Protein 3AFG (pdb70)

Nearest PDB structures (foldseek):
  3afg-assembly1_A  TM=1.002E+00  e=0.000E+00  Thermococcus kodakarensis
  3afg-assembly2_B  TM=9.882E-01  e=0.000E+00  Thermococcus kodakarensis
  1ea7-assembly1_A  TM=8.150E-01  e=3.296E-21  Lysinibacillus sphaericus
  5ffn-assembly1_A  TM=8.236E-01  e=3.094E-20  Bacillus sp. (in: firmicutes)
  8uw8-assembly1_A  TM=6.799E-01  e=1.219E-22  Homo sapiens

CATH classification: 3.30.70.80 (+2 more: 3.40.50.200, 2.60.120.380)

Foldseek 3Di:
DDDDDDDDDDQAPQQERPVRVVVLVPPDQFDKFKKKWAFQDQVLLVVCVVVCVVQVWDFPDCFDLGSITTIIHGNNVVCVCSLNHDVPVDHRPRTPHMYGFDKWADAPAAAQDPDDDPAQLAPEEEEQAFQWAQCVQPQRDPQAPAEAAPPPGDDDTAGLAQLSHQLVQQQAGCCVVVPRRRGHLRPNYGYHIHHQAHNRRMHTPVSSLVSLRVCLVCCVVVVHAEYFALIDFFQFAQQPDPQSSSVVSSLVSFHAYFYEQFQQDPDESRGHPPQNNQQHQYEWADAPLQHGDRRTYFYDGPNQAAPRQAYGHFHFHKGAGGPPYAPAADPDRGIGTHGGSSSRRSSLRNLLSLQCVLPVPDTSVNLSVLQLQQADCSDQVPPCHGRGNSHHGDSHCSNVVVLWDKDKDKDKAAFFGKDKFKKWWPPWQKKKKKKAWDDQVWFKKKFKAAQVRHTPGIFGYPGHDMGMHMDGPRHTDMMMMMIGTPGGMTIMMMMMITRTDMGGD/DDDDDDFDDADADQQAGPQVVVVLVPPDQFDKFKKKWAFQDQVLLVVCVVVCVVQPWDFPDCFDLGSMTTIIGGNNQCCQCSVNPVNHRPRTNHMYGFDKKFFFFDLPVFEAAADDDDDPFQLAPEEEEQEWQWAQCVAPQRDPQAPAEAAPPPGDPDTAGLAFLSHQLVQQQAGCCPVVPRRRGHLRVNYGYHYHHQAHNRRMHTLVSSLVSLRVCLVCCVVVVHAEYFESMFDQQFAQQPDPQLSSVVSSQVSFHQYWYEQHQQDDDESRGGPPQNNDLHAYEFEDTPLQHGDRRTYFYDGSNQAAPRQAYGHFAFHKGFGGPPYARAAAPDNGIGTTGGSSSGRSSLRNLLSRLCVLPVPDTSVLSSVLQLFQADCSPQVPFPHGGGRSHHGDSVSSSCQVVWDKDKDKDKAFFQGKDKFKKFWDPWQKKKKKKAWDDQPWFKKKFKAAPVRDTDGIFGYRGDDMGMDMDGNGHGTMMMMMIGTPGGMTIMMMMMTTNTDMGGD

InterPro domains:
  IPR000209 Peptidase S8/S53 domain [PF00082] (161-431)
  IPR007280 Peptidase, C-terminal, archaeal/bacterial [PF04151] (458-524)
  IPR007280 Peptidase, C-terminal, archaeal/bacterial [PF04151] (578-645)
  IPR008979 Galactose-binding-like domain superfamily [SSF49785] (452-527)
  IPR015500 Peptidase S8, subtilisin-related [PR00723] (161-180)
  IPR015500 Peptidase S8, subtilisin-related [PR00723] (199-212)
  IPR015500 Peptidase S8, subtilisin-related [PR00723] (379-395)
  IPR017319 Subtilisin-like serine protease TK1689-type [PIRSF037907] (1-663)
  IPR022398 Peptidase S8, subtilisin, His-active site [PS00137] (203-213)
  IPR023827 Peptidase S8, subtilisin, Asp-active site [PS00136] (166-177)
  IPR023828 Peptidase S8, subtilisin, Ser-active site [PS00138] (380-390)
  IPR036852 Peptidase S8/S53 domain superfamily [G3DSA:3.40.50.200] (132-443)
  IPR036852 Peptidase S8/S53 domain superfamily [SSF52743] (151-441)
  IPR037045 Peptidase S8 propeptide/proteinase inhibitor I9 superfamily [G3DSA:3.30.70.80] (39-131)
  IPR041326 Tk-SP N-propeptide domain [PF18237] (37-103)
  IPR050131 Subtilisin-like serine protease [PTHR43806] (84-555)

Radius of gyration: 34.88 Å; Cα contacts (8 Å, |Δi|>4): 2998; chains: 2; bounding box: 79×66×108 Å

Secondary structure (DSSP, 8-state):
------------BTTB-HHHHHHHHTS-TT-EEEEEEEESSHHHHHHHHHHHHHHT-EEEEE-SSSSEEEEEEEHHHHHHHTT-S-----PPTTEEEEEE-PEEE----B-S--B--S---TT-EEEEEESB--TTSGGGTTTEEEEEETTT--SS--BSSSHHHHHHHHHH---GGGTTTT--S-TT-EEEEEE-S-TTSEEEHHHHHHHHHHHHHTHHHHTEEEEEE-----S---S-SHHHHHHHHHHHTT-EEEEE--S--SSSS---TTTT-SSSEEEEEE-TTSPBPSSSPP---TT-B---SEEEE-SSEEEE--TT---SEE-SSSEEEE-SHHHHHHHHHHHHHHHHHH-TT--HHHHHHHHHHHSB-SSGGG-SBTTTBT-B--HHHHHTGGGSEEEEEEEEE-TT-EEEEEEEEES-SEEEEEEEES-TT-EEEEEEE-TTS-EEEEE--SSBS-EEEEEESPPSEEEEEEEEEEES-EEEEEEEEESSEEE--/-PPPPP--PPPPBTTB-HHHHHHHHTS-TT-EEEEEEEESSHHHHHHHHHHHHHTT-EEEEE-SSSSEEEEEEEHHHHHHHTT----PPTTEEEEEE--EEEE-S----S-B-S-----S---TT-EEEEEESB--TTSTTTTTTEEEEEETTT-BSS--BSSSHHHHHHHHHH---GGGTTTT--S-TT-EEEEEE-S-TTSEEEHHHHHHHHHHHHHTHHHHTEEEEEE-EE--S---S-SHHHHHHHHHHHTT-EEEEE--S--SSSS---TTTT-SSSEEEEEE-TTSPBPTTS-----TT-B---SEEEE-SSEEEEPPTT---SEEEETTEEEE-SHHHHHHHHHHHHHHHHHH-TT--HHHHHHHHHHH-B-SSGGG-SBTTTBT-B--HHHHHTGGGSEEEEEEEEE-TT-EEEEEEEEES-SEEEEEEEES-TT-EEEEEEE-TT--EEEEE--SSBS-EEEEEESPPSEEEEEEEEEEES-EEEEEEEEESSEEE--

Structure (mmCIF, N/CA/C/O backbone):
data_3AFG
#
_entry.id   3AFG
#
_cell.length_a   63.009
_cell.length_b   123.996
_cell.length_c   141.037
_cell.angle_alpha   90.00
_cell.angle_beta   90.00
_cell.angle_gamma   90.00
#
_symmetry.space_group_name_H-M   'P 21 21 21'
#
loop_
_entity.id
_entity.type
_entity.pdbx_description
1 polymer 'Subtilisin-like serine protease'
2 non-polymer 'CALCIUM ION'
3 water water
#
loop_
_atom_site.group_PDB
_atom_site.id
_atom_site.type_symbol
_atom_site.label_atom_id
_atom_site.label_alt_id
_atom_site.label_comp_id
_atom_site.label_asym_id
_atom_site.label_entity_id
_atom_site.label_seq_id
_atom_site.pdbx_PDB_ins_code
_atom_site.Cartn_x
_atom_site.Cartn_y
_atom_site.Cartn_z
_atom_site.occupancy
_atom_site.B_iso_or_equiv
_atom_site.auth_seq_id
_atom_site.auth_comp_id
_atom_site.auth_asym_id
_atom_site.auth_atom_id
_atom_site.pdbx_PDB_model_num
ATOM 1 N N . LYS A 1 4 ? 0.950 -13.626 4.833 1.00 49.10 4 LYS A N 1
ATOM 2 C CA . LYS A 1 4 ? 2.400 -13.337 4.588 1.00 48.62 4 LYS A CA 1
ATOM 3 C C . LYS A 1 4 ? 3.223 -13.484 5.856 1.00 50.34 4 LYS A C 1
ATOM 4 O O . LYS A 1 4 ? 2.783 -13.058 6.929 1.00 50.18 4 LYS A O 1
ATOM 10 N N . PRO A 1 5 ? 4.476 -13.967 5.718 1.00 52.09 5 PRO A N 1
ATOM 11 C CA . PRO A 1 5 ? 5.411 -13.937 6.851 1.00 53.59 5 PRO A CA 1
ATOM 12 C C . PRO A 1 5 ? 5.645 -12.502 7.350 1.00 55.23 5 PRO A C 1
ATOM 13 O O . PRO A 1 5 ? 5.934 -11.614 6.546 1.00 54.53 5 PRO A O 1
ATOM 17 N N . ALA A 1 6 ? 5.440 -12.268 8.647 1.00 57.41 6 ALA A N 1
ATOM 18 C CA . ALA A 1 6 ? 6.002 -11.088 9.298 1.00 59.86 6 ALA A CA 1
ATOM 19 C C . ALA A 1 6 ? 7.513 -11.069 9.070 1.00 61.59 6 ALA A C 1
ATOM 20 O O . ALA A 1 6 ? 8.151 -12.117 8.956 1.00 60.21 6 ALA A O 1
ATOM 22 N N . VAL A 1 7 ? 8.096 -9.890 8.972 1.00 65.18 7 VAL A N 1
ATOM 23 C CA . VAL A 1 7 ? 9.497 -9.802 8.590 1.00 68.70 7 VAL A CA 1
ATOM 24 C C . VAL A 1 7 ? 10.408 -9.518 9.775 1.00 70.92 7 VAL A C 1
ATOM 25 O O . VAL A 1 7 ? 10.014 -9.701 10.923 1.00 71.29 7 VAL A O 1
ATOM 29 N N . ARG A 1 8 ? 11.625 -9.067 9.482 1.00 73.26 8 ARG A N 1
ATOM 30 C CA . ARG A 1 8 ? 12.705 -9.093 10.452 1.00 75.40 8 ARG A CA 1
ATOM 31 C C . ARG A 1 8 ? 12.890 -7.717 11.102 1.00 76.23 8 ARG A C 1
ATOM 32 O O . ARG A 1 8 ? 11.949 -6.926 11.171 1.00 76.42 8 ARG A O 1
ATOM 40 N N . ASN A 1 9 ? 14.097 -7.451 11.597 1.00 77.18 9 ASN A N 1
ATOM 41 C CA . ASN A 1 9 ? 14.739 -6.147 11.421 1.00 77.64 9 ASN A CA 1
ATOM 42 C C . ASN A 1 9 ? 15.934 -6.376 10.503 1.00 76.88 9 ASN A C 1
ATOM 43 O O . ASN A 1 9 ? 16.721 -7.287 10.725 1.00 76.30 9 ASN A O 1
ATOM 48 N N . VAL A 1 10 ? 16.047 -5.559 9.463 1.00 76.17 10 VAL A N 1
ATOM 49 C CA . VAL A 1 10 ? 16.393 -4.154 9.613 1.00 75.25 10 VAL A CA 1
ATOM 50 C C . VAL A 1 10 ? 17.649 -3.568 10.249 1.00 73.91 10 VAL A C 1
ATOM 51 O O . VAL A 1 10 ? 18.678 -4.213 10.257 1.00 74.51 10 VAL A O 1
ATOM 55 N N . SER A 1 11 ? 17.585 -2.357 10.775 1.00 72.19 11 SER A N 1
ATOM 56 C CA . SER A 1 11 ? 18.358 -2.049 11.970 1.00 69.78 11 SER A CA 1
ATOM 57 C C . SER A 1 11 ? 19.867 -2.056 12.180 1.00 68.12 11 SER A C 1
ATOM 58 O O . SER A 1 11 ? 20.320 -2.148 13.322 1.00 67.89 11 SER A O 1
ATOM 61 N N . GLN A 1 12 ? 20.643 -1.969 11.101 1.00 65.51 12 GLN A N 1
ATOM 62 C CA . GLN A 1 12 ? 21.049 -0.699 10.496 1.00 62.60 12 GLN A CA 1
ATOM 63 C C . GLN A 1 12 ? 22.141 -0.018 11.322 1.00 59.87 12 GLN A C 1
ATOM 64 O O . GLN A 1 12 ? 22.641 1.040 10.956 1.00 59.92 12 GLN A O 1
ATOM 70 N N . GLN A 1 13 ? 22.500 -0.616 12.442 1.00 55.94 13 GLN A N 1
ATOM 71 C CA . GLN A 1 13 ? 23.666 -0.181 13.221 1.00 52.14 13 GLN A CA 1
ATOM 72 C C . GLN A 1 13 ? 23.979 -1.220 14.297 1.00 49.13 13 GLN A C 1
ATOM 73 O O . GLN A 1 13 ? 23.353 -1.250 15.357 1.00 49.69 13 GLN A O 1
ATOM 79 N N . LYS A 1 14 ? 24.990 -2.035 14.020 1.00 44.97 14 LYS A N 1
ATOM 80 C CA . LYS A 1 14 ? 25.191 -3.323 14.664 1.00 41.76 14 LYS A CA 1
ATOM 81 C C . LYS A 1 14 ? 26.682 -3.527 14.939 1.00 37.61 14 LYS A C 1
ATOM 82 O O . LYS A 1 14 ? 27.082 -4.314 15.802 1.00 38.03 14 LYS A O 1
ATOM 88 N N . ASN A 1 15 ? 27.518 -2.800 14.216 1.00 31.94 15 ASN A N 1
ATOM 89 C CA . ASN A 1 15 ? 28.948 -2.973 14.376 1.00 25.90 15 ASN A CA 1
ATOM 90 C C . ASN A 1 15 ? 29.471 -2.399 15.684 1.00 23.17 15 ASN A C 1
ATOM 91 O O . ASN A 1 15 ? 28.861 -1.498 16.271 1.00 20.39 15 ASN A O 1
ATOM 96 N N . TYR A 1 16 ? 30.577 -2.973 16.146 1.00 20.16 16 TYR A N 1
ATOM 97 C CA . TYR A 1 16 ? 31.318 -2.470 17.288 1.00 19.93 16 TYR A CA 1
ATOM 98 C C . TYR A 1 16 ? 32.385 -1.519 16.831 1.00 18.65 16 TYR A C 1
ATOM 99 O O . TYR A 1 16 ? 33.571 -1.859 16.813 1.00 18.80 16 TYR A O 1
ATOM 108 N N . GLY A 1 17 ? 31.981 -0.279 16.587 1.00 18.47 17 GLY A N 1
ATOM 109 C CA . GLY A 1 17 ? 32.881 0.711 16.023 1.00 17.51 17 GLY A CA 1
ATOM 110 C C . GLY A 1 17 ? 33.211 0.281 14.597 1.00 19.31 17 GLY A C 1
ATOM 111 O O . GLY A 1 17 ? 32.317 0.194 13.742 1.00 17.02 17 GLY A O 1
ATOM 112 N N . LEU A 1 18 ? 34.489 -0.006 14.364 1.00 16.74 18 LEU A N 1
ATOM 113 C CA . LEU A 1 18 ? 34.959 -0.552 13.087 1.00 16.17 18 LEU A CA 1
ATOM 114 C C . LEU A 1 18 ? 34.790 -2.069 12.970 1.00 16.33 18 LEU A C 1
ATOM 115 O O . LEU A 1 18 ? 34.777 -2.611 11.862 1.00 16.81 18 LEU A O 1
ATOM 120 N N . LEU A 1 19 ? 34.675 -2.767 14.100 1.00 14.93 19 LEU A N 1
ATOM 121 C CA . LEU A 1 19 ? 34.669 -4.220 14.071 1.00 14.88 19 LEU A CA 1
ATOM 122 C C . LEU A 1 19 ? 33.267 -4.734 13.775 1.00 15.58 19 LEU A C 1
ATOM 123 O O . LEU A 1 19 ? 32.300 -4.237 14.344 1.00 18.41 19 LEU A O 1
ATOM 128 N N . THR A 1 20 ? 33.164 -5.758 12.931 1.00 15.31 20 THR A N 1
ATOM 129 C CA . THR A 1 20 ? 31.935 -6.529 12.844 1.00 17.15 20 THR A CA 1
ATOM 130 C C . THR A 1 20 ? 31.737 -7.221 14.170 1.00 19.39 20 THR A C 1
ATOM 131 O O . THR A 1 20 ? 32.700 -7.435 14.917 1.00 16.93 20 THR A O 1
ATOM 135 N N . PRO A 1 21 ? 30.481 -7.550 14.486 1.00 19.44 21 PRO A N 1
ATOM 136 C CA . PRO A 1 21 ? 30.212 -8.197 15.766 1.00 20.73 21 PRO A CA 1
ATOM 137 C C . PRO A 1 21 ? 31.014 -9.485 15.869 1.00 21.40 21 PRO A C 1
ATOM 138 O O . PRO A 1 21 ? 31.599 -9.799 16.929 1.00 20.08 21 PRO A O 1
ATOM 142 N N . GLY A 1 22 ? 31.013 -10.228 14.763 1.00 20.28 22 GLY A N 1
ATOM 143 C CA . GLY A 1 22 ? 31.655 -11.520 14.697 1.00 19.59 22 GLY A CA 1
ATOM 144 C C . GLY A 1 22 ? 33.127 -11.386 15.005 1.00 18.75 22 GLY A C 1
ATOM 145 O O . GLY A 1 22 ? 33.661 -12.133 15.818 1.00 19.62 22 GLY A O 1
ATOM 146 N N . LEU A 1 23 ? 33.775 -10.381 14.426 1.00 18.70 23 LEU A N 1
ATOM 147 C CA . LEU A 1 23 ? 35.215 -10.158 14.698 1.00 18.86 23 LEU A CA 1
ATOM 148 C C . LEU A 1 23 ? 35.474 -9.680 16.141 1.00 18.34 23 LEU A C 1
ATOM 149 O O . LEU A 1 23 ? 36.475 -10.049 16.760 1.00 17.56 23 LEU A O 1
ATOM 154 N N . PHE A 1 24 ? 34.574 -8.851 16.661 1.00 19.74 24 PHE A N 1
ATOM 155 C CA . PHE A 1 24 ? 34.706 -8.307 18.014 1.00 20.15 24 PHE A CA 1
ATOM 156 C C . PHE A 1 24 ? 34.699 -9.454 19.045 1.00 20.34 24 PHE A C 1
ATOM 157 O O . PHE A 1 24 ? 35.623 -9.580 19.847 1.00 19.94 24 PHE A O 1
ATOM 165 N N . LYS A 1 25 ? 33.724 -10.347 18.910 1.00 22.30 25 LYS A N 1
ATOM 166 C CA . LYS A 1 25 ? 33.637 -11.564 19.709 1.00 25.55 25 LYS A CA 1
ATOM 167 C C . LYS A 1 25 ? 34.868 -12.420 19.558 1.00 26.19 25 LYS A C 1
ATOM 168 O O . LYS A 1 25 ? 35.378 -12.962 20.540 1.00 27.46 25 LYS A O 1
ATOM 174 N N . LYS A 1 26 ? 35.289 -12.631 18.319 1.00 24.27 26 LYS A N 1
ATOM 175 C CA . LYS A 1 26 ? 36.442 -13.462 18.100 1.00 25.29 26 LYS A CA 1
ATOM 176 C C . LYS A 1 26 ? 37.568 -12.969 18.989 1.00 24.97 26 LYS A C 1
ATOM 177 O O . LYS A 1 26 ? 38.150 -13.743 19.749 1.00 27.03 26 LYS A O 1
ATOM 183 N N . VAL A 1 27 ? 37.878 -11.681 18.920 1.00 25.00 27 VAL A N 1
ATOM 184 C CA . VAL A 1 27 ? 39.113 -11.209 19.553 1.00 25.61 27 VAL A CA 1
ATOM 185 C C . VAL A 1 27 ? 38.973 -11.069 21.068 1.00 27.11 27 VAL A C 1
ATOM 186 O O . VAL A 1 27 ? 39.968 -11.080 21.801 1.00 27.66 27 VAL A O 1
ATOM 190 N N . GLN A 1 28 ? 37.733 -11.020 21.540 1.00 28.83 28 GLN A N 1
ATOM 191 C CA . GLN A 1 28 ? 37.460 -11.027 22.968 1.00 32.16 28 GLN A CA 1
ATOM 192 C C . GLN A 1 28 ? 37.966 -12.294 23.658 1.00 32.85 28 GLN A C 1
ATOM 193 O O . GLN A 1 28 ? 38.326 -12.256 24.841 1.00 32.14 28 GLN A O 1
ATOM 199 N N . ARG A 1 29 ? 37.993 -13.408 22.917 1.00 32.91 29 ARG A N 1
ATOM 200 C CA . ARG A 1 29 ? 38.468 -14.683 23.447 1.00 31.56 29 ARG A CA 1
ATOM 201 C C . ARG A 1 29 ? 39.926 -14.920 23.144 1.00 33.41 29 ARG A C 1
ATOM 202 O O . ARG A 1 29 ? 40.438 -16.004 23.417 1.00 35.63 29 ARG A O 1
ATOM 210 N N . MET A 1 30 ? 40.586 -13.945 22.532 1.00 32.83 30 MET A N 1
ATOM 211 C CA . MET A 1 30 ? 41.994 -14.105 22.173 1.00 32.74 30 MET A CA 1
ATOM 212 C C . MET A 1 30 ? 42.865 -13.210 23.033 1.00 33.88 30 MET A C 1
ATOM 213 O O . MET A 1 30 ? 42.389 -12.253 23.614 1.00 34.84 30 MET A O 1
ATOM 218 N N . SER A 1 31 ? 44.147 -13.522 23.065 1.00 36.44 31 SER A N 1
ATOM 219 C CA . SER A 1 31 ? 45.110 -12.724 23.780 1.00 38.36 31 SER A CA 1
ATOM 220 C C . SER A 1 31 ? 45.964 -11.896 22.844 1.00 39.59 31 SER A C 1
ATOM 221 O O . SER A 1 31 ? 45.958 -12.096 21.645 1.00 39.43 31 SER A O 1
ATOM 224 N N . TRP A 1 32 ? 46.700 -10.959 23.419 1.00 41.27 32 TRP A N 1
ATOM 225 C CA . TRP A 1 32 ? 47.077 -9.735 22.742 1.00 43.44 32 TRP A CA 1
ATOM 226 C C . TRP A 1 32 ? 48.027 -9.996 21.605 1.00 42.64 32 TRP A C 1
ATOM 227 O O . TRP A 1 32 ? 48.164 -9.191 20.702 1.00 41.99 32 TRP A O 1
ATOM 238 N N . ASP A 1 33 ? 48.704 -11.127 21.664 1.00 44.02 33 ASP A N 1
ATOM 239 C CA . ASP A 1 33 ? 49.947 -11.305 20.936 1.00 44.79 33 ASP A CA 1
ATOM 240 C C . ASP A 1 33 ? 49.698 -12.313 19.833 1.00 43.96 33 ASP A C 1
ATOM 241 O O . ASP A 1 33 ? 50.512 -12.506 18.942 1.00 45.07 33 ASP A O 1
ATOM 246 N N . GLN A 1 34 ? 48.547 -12.955 19.932 1.00 42.58 34 GLN A N 1
ATOM 247 C CA . GLN A 1 34 ? 48.008 -13.782 18.882 1.00 40.87 34 GLN A CA 1
ATOM 248 C C . GLN A 1 34 ? 47.715 -13.003 17.611 1.00 39.47 34 GLN A C 1
ATOM 249 O O . GLN A 1 34 ? 47.572 -11.792 17.624 1.00 39.15 34 GLN A O 1
ATOM 255 N N . GLU A 1 35 ? 47.612 -13.727 16.510 1.00 37.34 35 GLU A N 1
ATOM 256 C CA . GLU A 1 35 ? 47.366 -13.116 15.226 1.00 34.28 35 GLU A CA 1
ATOM 257 C C . GLU A 1 35 ? 45.963 -13.412 14.745 1.00 31.87 35 GLU A C 1
ATOM 258 O O . GLU A 1 35 ? 45.390 -14.440 15.074 1.00 29.48 35 GLU A O 1
ATOM 264 N N . VAL A 1 36 ? 45.411 -12.484 13.978 1.00 28.69 36 VAL A N 1
ATOM 265 C CA . VAL A 1 36 ? 44.121 -12.694 13.328 1.00 27.59 36 VAL A CA 1
ATOM 266 C C . VAL A 1 36 ? 44.129 -12.169 11.888 1.00 25.45 36 VAL A C 1
ATOM 267 O O . VAL A 1 36 ? 44.823 -11.208 11.562 1.00 22.64 36 VAL A O 1
ATOM 271 N N . SER A 1 37 ? 43.431 -12.882 11.012 1.00 24.54 37 SER A N 1
ATOM 272 C CA . SER A 1 37 ? 43.390 -12.520 9.600 1.00 22.14 37 SER A CA 1
ATOM 273 C C . SER A 1 37 ? 42.124 -11.722 9.376 1.00 19.42 37 SER A C 1
ATOM 274 O O . SER A 1 37 ? 41.033 -12.121 9.825 1.00 16.63 37 SER A O 1
ATOM 277 N N . THR A 1 38 ? 42.276 -10.559 8.757 1.00 16.57 38 THR A N 1
ATOM 278 C CA . THR A 1 38 ? 41.123 -9.664 8.606 1.00 16.69 38 THR A CA 1
ATOM 279 C C . THR A 1 38 ? 41.042 -9.141 7.178 1.00 15.38 38 THR A C 1
ATOM 280 O O . THR A 1 38 ? 42.022 -9.191 6.402 1.00 14.27 38 THR A O 1
ATOM 284 N N . ILE A 1 39 ? 39.878 -8.614 6.836 1.00 14.49 39 ILE A N 1
ATOM 285 C CA . ILE A 1 39 ? 39.770 -7.710 5.697 1.00 13.12 39 ILE A CA 1
ATOM 286 C C . ILE A 1 39 ? 39.360 -6.342 6.227 1.00 12.65 39 ILE A C 1
ATOM 287 O O . ILE A 1 39 ? 38.333 -6.220 6.906 1.00 13.35 39 ILE A O 1
ATOM 292 N N . ILE A 1 40 ? 40.165 -5.320 5.933 1.00 13.47 40 ILE A N 1
ATOM 293 C CA . ILE A 1 40 ? 39.785 -3.924 6.240 1.00 13.40 40 ILE A CA 1
ATOM 294 C C . ILE A 1 40 ? 39.187 -3.251 5.006 1.00 11.09 40 ILE A C 1
ATOM 295 O O . ILE A 1 40 ? 39.866 -3.050 4.000 1.00 11.94 40 ILE A O 1
ATOM 300 N N . MET A 1 41 ? 37.899 -2.941 5.077 1.00 11.33 41 MET A N 1
ATOM 301 C CA . MET A 1 41 ? 37.233 -2.222 4.012 1.00 10.38 41 MET A CA 1
ATOM 302 C C . MET A 1 41 ? 37.231 -0.739 4.339 1.00 12.16 41 MET A C 1
ATOM 303 O O . MET A 1 41 ? 36.667 -0.312 5.379 1.00 11.04 41 MET A O 1
ATOM 308 N N . PHE A 1 42 ? 37.728 0.051 3.398 1.00 11.88 42 PHE A N 1
ATOM 309 C CA . PHE A 1 42 ? 37.732 1.510 3.560 1.00 14.90 42 PHE A CA 1
ATOM 310 C C . PHE A 1 42 ? 36.624 2.168 2.766 1.00 14.88 42 PHE A C 1
ATOM 311 O O . PHE A 1 42 ? 36.027 1.531 1.909 1.00 15.02 42 PHE A O 1
ATOM 319 N N . ASP A 1 43 ? 36.405 3.466 2.975 1.00 18.72 43 ASP A N 1
ATOM 320 C CA . ASP A 1 43 ? 35.348 4.143 2.233 1.00 21.88 43 ASP A CA 1
ATOM 321 C C . ASP A 1 43 ? 35.752 4.559 0.821 1.00 21.65 43 ASP A C 1
ATOM 322 O O . ASP A 1 43 ? 34.903 4.743 -0.022 1.00 23.28 43 ASP A O 1
ATOM 327 N N . ASN A 1 44 ? 37.049 4.591 0.537 1.00 20.12 44 ASN A N 1
ATOM 328 C CA . ASN A 1 44 ? 37.527 4.769 -0.829 1.00 17.47 44 ASN A CA 1
ATOM 329 C C . ASN A 1 44 ? 38.999 4.402 -0.916 1.00 16.69 44 ASN A C 1
ATOM 330 O O . ASN A 1 44 ? 39.629 4.081 0.107 1.00 15.39 44 ASN A O 1
ATOM 335 N N . GLN A 1 45 ? 39.526 4.428 -2.137 1.00 17.24 45 GLN A N 1
ATOM 336 C CA . GLN A 1 45 ? 40.850 3.894 -2.445 1.00 17.60 45 GLN A CA 1
ATOM 337 C C . GLN A 1 45 ? 41.974 4.712 -1.823 1.00 20.35 45 GLN A C 1
ATOM 338 O O . GLN A 1 45 ? 43.033 4.168 -1.495 1.00 22.78 45 GLN A O 1
ATOM 344 N N . ALA A 1 46 ? 41.808 6.029 -1.791 1.00 21.71 46 ALA A N 1
ATOM 345 C CA . ALA A 1 46 ? 42.847 6.910 -1.257 1.00 24.46 46 ALA A CA 1
ATOM 346 C C . ALA A 1 46 ? 43.000 6.690 0.246 1.00 25.14 46 ALA A C 1
ATOM 347 O O . ALA A 1 46 ? 44.126 6.543 0.749 1.00 25.03 46 ALA A O 1
ATOM 349 N N . ASP A 1 47 ? 41.870 6.595 0.950 1.00 23.60 47 ASP A N 1
ATOM 350 C CA . ASP A 1 47 ? 41.902 6.231 2.372 1.00 24.79 47 ASP A CA 1
ATOM 351 C C . ASP A 1 47 ? 42.558 4.890 2.643 1.00 24.23 47 ASP A C 1
ATOM 352 O O . ASP A 1 47 ? 43.234 4.722 3.655 1.00 22.43 47 ASP A O 1
ATOM 357 N N . LYS A 1 48 ? 42.304 3.923 1.764 1.00 23.00 48 LYS A N 1
ATOM 358 C CA . LYS A 1 48 ? 42.911 2.606 1.892 1.00 24.15 48 LYS A CA 1
ATOM 359 C C . LYS A 1 48 ? 44.439 2.769 1.782 1.00 23.38 48 LYS A C 1
ATOM 360 O O . LYS A 1 48 ? 45.196 2.178 2.553 1.00 22.80 48 LYS A O 1
ATOM 366 N N . GLU A 1 49 ? 44.867 3.586 0.829 1.00 24.48 49 GLU A N 1
ATOM 367 C CA . GLU A 1 49 ? 46.287 3.798 0.570 1.00 26.83 49 GLU A CA 1
ATOM 368 C C . GLU A 1 49 ? 46.974 4.492 1.738 1.00 27.94 49 GLU A C 1
ATOM 369 O O . GLU A 1 49 ? 47.985 4.006 2.231 1.00 27.00 49 GLU A O 1
ATOM 375 N N . LYS A 1 50 ? 46.326 5.502 2.309 1.00 27.09 50 LYS A N 1
ATOM 376 C CA . LYS A 1 50 ? 46.912 6.172 3.466 1.00 28.55 50 LYS A CA 1
ATOM 377 C C . LYS A 1 50 ? 47.260 5.231 4.613 1.00 29.81 50 LYS A C 1
ATOM 378 O O . LYS A 1 50 ? 48.123 5.533 5.426 1.00 29.64 50 LYS A O 1
ATOM 384 N N . ALA A 1 51 ? 46.581 4.092 4.688 1.00 29.23 51 ALA A N 1
ATOM 385 C CA . ALA A 1 51 ? 46.642 3.282 5.888 1.00 28.16 51 ALA A CA 1
ATOM 386 C C . ALA A 1 51 ? 47.811 2.317 5.810 1.00 28.67 51 ALA A C 1
ATOM 387 O O . ALA A 1 51 ? 48.243 1.765 6.821 1.00 28.94 51 ALA A O 1
ATOM 389 N N . VAL A 1 52 ? 48.310 2.100 4.603 1.00 29.72 52 VAL A N 1
ATOM 390 C CA . VAL A 1 52 ? 49.418 1.187 4.415 1.00 31.98 52 VAL A CA 1
ATOM 391 C C . VAL A 1 52 ? 50.578 1.574 5.348 1.00 33.49 52 VAL A C 1
ATOM 392 O O . VAL A 1 52 ? 51.009 0.764 6.163 1.00 33.89 52 VAL A O 1
ATOM 396 N N . GLU A 1 53 ? 50.996 2.836 5.309 1.00 36.33 53 GLU A N 1
ATOM 397 C CA . GLU A 1 53 ? 52.161 3.276 6.088 1.00 39.54 53 GLU A CA 1
ATOM 398 C C . GLU A 1 53 ? 51.974 3.028 7.589 1.00 39.11 53 GLU A C 1
ATOM 399 O O . GLU A 1 53 ? 52.887 2.549 8.272 1.00 40.86 53 GLU A O 1
ATOM 405 N N . ILE A 1 54 ? 50.770 3.295 8.078 1.00 37.05 54 ILE A N 1
ATOM 406 C CA . ILE A 1 54 ? 50.413 3.074 9.479 1.00 36.69 54 ILE A CA 1
ATOM 407 C C . ILE A 1 54 ? 50.439 1.596 9.839 1.00 35.04 54 ILE A C 1
ATOM 408 O O . ILE A 1 54 ? 50.944 1.208 10.890 1.00 35.20 54 ILE A O 1
ATOM 413 N N . LEU A 1 55 ? 49.877 0.766 8.971 1.00 33.95 55 LEU A N 1
ATOM 414 C CA . LEU A 1 55 ? 49.910 -0.671 9.191 1.00 31.71 55 LEU A CA 1
ATOM 415 C C . LEU A 1 55 ? 51.336 -1.217 9.137 1.00 31.56 55 LEU A C 1
ATOM 416 O O . LEU A 1 55 ? 51.667 -2.129 9.886 1.00 29.23 55 LEU A O 1
ATOM 421 N N . ASP A 1 56 ? 52.166 -0.693 8.233 1.00 33.33 56 ASP A N 1
ATOM 422 C CA . ASP A 1 56 ? 53.597 -1.049 8.234 1.00 37.23 56 ASP A CA 1
ATOM 423 C C . ASP A 1 56 ? 54.201 -0.724 9.600 1.00 38.12 56 ASP A C 1
ATOM 424 O O . ASP A 1 56 ? 54.834 -1.572 10.234 1.00 39.51 56 ASP A O 1
ATOM 429 N N . PHE A 1 57 ? 53.969 0.503 10.063 1.00 38.73 57 PHE A N 1
ATOM 430 C CA . PHE A 1 57 ? 54.480 0.942 11.363 1.00 38.81 57 PHE A CA 1
ATOM 431 C C . PHE A 1 57 ? 54.165 -0.031 12.490 1.00 37.33 57 PHE A C 1
ATOM 432 O O . PHE A 1 57 ? 55.059 -0.430 13.235 1.00 37.34 57 PHE A O 1
ATOM 440 N N . LEU A 1 58 ? 52.902 -0.443 12.593 1.00 33.63 58 LEU A N 1
ATOM 441 C CA . LEU A 1 58 ? 52.503 -1.386 13.624 1.00 31.57 58 LEU A CA 1
ATOM 442 C C . LEU A 1 58 ? 53.094 -2.768 13.412 1.00 30.79 58 LEU A C 1
ATOM 443 O O . LEU A 1 58 ? 52.970 -3.621 14.277 1.00 30.58 58 LEU A O 1
ATOM 448 N N . GLY A 1 59 ? 53.618 -3.027 12.214 1.00 30.91 59 GLY A N 1
ATOM 449 C CA . GLY A 1 59 ? 54.048 -4.385 11.848 1.00 29.65 59 GLY A CA 1
ATOM 450 C C . GLY A 1 59 ? 52.913 -5.355 11.501 1.00 30.36 59 GLY A C 1
ATOM 451 O O . GLY A 1 59 ? 53.061 -6.569 11.617 1.00 29.60 59 GLY A O 1
ATOM 452 N N . ALA A 1 60 ? 51.761 -4.827 11.098 1.00 28.11 60 ALA A N 1
ATOM 453 C CA . ALA A 1 60 ? 50.740 -5.681 10.504 1.00 27.99 60 ALA A CA 1
ATOM 454 C C . ALA A 1 60 ? 51.227 -6.086 9.114 1.00 27.21 60 ALA A C 1
ATOM 455 O O . ALA A 1 60 ? 52.058 -5.399 8.512 1.00 27.41 60 ALA A O 1
ATOM 457 N N . LYS A 1 61 ? 50.792 -7.255 8.663 1.00 27.17 61 LYS A N 1
ATOM 458 C CA . LYS A 1 61 ? 51.235 -7.795 7.385 1.00 27.68 61 LYS A CA 1
ATOM 459 C C . LYS A 1 61 ? 50.094 -7.768 6.363 1.00 26.60 61 LYS A C 1
ATOM 460 O O . LYS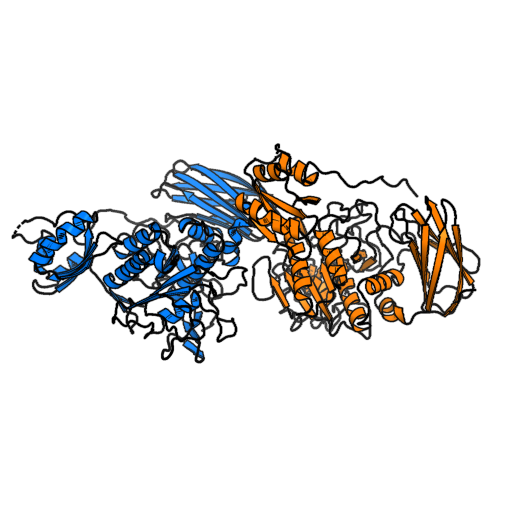 A 1 61 ? 49.115 -8.496 6.487 1.00 21.66 61 LYS A O 1
ATOM 466 N N . ILE A 1 62 ? 50.258 -6.948 5.338 1.00 25.85 62 ILE A N 1
ATOM 467 C CA . ILE A 1 62 ? 49.279 -6.846 4.277 1.00 25.85 62 ILE A CA 1
ATOM 468 C C . ILE A 1 62 ? 49.511 -7.976 3.270 1.00 27.26 62 ILE A C 1
ATOM 469 O O . ILE A 1 62 ? 50.569 -8.030 2.626 1.00 28.42 62 ILE A O 1
ATOM 474 N N . LYS A 1 63 ? 48.565 -8.910 3.213 1.00 23.67 63 LYS A N 1
ATOM 475 C CA . LYS A 1 63 ? 48.562 -10.011 2.245 1.00 24.74 63 LYS A CA 1
ATOM 476 C C . LYS A 1 63 ? 48.102 -9.540 0.858 1.00 24.30 63 LYS A C 1
ATOM 477 O O . LYS A 1 63 ? 48.713 -9.861 -0.169 1.00 22.99 63 LYS A O 1
ATOM 483 N N . TYR A 1 64 ? 47.016 -8.772 0.819 1.00 22.63 64 TYR A N 1
ATOM 484 C CA . TYR A 1 64 ? 46.589 -8.192 -0.453 1.00 19.27 64 TYR A CA 1
ATOM 485 C C . TYR A 1 64 ? 46.222 -6.729 -0.325 1.00 18.19 64 TYR A C 1
ATOM 486 O O . TYR A 1 64 ? 45.563 -6.336 0.629 1.00 17.57 64 TYR A O 1
ATOM 495 N N . ASN A 1 65 ? 46.582 -5.953 -1.339 1.00 18.01 65 ASN A N 1
ATOM 496 C CA . ASN A 1 65 ? 46.024 -4.635 -1.569 1.00 19.68 65 ASN A CA 1
ATOM 497 C C . ASN A 1 65 ? 45.148 -4.625 -2.832 1.00 18.53 65 ASN A C 1
ATOM 498 O O . ASN A 1 65 ? 45.649 -4.724 -3.954 1.00 17.10 65 ASN A O 1
ATOM 503 N N . TYR A 1 66 ? 43.840 -4.526 -2.646 1.00 17.18 66 TYR A N 1
ATOM 504 C CA . TYR A 1 66 ? 42.895 -4.817 -3.727 1.00 15.59 66 TYR A CA 1
ATOM 505 C C . TYR A 1 66 ? 42.643 -3.597 -4.599 1.00 16.49 66 TYR A C 1
ATOM 506 O O . TYR A 1 66 ? 42.614 -2.448 -4.106 1.00 15.34 66 TYR A O 1
ATOM 515 N N . HIS A 1 67 ? 42.364 -3.862 -5.875 1.00 15.70 67 HIS A N 1
ATOM 516 C CA . HIS A 1 67 ? 41.752 -2.875 -6.790 1.00 17.29 67 HIS A CA 1
ATOM 517 C C . HIS A 1 67 ? 40.221 -2.917 -6.784 1.00 13.19 67 HIS A C 1
ATOM 518 O O . HIS A 1 67 ? 39.581 -1.876 -6.897 1.00 13.44 67 HIS A O 1
ATOM 525 N N . ILE A 1 68 ? 39.649 -4.120 -6.803 1.00 13.02 68 ILE A N 1
ATOM 526 C CA . ILE A 1 68 ? 38.196 -4.280 -7.050 1.00 13.57 68 ILE A CA 1
ATOM 527 C C . ILE A 1 68 ? 37.339 -3.746 -5.892 1.00 13.67 68 ILE A C 1
ATOM 528 O O . ILE A 1 68 ? 36.149 -3.396 -6.082 1.00 15.54 68 ILE A O 1
ATOM 533 N N . ILE A 1 69 ? 37.919 -3.757 -4.690 1.00 11.57 69 ILE A N 1
ATOM 534 C CA . ILE A 1 69 ? 37.354 -3.083 -3.541 1.00 10.22 69 ILE A CA 1
ATOM 535 C C . ILE A 1 69 ? 38.405 -2.219 -2.860 1.00 12.41 69 ILE A C 1
ATOM 536 O O . ILE A 1 69 ? 39.608 -2.504 -2.939 1.00 14.18 69 ILE A O 1
ATOM 541 N N . PRO A 1 70 ? 37.967 -1.145 -2.190 1.00 13.08 70 PRO A N 1
ATOM 542 C CA . PRO A 1 70 ? 38.968 -0.350 -1.477 1.00 12.89 70 PRO A CA 1
ATOM 543 C C . PRO A 1 70 ? 39.348 -0.975 -0.132 1.00 14.05 70 PRO A C 1
ATOM 544 O O . PRO A 1 70 ? 38.965 -0.458 0.931 1.00 13.48 70 PRO A O 1
ATOM 548 N N . ALA A 1 71 ? 40.108 -2.068 -0.178 1.00 14.07 71 ALA A N 1
ATOM 549 C CA . ALA A 1 71 ? 40.279 -2.908 0.998 1.00 13.95 71 ALA A CA 1
ATOM 550 C C . ALA A 1 71 ? 41.663 -3.508 1.037 1.00 14.52 71 ALA A C 1
ATOM 551 O O . ALA A 1 71 ? 42.290 -3.704 0.000 1.00 16.65 71 ALA A O 1
ATOM 553 N N . LEU A 1 72 ? 42.069 -3.887 2.246 1.00 15.29 72 LEU A N 1
ATOM 554 C CA . LEU A 1 72 ? 43.313 -4.579 2.480 1.00 16.00 72 LEU A CA 1
ATOM 555 C C . LEU A 1 72 ? 42.986 -5.886 3.188 1.00 15.52 72 LEU A C 1
ATOM 556 O O . LEU A 1 72 ? 42.192 -5.894 4.124 1.00 15.87 72 LEU A O 1
ATOM 561 N N . ALA A 1 73 ? 43.623 -6.978 2.760 1.00 15.10 73 ALA A N 1
ATOM 562 C CA . ALA A 1 73 ? 43.609 -8.214 3.526 1.00 14.84 73 ALA A CA 1
ATOM 563 C C . ALA A 1 73 ? 44.806 -8.222 4.461 1.00 16.14 73 ALA A C 1
ATOM 564 O O . ALA A 1 73 ? 45.947 -8.154 3.994 1.00 14.32 73 ALA A O 1
ATOM 566 N N . VAL A 1 74 ? 44.556 -8.271 5.771 1.00 15.56 74 VAL A N 1
ATOM 567 C CA . VAL A 1 74 ? 45.610 -7.943 6.740 1.00 19.11 74 VAL A CA 1
ATOM 568 C C . VAL A 1 74 ? 45.731 -9.015 7.821 1.00 20.49 74 VAL A C 1
ATOM 569 O O . VAL A 1 74 ? 44.735 -9.450 8.409 1.00 20.48 74 VAL A O 1
ATOM 573 N N . LYS A 1 75 ? 46.954 -9.488 8.048 1.00 21.78 75 LYS A N 1
ATOM 574 C CA . LYS A 1 75 ? 47.195 -10.346 9.200 1.00 23.96 75 LYS A CA 1
ATOM 575 C C . LYS A 1 75 ? 47.836 -9.494 10.295 1.00 23.09 75 LYS A C 1
ATOM 576 O O . LYS A 1 75 ? 48.817 -8.795 10.052 1.00 22.60 75 LYS A O 1
ATOM 582 N N . ILE A 1 76 ? 47.214 -9.470 11.470 1.00 24.85 76 ILE A N 1
ATOM 583 C CA . ILE A 1 76 ? 47.481 -8.407 12.454 1.00 24.37 76 ILE A CA 1
ATOM 584 C C . ILE A 1 76 ? 47.367 -9.006 13.843 1.00 24.53 76 ILE A C 1
ATOM 585 O O . ILE A 1 76 ? 46.481 -9.817 14.097 1.00 22.30 76 ILE A O 1
ATOM 590 N N . LYS A 1 77 ? 48.287 -8.646 14.736 1.00 25.16 77 LYS A N 1
ATOM 591 C CA . LYS A 1 77 ? 48.110 -9.001 16.146 1.00 26.53 77 LYS A CA 1
ATOM 592 C C . LYS A 1 77 ? 46.852 -8.379 16.773 1.00 24.80 77 LYS A C 1
ATOM 593 O O . LYS A 1 77 ? 46.436 -7.276 16.413 1.00 23.28 77 LYS A O 1
ATOM 599 N N . VAL A 1 78 ? 46.260 -9.085 17.723 1.00 24.24 78 VAL A N 1
ATOM 600 C CA . VAL A 1 78 ? 45.110 -8.545 18.441 1.00 27.79 78 VAL A CA 1
ATOM 601 C C . VAL A 1 78 ? 45.416 -7.168 19.038 1.00 28.09 78 VAL A C 1
ATOM 602 O O . VAL A 1 78 ? 44.737 -6.194 18.731 1.00 27.77 78 VAL A O 1
ATOM 606 N N . LYS A 1 79 ? 46.507 -7.055 19.792 1.00 29.31 79 LYS A N 1
ATOM 607 C CA . LYS A 1 79 ? 46.834 -5.763 20.389 1.00 28.32 79 LYS A CA 1
ATOM 608 C C . LYS A 1 79 ? 46.869 -4.667 19.330 1.00 27.49 79 LYS A C 1
ATOM 609 O O . LYS A 1 79 ? 46.291 -3.602 19.534 1.00 27.99 79 LYS A O 1
ATOM 615 N N . ASP A 1 80 ? 47.426 -4.967 18.151 1.00 26.90 80 ASP A N 1
ATOM 616 C CA . ASP A 1 80 ? 47.508 -3.974 17.075 1.00 24.87 80 ASP A CA 1
ATOM 617 C C . ASP A 1 80 ? 46.164 -3.676 16.462 1.00 24.53 80 ASP A C 1
ATOM 618 O O . ASP A 1 80 ? 45.911 -2.554 15.995 1.00 26.26 80 ASP A O 1
ATOM 623 N N . LEU A 1 81 ? 45.291 -4.674 16.469 1.00 22.52 81 LEU A N 1
ATOM 624 C CA . LEU A 1 81 ? 43.968 -4.502 15.886 1.00 20.42 81 LEU A CA 1
ATOM 625 C C . LEU A 1 81 ? 43.107 -3.683 16.833 1.00 20.73 81 LEU A C 1
ATOM 626 O O . LEU A 1 81 ? 42.335 -2.841 16.392 1.00 20.44 81 LEU A O 1
ATOM 631 N N . LEU A 1 82 ? 43.249 -3.923 18.136 1.00 19.79 82 LEU A N 1
ATOM 632 C CA . LEU A 1 82 ? 42.638 -3.062 19.118 1.00 21.19 82 LEU A CA 1
ATOM 633 C C . LEU A 1 82 ? 43.072 -1.603 18.968 1.00 20.99 82 LEU A C 1
ATOM 634 O O . LEU A 1 82 ? 42.256 -0.706 19.101 1.00 20.42 82 LEU A O 1
ATOM 639 N N . ILE A 1 83 ? 44.328 -1.365 18.606 1.00 20.86 83 ILE A N 1
ATOM 640 C CA . ILE A 1 83 ? 44.793 -0.004 18.386 1.00 21.32 83 ILE A CA 1
ATOM 641 C C . ILE A 1 83 ? 44.091 0.684 17.200 1.00 21.33 83 ILE A C 1
ATOM 642 O O . ILE A 1 83 ? 43.599 1.799 17.336 1.00 21.20 83 ILE A O 1
ATOM 647 N N . ILE A 1 84 ? 44.103 0.073 16.020 1.00 18.69 84 ILE A N 1
ATOM 648 C CA . ILE A 1 84 ? 43.442 0.702 14.876 1.00 17.95 84 ILE A CA 1
ATOM 649 C C . ILE A 1 84 ? 41.914 0.762 15.052 1.00 18.84 84 ILE A C 1
ATOM 650 O O . ILE A 1 84 ? 41.261 1.609 14.455 1.00 20.69 84 ILE A O 1
ATOM 655 N N . ALA A 1 85 ? 41.362 -0.138 15.864 1.00 17.61 85 ALA A N 1
ATOM 656 C CA . ALA A 1 85 ? 39.921 -0.139 16.165 1.00 20.50 85 ALA A CA 1
ATOM 657 C C . ALA A 1 85 ? 39.567 0.977 17.167 1.00 22.36 85 ALA A C 1
ATOM 658 O O . ALA A 1 85 ? 38.399 1.271 17.401 1.00 23.22 85 ALA A O 1
ATOM 660 N N . GLY A 1 86 ? 40.587 1.622 17.717 1.00 24.30 86 GLY A N 1
ATOM 661 C CA . GLY A 1 86 ? 40.375 2.661 18.719 1.00 27.84 86 GLY A CA 1
ATOM 662 C C . GLY A 1 86 ? 40.039 2.095 20.089 1.00 29.63 86 GLY A C 1
ATOM 663 O O . GLY A 1 86 ? 39.471 2.778 20.916 1.00 30.63 86 GLY A O 1
ATOM 664 N N . LEU A 1 87 ? 40.376 0.839 20.331 1.00 31.84 87 LEU A N 1
ATOM 665 C CA . LEU A 1 87 ? 40.027 0.205 21.587 1.00 33.27 87 LEU A CA 1
ATOM 666 C C . LEU A 1 87 ? 41.181 0.128 22.579 1.00 36.02 87 LEU A C 1
ATOM 667 O O . LEU A 1 87 ? 41.093 -0.545 23.587 1.00 36.74 87 LEU A O 1
ATOM 672 N N . MET A 1 88 ? 42.270 0.813 22.275 1.00 39.15 88 MET A N 1
ATOM 673 C CA . MET A 1 88 ? 43.470 0.665 23.061 1.00 43.75 88 MET A CA 1
ATOM 674 C C . MET A 1 88 ? 44.461 1.783 22.879 1.00 47.24 88 MET A C 1
ATOM 675 O O . MET A 1 88 ? 45.264 1.794 21.959 1.00 48.23 88 MET A O 1
ATOM 680 N N . ASP A 1 89 ? 44.381 2.743 23.777 1.00 51.70 89 ASP A N 1
ATOM 681 C CA . ASP A 1 89 ? 45.033 4.014 23.594 1.00 56.11 89 ASP A CA 1
ATOM 682 C C . ASP A 1 89 ? 46.525 3.885 23.815 1.00 57.40 89 ASP A C 1
ATOM 683 O O . ASP A 1 89 ? 46.973 3.550 24.896 1.00 58.94 89 ASP A O 1
ATOM 688 N N . THR A 1 90 ? 47.284 4.105 22.754 1.00 59.30 90 THR A N 1
ATOM 689 C CA . THR A 1 90 ? 48.518 4.854 22.824 1.00 60.80 90 THR A CA 1
ATOM 690 C C . THR A 1 90 ? 48.270 6.261 23.332 1.00 61.68 90 THR A C 1
ATOM 691 O O . THR A 1 90 ? 48.737 6.620 24.404 1.00 62.40 90 THR A O 1
ATOM 695 N N . GLY A 1 94 ? 46.598 7.788 18.971 1.00 46.64 94 GLY A N 1
ATOM 696 C CA . GLY A 1 94 ? 45.218 7.955 19.387 1.00 48.63 94 GLY A CA 1
ATOM 697 C C . GLY A 1 94 ? 44.841 7.671 20.831 1.00 49.44 94 GLY A C 1
ATOM 698 O O . GLY A 1 94 ? 45.275 8.366 21.733 1.00 51.72 94 GLY A O 1
ATOM 699 N N . ASN A 1 95 ? 44.028 6.646 21.047 1.00 20.00 95 ASN A N 1
ATOM 700 C CA . ASN A 1 95 ? 42.593 6.825 21.103 1.00 20.00 95 ASN A CA 1
ATOM 701 C C . ASN A 1 95 ? 41.615 6.826 19.923 1.00 20.00 95 ASN A C 1
ATOM 702 O O . ASN A 1 95 ? 40.420 6.718 20.113 1.00 43.36 95 ASN A O 1
ATOM 707 N N . ALA A 1 96 ? 42.073 6.846 18.720 1.00 39.27 96 ALA A N 1
ATOM 708 C CA . ALA A 1 96 ? 41.214 7.126 17.594 1.00 35.79 96 ALA A CA 1
ATOM 709 C C . ALA A 1 96 ? 41.076 5.875 16.742 1.00 32.36 96 ALA A C 1
ATOM 710 O O . ALA A 1 96 ? 42.014 5.107 16.593 1.00 30.28 96 ALA A O 1
ATOM 712 N N . GLN A 1 97 ? 39.888 5.690 16.191 1.00 26.43 97 GLN A N 1
ATOM 713 C CA . GLN A 1 97 ? 39.679 4.756 15.105 1.00 23.28 97 GLN A CA 1
ATOM 714 C C . GLN A 1 97 ? 40.519 5.130 13.882 1.00 22.73 97 GLN A C 1
ATOM 715 O O . GLN A 1 97 ? 40.648 6.300 13.535 1.00 20.21 97 GLN A O 1
ATOM 721 N N . LEU A 1 98 ? 41.097 4.119 13.252 1.00 20.69 98 LEU A N 1
ATOM 722 C CA . LEU A 1 98 ? 41.796 4.309 11.988 1.00 20.68 98 LEU A CA 1
ATOM 723 C C . LEU A 1 98 ? 40.880 5.006 10.990 1.00 21.39 98 LEU A C 1
ATOM 724 O O . LEU A 1 98 ? 39.739 4.577 10.767 1.00 22.18 98 LEU A O 1
ATOM 729 N N . SER A 1 99 ? 41.398 6.057 10.361 1.00 21.68 99 SER A N 1
ATOM 730 C CA . SER A 1 99 ? 40.604 6.979 9.563 1.00 21.05 99 SER A CA 1
ATOM 731 C C . SER A 1 99 ? 40.093 6.345 8.265 1.00 21.68 99 SER A C 1
ATOM 732 O O . SER A 1 99 ? 40.833 5.684 7.540 1.00 22.10 99 SER A O 1
ATOM 735 N N . GLY A 1 100 ? 38.846 6.629 7.924 1.00 20.25 100 GLY A N 1
ATOM 736 C CA . GLY A 1 100 ? 38.320 6.242 6.626 1.00 18.70 100 GLY A CA 1
ATOM 737 C C . GLY A 1 100 ? 38.054 4.758 6.478 1.00 17.73 100 GLY A C 1
ATOM 738 O O . GLY A 1 100 ? 37.908 4.260 5.358 1.00 20.78 100 GLY A O 1
ATOM 739 N N . VAL A 1 101 ? 37.954 4.051 7.599 1.00 17.70 101 VAL A N 1
ATOM 740 C CA . VAL A 1 101 ? 37.561 2.639 7.585 1.00 18.23 101 VAL A CA 1
ATOM 741 C C . VAL A 1 101 ? 36.046 2.506 7.698 1.00 17.73 101 VAL A C 1
ATOM 742 O O . VAL A 1 101 ? 35.410 3.185 8.521 1.00 18.42 101 VAL A O 1
ATOM 746 N N . GLN A 1 102 ? 35.458 1.753 6.777 1.00 17.44 102 GLN A N 1
ATOM 747 C CA . GLN A 1 102 ? 34.039 1.396 6.856 1.00 18.05 102 GLN A CA 1
ATOM 748 C C . GLN A 1 102 ? 33.828 0.288 7.897 1.00 17.45 102 GLN A C 1
ATOM 749 O O . GLN A 1 102 ? 32.971 0.405 8.801 1.00 17.82 102 GLN A O 1
ATOM 755 N N . PHE A 1 103 ? 34.531 -0.832 7.717 1.00 15.01 103 PHE A N 1
ATOM 756 C CA . PHE A 1 103 ? 34.483 -1.922 8.690 1.00 14.90 103 PHE A CA 1
ATOM 757 C C . PHE A 1 103 ? 35.707 -2.812 8.605 1.00 14.42 103 PHE A C 1
ATOM 758 O O . PHE A 1 103 ? 36.395 -2.814 7.594 1.00 13.58 103 PHE A O 1
ATOM 766 N N . ILE A 1 104 ? 35.961 -3.567 9.668 1.00 13.28 104 ILE A N 1
ATOM 767 C CA . ILE A 1 104 ? 36.925 -4.663 9.636 1.00 14.77 104 ILE A CA 1
ATOM 768 C C . ILE A 1 104 ? 36.234 -5.989 9.931 1.00 14.31 104 ILE A C 1
ATOM 769 O O . ILE A 1 104 ? 35.644 -6.165 10.988 1.00 16.07 104 ILE A O 1
ATOM 774 N N . GLN A 1 105 ? 36.313 -6.924 8.986 1.00 15.35 105 GLN A N 1
ATOM 775 C CA . GLN A 1 105 ? 35.749 -8.255 9.161 1.00 12.38 105 GLN A CA 1
ATOM 776 C C . GLN A 1 105 ? 36.850 -9.286 9.350 1.00 13.29 105 GLN A C 1
ATOM 777 O O . GLN A 1 105 ? 38.015 -9.026 9.039 1.00 14.66 105 GLN A O 1
ATOM 783 N N . GLU A 1 106 ? 36.484 -10.441 9.893 1.00 14.37 106 GLU A N 1
ATOM 784 C CA . GLU A 1 106 ? 37.332 -11.625 9.809 1.00 17.74 106 GLU A CA 1
ATOM 785 C C . GLU A 1 106 ? 37.528 -12.133 8.353 1.00 17.42 106 GLU A C 1
ATOM 786 O O . GLU A 1 106 ? 36.582 -12.178 7.566 1.00 15.81 106 GLU A O 1
ATOM 792 N N . ASP A 1 107 ? 38.768 -12.452 7.998 1.00 16.39 107 ASP A N 1
ATOM 793 C CA . ASP A 1 107 ? 39.091 -13.208 6.787 1.00 17.22 107 ASP A CA 1
ATOM 794 C C . ASP A 1 107 ? 38.935 -14.698 7.112 1.00 20.35 107 ASP A C 1
ATOM 795 O O . ASP A 1 107 ? 39.887 -15.346 7.559 1.00 20.86 107 ASP A O 1
ATOM 800 N N . TYR A 1 108 ? 37.716 -15.221 6.966 1.00 19.40 108 TYR A N 1
ATOM 801 C CA . TYR A 1 108 ? 37.405 -16.584 7.394 1.00 21.44 108 TYR A CA 1
ATOM 802 C C . TYR A 1 108 ? 37.521 -17.594 6.232 1.00 22.26 108 TYR A C 1
ATOM 803 O O . TYR A 1 108 ? 37.736 -17.205 5.088 1.00 20.97 108 TYR A O 1
ATOM 812 N N . VAL A 1 109 ? 37.421 -18.888 6.539 1.00 22.22 109 VAL A N 1
ATOM 813 C CA . VAL A 1 109 ? 37.651 -19.918 5.528 1.00 23.72 109 VAL A CA 1
ATOM 814 C C . VAL A 1 109 ? 36.331 -20.408 4.938 1.00 22.83 109 VAL A C 1
ATOM 815 O O . VAL A 1 109 ? 35.371 -20.629 5.664 1.00 20.40 109 VAL A O 1
ATOM 819 N N . VAL A 1 110 ? 36.292 -20.486 3.610 1.00 21.44 110 VAL A N 1
ATOM 820 C CA . VAL A 1 110 ? 35.176 -21.058 2.842 1.00 24.83 110 VAL A CA 1
ATOM 821 C C . VAL A 1 110 ? 35.498 -22.528 2.434 1.00 25.11 110 VAL A C 1
ATOM 822 O O . VAL A 1 110 ? 36.639 -22.841 2.072 1.00 20.42 110 VAL A O 1
ATOM 826 N N . LYS A 1 111 ? 34.496 -23.403 2.452 1.00 28.50 111 LYS A N 1
ATOM 827 C CA . LYS A 1 111 ? 34.650 -24.834 2.111 1.00 31.37 111 LYS A CA 1
ATOM 828 C C . LYS A 1 111 ? 33.658 -25.291 1.056 1.00 33.37 111 LYS A C 1
ATOM 829 O O . LYS A 1 111 ? 32.489 -24.985 1.156 1.00 32.58 111 LYS A O 1
ATOM 835 N N . VAL A 1 112 ? 34.119 -26.085 0.096 1.00 36.67 112 VAL A N 1
ATOM 836 C CA . VAL A 1 112 ? 33.214 -26.799 -0.800 1.00 40.84 112 VAL A CA 1
ATOM 837 C C . VAL A 1 112 ? 33.174 -28.335 -0.656 1.00 43.86 112 VAL A C 1
ATOM 838 O O . VAL A 1 112 ? 34.099 -28.957 -0.142 1.00 45.33 112 VAL A O 1
ATOM 842 N N . ALA A 1 124 ? 20.803 -42.915 -6.777 1.00 44.46 124 ALA A N 1
ATOM 843 C CA . ALA A 1 124 ? 21.154 -41.709 -7.523 1.00 44.24 124 ALA A CA 1
ATOM 844 C C . ALA A 1 124 ? 20.673 -41.800 -8.976 1.00 44.38 124 ALA A C 1
ATOM 845 O O . ALA A 1 124 ? 21.148 -42.639 -9.755 1.00 43.49 124 ALA A O 1
ATOM 847 N N . GLN A 1 125 ? 19.748 -40.913 -9.346 1.00 44.90 125 GLN A N 1
ATOM 848 C CA . GLN A 1 125 ? 19.411 -40.694 -10.756 1.00 43.70 125 GLN A CA 1
ATOM 849 C C . GLN A 1 125 ? 20.197 -39.551 -11.386 1.00 41.87 125 GLN A C 1
ATOM 850 O O . GLN A 1 125 ? 19.875 -38.377 -11.199 1.00 42.71 125 GLN A O 1
ATOM 856 N N . VAL A 1 126 ? 21.178 -39.919 -12.198 1.00 38.84 126 VAL A N 1
ATOM 857 C CA . VAL A 1 126 ? 22.142 -38.985 -12.749 1.00 34.58 126 VAL A CA 1
ATOM 858 C C . VAL A 1 126 ? 21.550 -38.303 -13.975 1.00 33.54 126 VAL A C 1
ATOM 859 O O . VAL A 1 126 ? 20.549 -38.786 -14.527 1.00 32.65 126 VAL A O 1
ATOM 863 N N . MET A 1 127 ? 22.162 -37.194 -14.403 1.00 29.03 127 MET A N 1
ATOM 864 C CA . MET A 1 127 ? 21.727 -36.505 -15.623 1.00 25.86 127 MET A CA 1
ATOM 865 C C . MET A 1 127 ? 22.798 -35.601 -16.226 1.00 24.13 127 MET A C 1
ATOM 866 O O . MET A 1 127 ? 23.684 -35.090 -15.523 1.00 21.73 127 MET A O 1
ATOM 871 N N . ALA A 1 128 ? 22.681 -35.392 -17.536 1.00 21.61 128 ALA A N 1
ATOM 872 C CA . ALA A 1 128 ? 23.455 -34.387 -18.259 1.00 20.19 128 ALA A CA 1
ATOM 873 C C . ALA A 1 128 ? 22.980 -32.982 -17.889 1.00 19.44 128 ALA A C 1
ATOM 874 O O . ALA A 1 128 ? 21.798 -32.794 -17.589 1.00 20.17 128 ALA A O 1
ATOM 876 N N . THR A 1 129 ? 23.873 -31.991 -17.957 1.00 17.05 129 THR A N 1
ATOM 877 C CA . THR A 1 129 ? 23.462 -30.603 -17.732 1.00 18.63 129 THR A CA 1
ATOM 878 C C . THR A 1 129 ? 22.557 -29.999 -18.830 1.00 20.06 129 THR A C 1
ATOM 879 O O . THR A 1 129 ? 21.685 -29.179 -18.538 1.00 19.68 129 THR A O 1
ATOM 883 N N . ASN A 1 130 ? 22.744 -30.440 -20.071 1.00 19.44 130 ASN A N 1
ATOM 884 C CA . ASN A 1 130 ? 22.308 -29.707 -21.246 1.00 22.45 130 ASN A CA 1
ATOM 885 C C . ASN A 1 130 ? 21.291 -30.539 -22.043 1.00 24.28 130 ASN A C 1
ATOM 886 O O . ASN A 1 130 ? 21.664 -31.531 -22.669 1.00 24.79 130 ASN A O 1
ATOM 891 N N . MET A 1 131 ? 20.010 -30.174 -21.965 1.00 25.95 131 MET A N 1
ATOM 892 C CA . MET A 1 131 ? 18.952 -30.894 -22.683 1.00 27.33 131 MET A CA 1
ATOM 893 C C . MET A 1 131 ? 18.550 -30.199 -23.987 1.00 28.44 131 MET A C 1
ATOM 894 O O . MET A 1 131 ? 17.452 -30.454 -24.517 1.00 27.73 131 MET A O 1
ATOM 899 N N . TRP A 1 132 ? 19.406 -29.300 -24.482 1.00 27.10 132 TRP A N 1
ATOM 900 C CA . TRP A 1 132 ? 19.055 -28.473 -25.645 1.00 27.58 132 TRP A CA 1
ATOM 901 C C . TRP A 1 132 ? 20.009 -28.613 -26.827 1.00 28.25 132 TRP A C 1
ATOM 902 O O . TRP A 1 132 ? 21.169 -29.033 -26.693 1.00 27.68 132 TRP A O 1
ATOM 913 N N . ASN A 1 133 ? 19.512 -28.198 -27.988 1.00 30.83 133 ASN A N 1
ATOM 914 C CA . ASN A 1 133 ? 20.362 -27.909 -29.138 1.00 32.68 133 ASN A CA 1
ATOM 915 C C . ASN A 1 133 ? 20.088 -26.503 -29.643 1.00 32.56 133 ASN A C 1
ATOM 916 O O . ASN A 1 133 ? 18.951 -26.153 -30.007 1.00 32.98 133 ASN A O 1
ATOM 921 N N . LEU A 1 134 ? 21.117 -25.671 -29.580 1.00 31.26 134 LEU A N 1
ATOM 922 C CA . LEU A 1 134 ? 20.960 -24.233 -29.768 1.00 29.73 134 LEU A CA 1
ATOM 923 C C . LEU A 1 134 ? 21.862 -23.809 -30.921 1.00 28.68 134 LEU A C 1
ATOM 924 O O . LEU A 1 134 ? 22.866 -24.460 -31.194 1.00 24.30 134 LEU A O 1
ATOM 929 N N . GLY A 1 135 ? 21.536 -22.696 -31.566 1.00 28.47 135 GLY A N 1
ATOM 930 C CA . GLY A 1 135 ? 22.392 -22.182 -32.638 1.00 28.77 135 GLY A CA 1
ATOM 931 C C . GLY A 1 135 ? 23.657 -21.513 -32.118 1.00 28.06 135 GLY A C 1
ATOM 932 O O . GLY A 1 135 ? 24.488 -21.041 -32.908 1.00 28.87 135 GLY A O 1
ATOM 933 N N . TYR A 1 136 ? 23.705 -21.297 -30.804 1.00 25.65 136 TYR A N 1
ATOM 934 C CA . TYR A 1 136 ? 24.819 -20.594 -30.177 1.00 23.75 136 TYR A CA 1
ATOM 935 C C . TYR A 1 136 ? 25.569 -21.556 -29.268 1.00 22.89 136 TYR A C 1
ATOM 936 O O . TYR A 1 136 ? 25.000 -22.521 -28.754 1.00 20.91 136 TYR A O 1
ATOM 945 N N . ASP A 1 137 ? 26.843 -21.282 -29.047 1.00 19.82 137 ASP A N 1
ATOM 946 C CA . ASP A 1 137 ? 27.614 -22.153 -28.201 1.00 19.71 137 ASP A CA 1
ATOM 947 C C . ASP A 1 137 ? 28.632 -21.394 -27.362 1.00 18.65 137 ASP A C 1
ATOM 948 O O . ASP A 1 137 ? 29.389 -21.999 -26.612 1.00 20.28 137 ASP A O 1
ATOM 953 N N . GLY A 1 138 ? 28.511 -20.073 -27.354 1.00 18.11 138 GLY A N 1
ATOM 954 C CA . GLY A 1 138 ? 29.382 -19.218 -26.561 1.00 20.92 138 GLY A CA 1
ATOM 955 C C . GLY A 1 138 ? 30.741 -18.939 -27.191 1.00 20.91 138 GLY A C 1
ATOM 956 O O . GLY A 1 138 ? 31.605 -18.336 -26.554 1.00 21.60 138 GLY A O 1
ATOM 957 N N . SER A 1 139 ? 30.898 -19.263 -28.476 1.00 21.32 139 SER A N 1
ATOM 958 C CA . SER A 1 139 ? 32.124 -18.901 -29.199 1.00 21.30 139 SER A CA 1
ATOM 959 C C . SER A 1 139 ? 32.484 -17.435 -29.066 1.00 21.43 139 SER A C 1
ATOM 960 O O . SER A 1 139 ? 31.604 -16.552 -29.098 1.00 18.83 139 SER A O 1
ATOM 963 N N . GLY A 1 140 ? 33.774 -17.177 -28.836 1.00 17.68 140 GLY A N 1
ATOM 964 C CA . GLY A 1 140 ? 34.237 -15.817 -28.628 1.00 18.75 140 GLY A CA 1
ATOM 965 C C . GLY A 1 140 ? 34.029 -15.254 -27.223 1.00 19.42 140 GLY A C 1
ATOM 966 O O . GLY A 1 140 ? 34.420 -14.120 -26.960 1.00 20.43 140 GLY A O 1
ATOM 967 N N . ILE A 1 141 ? 33.436 -16.033 -26.314 1.00 18.42 141 ILE A N 1
ATOM 968 C CA . ILE A 1 141 ? 33.273 -15.604 -24.907 1.00 16.43 141 ILE A CA 1
ATOM 969 C C . ILE A 1 141 ? 34.192 -16.416 -24.002 1.00 14.08 141 ILE A C 1
ATOM 970 O O . ILE A 1 141 ? 34.347 -17.600 -24.213 1.00 15.89 141 ILE A O 1
ATOM 975 N N . THR A 1 142 ? 34.770 -15.786 -22.981 1.00 15.62 142 THR A N 1
ATOM 976 C CA . THR A 1 142 ? 35.643 -16.478 -22.011 1.00 15.98 142 THR A CA 1
ATOM 977 C C . THR A 1 142 ? 35.007 -16.453 -20.637 1.00 14.64 142 THR A C 1
ATOM 978 O O . THR A 1 142 ? 34.483 -15.421 -20.233 1.00 16.48 142 THR A O 1
ATOM 982 N N . ILE A 1 143 ? 34.952 -17.609 -19.984 1.00 13.63 143 ILE A N 1
ATOM 983 C CA . ILE A 1 143 ? 34.380 -17.724 -18.637 1.00 13.85 143 ILE A CA 1
ATOM 984 C C . ILE A 1 143 ? 35.528 -17.999 -17.645 1.00 13.70 143 ILE A C 1
ATOM 985 O O . ILE A 1 143 ? 36.319 -18.933 -17.850 1.00 11.65 143 ILE A O 1
ATOM 990 N N . GLY A 1 144 ? 35.604 -17.191 -16.588 1.00 11.90 144 GLY A N 1
ATOM 991 C CA . GLY A 1 144 ? 36.520 -17.425 -15.454 1.00 10.60 144 GLY A CA 1
ATOM 992 C C . GLY A 1 144 ? 35.957 -18.429 -14.465 1.00 13.93 144 GLY A C 1
ATOM 993 O O . GLY A 1 144 ? 34.775 -18.343 -14.068 1.00 14.03 144 GLY A O 1
ATOM 994 N N . ILE A 1 145 ? 36.730 -19.467 -14.157 1.00 12.47 145 ILE A N 1
ATOM 995 C CA . ILE A 1 145 ? 36.275 -20.434 -13.160 1.00 12.46 145 ILE A CA 1
ATOM 996 C C . ILE A 1 145 ? 37.061 -20.215 -11.875 1.00 13.14 145 ILE A C 1
ATOM 997 O O . ILE A 1 145 ? 38.279 -20.422 -11.844 1.00 11.51 145 ILE A O 1
ATOM 1002 N N . ILE A 1 146 ? 36.392 -19.658 -10.874 1.00 12.85 146 ILE A N 1
ATOM 1003 C CA . ILE A 1 146 ? 37.042 -19.334 -9.608 1.00 13.81 146 ILE A CA 1
ATOM 1004 C C . ILE A 1 146 ? 36.890 -20.431 -8.549 1.00 13.82 146 ILE A C 1
ATOM 1005 O O . ILE A 1 146 ? 35.896 -20.492 -7.836 1.00 10.05 146 ILE A O 1
ATOM 1010 N N . ASP A 1 147 ? 37.873 -21.316 -8.492 1.00 11.26 147 ASP A N 1
ATOM 1011 C CA . ASP A 1 147 ? 37.641 -22.631 -7.933 1.00 12.36 147 ASP A CA 1
ATOM 1012 C C . ASP A 1 147 ? 38.961 -23.363 -7.649 1.00 13.20 147 ASP A C 1
ATOM 1013 O O . ASP A 1 147 ? 39.994 -22.731 -7.449 1.00 12.57 147 ASP A O 1
ATOM 1018 N N . THR A 1 148 ? 38.882 -24.690 -7.565 1.00 13.00 148 THR A N 1
ATOM 1019 C CA . THR A 1 148 ? 40.034 -25.530 -7.248 1.00 12.12 148 THR A CA 1
ATOM 1020 C C . THR A 1 148 ? 41.038 -25.685 -8.372 1.00 12.48 148 THR A C 1
ATOM 1021 O O . THR A 1 148 ? 42.009 -26.400 -8.220 1.00 13.54 148 THR A O 1
ATOM 1025 N N . GLY A 1 149 ? 40.773 -25.030 -9.498 1.00 10.94 149 GLY A N 1
ATOM 1026 C CA . GLY A 1 149 ? 41.598 -25.201 -10.685 1.00 11.77 149 GLY A CA 1
ATOM 1027 C C . GLY A 1 149 ? 40.815 -25.782 -11.856 1.00 13.56 149 GLY A C 1
ATOM 1028 O O . GLY A 1 149 ? 39.578 -25.891 -11.811 1.00 17.67 149 GLY A O 1
ATOM 1029 N N . ILE A 1 150 ? 41.530 -26.133 -12.918 1.00 14.68 150 ILE A N 1
ATOM 1030 C CA . ILE A 1 150 ? 40.945 -26.835 -14.059 1.00 14.47 150 ILE A CA 1
ATOM 1031 C C . ILE A 1 150 ? 41.957 -27.867 -14.584 1.00 15.99 150 ILE A C 1
ATOM 1032 O O . ILE A 1 150 ? 43.121 -27.542 -14.777 1.00 17.22 150 ILE A O 1
ATOM 1037 N N . ASP A 1 151 ? 41.513 -29.104 -14.804 1.00 15.56 151 ASP A N 1
ATOM 1038 C CA . ASP A 1 151 ? 42.331 -30.096 -15.487 1.00 15.78 151 ASP A CA 1
ATOM 1039 C C . ASP A 1 151 ? 42.247 -29.909 -17.007 1.00 15.75 151 ASP A C 1
ATOM 1040 O O . ASP A 1 151 ? 41.321 -30.426 -17.665 1.00 14.36 151 ASP A O 1
ATOM 1045 N N . ALA A 1 152 ? 43.160 -29.094 -17.537 1.00 14.19 152 ALA A N 1
ATOM 1046 C CA . ALA A 1 152 ? 43.145 -28.712 -18.941 1.00 16.91 152 ALA A CA 1
ATOM 1047 C C . ALA A 1 152 ? 43.614 -29.840 -19.856 1.00 18.79 152 ALA A C 1
ATOM 1048 O O . ALA A 1 152 ? 43.671 -29.670 -21.067 1.00 18.01 152 ALA A O 1
ATOM 1050 N N . SER A 1 153 ? 43.871 -31.008 -19.280 1.00 19.60 153 SER A N 1
ATOM 1051 C CA . SER A 1 153 ? 44.261 -32.156 -20.066 1.00 21.44 153 SER A CA 1
ATOM 1052 C C . SER A 1 153 ? 43.055 -33.055 -20.310 1.00 20.27 153 SER A C 1
ATOM 1053 O O . SER A 1 153 ? 43.104 -33.922 -21.169 1.00 21.19 153 SER A O 1
ATOM 1056 N N . HIS A 1 154 ? 41.967 -32.845 -19.577 1.00 17.25 154 HIS A N 1
ATOM 1057 C CA . HIS A 1 154 ? 40.717 -33.554 -19.887 1.00 18.39 154 HIS A CA 1
ATOM 1058 C C . HIS A 1 154 ? 40.316 -33.346 -21.346 1.00 16.56 154 HIS A C 1
ATOM 1059 O O . HIS A 1 154 ? 40.281 -32.217 -21.828 1.00 19.20 154 HIS A O 1
ATOM 1066 N N . PRO A 1 155 ? 39.964 -34.430 -22.055 1.00 19.21 155 PRO A N 1
ATOM 1067 C CA . PRO A 1 155 ? 39.574 -34.333 -23.477 1.00 18.45 155 PRO A CA 1
ATOM 1068 C C . PRO A 1 155 ? 38.473 -33.294 -23.793 1.00 18.53 155 PRO A C 1
ATOM 1069 O O . PRO A 1 155 ? 38.502 -32.660 -24.857 1.00 15.91 155 PRO A O 1
ATOM 1073 N N . ASP A 1 156 ? 37.602 -33.009 -22.826 1.00 20.24 156 ASP A N 1
ATOM 1074 C CA . ASP A 1 156 ? 36.479 -32.072 -23.047 1.00 19.72 156 ASP A CA 1
ATOM 1075 C C . ASP A 1 156 ? 36.868 -30.612 -22.892 1.00 19.72 156 ASP A C 1
ATOM 1076 O O . ASP A 1 156 ? 36.025 -29.716 -23.079 1.00 20.13 156 ASP A O 1
ATOM 1081 N N . LEU A 1 157 ? 38.100 -30.379 -22.438 1.00 18.80 157 LEU A N 1
ATOM 1082 C CA . LEU A 1 157 ? 38.576 -29.039 -22.106 1.00 18.93 157 LEU A CA 1
ATOM 1083 C C . LEU A 1 157 ? 39.835 -28.640 -22.859 1.00 20.66 157 LEU A C 1
ATOM 1084 O O . LEU A 1 157 ? 40.378 -27.577 -22.627 1.00 21.94 157 LEU A O 1
ATOM 1089 N N . GLN A 1 158 ? 40.300 -29.473 -23.778 1.00 22.48 158 GLN A N 1
ATOM 1090 C CA . GLN A 1 158 ? 41.644 -29.260 -24.297 1.00 22.57 158 GLN A CA 1
ATOM 1091 C C . GLN A 1 158 ? 41.696 -28.042 -25.192 1.00 22.80 158 GLN A C 1
ATOM 1092 O O . GLN A 1 158 ? 40.731 -27.734 -25.910 1.00 24.57 158 GLN A O 1
ATOM 1098 N N . GLY A 1 159 ? 42.770 -27.278 -25.040 1.00 20.65 159 GLY A N 1
ATOM 1099 C CA . GLY A 1 159 ? 42.905 -25.983 -25.701 1.00 21.56 159 GLY A CA 1
ATOM 1100 C C . GLY A 1 159 ? 41.945 -24.891 -25.240 1.00 20.71 159 GLY A C 1
ATOM 1101 O O . GLY A 1 159 ? 41.994 -23.780 -25.752 1.00 22.14 159 GLY A O 1
ATOM 1102 N N . LYS A 1 160 ? 41.091 -25.176 -24.261 1.00 19.15 160 LYS A N 1
ATOM 1103 C CA . LYS A 1 160 ? 40.099 -24.170 -23.806 1.00 20.02 160 LYS A CA 1
ATOM 1104 C C . LYS A 1 160 ? 40.694 -23.170 -22.833 1.00 19.33 160 LYS A C 1
ATOM 1105 O O . LYS A 1 160 ? 40.331 -21.987 -22.844 1.00 19.13 160 LYS A O 1
ATOM 1111 N N . VAL A 1 161 ? 41.583 -23.652 -21.968 1.00 17.67 161 VAL A N 1
ATOM 1112 C CA . VAL A 1 161 ? 42.131 -22.815 -20.897 1.00 15.17 161 VAL A CA 1
ATOM 1113 C C . VAL A 1 161 ? 43.187 -21.860 -21.421 1.00 16.80 161 VAL A C 1
ATOM 1114 O O . VAL A 1 161 ? 44.386 -22.200 -21.501 1.00 13.77 161 VAL A O 1
ATOM 1118 N N . ILE A 1 162 ? 42.768 -20.624 -21.673 1.00 13.91 162 ILE A N 1
ATOM 1119 C CA . ILE A 1 162 ? 43.660 -19.658 -22.299 1.00 14.15 162 ILE A CA 1
ATOM 1120 C C . ILE A 1 162 ? 44.356 -18.744 -21.297 1.00 12.61 162 ILE A C 1
ATOM 1121 O O . ILE A 1 162 ? 45.040 -17.819 -21.669 1.00 12.63 162 ILE A O 1
ATOM 1126 N N . GLY A 1 163 ? 44.060 -18.943 -20.017 1.00 13.02 163 GLY A N 1
ATOM 1127 C CA . GLY A 1 163 ? 44.508 -18.044 -18.988 1.00 13.21 163 GLY A CA 1
ATOM 1128 C C . GLY A 1 163 ? 44.495 -18.806 -17.690 1.00 14.37 163 GLY A C 1
ATOM 1129 O O . GLY A 1 163 ? 43.620 -19.663 -17.473 1.00 15.03 163 GLY A O 1
ATOM 1130 N N . TRP A 1 164 ? 45.398 -18.443 -16.785 1.00 13.11 164 TRP A N 1
ATOM 1131 C CA . TRP A 1 164 ? 45.602 -19.268 -15.595 1.00 12.46 164 TRP A CA 1
ATOM 1132 C C . TRP A 1 164 ? 46.287 -18.491 -14.486 1.00 12.95 164 TRP A C 1
ATOM 1133 O O . TRP A 1 164 ? 47.113 -17.624 -14.761 1.00 11.83 164 TRP A O 1
ATOM 1144 N N . VAL A 1 165 ? 45.801 -18.676 -13.263 1.00 15.07 165 VAL A N 1
ATOM 1145 C CA . VAL A 1 165 ? 46.500 -18.178 -12.076 1.00 14.57 165 VAL A CA 1
ATOM 1146 C C . VAL A 1 165 ? 46.247 -19.078 -10.875 1.00 15.37 165 VAL A C 1
ATOM 1147 O O . VAL A 1 165 ? 45.135 -19.580 -10.686 1.00 15.34 165 VAL A O 1
ATOM 1151 N N . ASP A 1 166 ? 47.303 -19.320 -10.090 1.00 16.13 166 ASP A N 1
ATOM 1152 C CA . ASP A 1 166 ? 47.170 -20.160 -8.907 1.00 16.92 166 ASP A CA 1
ATOM 1153 C C . ASP A 1 166 ? 47.584 -19.406 -7.660 1.00 18.03 166 ASP A C 1
ATOM 1154 O O . ASP A 1 166 ? 48.780 -19.230 -7.395 1.00 17.61 166 ASP A O 1
ATOM 1159 N N . PHE A 1 167 ? 46.586 -18.928 -6.922 1.00 17.16 167 PHE A N 1
ATOM 1160 C CA . PHE A 1 167 ? 46.819 -18.175 -5.693 1.00 17.41 167 PHE A CA 1
ATOM 1161 C C . PHE A 1 167 ? 47.019 -19.040 -4.459 1.00 17.18 167 PHE A C 1
ATOM 1162 O O . PHE A 1 167 ? 47.285 -18.522 -3.387 1.00 16.78 167 PHE A O 1
ATOM 1170 N N . VAL A 1 168 ? 46.825 -20.350 -4.603 1.00 17.38 168 VAL A N 1
ATOM 1171 C CA . VAL A 1 168 ? 47.022 -21.283 -3.504 1.00 16.15 168 VAL A CA 1
ATOM 1172 C C . VAL A 1 168 ? 48.490 -21.719 -3.442 1.00 17.49 168 VAL A C 1
ATOM 1173 O O . VAL A 1 168 ? 49.147 -21.455 -2.440 1.00 15.17 168 VAL A O 1
ATOM 1177 N N . ASN A 1 169 ? 49.009 -22.284 -4.541 1.00 17.09 169 ASN A N 1
ATOM 1178 C CA . ASN A 1 169 ? 50.358 -22.848 -4.591 1.00 17.60 169 ASN A CA 1
ATOM 1179 C C . ASN A 1 169 ? 51.324 -22.126 -5.564 1.00 19.98 169 ASN A C 1
ATOM 1180 O O . ASN A 1 169 ? 52.507 -22.476 -5.652 1.00 20.47 169 ASN A O 1
ATOM 1185 N N . GLY A 1 170 ? 50.806 -21.199 -6.366 1.00 18.98 170 GLY A N 1
ATOM 1186 C CA . GLY A 1 170 ? 51.628 -20.446 -7.311 1.00 17.72 170 GLY A CA 1
ATOM 1187 C C . GLY A 1 170 ? 52.157 -21.247 -8.482 1.00 18.31 170 GLY A C 1
ATOM 1188 O O . GLY A 1 170 ? 53.077 -20.808 -9.175 1.00 20.55 170 GLY A O 1
ATOM 1189 N N . LYS A 1 171 ? 51.542 -22.386 -8.773 1.00 19.57 171 LYS A N 1
ATOM 1190 C CA . LYS A 1 171 ? 51.924 -23.139 -9.963 1.00 18.87 171 LYS A CA 1
ATOM 1191 C C . LYS A 1 171 ? 51.489 -22.425 -11.233 1.00 19.87 171 LYS A C 1
ATOM 1192 O O . LYS A 1 171 ? 50.425 -21.797 -11.268 1.00 19.25 171 LYS A O 1
ATOM 1198 N N . THR A 1 172 ? 52.284 -22.554 -12.298 1.00 16.33 172 THR A N 1
ATOM 1199 C CA . THR A 1 172 ? 52.135 -21.647 -13.431 1.00 16.79 172 THR A CA 1
ATOM 1200 C C . THR A 1 172 ? 51.482 -22.322 -14.635 1.00 15.87 172 THR A C 1
ATOM 1201 O O . THR A 1 172 ? 51.217 -21.680 -15.640 1.00 15.10 172 THR A O 1
ATOM 1205 N N . THR A 1 173 ? 51.193 -23.609 -14.481 1.00 16.32 173 THR A N 1
ATOM 1206 C CA . THR A 1 173 ? 50.487 -24.420 -15.448 1.00 17.56 173 THR A CA 1
ATOM 1207 C C . THR A 1 173 ? 49.128 -24.898 -14.861 1.00 16.47 173 THR A C 1
ATOM 1208 O O . THR A 1 173 ? 49.036 -25.284 -13.672 1.00 15.50 173 THR A O 1
ATOM 1212 N N . PRO A 1 174 ? 48.061 -24.887 -15.680 1.00 17.14 174 PRO A N 1
ATOM 1213 C CA . PRO A 1 174 ? 46.760 -25.306 -15.105 1.00 15.51 174 PRO A CA 1
ATOM 1214 C C . PRO A 1 174 ? 46.825 -26.710 -14.499 1.00 16.26 174 PRO A C 1
ATOM 1215 O O . PRO A 1 174 ? 47.390 -27.620 -15.112 1.00 16.23 174 PRO A O 1
ATOM 1219 N N . TYR A 1 175 ? 46.117 -26.922 -13.390 1.00 16.57 175 TYR A N 1
ATOM 1220 C CA . TYR A 1 175 ? 45.859 -28.261 -12.878 1.00 14.91 175 TYR A CA 1
ATOM 1221 C C . TYR A 1 175 ? 44.635 -28.181 -11.979 1.00 14.38 175 TYR A C 1
ATOM 1222 O O . TYR A 1 175 ? 44.179 -27.089 -11.643 1.00 14.72 175 TYR A O 1
ATOM 1231 N N . ASP A 1 176 ? 44.184 -29.331 -11.518 1.00 11.98 176 ASP A N 1
ATOM 1232 C CA . ASP A 1 176 ? 43.113 -29.398 -10.529 1.00 13.40 176 ASP A CA 1
ATOM 1233 C C . ASP A 1 176 ? 43.356 -30.569 -9.583 1.00 15.26 176 ASP A C 1
ATOM 1234 O O . ASP A 1 176 ? 43.374 -31.747 -9.993 1.00 15.54 176 ASP A O 1
ATOM 1239 N N . ASP A 1 177 ? 43.616 -30.257 -8.321 1.00 15.46 177 ASP A N 1
ATOM 1240 C CA . ASP A 1 177 ? 43.986 -31.321 -7.406 1.00 17.81 177 ASP A CA 1
ATOM 1241 C C . ASP A 1 177 ? 42.809 -31.752 -6.539 1.00 16.23 177 ASP A C 1
ATOM 1242 O O . ASP A 1 177 ? 42.979 -32.396 -5.517 1.00 17.13 177 ASP A O 1
ATOM 1247 N N . ASN A 1 178 ? 41.604 -31.382 -6.954 1.00 14.78 178 ASN A N 1
ATOM 1248 C CA . ASN A 1 178 ? 40.436 -31.726 -6.169 1.00 13.84 178 ASN A CA 1
ATOM 1249 C C . ASN A 1 178 ? 39.387 -32.394 -7.037 1.00 13.71 178 ASN A C 1
ATOM 1250 O O . ASN A 1 178 ? 38.837 -33.408 -6.668 1.00 12.43 178 ASN A O 1
ATOM 1255 N N . GLY A 1 179 ? 39.125 -31.821 -8.205 1.00 14.48 179 GLY A N 1
ATOM 1256 C CA . GLY A 1 179 ? 38.075 -32.353 -9.068 1.00 15.94 179 GLY A CA 1
ATOM 1257 C C . GLY A 1 179 ? 36.941 -31.362 -9.238 1.00 14.99 179 GLY A C 1
ATOM 1258 O O . GLY A 1 179 ? 36.333 -31.295 -10.310 1.00 14.60 179 GLY A O 1
ATOM 1259 N N . HIS A 1 180 ? 36.691 -30.553 -8.208 1.00 14.92 180 HIS A N 1
ATOM 1260 C CA . HIS A 1 180 ? 35.528 -29.633 -8.197 1.00 14.21 180 HIS A CA 1
ATOM 1261 C C . HIS A 1 180 ? 35.546 -28.613 -9.337 1.00 12.91 180 HIS A C 1
ATOM 1262 O O . HIS A 1 180 ? 34.553 -28.397 -10.008 1.00 12.40 180 HIS A O 1
ATOM 1269 N N . GLY A 1 181 ? 36.686 -27.965 -9.535 1.00 12.47 181 GLY A N 1
ATOM 1270 C CA . GLY A 1 181 ? 36.779 -26.867 -10.481 1.00 13.06 181 GLY A CA 1
ATOM 1271 C C . GLY A 1 181 ? 36.695 -27.383 -11.894 1.00 11.65 181 GLY A C 1
ATOM 1272 O O . GLY A 1 181 ? 36.310 -26.653 -12.795 1.00 12.16 181 GLY A O 1
ATOM 1273 N N . THR A 1 182 ? 37.090 -28.633 -12.102 1.00 12.88 182 THR A N 1
ATOM 1274 C CA . THR A 1 182 ? 37.067 -29.209 -13.457 1.00 13.70 182 THR A CA 1
ATOM 1275 C C . THR A 1 182 ? 35.611 -29.557 -13.805 1.00 13.97 182 THR A C 1
ATOM 1276 O O . THR A 1 182 ? 35.126 -29.306 -14.915 1.00 15.79 182 THR A O 1
ATOM 1280 N N . HIS A 1 183 ? 34.936 -30.152 -12.836 1.00 13.16 183 HIS A N 1
ATOM 1281 C CA . HIS A 1 183 ? 33.551 -30.537 -13.004 1.00 14.94 183 HIS A CA 1
ATOM 1282 C C . HIS A 1 183 ? 32.744 -29.292 -13.374 1.00 13.92 183 HIS A C 1
ATOM 1283 O O . HIS A 1 183 ? 32.085 -29.258 -14.416 1.00 15.12 183 HIS A O 1
ATOM 1290 N N . VAL A 1 184 ? 32.818 -28.272 -12.517 1.00 13.44 184 VAL A N 1
ATOM 1291 C CA . VAL A 1 184 ? 32.271 -26.938 -12.808 1.00 10.95 184 VAL A CA 1
ATOM 1292 C C . VAL A 1 184 ? 32.665 -26.374 -14.190 1.00 12.79 184 VAL A C 1
ATOM 1293 O O . VAL A 1 184 ? 31.819 -25.902 -14.950 1.00 9.74 184 VAL A O 1
ATOM 1297 N N . ALA A 1 185 ? 33.952 -26.395 -14.527 1.00 11.53 185 ALA A N 1
ATOM 1298 C CA . ALA A 1 185 ? 34.351 -25.824 -15.799 1.00 11.85 185 ALA A CA 1
ATOM 1299 C C . ALA A 1 185 ? 33.683 -26.559 -16.960 1.00 11.93 185 ALA A C 1
ATOM 1300 O O . ALA A 1 185 ? 33.343 -25.943 -17.968 1.00 14.05 185 ALA A O 1
ATOM 1302 N N . SER A 1 186 ? 33.503 -27.873 -16.826 1.00 11.98 186 SER A N 1
ATOM 1303 C CA . SER A 1 186 ? 32.935 -28.657 -17.907 1.00 12.52 186 SER A CA 1
ATOM 1304 C C . SER A 1 186 ? 31.404 -28.487 -18.011 1.00 12.51 186 SER A C 1
ATOM 1305 O O . SER A 1 186 ? 30.846 -28.486 -19.117 1.00 14.73 186 SER A O 1
ATOM 1308 N N . ILE A 1 187 ? 30.741 -28.236 -16.892 1.00 12.33 187 ILE A N 1
ATOM 1309 C CA . ILE A 1 187 ? 29.297 -27.909 -16.966 1.00 12.63 187 ILE A CA 1
ATOM 1310 C C . ILE A 1 187 ? 29.080 -26.591 -17.695 1.00 11.15 187 ILE A C 1
ATOM 1311 O O . ILE A 1 187 ? 28.138 -26.451 -18.477 1.00 14.60 187 ILE A O 1
ATOM 1316 N N . ALA A 1 188 ? 30.022 -25.678 -17.530 1.00 11.53 188 ALA A N 1
ATOM 1317 C CA . ALA A 1 188 ? 29.950 -24.388 -18.174 1.00 12.39 188 ALA A CA 1
ATOM 1318 C C . ALA A 1 188 ? 30.332 -24.473 -19.654 1.00 13.11 188 ALA A C 1
ATOM 1319 O O . ALA A 1 188 ? 29.697 -23.856 -20.482 1.00 15.16 188 ALA A O 1
ATOM 1321 N N . ALA A 1 189 ? 31.401 -25.192 -19.986 1.00 14.68 189 ALA A N 1
ATOM 1322 C CA . ALA A 1 189 ? 31.973 -25.040 -21.312 1.00 13.82 189 ALA A CA 1
ATOM 1323 C C . ALA A 1 189 ? 32.575 -26.300 -21.943 1.00 14.06 189 ALA A C 1
ATOM 1324 O O . ALA A 1 189 ? 33.163 -26.228 -23.022 1.00 15.93 189 ALA A O 1
ATOM 1326 N N . GLY A 1 190 ? 32.376 -27.453 -21.318 1.00 14.60 190 GLY A N 1
ATOM 1327 C CA . GLY A 1 190 ? 32.901 -28.700 -21.873 1.00 16.63 190 GLY A CA 1
ATOM 1328 C C . GLY A 1 190 ? 32.375 -28.959 -23.273 1.00 19.25 190 GLY A C 1
ATOM 1329 O O . GLY A 1 190 ? 31.213 -28.673 -23.568 1.00 18.39 190 GLY A O 1
ATOM 1330 N N . THR A 1 191 ? 33.198 -29.581 -24.114 1.00 19.12 191 THR A N 1
ATOM 1331 C CA . THR A 1 191 ? 32.761 -29.922 -25.475 1.00 16.79 191 THR A CA 1
ATOM 1332 C C . THR A 1 191 ? 31.988 -31.215 -25.491 1.00 16.47 191 THR A C 1
ATOM 1333 O O . THR A 1 191 ? 31.310 -31.511 -26.466 1.00 18.83 191 THR A O 1
ATOM 1337 N N . GLY A 1 192 ? 32.123 -32.014 -24.438 1.00 17.34 192 GLY A N 1
ATOM 1338 C CA . GLY A 1 192 ? 31.639 -33.396 -24.427 1.00 18.02 192 GLY A CA 1
ATOM 1339 C C . GLY A 1 192 ? 32.334 -34.382 -25.380 1.00 18.36 192 GLY A C 1
ATOM 1340 O O . GLY A 1 192 ? 31.791 -35.451 -25.681 1.00 18.67 192 GLY A O 1
ATOM 1341 N N . ALA A 1 193 ? 33.549 -34.056 -25.817 1.00 18.83 193 ALA A N 1
ATOM 1342 C CA . ALA A 1 193 ? 34.295 -34.937 -26.747 1.00 19.87 193 ALA A CA 1
ATOM 1343 C C . ALA A 1 193 ? 34.349 -36.403 -26.301 1.00 20.29 193 ALA A C 1
ATOM 1344 O O . ALA A 1 193 ? 34.127 -37.304 -27.116 1.00 19.13 193 ALA A O 1
ATOM 1346 N N . ALA A 1 194 ? 34.544 -36.647 -25.002 1.00 20.20 194 ALA A N 1
ATOM 1347 C CA . ALA A 1 194 ? 34.668 -38.020 -24.501 1.00 20.44 194 ALA A CA 1
ATOM 1348 C C . ALA A 1 194 ? 33.339 -38.799 -24.335 1.00 22.00 194 ALA A C 1
ATOM 1349 O O . ALA A 1 194 ? 33.340 -39.983 -23.981 1.00 22.14 194 ALA A O 1
ATOM 1351 N N . SER A 1 195 ? 32.214 -38.167 -24.649 1.00 22.06 195 SER A N 1
ATOM 1352 C CA . SER A 1 195 ? 30.930 -38.861 -24.603 1.00 23.14 195 SER A CA 1
ATOM 1353 C C . SER A 1 195 ? 30.202 -38.570 -25.899 1.00 26.56 195 SER A C 1
ATOM 1354 O O . SER A 1 195 ? 28.965 -38.599 -25.958 1.00 25.85 195 SER A O 1
ATOM 1357 N N . ASN A 1 196 ? 30.993 -38.194 -26.903 1.00 29.31 196 ASN A N 1
ATOM 1358 C CA . ASN A 1 196 ? 30.491 -37.676 -28.159 1.00 33.73 196 ASN A CA 1
ATOM 1359 C C . ASN A 1 196 ? 29.313 -36.722 -27.974 1.00 33.05 196 ASN A C 1
ATOM 1360 O O . ASN A 1 196 ? 28.268 -36.878 -28.600 1.00 31.58 196 ASN A O 1
ATOM 1365 N N . GLY A 1 197 ? 29.502 -35.739 -27.094 1.00 31.56 197 GLY A N 1
ATOM 1366 C CA . GLY A 1 197 ? 28.584 -34.617 -26.968 1.00 29.86 197 GLY A CA 1
ATOM 1367 C C . GLY A 1 197 ? 27.569 -34.796 -25.855 1.00 29.28 197 GLY A C 1
ATOM 1368 O O . GLY A 1 197 ? 26.855 -33.863 -25.495 1.00 29.22 197 GLY A O 1
ATOM 1369 N N . LYS A 1 198 ? 27.439 -36.011 -25.348 1.00 28.94 198 LYS A N 1
ATOM 1370 C CA . LYS A 1 198 ? 26.323 -36.287 -24.473 1.00 28.13 198 LYS A CA 1
ATOM 1371 C C . LYS A 1 198 ? 26.409 -35.483 -23.180 1.00 28.44 198 LYS A C 1
ATOM 1372 O O . LYS A 1 198 ? 25.392 -34.985 -22.675 1.00 29.32 198 LYS A O 1
ATOM 1378 N N . TYR A 1 199 ? 27.618 -35.359 -22.640 1.00 26.99 199 TYR A N 1
ATOM 1379 C CA . TYR A 1 199 ? 27.825 -34.541 -21.458 1.00 24.94 199 TYR A CA 1
ATOM 1380 C C . TYR A 1 199 ? 28.572 -33.268 -21.758 1.00 23.88 199 TYR A C 1
ATOM 1381 O O . TYR A 1 199 ? 29.427 -32.850 -20.981 1.00 24.97 199 TYR A O 1
ATOM 1390 N N . LYS A 1 200 ? 28.205 -32.608 -22.850 1.00 20.49 200 LYS A N 1
ATOM 1391 C CA . LYS A 1 200 ? 28.760 -31.283 -23.136 1.00 20.36 200 LYS A CA 1
ATOM 1392 C C . LYS A 1 200 ? 28.229 -30.276 -22.121 1.00 19.15 200 LYS A C 1
ATOM 1393 O O . LYS A 1 200 ? 27.173 -30.475 -21.534 1.00 13.54 200 LYS A O 1
ATOM 1399 N N . GLY A 1 201 ? 28.934 -29.167 -21.963 1.00 17.47 201 GLY A N 1
ATOM 1400 C CA . GLY A 1 201 ? 28.419 -28.102 -21.112 1.00 18.31 201 GLY A CA 1
ATOM 1401 C C . GLY A 1 201 ? 27.460 -27.170 -21.832 1.00 16.90 201 GLY A C 1
ATOM 1402 O O . GLY A 1 201 ? 27.083 -27.402 -22.977 1.00 17.53 201 GLY A O 1
ATOM 1403 N N . MET A 1 202 ? 27.065 -26.099 -21.164 1.00 17.58 202 MET A N 1
ATOM 1404 C CA . MET A 1 202 ? 26.028 -25.232 -21.700 1.00 17.34 202 MET A CA 1
ATOM 1405 C C . MET A 1 202 ? 26.577 -24.316 -22.774 1.00 19.17 202 MET A C 1
ATOM 1406 O O . MET A 1 202 ? 25.831 -23.821 -23.611 1.00 19.33 202 MET A O 1
ATOM 1411 N N . ALA A 1 203 ? 27.886 -24.072 -22.735 1.00 18.13 203 ALA A N 1
ATOM 1412 C CA . ALA A 1 203 ? 28.517 -23.216 -23.708 1.00 18.32 203 ALA A CA 1
ATOM 1413 C C . ALA A 1 203 ? 29.753 -23.885 -24.321 1.00 18.79 203 ALA A C 1
ATOM 1414 O O . ALA A 1 203 ? 30.880 -23.475 -24.042 1.00 18.35 203 ALA A O 1
ATOM 1416 N N . PRO A 1 204 ? 29.541 -24.903 -25.165 1.00 19.10 204 PRO A N 1
ATOM 1417 C CA . PRO A 1 204 ? 30.655 -25.750 -25.640 1.00 18.45 204 PRO A CA 1
ATOM 1418 C C . PRO A 1 204 ? 31.745 -25.011 -26.421 1.00 19.02 204 PRO A C 1
ATOM 1419 O O . PRO A 1 204 ? 32.875 -25.505 -26.502 1.00 19.97 204 PRO A O 1
ATOM 1423 N N . GLY A 1 205 ? 31.415 -23.881 -27.037 1.00 18.72 205 GLY A N 1
ATOM 1424 C CA . GLY A 1 205 ? 32.430 -23.107 -27.756 1.00 18.07 205 GLY A CA 1
ATOM 1425 C C . GLY A 1 205 ? 33.184 -22.064 -26.950 1.00 16.28 205 GLY A C 1
ATOM 1426 O O . GLY A 1 205 ? 34.030 -21.344 -27.494 1.00 16.83 205 GLY A O 1
ATOM 1427 N N . ALA A 1 206 ? 32.854 -21.924 -25.670 1.00 15.60 206 ALA A N 1
ATOM 1428 C CA . ALA A 1 206 ? 33.464 -20.876 -24.861 1.00 14.53 206 ALA A CA 1
ATOM 1429 C C . ALA A 1 206 ? 34.882 -21.245 -24.412 1.00 15.84 206 ALA A C 1
ATOM 1430 O O . ALA A 1 206 ? 35.223 -22.431 -24.308 1.00 17.00 206 ALA A O 1
ATOM 1432 N N . LYS A 1 207 ? 35.708 -20.219 -24.219 1.00 15.54 207 LYS A N 1
ATOM 1433 C CA . LYS A 1 207 ? 37.012 -20.380 -23.575 1.00 16.62 207 LYS A CA 1
ATOM 1434 C C . LYS A 1 207 ? 36.887 -20.256 -22.057 1.00 16.83 207 LYS A C 1
ATOM 1435 O O . LYS A 1 207 ? 35.853 -19.793 -21.529 1.00 12.52 207 LYS A O 1
ATOM 1441 N N . LEU A 1 208 ? 37.971 -20.615 -21.373 1.00 11.59 208 LEU A N 1
ATOM 1442 C CA . LEU A 1 208 ? 37.994 -20.637 -19.925 1.00 11.36 208 LEU A CA 1
ATOM 1443 C C . LEU A 1 208 ? 39.252 -19.931 -19.449 1.00 13.53 208 LEU A C 1
ATOM 1444 O O . LEU A 1 208 ? 40.310 -19.995 -20.103 1.00 12.73 208 LEU A O 1
ATOM 1449 N N . VAL A 1 209 ? 39.153 -19.324 -18.274 1.00 13.18 209 VAL A N 1
ATOM 1450 C CA . VAL A 1 209 ? 40.338 -18.957 -17.509 1.00 12.73 209 VAL A CA 1
ATOM 1451 C C . VAL A 1 209 ? 40.232 -19.675 -16.155 1.00 12.51 209 VAL A C 1
ATOM 1452 O O . VAL A 1 209 ? 39.118 -19.787 -15.565 1.00 9.60 209 VAL A O 1
ATOM 1456 N N . GLY A 1 210 ? 41.313 -20.364 -15.776 1.00 9.45 210 GLY A N 1
ATOM 1457 C CA . GLY A 1 210 ? 41.366 -21.056 -14.483 1.00 7.10 210 GLY A CA 1
ATOM 1458 C C . GLY A 1 210 ? 41.936 -20.162 -13.397 1.00 11.03 210 GLY A C 1
ATOM 1459 O O . GLY A 1 210 ? 43.059 -19.654 -13.519 1.00 11.31 210 GLY A O 1
ATOM 1460 N N . ILE A 1 211 ? 41.141 -19.945 -12.353 1.00 11.95 211 ILE A N 1
ATOM 1461 C CA . ILE A 1 211 ? 41.535 -19.140 -11.213 1.00 13.07 211 ILE A CA 1
ATOM 1462 C C . ILE A 1 211 ? 41.469 -19.936 -9.912 1.00 13.04 211 ILE A C 1
ATOM 1463 O O . ILE A 1 211 ? 40.402 -20.066 -9.275 1.00 12.65 211 ILE A O 1
ATOM 1468 N N . LYS A 1 212 ? 42.619 -20.472 -9.512 1.00 11.34 212 LYS A N 1
ATOM 1469 C CA . LYS A 1 212 ? 42.664 -21.377 -8.357 1.00 11.87 212 LYS A CA 1
ATOM 1470 C C . LYS A 1 212 ? 42.806 -20.611 -7.052 1.00 12.89 212 LYS A C 1
ATOM 1471 O O . LYS A 1 212 ? 43.848 -19.980 -6.780 1.00 14.77 212 LYS A O 1
ATOM 1477 N N . VAL A 1 213 ? 41.723 -20.599 -6.282 1.00 10.23 213 VAL A N 1
ATOM 1478 C CA . VAL A 1 213 ? 41.690 -19.920 -4.988 1.00 12.32 213 VAL A CA 1
ATOM 1479 C C . VAL A 1 213 ? 41.337 -20.898 -3.863 1.00 12.54 213 VAL A C 1
ATOM 1480 O O . VAL A 1 213 ? 41.274 -20.520 -2.700 1.00 13.93 213 VAL A O 1
ATOM 1484 N N . LEU A 1 214 ? 41.047 -22.137 -4.237 1.00 11.52 214 LEU A N 1
ATOM 1485 C CA . LEU A 1 214 ? 40.653 -23.164 -3.297 1.00 12.82 214 LEU A CA 1
ATOM 1486 C C . LEU A 1 214 ? 41.678 -24.291 -3.399 1.00 13.24 214 LEU A C 1
ATOM 1487 O O . LEU A 1 214 ? 42.140 -24.622 -4.511 1.00 13.23 214 LEU A O 1
ATOM 1492 N N . ASN A 1 215 ? 42.038 -24.864 -2.250 1.00 11.53 215 ASN A N 1
ATOM 1493 C CA . ASN A 1 215 ? 43.065 -25.904 -2.202 1.00 13.98 215 ASN A CA 1
ATOM 1494 C C . ASN A 1 215 ? 42.523 -27.286 -2.577 1.00 14.58 215 ASN A C 1
ATOM 1495 O O . ASN A 1 215 ? 41.354 -27.429 -2.981 1.00 14.45 215 ASN A O 1
ATOM 1500 N N . GLY A 1 216 ? 43.338 -28.312 -2.358 1.00 13.76 216 GLY A N 1
ATOM 1501 C CA . GLY A 1 216 ? 43.012 -29.659 -2.786 1.00 12.09 216 GLY A CA 1
ATOM 1502 C C . GLY A 1 216 ? 41.870 -30.216 -1.972 1.00 12.57 216 GLY A C 1
ATOM 1503 O O . GLY A 1 216 ? 41.167 -31.121 -2.409 1.00 11.63 216 GLY A O 1
ATOM 1504 N N . GLN A 1 217 ? 41.672 -29.665 -0.783 1.00 12.08 217 GLN A N 1
ATOM 1505 C CA . GLN A 1 217 ? 40.544 -30.063 0.049 1.00 12.48 217 GLN A CA 1
ATOM 1506 C C . GLN A 1 217 ? 39.254 -29.324 -0.267 1.00 15.15 217 GLN A C 1
ATOM 1507 O O . GLN A 1 217 ? 38.293 -29.478 0.472 1.00 14.50 217 GLN A O 1
ATOM 1513 N N . GLY A 1 218 ? 39.318 -28.381 -1.208 1.00 15.33 218 GLY A N 1
ATOM 1514 C CA . GLY A 1 218 ? 38.164 -27.593 -1.574 1.00 15.28 218 GLY A CA 1
ATOM 1515 C C . GLY A 1 218 ? 37.960 -26.409 -0.634 1.00 17.34 218 GLY A C 1
ATOM 1516 O O . GLY A 1 218 ? 36.896 -25.817 -0.633 1.00 13.72 218 GLY A O 1
ATOM 1517 N N . SER A 1 219 ? 39.002 -26.019 0.106 1.00 16.28 219 SER A N 1
ATOM 1518 C CA . SER A 1 219 ? 38.913 -24.899 1.063 1.00 18.09 219 SER A CA 1
ATOM 1519 C C . SER A 1 219 ? 39.734 -23.675 0.649 1.00 17.57 219 SER A C 1
ATOM 1520 O O . SER A 1 219 ? 40.868 -23.803 0.142 1.00 15.84 219 SER A O 1
ATOM 1523 N N . GLY A 1 220 ? 39.253 -22.506 1.057 1.00 15.73 220 GLY A N 1
ATOM 1524 C CA . GLY A 1 220 ? 39.953 -21.236 0.777 1.00 16.94 220 GLY A CA 1
ATOM 1525 C C . GLY A 1 220 ? 39.535 -20.078 1.676 1.00 17.89 220 GLY A C 1
ATOM 1526 O O . GLY A 1 220 ? 38.505 -20.143 2.342 1.00 19.94 220 GLY A O 1
ATOM 1527 N N . SER A 1 221 ? 40.377 -19.051 1.753 1.00 16.96 221 SER A N 1
ATOM 1528 C CA . SER A 1 221 ? 40.111 -17.893 2.567 1.00 17.88 221 SER A CA 1
ATOM 1529 C C . SER A 1 221 ? 39.350 -16.885 1.719 1.00 17.24 221 SER A C 1
ATOM 1530 O O . SER A 1 221 ? 39.497 -16.842 0.497 1.00 16.07 221 SER A O 1
ATOM 1533 N N . ILE A 1 222 ? 38.425 -16.183 2.352 1.00 16.56 222 ILE A N 1
ATOM 1534 C CA . ILE A 1 222 ? 37.853 -14.967 1.785 1.00 15.98 222 ILE A CA 1
ATOM 1535 C C . ILE A 1 222 ? 38.825 -14.087 1.053 1.00 14.38 222 ILE A C 1
ATOM 1536 O O . ILE A 1 222 ? 38.571 -13.709 -0.076 1.00 15.32 222 ILE A O 1
ATOM 1541 N N . SER A 1 223 ? 39.964 -13.791 1.670 1.00 16.28 223 SER A N 1
ATOM 1542 C CA . SER A 1 223 ? 40.944 -12.943 1.018 1.00 14.78 223 SER A CA 1
ATOM 1543 C C . SER A 1 223 ? 41.393 -13.473 -0.356 1.00 16.15 223 SER A C 1
ATOM 1544 O O . SER A 1 223 ? 41.515 -12.702 -1.319 1.00 15.70 223 SER A O 1
ATOM 1547 N N . ASP A 1 224 ? 41.624 -14.779 -0.447 1.00 15.72 224 ASP A N 1
ATOM 1548 C CA . ASP A 1 224 ? 42.074 -15.408 -1.693 1.00 16.97 224 ASP A CA 1
ATOM 1549 C C . ASP A 1 224 ? 40.974 -15.345 -2.769 1.00 14.23 224 ASP A C 1
ATOM 1550 O O . ASP A 1 224 ? 41.224 -15.070 -3.941 1.00 12.15 224 ASP A O 1
ATOM 1555 N N . ILE A 1 225 ? 39.752 -15.614 -2.355 1.00 14.52 225 ILE A N 1
ATOM 1556 C CA . ILE A 1 225 ? 38.605 -15.552 -3.270 1.00 13.09 225 ILE A CA 1
ATOM 1557 C C . ILE A 1 225 ? 38.359 -14.152 -3.826 1.00 11.66 225 ILE A C 1
ATOM 1558 O O . ILE A 1 225 ? 38.015 -13.978 -4.997 1.00 12.56 225 ILE A O 1
ATOM 1563 N N . ILE A 1 226 ? 38.493 -13.147 -2.980 1.00 12.49 226 ILE A N 1
ATOM 1564 C CA . ILE A 1 226 ? 38.392 -11.762 -3.444 1.00 10.54 226 ILE A CA 1
ATOM 1565 C C . ILE A 1 226 ? 39.532 -11.469 -4.426 1.00 11.69 226 ILE A C 1
ATOM 1566 O O . ILE A 1 226 ? 39.332 -10.804 -5.452 1.00 11.63 226 ILE A O 1
ATOM 1571 N N . ASN A 1 227 ? 40.716 -12.016 -4.152 1.00 10.93 227 ASN A N 1
ATOM 1572 C CA . ASN A 1 227 ? 41.843 -11.707 -5.007 1.00 10.04 227 ASN A CA 1
ATOM 1573 C C . ASN A 1 227 ? 41.606 -12.323 -6.383 1.00 11.05 227 ASN A C 1
ATOM 1574 O O . ASN A 1 227 ? 42.035 -11.786 -7.405 1.00 11.51 227 ASN A O 1
ATOM 1579 N N . GLY A 1 228 ? 40.997 -13.504 -6.391 1.00 9.68 228 GLY A N 1
ATOM 1580 C CA . GLY A 1 228 ? 40.632 -14.139 -7.651 1.00 12.36 228 GLY A CA 1
ATOM 1581 C C . GLY A 1 228 ? 39.612 -13.316 -8.445 1.00 12.01 228 GLY A C 1
ATOM 1582 O O . GLY A 1 228 ? 39.783 -13.115 -9.643 1.00 10.85 228 GLY A O 1
ATOM 1583 N N . VAL A 1 229 ? 38.614 -12.750 -7.767 1.00 10.54 229 VAL A N 1
ATOM 1584 C CA . VAL A 1 229 ? 37.695 -11.833 -8.439 1.00 11.20 229 VAL A CA 1
ATOM 1585 C C . VAL A 1 229 ? 38.442 -10.605 -8.993 1.00 13.22 229 VAL A C 1
ATOM 1586 O O . VAL A 1 229 ? 38.226 -10.207 -10.135 1.00 12.63 229 VAL A O 1
ATOM 1590 N N . ASP A 1 230 ? 39.327 -10.024 -8.181 1.00 14.17 230 ASP A N 1
ATOM 1591 C CA . ASP A 1 230 ? 40.167 -8.888 -8.587 1.00 15.10 230 ASP A CA 1
ATOM 1592 C C . ASP A 1 230 ? 40.977 -9.154 -9.859 1.00 14.76 230 ASP A C 1
ATOM 1593 O O . ASP A 1 230 ? 41.076 -8.308 -10.750 1.00 14.27 230 ASP A O 1
ATOM 1598 N N . TRP A 1 231 ? 41.687 -10.278 -9.855 1.00 14.88 231 TRP A N 1
ATOM 1599 C CA . TRP A 1 231 ? 42.433 -10.749 -11.018 1.00 11.45 231 TRP A CA 1
ATOM 1600 C C . TRP A 1 231 ? 41.559 -10.855 -12.282 1.00 10.67 231 TRP A C 1
ATOM 1601 O O . TRP A 1 231 ? 41.960 -10.437 -13.378 1.00 10.35 231 TRP A O 1
ATOM 1612 N N . ALA A 1 232 ? 40.378 -11.449 -12.147 1.00 11.84 232 ALA A N 1
ATOM 1613 C CA . ALA A 1 232 ? 39.482 -11.563 -13.296 1.00 12.10 232 ALA A CA 1
ATOM 1614 C C . ALA A 1 232 ? 39.167 -10.182 -13.880 1.00 13.66 232 ALA A C 1
ATOM 1615 O O . ALA A 1 232 ? 39.307 -9.959 -15.091 1.00 14.87 232 ALA A O 1
ATOM 1617 N N . VAL A 1 233 ? 38.763 -9.246 -13.023 1.00 12.35 233 VAL A N 1
ATOM 1618 C CA . VAL A 1 233 ? 38.543 -7.868 -13.448 1.00 13.49 233 VAL A CA 1
ATOM 1619 C C . VAL A 1 233 ? 39.793 -7.203 -14.027 1.00 14.85 233 VAL A C 1
ATOM 1620 O O . VAL A 1 233 ? 39.715 -6.562 -15.085 1.00 15.68 233 VAL A O 1
ATOM 1624 N N . GLN A 1 234 ? 40.945 -7.350 -13.360 1.00 14.68 234 GLN A N 1
ATOM 1625 C CA . GLN A 1 234 ? 42.185 -6.754 -13.910 1.00 15.41 234 GLN A CA 1
ATOM 1626 C C . GLN A 1 234 ? 42.461 -7.318 -15.314 1.00 15.97 234 GLN A C 1
ATOM 1627 O O . GLN A 1 234 ? 42.980 -6.627 -16.199 1.00 16.62 234 GLN A O 1
ATOM 1633 N N . ASN A 1 235 ? 42.140 -8.584 -15.514 1.00 15.26 235 ASN A N 1
ATOM 1634 C CA . ASN A 1 235 ? 42.568 -9.260 -16.725 1.00 16.01 235 ASN A CA 1
ATOM 1635 C C . ASN A 1 235 ? 41.448 -9.479 -17.741 1.00 16.45 235 ASN A C 1
ATOM 1636 O O . ASN A 1 235 ? 41.573 -10.287 -18.664 1.00 15.16 235 ASN A O 1
ATOM 1641 N N . LYS A 1 236 ? 40.346 -8.776 -17.556 1.00 16.02 236 LYS A N 1
ATOM 1642 C CA . LYS A 1 236 ? 39.155 -9.064 -18.336 1.00 18.22 236 LYS A CA 1
ATOM 1643 C C . LYS A 1 236 ? 39.374 -8.775 -19.824 1.00 19.44 236 LYS A C 1
ATOM 1644 O O . LYS A 1 236 ? 39.055 -9.609 -20.661 1.00 21.82 236 LYS A O 1
ATOM 1650 N N . ASP A 1 237 ? 40.073 -7.685 -20.130 1.00 19.60 237 ASP A N 1
ATOM 1651 C CA . ASP A 1 237 ? 40.372 -7.317 -21.524 1.00 20.53 237 ASP A CA 1
ATOM 1652 C C . ASP A 1 237 ? 41.343 -8.307 -22.174 1.00 21.01 237 ASP A C 1
ATOM 1653 O O . ASP A 1 237 ? 41.069 -8.839 -23.238 1.00 20.85 237 ASP A O 1
ATOM 1658 N N . LYS A 1 238 ? 42.450 -8.586 -21.485 1.00 18.78 238 LYS A N 1
ATOM 1659 C CA . LYS A 1 238 ? 43.451 -9.536 -21.941 1.00 17.42 238 LYS A CA 1
ATOM 1660 C C . LYS A 1 238 ? 42.910 -10.898 -22.365 1.00 17.13 238 LYS A C 1
ATOM 1661 O O . LYS A 1 238 ? 43.282 -11.406 -23.415 1.00 13.41 238 LYS A O 1
ATOM 1667 N N . TYR A 1 239 ? 41.944 -11.449 -21.626 1.00 14.41 239 TYR A N 1
ATOM 1668 C CA . TYR A 1 239 ? 41.468 -12.782 -21.942 1.00 12.41 239 TYR A CA 1
ATOM 1669 C C . TYR A 1 239 ? 40.017 -12.793 -22.487 1.00 14.40 239 TYR A C 1
ATOM 1670 O O . TYR A 1 239 ? 39.450 -13.858 -22.688 1.00 13.21 239 TYR A O 1
ATOM 1679 N N . GLY A 1 240 ? 39.411 -11.612 -22.610 1.00 15.26 240 GLY A N 1
ATOM 1680 C CA . GLY A 1 240 ? 38.030 -11.486 -23.093 1.00 16.46 240 GLY A CA 1
ATOM 1681 C C . GLY A 1 240 ? 37.032 -12.119 -22.134 1.00 14.79 240 GLY A C 1
ATOM 1682 O O . GLY A 1 240 ? 36.086 -12.764 -22.543 1.00 17.97 240 GLY A O 1
ATOM 1683 N N . ILE A 1 241 ? 37.266 -11.948 -20.844 1.00 15.97 241 ILE A N 1
ATOM 1684 C CA . ILE A 1 241 ? 36.421 -12.536 -19.820 1.00 13.72 241 ILE A CA 1
ATOM 1685 C C . ILE A 1 241 ? 35.133 -11.732 -19.802 1.00 14.62 241 ILE A C 1
ATOM 1686 O O . ILE A 1 241 ? 35.171 -10.495 -19.747 1.00 13.63 241 ILE A O 1
ATOM 1691 N N . LYS A 1 242 ? 33.997 -12.411 -19.955 1.00 15.48 242 LYS A N 1
ATOM 1692 C CA . LYS A 1 242 ? 32.704 -11.732 -19.878 1.00 15.57 242 LYS A CA 1
ATOM 1693 C C . LYS A 1 242 ? 31.837 -12.309 -18.771 1.00 15.14 242 LYS A C 1
ATOM 1694 O O . LYS A 1 242 ? 30.797 -11.745 -18.447 1.00 14.20 242 LYS A O 1
ATOM 1700 N N . VAL A 1 243 ? 32.216 -13.485 -18.264 1.00 13.33 243 VAL A N 1
ATOM 1701 C CA . VAL A 1 243 ? 31.400 -14.182 -17.262 1.00 12.96 243 VAL A CA 1
ATOM 1702 C C . VAL A 1 243 ? 32.349 -14.722 -16.231 1.00 13.47 243 VAL A C 1
ATOM 1703 O O . VAL A 1 243 ? 33.328 -15.370 -16.580 1.00 11.52 243 VAL A O 1
ATOM 1707 N N . ILE A 1 244 ? 32.023 -14.550 -14.955 1.00 14.53 244 ILE A N 1
ATOM 1708 C CA . ILE A 1 244 ? 32.723 -15.321 -13.934 1.00 11.06 244 ILE A CA 1
ATOM 1709 C C . ILE A 1 244 ? 31.834 -16.169 -13.072 1.00 12.27 244 ILE A C 1
ATOM 1710 O O . ILE A 1 244 ? 30.708 -15.793 -12.761 1.00 12.71 244 ILE A O 1
ATOM 1715 N N . ASN A 1 245 ? 32.369 -17.323 -12.709 1.00 12.58 245 ASN A N 1
ATOM 1716 C CA . ASN A 1 245 ? 31.653 -18.373 -12.009 1.00 11.51 245 ASN A CA 1
ATOM 1717 C C . ASN A 1 245 ? 32.229 -18.592 -10.616 1.00 10.86 245 ASN A C 1
ATOM 1718 O O . ASN A 1 245 ? 33.461 -18.847 -10.459 1.00 7.74 245 ASN A O 1
ATOM 1723 N N . LEU A 1 246 ? 31.397 -18.378 -9.599 1.00 9.02 246 LEU A N 1
ATOM 1724 C CA . LEU A 1 246 ? 31.770 -18.703 -8.208 1.00 10.75 246 LEU A CA 1
ATOM 1725 C C . LEU A 1 246 ? 30.879 -19.782 -7.597 1.00 10.31 246 LEU A C 1
ATOM 1726 O O . LEU A 1 246 ? 29.862 -19.474 -6.977 1.00 12.79 246 LEU A O 1
ATOM 1731 N N . SER A 1 247 ? 31.292 -21.035 -7.734 1.00 10.65 247 SER A N 1
ATOM 1732 C CA . SER A 1 247 ? 30.572 -22.158 -7.159 1.00 13.28 247 SER A CA 1
ATOM 1733 C C . SER A 1 247 ? 31.076 -22.463 -5.756 1.00 14.86 247 SER A C 1
ATOM 1734 O O . SER A 1 247 ? 31.558 -23.567 -5.501 1.00 13.40 247 SER A O 1
ATOM 1737 N N . LEU A 1 248 ? 30.889 -21.511 -4.840 1.00 14.70 248 LEU A N 1
ATOM 1738 C CA . LEU A 1 248 ? 31.576 -21.496 -3.559 1.00 13.98 248 LEU A CA 1
ATOM 1739 C C . LEU A 1 248 ? 30.909 -20.414 -2.725 1.00 16.00 248 LEU A C 1
ATOM 1740 O O . LEU A 1 248 ? 30.369 -19.448 -3.283 1.00 17.17 248 LEU A O 1
ATOM 1745 N N . GLY A 1 249 ? 31.008 -20.521 -1.404 1.00 14.84 249 GLY A N 1
ATOM 1746 C CA . GLY A 1 249 ? 30.477 -19.503 -0.507 1.00 15.45 249 GLY A CA 1
ATOM 1747 C C . GLY A 1 249 ? 30.405 -20.059 0.896 1.00 17.73 249 GLY A C 1
ATOM 1748 O O . GLY A 1 249 ? 30.730 -21.224 1.098 1.00 18.48 249 GLY A O 1
ATOM 1749 N N . SER A 1 250 ? 29.955 -19.258 1.859 1.00 17.22 250 SER A N 1
ATOM 1750 C CA . SER A 1 250 ? 29.459 -19.812 3.121 1.00 19.52 250 SER A CA 1
ATOM 1751 C C . SER A 1 250 ? 27.991 -19.482 3.243 1.00 19.99 250 SER A C 1
ATOM 1752 O O . SER A 1 250 ? 27.480 -18.601 2.540 1.00 17.24 250 SER A O 1
ATOM 1755 N N . SER A 1 251 ? 27.321 -20.131 4.180 1.00 19.41 251 SER A N 1
ATOM 1756 C CA . SER A 1 251 ? 25.874 -19.981 4.235 1.00 22.11 251 SER A CA 1
ATOM 1757 C C . SER A 1 251 ? 25.321 -19.310 5.480 1.00 22.02 251 SER A C 1
ATOM 1758 O O . SER A 1 251 ? 24.099 -19.142 5.583 1.00 23.91 251 SER A O 1
ATOM 1761 N N . GLN A 1 252 ? 26.214 -18.801 6.330 1.00 17.15 252 GLN A N 1
ATOM 1762 C CA . GLN A 1 252 ? 25.823 -17.819 7.351 1.00 19.17 252 GLN A CA 1
ATOM 1763 C C . GLN A 1 252 ? 25.052 -16.616 6.781 1.00 14.50 252 GLN A C 1
ATOM 1764 O O . GLN A 1 252 ? 25.567 -15.858 5.957 1.00 11.75 252 GLN A O 1
ATOM 1770 N N . SER A 1 253 ? 23.815 -16.423 7.231 1.00 14.75 253 SER A N 1
ATOM 1771 C CA . SER A 1 253 ? 22.933 -15.490 6.543 1.00 13.29 253 SER A CA 1
ATOM 1772 C C . SER A 1 253 ? 23.591 -14.124 6.375 1.00 15.06 253 SER A C 1
ATOM 1773 O O . SER A 1 253 ? 24.073 -13.538 7.336 1.00 17.37 253 SER A O 1
ATOM 1776 N N . SER A 1 254 ? 23.675 -13.646 5.143 1.00 13.38 254 SER A N 1
ATOM 1777 C CA . SER A 1 254 ? 24.425 -12.457 4.846 1.00 14.81 254 SER A CA 1
ATOM 1778 C C . SER A 1 254 ? 23.555 -11.334 4.304 1.00 15.36 254 SER A C 1
ATOM 1779 O O . SER A 1 254 ? 22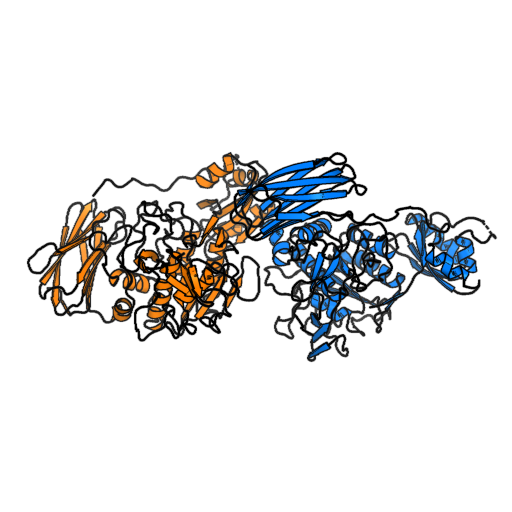.484 -11.580 3.763 1.00 15.59 254 SER A O 1
ATOM 1782 N N . ASP A 1 255 ? 23.971 -10.088 4.521 1.00 16.18 255 ASP A N 1
ATOM 1783 C CA . ASP A 1 255 ? 23.216 -8.974 3.961 1.00 15.10 255 ASP A CA 1
ATOM 1784 C C . ASP A 1 255 ? 23.861 -8.411 2.697 1.00 15.12 255 ASP A C 1
ATOM 1785 O O . ASP A 1 255 ? 23.431 -7.387 2.164 1.00 13.85 255 ASP A O 1
ATOM 1790 N N . GLY A 1 256 ? 24.909 -9.079 2.236 1.00 13.28 256 GLY A N 1
ATOM 1791 C CA . GLY A 1 256 ? 25.537 -8.743 0.965 1.00 13.77 256 GLY A CA 1
ATOM 1792 C C . GLY A 1 256 ? 26.362 -7.468 1.022 1.00 14.70 256 GLY A C 1
ATOM 1793 O O . GLY A 1 256 ? 26.616 -6.868 -0.029 1.00 13.37 256 GLY A O 1
ATOM 1794 N N . THR A 1 257 ? 26.819 -7.085 2.222 1.00 12.51 257 THR A N 1
ATOM 1795 C CA . THR A 1 257 ? 27.671 -5.899 2.383 1.00 14.31 257 THR A CA 1
ATOM 1796 C C . THR A 1 257 ? 29.079 -6.264 2.846 1.00 13.68 257 THR A C 1
ATOM 1797 O O . THR A 1 257 ? 29.912 -5.386 3.032 1.00 13.31 257 THR A O 1
ATOM 1801 N N . ASP A 1 258 ? 29.343 -7.556 3.022 1.00 13.56 258 ASP A N 1
ATOM 1802 C CA . ASP A 1 258 ? 30.681 -8.015 3.343 1.00 11.70 258 ASP A CA 1
ATOM 1803 C C . ASP A 1 258 ? 31.628 -7.771 2.155 1.00 12.75 258 ASP A C 1
ATOM 1804 O O . ASP A 1 258 ? 31.205 -7.498 1.024 1.00 10.42 258 ASP A O 1
ATOM 1809 N N . SER A 1 259 ? 32.914 -7.918 2.414 1.00 10.55 259 SER A N 1
ATOM 1810 C CA . SER A 1 259 ? 33.916 -7.650 1.396 1.00 11.29 259 SER A CA 1
ATOM 1811 C C . SER A 1 259 ? 33.795 -8.470 0.101 1.00 9.77 259 SER A C 1
ATOM 1812 O O . SER A 1 259 ? 34.138 -7.991 -0.972 1.00 11.45 259 SER A O 1
ATOM 1815 N N . LEU A 1 260 ? 33.443 -9.741 0.210 1.00 10.93 260 LEU A N 1
ATOM 1816 C CA . LEU A 1 260 ? 33.336 -10.568 -0.984 1.00 11.88 260 LEU A CA 1
ATOM 1817 C C . LEU A 1 260 ? 32.102 -10.194 -1.804 1.00 11.02 260 LEU A C 1
ATOM 1818 O O . LEU A 1 260 ? 32.173 -10.078 -3.042 1.00 8.77 260 LEU A O 1
ATOM 1823 N N . SER A 1 261 ? 30.970 -10.001 -1.120 1.00 10.87 261 SER A N 1
ATOM 1824 C CA . SER A 1 261 ? 29.785 -9.490 -1.816 1.00 11.84 261 SER A CA 1
ATOM 1825 C C . SER A 1 261 ? 30.040 -8.180 -2.525 1.00 11.33 261 SER A C 1
ATOM 1826 O O . SER A 1 261 ? 29.657 -8.008 -3.677 1.00 14.28 261 SER A O 1
ATOM 1829 N N . GLN A 1 262 ? 30.642 -7.226 -1.826 1.00 13.83 262 GLN A N 1
ATOM 1830 C CA . GLN A 1 262 ? 30.995 -5.970 -2.462 1.00 12.96 262 GLN A CA 1
ATOM 1831 C C . GLN A 1 262 ? 31.864 -6.192 -3.687 1.00 13.00 262 GLN A C 1
ATOM 1832 O O . GLN A 1 262 ? 31.643 -5.580 -4.733 1.00 10.06 262 GLN A O 1
ATOM 1838 N N . ALA A 1 263 ? 32.859 -7.068 -3.554 1.00 13.81 263 ALA A N 1
ATOM 1839 C CA . ALA A 1 263 ? 33.741 -7.360 -4.667 1.00 12.36 263 ALA A CA 1
ATOM 1840 C C . ALA A 1 263 ? 32.981 -7.917 -5.872 1.00 13.48 263 ALA A C 1
ATOM 1841 O O . ALA A 1 263 ? 33.252 -7.517 -6.997 1.00 13.34 263 ALA A O 1
ATOM 1843 N N . VAL A 1 264 ? 32.041 -8.835 -5.660 1.00 13.37 264 VAL A N 1
ATOM 1844 C CA . VAL A 1 264 ? 31.343 -9.404 -6.820 1.00 13.99 264 VAL A CA 1
ATOM 1845 C C . VAL A 1 264 ? 30.356 -8.401 -7.420 1.00 14.23 264 VAL A C 1
ATOM 1846 O O . VAL A 1 264 ? 30.193 -8.345 -8.636 1.00 11.95 264 VAL A O 1
ATOM 1850 N N . ASN A 1 265 ? 29.769 -7.562 -6.570 1.00 13.16 265 ASN A N 1
ATOM 1851 C CA . ASN A 1 265 ? 28.971 -6.447 -7.050 1.00 13.43 265 ASN A CA 1
ATOM 1852 C C . ASN A 1 265 ? 29.797 -5.456 -7.856 1.00 12.43 265 ASN A C 1
ATOM 1853 O O . ASN A 1 265 ? 29.344 -4.906 -8.883 1.00 10.26 265 ASN A O 1
ATOM 1858 N N . ASN A 1 266 ? 31.018 -5.202 -7.392 1.00 12.93 266 ASN A N 1
ATOM 1859 C CA . ASN A 1 266 ? 31.828 -4.268 -8.115 1.00 11.81 266 ASN A CA 1
ATOM 1860 C C . ASN A 1 266 ? 32.218 -4.874 -9.453 1.00 13.73 266 ASN A C 1
ATOM 1861 O O . ASN A 1 266 ? 32.197 -4.185 -10.487 1.00 14.73 266 ASN A O 1
ATOM 1866 N N . ALA A 1 267 ? 32.559 -6.171 -9.451 1.00 13.42 267 ALA A N 1
ATOM 1867 C CA . ALA A 1 267 ? 32.929 -6.860 -10.703 1.00 11.80 267 ALA A CA 1
ATOM 1868 C C . ALA A 1 267 ? 31.763 -6.848 -11.715 1.00 11.30 267 ALA A C 1
ATOM 1869 O O . ALA A 1 267 ? 31.973 -6.694 -12.924 1.00 8.02 267 ALA A O 1
ATOM 1871 N N . TRP A 1 268 ? 30.539 -7.014 -11.210 1.00 8.86 268 TRP A N 1
ATOM 1872 C CA . TRP A 1 268 ? 29.351 -6.805 -12.036 1.00 10.76 268 TRP A CA 1
ATOM 1873 C C . TRP A 1 268 ? 29.357 -5.421 -12.734 1.00 11.38 268 TRP A C 1
ATOM 1874 O O . TRP A 1 268 ? 29.162 -5.334 -13.959 1.00 12.70 268 TRP A O 1
ATOM 1885 N N . ASP A 1 269 ? 29.644 -4.364 -11.960 1.00 14.42 269 ASP A N 1
ATOM 1886 C CA . ASP A 1 269 ? 29.662 -2.989 -12.445 1.00 13.66 269 ASP A CA 1
ATOM 1887 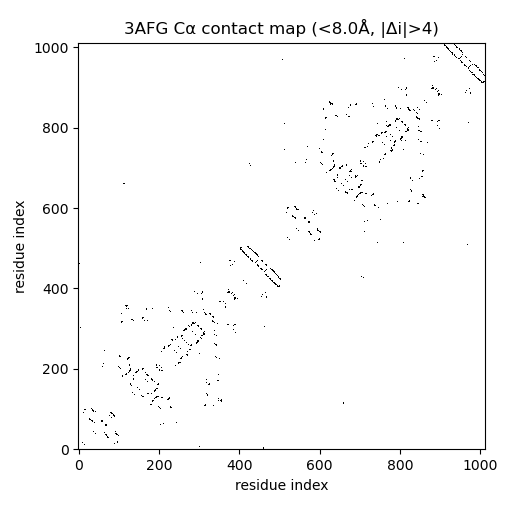C C . ASP A 1 269 ? 30.830 -2.752 -13.395 1.00 17.31 269 ASP A C 1
ATOM 1888 O O . ASP A 1 269 ? 30.727 -1.951 -14.319 1.00 15.49 269 ASP A O 1
ATOM 1893 N N . ALA A 1 270 ? 31.901 -3.519 -13.234 1.00 16.42 270 ALA A N 1
ATOM 1894 C CA . ALA A 1 270 ? 32.976 -3.454 -14.204 1.00 15.74 270 ALA A CA 1
ATOM 1895 C C . ALA A 1 270 ? 32.616 -4.155 -15.509 1.00 15.83 270 ALA A C 1
ATOM 1896 O O . ALA A 1 270 ? 33.447 -4.241 -16.409 1.00 12.35 270 ALA A O 1
ATOM 1898 N N . GLY A 1 271 ? 31.428 -4.766 -15.587 1.00 12.76 271 GLY A N 1
ATOM 1899 C CA . GLY A 1 271 ? 31.023 -5.368 -16.858 1.00 11.38 271 GLY A CA 1
ATOM 1900 C C . GLY A 1 271 ? 31.099 -6.885 -16.990 1.00 12.29 271 GLY A C 1
ATOM 1901 O O . GLY A 1 271 ? 30.910 -7.421 -18.081 1.00 15.41 271 GLY A O 1
ATOM 1902 N N . LEU A 1 272 ? 31.296 -7.597 -15.886 1.00 10.81 272 LEU A N 1
ATOM 1903 C CA . LEU A 1 272 ? 31.287 -9.068 -15.930 1.00 11.86 272 LEU A CA 1
ATOM 1904 C C . LEU A 1 272 ? 29.920 -9.587 -15.459 1.00 11.94 272 LEU A C 1
ATOM 1905 O O . LEU A 1 272 ? 29.419 -9.152 -14.433 1.00 14.43 272 LEU A O 1
ATOM 1910 N N . VAL A 1 273 ? 29.346 -10.543 -16.178 1.00 10.22 273 VAL A N 1
ATOM 1911 C CA . VAL A 1 273 ? 28.282 -11.361 -15.616 1.00 11.67 273 VAL A CA 1
ATOM 1912 C C . VAL A 1 273 ? 28.831 -12.247 -14.507 1.00 11.21 273 VAL A C 1
ATOM 1913 O O . VAL A 1 273 ? 29.641 -13.124 -14.762 1.00 13.73 273 VAL A O 1
ATOM 1917 N N . VAL A 1 274 ? 28.382 -12.033 -13.276 1.00 12.84 274 VAL A N 1
ATOM 1918 C CA . VAL A 1 274 ? 28.808 -12.866 -12.140 1.00 10.08 274 VAL A CA 1
ATOM 1919 C C . VAL A 1 274 ? 27.699 -13.827 -11.744 1.00 11.25 274 VAL A C 1
ATOM 1920 O O . VAL A 1 274 ? 26.567 -13.404 -11.450 1.00 12.30 274 VAL A O 1
ATOM 1924 N N . VAL A 1 275 ? 28.032 -15.111 -11.702 1.00 8.66 275 VAL A N 1
ATOM 1925 C CA . VAL A 1 275 ? 27.096 -16.181 -11.381 1.00 9.56 275 VAL A CA 1
ATOM 1926 C C . VAL A 1 275 ? 27.606 -16.935 -10.172 1.00 11.58 275 VAL A C 1
ATOM 1927 O O . VAL A 1 275 ? 28.806 -17.267 -10.090 1.00 11.53 275 VAL A O 1
ATOM 1931 N N . VAL A 1 276 ? 26.740 -17.031 -9.168 1.00 11.47 276 VAL A N 1
ATOM 1932 C CA . VAL A 1 276 ? 27.121 -17.494 -7.835 1.00 13.69 276 VAL A CA 1
ATOM 1933 C C . VAL A 1 276 ? 26.149 -18.576 -7.364 1.00 14.00 276 VAL A C 1
ATOM 1934 O O . VAL A 1 276 ? 24.924 -18.448 -7.536 1.00 13.39 276 VAL A O 1
ATOM 1938 N N . ALA A 1 277 ? 26.693 -19.596 -6.691 1.00 13.87 277 ALA A N 1
ATOM 1939 C CA . ALA A 1 277 ? 25.898 -20.660 -6.057 1.00 11.29 277 ALA A CA 1
ATOM 1940 C C . ALA A 1 277 ? 25.061 -20.125 -4.899 1.00 12.47 277 ALA A C 1
ATOM 1941 O O . ALA A 1 277 ? 25.563 -19.381 -4.083 1.00 11.41 277 ALA A O 1
ATOM 1943 N N . ALA A 1 278 ? 23.782 -20.511 -4.820 1.00 8.18 278 ALA A N 1
ATOM 1944 C CA . ALA A 1 278 ? 22.963 -20.098 -3.706 1.00 10.58 278 ALA A CA 1
ATOM 1945 C C . ALA A 1 278 ? 23.461 -20.601 -2.355 1.00 9.30 278 ALA A C 1
ATOM 1946 O O . ALA A 1 278 ? 23.226 -19.947 -1.331 1.00 9.19 278 ALA A O 1
ATOM 1948 N N . GLY A 1 279 ? 24.157 -21.744 -2.369 1.00 12.02 279 GLY A N 1
ATOM 1949 C CA . GLY A 1 279 ? 24.519 -22.480 -1.145 1.00 12.28 279 GLY A CA 1
ATOM 1950 C C . GLY A 1 279 ? 23.756 -23.786 -1.023 1.00 14.91 279 GLY A C 1
ATOM 1951 O O . GLY A 1 279 ? 22.635 -23.914 -1.569 1.00 14.64 279 GLY A O 1
ATOM 1952 N N . ASN A 1 280 ? 24.263 -24.677 -0.162 1.00 12.96 280 ASN A N 1
ATOM 1953 C CA . ASN A 1 280 ? 23.671 -25.991 0.069 1.00 13.22 280 ASN A CA 1
ATOM 1954 C C . ASN A 1 280 ? 23.181 -26.182 1.519 1.00 14.69 280 ASN A C 1
ATOM 1955 O O . ASN A 1 280 ? 23.238 -27.307 2.065 1.00 14.99 280 ASN A O 1
ATOM 1960 N N . SER A 1 281 ? 22.659 -25.122 2.137 1.00 12.60 281 SER A N 1
ATOM 1961 C CA . SER A 1 281 ? 22.280 -25.210 3.549 1.00 14.29 281 SER A CA 1
ATOM 1962 C C . SER A 1 281 ? 20.771 -25.152 3.794 1.00 13.92 281 SER A C 1
ATOM 1963 O O . SER A 1 281 ? 20.352 -24.816 4.895 1.00 14.96 281 SER A O 1
ATOM 1966 N N . GLY A 1 282 ? 19.967 -25.475 2.772 1.00 13.73 282 GLY A N 1
ATOM 1967 C CA . GLY A 1 282 ? 18.498 -25.513 2.919 1.00 11.01 282 GLY A CA 1
ATOM 1968 C C . GLY A 1 282 ? 17.985 -26.760 3.634 1.00 13.30 282 GLY A C 1
ATOM 1969 O O . GLY A 1 282 ? 18.762 -27.638 3.975 1.00 12.07 282 GLY A O 1
ATOM 1970 N N . PRO A 1 283 ? 16.648 -26.905 3.780 1.00 14.35 283 PRO A N 1
ATOM 1971 C CA . PRO A 1 283 ? 15.603 -26.087 3.156 1.00 15.06 283 PRO A CA 1
ATOM 1972 C C . PRO A 1 283 ? 15.216 -24.846 3.948 1.00 16.45 283 PRO A C 1
ATOM 1973 O O . PRO A 1 283 ? 14.304 -24.121 3.509 1.00 13.59 283 PRO A O 1
ATOM 1977 N N . ASN A 1 284 ? 15.801 -24.675 5.138 1.00 16.15 284 ASN A N 1
ATOM 1978 C CA . ASN A 1 284 ? 15.526 -23.508 5.992 1.00 16.87 284 ASN A CA 1
ATOM 1979 C C . ASN A 1 284 ? 15.699 -22.174 5.260 1.00 15.38 284 ASN A C 1
ATOM 1980 O O . ASN A 1 284 ? 16.644 -22.006 4.485 1.00 13.85 284 ASN A O 1
ATOM 1985 N N . LYS A 1 285 ? 14.842 -21.204 5.592 1.00 13.16 285 LYS A N 1
ATOM 1986 C CA . LYS A 1 285 ? 14.969 -19.835 5.088 1.00 14.69 285 LYS A CA 1
ATOM 1987 C C . LYS A 1 285 ? 16.153 -19.133 5.729 1.00 13.19 285 LYS A C 1
ATOM 1988 O O . LYS A 1 285 ? 16.704 -19.634 6.716 1.00 15.64 285 LYS A O 1
ATOM 1994 N N . TYR A 1 286 ? 16.611 -18.042 5.112 1.00 14.01 286 TYR A N 1
ATOM 1995 C CA . TYR A 1 286 ? 17.813 -17.311 5.582 1.00 11.32 286 TYR A CA 1
ATOM 1996 C C . TYR A 1 286 ? 19.056 -18.173 5.631 1.00 13.42 286 TYR A C 1
ATOM 1997 O O . TYR A 1 286 ? 19.888 -18.031 6.562 1.00 13.03 286 TYR A O 1
ATOM 2006 N N . THR A 1 287 ? 19.217 -19.039 4.635 1.00 11.76 287 THR A N 1
ATOM 2007 C CA . THR A 1 287 ? 20.468 -19.777 4.456 1.00 13.10 287 THR A CA 1
ATOM 2008 C C . THR A 1 287 ? 21.314 -19.296 3.275 1.00 14.18 287 THR A C 1
ATOM 2009 O O . THR A 1 287 ? 22.168 -20.031 2.740 1.00 15.37 287 THR A O 1
ATOM 2013 N N . VAL A 1 288 ? 21.117 -18.032 2.903 1.00 13.08 288 VAL A N 1
ATOM 2014 C CA . VAL A 1 288 ? 21.815 -17.467 1.760 1.00 10.83 288 VAL A CA 1
ATOM 2015 C C . VAL A 1 288 ? 22.889 -16.562 2.334 1.00 11.50 288 VAL A C 1
ATOM 2016 O O . VAL A 1 288 ? 22.578 -15.613 3.060 1.00 12.05 288 VAL A O 1
ATOM 2020 N N . GLY A 1 289 ? 24.152 -16.912 2.101 1.00 12.27 289 GLY A N 1
ATOM 2021 C CA . GLY A 1 289 ? 25.272 -16.202 2.744 1.00 10.05 289 GLY A CA 1
ATOM 2022 C C . GLY A 1 289 ? 26.056 -15.453 1.696 1.00 11.99 289 GLY A C 1
ATOM 2023 O O . GLY A 1 289 ? 25.497 -14.969 0.735 1.00 13.86 289 GLY A O 1
ATOM 2024 N N . SER A 1 290 ? 27.373 -15.391 1.843 1.00 10.94 290 SER A N 1
ATOM 2025 C CA . SER A 1 290 ? 28.171 -14.557 0.956 1.00 12.07 290 SER A CA 1
ATOM 2026 C C . SER A 1 290 ? 29.003 -15.483 0.083 1.00 11.81 290 SER A C 1
ATOM 2027 O O . SER A 1 290 ? 29.531 -16.484 0.582 1.00 15.15 290 SER A O 1
ATOM 2030 N N . PRO A 1 291 ? 29.095 -15.198 -1.232 1.00 12.53 291 PRO A N 1
ATOM 2031 C CA . PRO A 1 291 ? 28.592 -14.007 -1.892 1.00 12.54 291 PRO A CA 1
ATOM 2032 C C . PRO A 1 291 ? 27.201 -14.193 -2.522 1.00 11.62 291 PRO A C 1
ATOM 2033 O O . PRO A 1 291 ? 26.837 -13.418 -3.407 1.00 13.65 291 PRO A O 1
ATOM 2037 N N . ALA A 1 292 ? 26.477 -15.247 -2.137 1.00 11.56 292 ALA A N 1
ATOM 2038 C CA . ALA A 1 292 ? 25.125 -15.527 -2.683 1.00 10.14 292 ALA A CA 1
ATOM 2039 C C . ALA A 1 292 ? 24.196 -14.308 -2.537 1.00 10.87 292 ALA A C 1
ATOM 2040 O O . ALA A 1 292 ? 23.291 -14.089 -3.356 1.00 10.78 292 ALA A O 1
ATOM 2042 N N . ALA A 1 293 ? 24.382 -13.575 -1.444 1.00 11.38 293 ALA A N 1
ATOM 2043 C CA . ALA A 1 293 ? 23.559 -12.426 -1.082 1.00 10.28 293 ALA A CA 1
ATOM 2044 C C . ALA A 1 293 ? 23.850 -11.181 -1.892 1.00 12.31 293 ALA A C 1
ATOM 2045 O O . ALA A 1 293 ? 23.158 -10.187 -1.728 1.00 10.54 293 ALA A O 1
ATOM 2047 N N . ALA A 1 294 ? 24.975 -11.144 -2.612 1.00 11.45 294 ALA A N 1
ATOM 2048 C CA . ALA A 1 294 ? 25.301 -9.910 -3.334 1.00 13.46 294 ALA A CA 1
ATOM 2049 C C . ALA A 1 294 ? 24.113 -9.547 -4.261 1.00 12.26 294 ALA A C 1
ATOM 2050 O O . ALA A 1 294 ? 23.725 -10.359 -5.085 1.00 12.75 294 ALA A O 1
ATOM 2052 N N . SER A 1 295 ? 23.568 -8.330 -4.138 1.00 10.94 295 SER A N 1
ATOM 2053 C CA . SER A 1 295 ? 22.342 -7.958 -4.846 1.00 12.75 295 SER A CA 1
ATOM 2054 C C . SER A 1 295 ? 22.459 -8.012 -6.362 1.00 11.95 295 SER A C 1
ATOM 2055 O O . SER A 1 295 ? 21.539 -8.444 -7.017 1.00 10.07 295 SER A O 1
ATOM 2058 N N . LYS A 1 296 ? 23.602 -7.604 -6.922 1.00 11.52 296 LYS A N 1
ATOM 2059 C CA . LYS A 1 296 ? 23.709 -7.430 -8.360 1.00 10.84 296 LYS A CA 1
ATOM 2060 C C . LYS A 1 296 ? 23.856 -8.745 -9.128 1.00 12.86 296 LYS A C 1
ATOM 2061 O O . LYS A 1 296 ? 23.304 -8.889 -10.226 1.00 11.34 296 LYS A O 1
ATOM 2067 N N . VAL A 1 297 ? 24.515 -9.728 -8.513 1.00 11.44 297 VAL A N 1
ATOM 2068 C CA . VAL A 1 297 ? 24.914 -10.933 -9.234 1.00 12.41 297 VAL A CA 1
ATOM 2069 C C . VAL A 1 297 ? 23.726 -11.865 -9.456 1.00 10.80 297 VAL A C 1
ATOM 2070 O O . VAL A 1 297 ? 22.693 -11.745 -8.793 1.00 11.22 297 VAL A O 1
ATOM 2074 N N . ILE A 1 298 ? 23.930 -12.863 -10.307 1.00 11.04 298 ILE A N 1
ATOM 2075 C CA . ILE A 1 298 ? 22.968 -13.940 -10.462 1.00 12.17 298 ILE A CA 1
ATOM 2076 C C . ILE A 1 298 ? 23.253 -15.075 -9.473 1.00 13.15 298 ILE A C 1
ATOM 2077 O O . ILE A 1 298 ? 24.230 -15.809 -9.618 1.00 14.12 298 ILE A O 1
ATOM 2082 N N . THR A 1 299 ? 22.366 -15.235 -8.501 1.00 12.11 299 THR A N 1
ATOM 2083 C CA . THR A 1 299 ? 22.472 -16.327 -7.519 1.00 10.46 299 THR A CA 1
ATOM 2084 C C . THR A 1 299 ? 21.552 -17.488 -7.896 1.00 12.35 299 THR A C 1
ATOM 2085 O O . THR A 1 299 ? 20.343 -17.288 -8.175 1.00 9.93 299 THR A O 1
ATOM 2089 N N . VAL A 1 300 ? 22.100 -18.704 -7.859 1.00 11.37 300 VAL A N 1
ATOM 2090 C CA . VAL A 1 300 ? 21.454 -19.859 -8.518 1.00 10.63 300 VAL A CA 1
ATOM 2091 C C . VAL A 1 300 ? 21.152 -21.004 -7.555 1.00 11.06 300 VAL A C 1
ATOM 2092 O O . VAL A 1 300 ? 22.051 -21.565 -6.969 1.00 8.60 300 VAL A O 1
ATOM 2096 N N . GLY A 1 301 ? 19.872 -21.370 -7.423 1.00 12.29 301 GLY A N 1
ATOM 2097 C CA . GLY A 1 301 ? 19.486 -22.543 -6.654 1.00 11.39 301 GLY A CA 1
ATOM 2098 C C . GLY A 1 301 ? 19.521 -23.812 -7.485 1.00 11.71 301 GLY A C 1
ATOM 2099 O O . GLY A 1 301 ? 19.710 -23.749 -8.719 1.00 10.46 301 GLY A O 1
ATOM 2100 N N . ALA A 1 302 ? 19.321 -24.958 -6.827 1.00 9.09 302 ALA A N 1
ATOM 2101 C CA . ALA A 1 302 ? 19.353 -26.271 -7.515 1.00 10.64 302 ALA A CA 1
ATOM 2102 C C . ALA A 1 302 ? 17.990 -26.974 -7.514 1.00 10.29 302 ALA A C 1
ATOM 2103 O O . ALA A 1 302 ? 17.389 -27.140 -6.454 1.00 9.46 302 ALA A O 1
ATOM 2105 N N . VAL A 1 303 ? 17.596 -27.497 -8.677 1.00 9.44 303 VAL A N 1
ATOM 2106 C CA . VAL A 1 303 ? 16.540 -28.466 -8.761 1.00 11.15 303 VAL A CA 1
ATOM 2107 C C . VAL A 1 303 ? 17.076 -29.835 -9.171 1.00 13.11 303 VAL A C 1
ATOM 2108 O O . VAL A 1 303 ? 18.186 -29.941 -9.708 1.00 12.29 303 VAL A O 1
ATOM 2112 N N . ASP A 1 304 ? 16.281 -30.860 -8.874 1.00 13.65 304 ASP A N 1
ATOM 2113 C CA . ASP A 1 304 ? 16.500 -32.227 -9.337 1.00 15.19 304 ASP A CA 1
ATOM 2114 C C . ASP A 1 304 ? 15.966 -32.438 -10.768 1.00 14.88 304 ASP A C 1
ATOM 2115 O O . ASP A 1 304 ? 15.514 -31.505 -11.420 1.00 14.52 304 ASP A O 1
ATOM 2120 N N . LYS A 1 305 ? 16.047 -33.663 -11.268 1.00 17.68 305 LYS A N 1
ATOM 2121 C CA . LYS A 1 305 ? 15.814 -33.907 -12.678 1.00 16.80 305 LYS A CA 1
ATOM 2122 C C . LYS A 1 305 ? 14.327 -33.793 -13.028 1.00 17.14 305 LYS A C 1
ATOM 2123 O O . LYS A 1 305 ? 13.986 -33.763 -14.200 1.00 16.86 305 LYS A O 1
ATOM 2129 N N . TYR A 1 306 ? 13.470 -33.671 -12.019 1.00 14.36 306 TYR A N 1
ATOM 2130 C CA . TYR A 1 306 ? 12.026 -33.451 -12.244 1.00 16.34 306 TYR A CA 1
ATOM 2131 C C . TYR A 1 306 ? 11.607 -31.992 -12.001 1.00 15.99 306 TYR A C 1
ATOM 2132 O O . TYR A 1 306 ? 10.413 -31.693 -11.935 1.00 18.08 306 TYR A O 1
ATOM 2141 N N . ASP A 1 307 ? 12.593 -31.119 -11.841 1.00 15.32 307 ASP A N 1
ATOM 2142 C CA . ASP A 1 307 ? 12.387 -29.679 -11.670 1.00 15.28 307 ASP A CA 1
ATOM 2143 C C . ASP A 1 307 ? 11.853 -29.375 -10.292 1.00 11.99 307 ASP A C 1
ATOM 2144 O O . ASP A 1 307 ? 11.364 -28.290 -10.057 1.00 12.17 307 ASP A O 1
ATOM 2149 N N . VAL A 1 308 ? 12.102 -30.270 -9.344 1.00 12.57 308 VAL A N 1
ATOM 2150 C CA . VAL A 1 308 ? 11.748 -30.012 -7.969 1.00 12.53 308 VAL A CA 1
ATOM 2151 C C . VAL A 1 308 ? 12.975 -29.507 -7.187 1.00 13.66 308 VAL A C 1
ATOM 2152 O O . VAL A 1 308 ? 14.061 -30.063 -7.282 1.00 12.49 308 VAL A O 1
ATOM 2156 N N . ILE A 1 309 ? 12.806 -28.385 -6.497 1.00 13.60 309 ILE A N 1
ATOM 2157 C CA . ILE A 1 309 ? 13.859 -27.837 -5.656 1.00 13.31 309 ILE A CA 1
ATOM 2158 C C . ILE A 1 309 ? 14.476 -28.906 -4.742 1.00 13.75 309 ILE A C 1
ATOM 2159 O O . ILE A 1 309 ? 13.762 -29.728 -4.178 1.00 12.43 309 ILE A O 1
ATOM 2164 N N . THR A 1 310 ? 15.809 -28.969 -4.670 1.00 14.18 310 THR A N 1
ATOM 2165 C CA . THR A 1 310 ? 16.429 -29.996 -3.820 1.00 14.03 310 THR A CA 1
ATOM 2166 C C . THR A 1 310 ? 16.327 -29.587 -2.354 1.00 16.61 310 THR A C 1
ATOM 2167 O O . THR A 1 310 ? 16.161 -28.407 -2.049 1.00 15.96 310 THR A O 1
ATOM 2171 N N . ASP A 1 311 ? 16.367 -30.564 -1.446 1.00 15.29 311 ASP A N 1
ATOM 2172 C CA . ASP A 1 311 ? 16.190 -30.263 -0.027 1.00 16.01 311 ASP A CA 1
ATOM 2173 C C . ASP A 1 311 ? 17.377 -29.375 0.393 1.00 13.92 311 ASP A C 1
ATOM 2174 O O . ASP A 1 311 ? 17.250 -28.568 1.294 1.00 14.47 311 ASP A O 1
ATOM 2179 N N . PHE A 1 312 ? 18.551 -29.567 -0.216 1.00 14.58 312 PHE A N 1
ATOM 2180 C CA . PHE A 1 312 ? 19.754 -28.895 0.280 1.00 13.06 312 PHE A CA 1
ATOM 2181 C C . PHE A 1 312 ? 19.861 -27.488 -0.262 1.00 13.64 312 PHE A C 1
ATOM 2182 O O . PHE A 1 312 ? 20.633 -26.682 0.255 1.00 11.53 312 PHE A O 1
ATOM 2190 N N . SER A 1 313 ? 19.187 -27.220 -1.379 1.00 13.30 313 SER A N 1
ATOM 2191 C CA . SER A 1 313 ? 19.301 -25.895 -1.975 1.00 13.21 313 SER A CA 1
ATOM 2192 C C . SER A 1 313 ? 18.983 -24.803 -0.931 1.00 11.37 313 SER A C 1
ATOM 2193 O O . SER A 1 313 ? 17.929 -24.818 -0.301 1.00 13.55 313 SER A O 1
ATOM 2196 N N . SER A 1 314 ? 19.869 -23.831 -0.790 1.00 10.54 314 SER A N 1
ATOM 2197 C CA . SER A 1 314 ? 19.652 -22.770 0.187 1.00 10.81 314 SER A CA 1
ATOM 2198 C C . SER A 1 314 ? 18.434 -21.928 -0.206 1.00 11.19 314 SER A C 1
ATOM 2199 O O . SER A 1 314 ? 18.241 -21.641 -1.383 1.00 9.21 314 SER A O 1
ATOM 2202 N N . ARG A 1 315 ? 17.678 -21.509 0.802 1.00 9.74 315 ARG A N 1
ATOM 2203 C CA . ARG A 1 315 ? 16.589 -20.566 0.671 1.00 12.29 315 ARG A CA 1
ATOM 2204 C C . ARG A 1 315 ? 17.001 -19.180 1.147 1.00 11.57 315 ARG A C 1
ATOM 2205 O O . ARG A 1 315 ? 17.698 -19.036 2.162 1.00 14.13 315 ARG A O 1
ATOM 2213 N N . GLY A 1 316 ? 16.543 -18.164 0.428 1.00 11.90 316 GLY A N 1
ATOM 2214 C CA . GLY A 1 316 ? 16.565 -16.777 0.924 1.00 9.65 316 GLY A CA 1
ATOM 2215 C C . GLY A 1 316 ? 15.574 -16.539 2.036 1.00 10.04 316 GLY A C 1
ATOM 2216 O O . GLY A 1 316 ? 15.098 -17.496 2.639 1.00 12.28 316 GLY A O 1
ATOM 2217 N N . PRO A 1 317 ? 15.287 -15.255 2.350 1.00 8.11 317 PRO A N 1
ATOM 2218 C CA . PRO A 1 317 ? 15.838 -14.102 1.663 1.00 8.19 317 PRO A CA 1
ATOM 2219 C C . PRO A 1 317 ? 17.221 -13.901 2.232 1.00 7.54 317 PRO A C 1
ATOM 2220 O O . PRO A 1 317 ? 17.658 -14.722 3.041 1.00 9.05 317 PRO A O 1
ATOM 2224 N N . THR A 1 318 ? 17.905 -12.869 1.764 1.00 9.17 318 THR A N 1
ATOM 2225 C CA . THR A 1 318 ? 19.114 -12.343 2.400 1.00 9.93 318 THR A CA 1
ATOM 2226 C C . THR A 1 318 ? 18.840 -11.857 3.844 1.00 10.69 318 THR A C 1
ATOM 2227 O O . THR A 1 318 ? 17.680 -11.766 4.266 1.00 8.92 318 THR A O 1
ATOM 2231 N N . ALA A 1 319 ? 19.892 -11.562 4.604 1.00 9.35 319 ALA A N 1
ATOM 2232 C CA . ALA A 1 319 ? 19.727 -11.063 5.967 1.00 10.26 319 ALA A CA 1
ATOM 2233 C C . ALA A 1 319 ? 18.941 -9.743 6.016 1.00 12.28 319 ALA A C 1
ATOM 2234 O O . ALA A 1 319 ? 18.168 -9.518 6.951 1.00 10.15 319 ALA A O 1
ATOM 2236 N N . ASP A 1 320 ? 19.051 -8.941 4.957 1.00 11.26 320 ASP A N 1
ATOM 2237 C CA . ASP A 1 320 ? 18.265 -7.720 4.828 1.00 14.15 320 ASP A CA 1
ATOM 2238 C C . ASP A 1 320 ? 16.970 -7.879 3.997 1.00 13.98 320 ASP A C 1
ATOM 2239 O O . ASP A 1 320 ? 16.483 -6.906 3.418 1.00 12.98 320 ASP A O 1
ATOM 2244 N N . ASN A 1 321 ? 16.472 -9.109 3.924 1.00 12.44 321 ASN A N 1
ATOM 2245 C CA . ASN A 1 321 ? 15.169 -9.439 3.367 1.00 14.31 321 ASN A CA 1
ATOM 2246 C C . ASN A 1 321 ? 14.980 -9.257 1.866 1.00 13.69 321 ASN A C 1
ATOM 2247 O O . ASN A 1 321 ? 13.856 -9.025 1.391 1.00 9.55 321 ASN A O 1
ATOM 2252 N N . ARG A 1 322 ? 16.063 -9.382 1.112 1.00 8.25 322 ARG A N 1
ATOM 2253 C CA . ARG A 1 322 ? 15.987 -9.331 -0.354 1.00 9.46 322 ARG A CA 1
ATOM 2254 C C . ARG A 1 322 ? 15.786 -10.733 -0.942 1.00 10.93 322 ARG A C 1
ATOM 2255 O O . ARG A 1 322 ? 16.302 -11.715 -0.407 1.00 13.19 322 ARG A O 1
ATOM 2263 N N . LEU A 1 323 ? 15.192 -10.779 -2.133 1.00 10.82 323 LEU A N 1
ATOM 2264 C CA . LEU A 1 323 ? 14.875 -12.015 -2.832 1.00 12.40 323 LEU A CA 1
ATOM 2265 C C . LEU A 1 323 ? 16.123 -12.681 -3.400 1.00 11.95 323 LEU A C 1
ATOM 2266 O O . LEU A 1 323 ? 16.857 -12.063 -4.158 1.00 10.06 323 LEU A O 1
ATOM 2271 N N . LYS A 1 324 ? 16.405 -13.903 -2.948 1.00 11.27 324 LYS A N 1
ATOM 2272 C CA . LYS A 1 324 ? 17.517 -14.716 -3.469 1.00 11.36 324 LYS A CA 1
ATOM 2273 C C . LYS A 1 324 ? 17.096 -16.169 -3.225 1.00 11.18 324 LYS A C 1
ATOM 2274 O O . LYS A 1 324 ? 16.324 -16.451 -2.296 1.00 14.11 324 LYS A O 1
ATOM 2280 N N . PRO A 1 325 ? 17.457 -17.077 -4.129 1.00 9.18 325 PRO A N 1
ATOM 2281 C CA . PRO A 1 325 ? 18.095 -16.911 -5.419 1.00 7.55 325 PRO A CA 1
ATOM 2282 C C . PRO A 1 325 ? 17.118 -16.294 -6.423 1.00 10.37 325 PRO A C 1
ATOM 2283 O O . PRO A 1 325 ? 15.888 -16.403 -6.247 1.00 10.95 325 PRO A O 1
ATOM 2287 N N . GLU A 1 326 ? 17.636 -15.739 -7.506 1.00 9.02 326 GLU A N 1
ATOM 2288 C CA . GLU A 1 326 ? 16.775 -15.239 -8.568 1.00 10.99 326 GLU A CA 1
ATOM 2289 C C . GLU A 1 326 ? 16.305 -16.334 -9.526 1.00 11.18 326 GLU A C 1
ATOM 2290 O O . GLU A 1 326 ? 15.235 -16.236 -10.126 1.00 12.59 326 GLU A O 1
ATOM 2296 N N . VAL A 1 327 ? 17.095 -17.400 -9.642 1.00 11.35 327 VAL A N 1
ATOM 2297 C CA . VAL A 1 327 ? 16.763 -18.507 -10.547 1.00 9.48 327 VAL A CA 1
ATOM 2298 C C . VAL A 1 327 ? 17.296 -19.829 -9.986 1.00 11.63 327 VAL A C 1
ATOM 2299 O O . VAL A 1 327 ? 18.119 -19.847 -9.065 1.00 11.03 327 VAL A O 1
ATOM 2303 N N . VAL A 1 328 ? 16.872 -20.939 -10.566 1.00 10.93 328 VAL A N 1
ATOM 2304 C CA . VAL A 1 328 ? 17.446 -22.238 -10.194 1.00 11.08 328 VAL A CA 1
ATOM 2305 C C . VAL A 1 328 ? 17.769 -23.017 -11.454 1.00 12.03 328 VAL A C 1
ATOM 2306 O O . VAL A 1 328 ? 17.384 -22.596 -12.554 1.00 11.00 328 VAL A O 1
ATOM 2310 N N . ALA A 1 329 ? 18.607 -24.047 -11.327 1.00 11.22 329 ALA A N 1
ATOM 2311 C CA . ALA A 1 329 ? 19.138 -24.767 -12.488 1.00 10.10 329 ALA A CA 1
ATOM 2312 C C . ALA A 1 329 ? 19.422 -26.195 -12.017 1.00 9.21 329 ALA A C 1
ATOM 2313 O O . ALA A 1 329 ? 19.416 -26.455 -10.814 1.00 11.07 329 ALA A O 1
ATOM 2315 N N . PRO A 1 330 ? 19.583 -27.144 -12.947 1.00 9.32 330 PRO A N 1
ATOM 2316 C CA . PRO A 1 330 ? 19.802 -28.521 -12.471 1.00 10.29 330 PRO A CA 1
ATOM 2317 C C . PRO A 1 330 ? 21.065 -28.630 -11.604 1.00 12.06 330 PRO A C 1
ATOM 2318 O O . PRO A 1 330 ? 22.126 -28.151 -11.989 1.00 11.64 330 PRO A O 1
ATOM 2322 N N . GLY A 1 331 ? 20.940 -29.237 -10.431 1.00 12.42 331 GLY A N 1
ATOM 2323 C CA . GLY A 1 331 ? 22.065 -29.311 -9.516 1.00 14.26 331 GLY A CA 1
ATOM 2324 C C . GLY A 1 331 ? 22.043 -30.574 -8.672 1.00 15.59 331 GLY A C 1
ATOM 2325 O O . GLY A 1 331 ? 22.521 -30.583 -7.536 1.00 16.05 331 GLY A O 1
ATOM 2326 N N . ASN A 1 332 ? 21.466 -31.638 -9.221 1.00 14.60 332 ASN A N 1
ATOM 2327 C CA . ASN A 1 332 ? 21.418 -32.919 -8.538 1.00 15.12 332 ASN A CA 1
ATOM 2328 C C . ASN A 1 332 ? 22.066 -34.031 -9.365 1.00 15.80 332 ASN A C 1
ATOM 2329 O O . ASN A 1 332 ? 21.640 -34.314 -10.493 1.00 15.23 332 ASN A O 1
ATOM 2334 N N . TRP A 1 333 ? 23.135 -34.624 -8.831 1.00 15.67 333 TRP A N 1
ATOM 2335 C CA . TRP A 1 333 ? 23.869 -35.661 -9.550 1.00 15.12 333 TRP A CA 1
ATOM 2336 C C . TRP A 1 333 ? 24.121 -35.350 -11.035 1.00 13.34 333 TRP A C 1
ATOM 2337 O O . TRP A 1 333 ? 23.870 -36.185 -11.912 1.00 15.31 333 TRP A O 1
ATOM 2348 N N . ILE A 1 334 ? 24.702 -34.181 -11.289 1.00 9.04 334 ILE A N 1
ATOM 2349 C CA . ILE A 1 334 ? 25.122 -33.777 -12.616 1.00 10.05 334 ILE A CA 1
ATOM 2350 C C . ILE A 1 334 ? 26.391 -34.469 -13.082 1.00 12.38 334 ILE A C 1
ATOM 2351 O O . ILE A 1 334 ? 27.421 -34.437 -12.380 1.00 10.14 334 ILE A O 1
ATOM 2356 N N . ILE A 1 335 ? 26.311 -35.122 -14.246 1.00 13.21 335 ILE A N 1
ATOM 2357 C CA . ILE A 1 335 ? 27.480 -35.763 -14.835 1.00 15.06 335 ILE A CA 1
ATOM 2358 C C . ILE A 1 335 ? 28.318 -34.747 -15.604 1.00 14.32 335 ILE A C 1
ATOM 2359 O O . ILE A 1 335 ? 27.827 -34.125 -16.541 1.00 16.00 335 ILE A O 1
ATOM 2364 N N . ALA A 1 336 ? 29.596 -34.625 -15.241 1.00 13.47 336 ALA A N 1
ATOM 2365 C CA . ALA A 1 336 ? 30.525 -33.775 -15.984 1.00 12.14 336 ALA A CA 1
ATOM 2366 C C . ALA A 1 336 ? 31.981 -34.231 -15.796 1.00 13.32 336 ALA A C 1
ATOM 2367 O O . ALA A 1 336 ? 32.223 -35.329 -15.305 1.00 14.34 336 ALA A O 1
ATOM 2369 N N . ALA A 1 337 ? 32.929 -33.456 -16.312 1.00 11.54 337 ALA A N 1
ATOM 2370 C CA . ALA A 1 337 ? 34.290 -33.940 -16.459 1.00 15.72 337 ALA A CA 1
ATOM 2371 C C . ALA A 1 337 ? 34.868 -34.366 -15.113 1.00 14.07 337 ALA A C 1
ATOM 2372 O O . ALA A 1 337 ? 34.629 -33.731 -14.086 1.00 15.11 337 ALA A O 1
ATOM 2374 N N . ARG A 1 338 ? 35.505 -35.526 -15.114 1.00 14.74 338 ARG A N 1
ATOM 2375 C CA . ARG A 1 338 ? 36.261 -36.016 -13.961 1.00 16.31 338 ARG A CA 1
ATOM 2376 C C . ARG A 1 338 ? 37.735 -35.646 -14.134 1.00 16.14 338 ARG A C 1
ATOM 2377 O O . ARG A 1 338 ? 38.389 -36.189 -15.016 1.00 18.04 338 ARG A O 1
ATOM 2385 N N . ALA A 1 339 ? 38.260 -34.750 -13.303 1.00 15.88 339 ALA A N 1
ATOM 2386 C CA . ALA A 1 339 ? 39.675 -34.376 -13.396 1.00 17.21 339 ALA A CA 1
ATOM 2387 C C . ALA A 1 339 ? 40.587 -35.607 -13.254 1.00 15.77 339 ALA A C 1
ATOM 2388 O O . ALA A 1 339 ? 40.346 -36.474 -12.421 1.00 15.79 339 ALA A O 1
ATOM 2390 N N . SER A 1 340 ? 41.547 -35.723 -14.161 1.00 17.35 340 SER A N 1
ATOM 2391 C CA . SER A 1 340 ? 42.591 -36.728 -14.041 1.00 20.54 340 SER A CA 1
ATOM 2392 C C . SER A 1 340 ? 43.008 -36.924 -12.585 1.00 19.39 340 SER A C 1
ATOM 2393 O O . SER A 1 340 ? 43.381 -35.969 -11.921 1.00 20.85 340 SER A O 1
ATOM 2396 N N . GLY A 1 341 ? 42.847 -38.143 -12.072 1.00 20.92 341 GLY A N 1
ATOM 2397 C CA . GLY A 1 341 ? 43.389 -38.533 -10.766 1.00 21.15 341 GLY A CA 1
ATOM 2398 C C . GLY A 1 341 ? 42.457 -38.259 -9.583 1.00 21.98 341 GLY A C 1
ATOM 2399 O O . GLY A 1 341 ? 42.886 -38.290 -8.410 1.00 19.36 341 GLY A O 1
ATOM 2400 N N . THR A 1 342 ? 41.209 -37.893 -9.885 1.00 20.50 342 THR A N 1
ATOM 2401 C CA . THR A 1 342 ? 40.260 -37.491 -8.852 1.00 19.42 342 THR A CA 1
ATOM 2402 C C . THR A 1 342 ? 38.939 -38.245 -8.980 1.00 21.68 342 THR A C 1
ATOM 2403 O O . THR A 1 342 ? 38.626 -38.789 -10.029 1.00 22.36 342 THR A O 1
ATOM 2407 N N . SER A 1 343 ? 38.138 -38.220 -7.925 1.00 22.94 343 SER A N 1
ATOM 2408 C CA . SER A 1 343 ? 36.944 -39.043 -7.859 1.00 24.25 343 SER A CA 1
ATOM 2409 C C . SER A 1 343 ? 35.864 -38.337 -7.088 1.00 25.01 343 SER A C 1
ATOM 2410 O O . SER A 1 343 ? 35.292 -38.924 -6.181 1.00 26.08 343 SER A O 1
ATOM 2413 N N . MET A 1 344 ? 35.573 -37.088 -7.442 1.00 25.10 344 MET A N 1
ATOM 2414 C CA . MET A 1 344 ? 34.552 -36.340 -6.719 1.00 24.81 344 MET A CA 1
ATOM 2415 C C . MET A 1 344 ? 33.185 -36.905 -7.049 1.00 24.64 344 MET A C 1
ATOM 2416 O O . MET A 1 344 ? 32.901 -37.208 -8.202 1.00 26.48 344 MET A O 1
ATOM 2421 N N . GLY A 1 345 ? 32.338 -37.052 -6.043 1.00 24.38 345 GLY A N 1
ATOM 2422 C CA . GLY A 1 345 ? 30.993 -37.565 -6.278 1.00 24.68 345 GLY A CA 1
ATOM 2423 C C . GLY A 1 345 ? 30.983 -39.052 -6.604 1.00 27.49 345 GLY A C 1
ATOM 2424 O O . GLY A 1 345 ? 31.454 -39.869 -5.811 1.00 27.44 345 GLY A O 1
ATOM 2425 N N . GLN A 1 346 ? 30.416 -39.403 -7.757 1.00 26.40 346 GLN A N 1
ATOM 2426 C CA . GLN A 1 346 ? 30.015 -40.777 -8.058 1.00 26.06 346 GLN A CA 1
ATOM 2427 C C . GLN A 1 346 ? 30.422 -41.054 -9.503 1.00 25.50 346 GLN A C 1
ATOM 2428 O O . GLN A 1 346 ? 29.666 -40.722 -10.425 1.00 23.03 346 GLN A O 1
ATOM 2434 N N . PRO A 1 347 ? 31.664 -41.553 -9.709 1.00 24.48 347 PRO A N 1
ATOM 2435 C CA . PRO A 1 347 ? 32.196 -41.877 -11.026 1.00 24.67 347 PRO A CA 1
ATOM 2436 C C . PRO A 1 347 ? 31.235 -42.624 -11.943 1.00 24.92 347 PRO A C 1
ATOM 2437 O O . PRO A 1 347 ? 30.538 -43.550 -11.512 1.00 23.66 347 PRO A O 1
ATOM 2441 N N . ILE A 1 348 ? 31.223 -42.215 -13.204 1.00 24.70 348 ILE A N 1
ATOM 2442 C CA . ILE A 1 348 ? 30.474 -42.894 -14.262 1.00 26.02 348 ILE A CA 1
ATOM 2443 C C . ILE A 1 348 ? 31.438 -43.786 -15.051 1.00 27.30 348 ILE A C 1
ATOM 2444 O O . ILE A 1 348 ? 31.133 -44.938 -15.362 1.00 27.32 348 ILE A O 1
ATOM 2449 N N . ASN A 1 349 ? 32.549 -43.188 -15.471 1.00 26.66 349 ASN A N 1
ATOM 2450 C CA . ASN A 1 349 ? 33.653 -43.911 -16.091 1.00 26.38 349 ASN A CA 1
ATOM 2451 C C . ASN A 1 349 ? 34.947 -43.152 -15.824 1.00 26.71 349 ASN A C 1
ATOM 2452 O O . ASN A 1 349 ? 35.011 -42.284 -14.928 1.00 25.37 349 ASN A O 1
ATOM 2457 N N . ASP A 1 350 ? 35.977 -43.462 -16.601 1.00 24.66 350 ASP A N 1
ATOM 2458 C CA . ASP A 1 350 ? 37.245 -42.756 -16.464 1.00 24.30 350 ASP A CA 1
ATOM 2459 C C . ASP A 1 350 ? 37.160 -41.239 -16.704 1.00 22.37 350 ASP A C 1
ATOM 2460 O O . ASP A 1 350 ? 38.054 -40.493 -16.304 1.00 20.85 350 ASP A O 1
ATOM 2465 N N . TYR A 1 351 ? 36.200 -40.793 -17.505 1.00 20.27 351 TYR A N 1
ATOM 2466 C CA . TYR A 1 351 ? 36.253 -39.4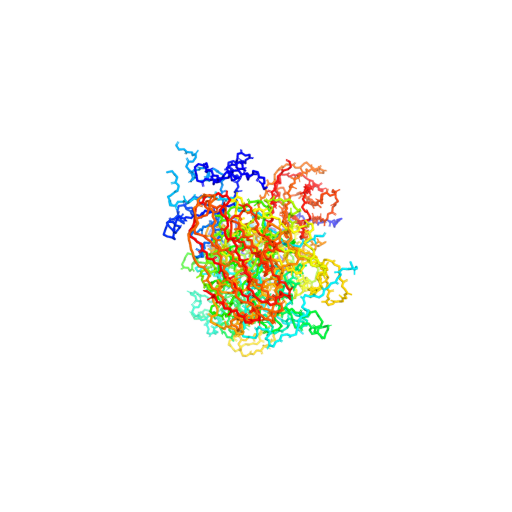09 -17.955 1.00 19.93 351 TYR A CA 1
ATOM 2467 C C . TYR A 1 351 ? 35.222 -38.523 -17.284 1.00 18.20 351 TYR A C 1
ATOM 2468 O O . TYR A 1 351 ? 35.299 -37.301 -17.377 1.00 19.52 351 TYR A O 1
ATOM 2477 N N . TYR A 1 352 ? 34.245 -39.141 -16.628 1.00 17.94 352 TYR A N 1
ATOM 2478 C CA . TYR A 1 352 ? 33.092 -38.411 -16.134 1.00 17.45 352 TYR A CA 1
ATOM 2479 C C . TYR A 1 352 ? 32.720 -38.882 -14.756 1.00 17.40 352 TYR A C 1
ATOM 2480 O O . TYR A 1 352 ? 32.922 -40.052 -14.399 1.00 17.06 352 TYR A O 1
ATOM 2489 N N . THR A 1 353 ? 32.217 -37.947 -13.958 1.00 17.07 353 THR A N 1
ATOM 2490 C CA . THR A 1 353 ? 31.681 -38.273 -12.649 1.00 14.17 353 THR A CA 1
ATOM 2491 C C . THR A 1 353 ? 30.410 -37.449 -12.373 1.00 16.23 353 THR A C 1
ATOM 2492 O O . THR A 1 353 ? 30.195 -36.391 -12.984 1.00 16.16 353 THR A O 1
ATOM 2496 N N . ALA A 1 354 ? 29.560 -37.933 -11.470 1.00 15.67 354 ALA A N 1
ATOM 2497 C CA . ALA A 1 354 ? 28.303 -37.249 -11.154 1.00 15.95 354 ALA A CA 1
ATOM 2498 C C . ALA A 1 354 ? 28.333 -36.638 -9.747 1.00 16.58 354 ALA A C 1
ATOM 2499 O O . ALA A 1 354 ? 28.784 -37.276 -8.808 1.00 17.67 354 ALA A O 1
ATOM 2501 N N . ALA A 1 355 ? 27.837 -35.409 -9.600 1.00 18.01 355 ALA A N 1
ATOM 2502 C CA . ALA A 1 355 ? 27.815 -34.729 -8.288 1.00 17.28 355 ALA A CA 1
ATOM 2503 C C . ALA A 1 355 ? 26.606 -33.815 -8.125 1.00 18.76 355 ALA A C 1
ATOM 2504 O O . ALA A 1 355 ? 26.162 -33.191 -9.088 1.00 17.33 355 ALA A O 1
ATOM 2506 N N . PRO A 1 356 ? 26.110 -33.682 -6.888 1.00 18.91 356 PRO A N 1
ATOM 2507 C CA . PRO A 1 356 ? 25.027 -32.751 -6.611 1.00 17.90 356 PRO A CA 1
ATOM 2508 C C . PRO A 1 356 ? 25.540 -31.475 -5.975 1.00 15.12 356 PRO A C 1
ATOM 2509 O O . PRO A 1 356 ? 26.452 -31.514 -5.173 1.00 15.38 356 PRO A O 1
ATOM 2513 N N . GLY A 1 357 ? 24.877 -30.363 -6.259 1.00 13.92 357 GLY A N 1
ATOM 2514 C CA . GLY A 1 357 ? 25.125 -29.148 -5.525 1.00 12.33 357 GLY A CA 1
ATOM 2515 C C . GLY A 1 357 ? 24.693 -27.911 -6.272 1.00 10.27 357 GLY A C 1
ATOM 2516 O O . GLY A 1 357 ? 24.622 -27.914 -7.518 1.00 9.25 357 GLY A O 1
ATOM 2517 N N . THR A 1 358 ? 24.460 -26.828 -5.528 1.00 7.98 358 THR A N 1
ATOM 2518 C CA . THR A 1 358 ? 24.263 -25.538 -6.189 1.00 10.93 358 THR A CA 1
ATOM 2519 C C . THR A 1 358 ? 25.533 -25.143 -6.915 1.00 10.86 358 THR A C 1
ATOM 2520 O O . THR A 1 358 ? 25.480 -24.358 -7.856 1.00 10.59 358 THR A O 1
ATOM 2524 N N . ALA A 1 359 ? 26.656 -25.778 -6.563 1.00 11.10 359 ALA A N 1
ATOM 2525 C CA . ALA A 1 359 ? 27.896 -25.609 -7.352 1.00 11.99 359 ALA A CA 1
ATOM 2526 C C . ALA A 1 359 ? 27.806 -26.128 -8.791 1.00 13.07 359 ALA A C 1
ATOM 2527 O O . ALA A 1 359 ? 28.599 -25.715 -9.654 1.00 14.05 359 ALA A O 1
ATOM 2529 N N . MET A 1 360 ? 26.931 -27.109 -9.018 1.00 13.48 360 MET A N 1
ATOM 2530 C CA . MET A 1 360 ? 26.685 -27.642 -10.367 1.00 12.92 360 MET A CA 1
ATOM 2531 C C . MET A 1 360 ? 25.643 -26.822 -11.144 1.00 11.79 360 MET A C 1
ATOM 2532 O O . MET A 1 360 ? 25.728 -26.665 -12.378 1.00 10.38 360 MET A O 1
ATOM 2537 N N . ALA A 1 361 ? 24.633 -26.344 -10.426 1.00 11.76 361 ALA A N 1
ATOM 2538 C CA . ALA A 1 361 ? 23.639 -25.437 -10.988 1.00 9.75 361 ALA A CA 1
ATOM 2539 C C . ALA A 1 361 ? 24.256 -24.132 -11.504 1.00 12.36 361 ALA A C 1
ATOM 2540 O O . ALA A 1 361 ? 23.887 -23.636 -12.571 1.00 10.86 361 ALA A O 1
ATOM 2542 N N . THR A 1 362 ? 25.223 -23.598 -10.757 1.00 11.50 362 THR A N 1
ATOM 2543 C CA . THR A 1 362 ? 25.841 -22.310 -11.069 1.00 11.43 362 THR A CA 1
ATOM 2544 C C . THR A 1 362 ? 26.484 -22.205 -12.466 1.00 11.46 362 THR A C 1
ATOM 2545 O O . THR A 1 362 ? 26.162 -21.290 -13.228 1.00 10.09 362 THR A O 1
ATOM 2549 N N . PRO A 1 363 ? 27.392 -23.138 -12.811 1.00 11.09 363 PRO A N 1
ATOM 2550 C CA . PRO A 1 363 ? 28.037 -23.104 -14.135 1.00 12.19 363 PRO A CA 1
ATOM 2551 C C . PRO A 1 363 ? 27.034 -23.385 -15.286 1.00 11.54 363 PRO A C 1
ATOM 2552 O O . PRO A 1 363 ? 27.241 -22.949 -16.407 1.00 11.06 363 PRO A O 1
ATOM 2556 N N . HIS A 1 364 ? 25.950 -24.093 -15.007 1.00 11.60 364 HIS A N 1
ATOM 2557 C CA . HIS A 1 364 ? 24.926 -24.278 -16.031 1.00 9.98 364 HIS A CA 1
ATOM 2558 C C . HIS A 1 364 ? 24.445 -22.892 -16.479 1.00 10.78 364 HIS A C 1
ATOM 2559 O O . HIS A 1 364 ? 24.409 -22.562 -17.672 1.00 8.04 364 HIS A O 1
ATOM 2566 N N . VAL A 1 365 ? 24.231 -22.022 -15.497 1.00 11.21 365 VAL A N 1
ATOM 2567 C CA . VAL A 1 365 ? 23.739 -20.671 -15.770 1.00 9.96 365 VAL A CA 1
ATOM 2568 C C . VAL A 1 365 ? 24.824 -19.770 -16.369 1.00 9.89 365 VAL A C 1
ATOM 2569 O O . VAL A 1 365 ? 24.557 -18.937 -17.229 1.00 9.35 365 VAL A O 1
ATOM 2573 N N . ALA A 1 366 ? 26.046 -19.893 -15.868 1.00 11.27 366 ALA A N 1
ATOM 2574 C CA . ALA A 1 366 ? 27.184 -19.163 -16.438 1.00 12.15 366 ALA A CA 1
ATOM 2575 C C . ALA A 1 366 ? 27.348 -19.461 -17.931 1.00 12.45 366 ALA A C 1
ATOM 2576 O O . ALA A 1 366 ? 27.656 -18.576 -18.713 1.00 13.96 366 ALA A O 1
ATOM 2578 N N . GLY A 1 367 ? 27.230 -20.720 -18.319 1.00 14.28 367 GLY A N 1
ATOM 2579 C CA . GLY A 1 367 ? 27.346 -21.058 -19.730 1.00 14.17 367 GLY A CA 1
ATOM 2580 C C . GLY A 1 367 ? 26.207 -20.498 -20.570 1.00 15.44 367 GLY A C 1
ATOM 2581 O O . GLY A 1 367 ? 26.435 -19.945 -21.654 1.00 18.10 367 GLY A O 1
ATOM 2582 N N . ILE A 1 368 ? 24.986 -20.538 -20.041 1.00 13.85 368 ILE A N 1
ATOM 2583 C CA . ILE A 1 368 ? 23.890 -19.872 -20.743 1.00 12.55 368 ILE A CA 1
ATOM 2584 C C . ILE A 1 368 ? 24.175 -18.397 -20.922 1.00 10.88 368 ILE A C 1
ATOM 2585 O O . ILE A 1 368 ? 23.915 -17.831 -21.987 1.00 12.66 368 ILE A O 1
ATOM 2590 N N . ALA A 1 369 ? 24.769 -17.773 -19.901 1.00 12.52 369 ALA A N 1
ATOM 2591 C CA . ALA A 1 369 ? 25.128 -16.357 -20.003 1.00 13.01 369 ALA A CA 1
ATOM 2592 C C . ALA A 1 369 ? 26.096 -16.121 -21.150 1.00 14.01 369 ALA A C 1
ATOM 2593 O O . ALA A 1 369 ? 26.058 -15.086 -21.817 1.00 12.03 369 ALA A O 1
ATOM 2595 N N . ALA A 1 370 ? 26.962 -17.091 -21.384 1.00 15.36 370 ALA A N 1
ATOM 2596 C CA . ALA A 1 370 ? 27.950 -16.961 -22.454 1.00 15.55 370 ALA A CA 1
ATOM 2597 C C . ALA A 1 370 ? 27.271 -17.118 -23.848 1.00 17.14 370 ALA A C 1
ATOM 2598 O O . ALA A 1 370 ? 27.668 -16.460 -24.810 1.00 17.71 370 ALA A O 1
ATOM 2600 N N . LEU A 1 371 ? 26.256 -17.982 -23.952 1.00 18.40 371 LEU A N 1
ATOM 2601 C CA . LEU A 1 371 ? 25.413 -18.046 -25.174 1.00 18.72 371 LEU A CA 1
ATOM 2602 C C . LEU A 1 371 ? 24.823 -16.690 -25.491 1.00 17.77 371 LEU A C 1
ATOM 2603 O O . LEU A 1 371 ? 24.863 -16.248 -26.628 1.00 17.58 371 LEU A O 1
ATOM 2608 N N . LEU A 1 372 ? 24.206 -16.073 -24.490 1.00 17.80 372 LEU A N 1
ATOM 2609 C CA . LEU A 1 372 ? 23.436 -14.857 -24.686 1.00 18.00 372 LEU A CA 1
ATOM 2610 C C . LEU A 1 372 ? 24.367 -13.754 -25.149 1.00 19.50 372 LEU A C 1
ATOM 2611 O O . LEU A 1 372 ? 23.981 -12.887 -25.949 1.00 18.78 372 LEU A O 1
ATOM 2616 N N . LEU A 1 373 ? 25.586 -13.771 -24.619 1.00 19.03 373 LEU A N 1
ATOM 2617 C CA . LEU A 1 373 ? 26.574 -12.726 -24.912 1.00 19.43 373 LEU A CA 1
ATOM 2618 C C . LEU A 1 373 ? 27.182 -12.936 -26.304 1.00 19.30 373 LEU A C 1
ATOM 2619 O O . LEU A 1 373 ? 27.556 -11.975 -26.981 1.00 21.73 373 LEU A O 1
ATOM 2624 N N . GLN A 1 374 ? 27.333 -14.192 -26.711 1.00 17.74 374 GLN A N 1
ATOM 2625 C CA . GLN A 1 374 ? 27.594 -14.484 -28.107 1.00 19.41 374 GLN A CA 1
ATOM 2626 C C . GLN A 1 374 ? 26.465 -13.953 -28.988 1.00 19.41 374 GLN A C 1
ATOM 2627 O O . GLN A 1 374 ? 26.703 -13.268 -29.968 1.00 19.90 374 GLN A O 1
ATOM 2633 N N . ALA A 1 375 ? 25.231 -14.257 -28.612 1.00 21.15 375 ALA A N 1
ATOM 2634 C CA . ALA A 1 375 ? 24.058 -13.851 -29.396 1.00 22.03 375 ALA A CA 1
ATOM 2635 C C . ALA A 1 375 ? 23.887 -12.345 -29.428 1.00 23.59 375 ALA A C 1
ATOM 2636 O O . ALA A 1 375 ? 23.318 -11.812 -30.382 1.00 24.68 375 ALA A O 1
ATOM 2638 N N . HIS A 1 376 ? 24.269 -11.673 -28.346 1.00 22.40 376 HIS A N 1
ATOM 2639 C CA . HIS A 1 376 ? 24.020 -10.246 -28.216 1.00 23.53 376 HIS A CA 1
ATOM 2640 C C . HIS A 1 376 ? 25.223 -9.540 -27.652 1.00 23.83 376 HIS A C 1
ATOM 2641 O O . HIS A 1 376 ? 25.248 -9.225 -26.459 1.00 22.81 376 HIS A O 1
ATOM 2648 N N . PRO A 1 377 ? 26.178 -9.190 -28.525 1.00 24.18 377 PRO A N 1
ATOM 2649 C CA . PRO A 1 377 ? 27.439 -8.660 -28.033 1.00 25.49 377 PRO A CA 1
ATOM 2650 C C . PRO A 1 377 ? 27.232 -7.375 -27.239 1.00 25.71 377 PRO A C 1
ATOM 2651 O O . PRO A 1 377 ? 28.110 -6.980 -26.489 1.00 24.90 377 PRO A O 1
ATOM 2655 N N . SER A 1 378 ? 26.101 -6.700 -27.444 1.00 26.18 378 SER A N 1
ATOM 2656 C CA . SER A 1 378 ? 25.871 -5.410 -26.780 1.00 25.35 378 SER A CA 1
ATOM 2657 C C . SER A 1 378 ? 25.170 -5.527 -25.423 1.00 22.65 378 SER A C 1
ATOM 2658 O O . SER A 1 378 ? 25.086 -4.538 -24.699 1.00 24.11 378 SER A O 1
ATOM 2661 N N . TRP A 1 379 ? 24.671 -6.709 -25.068 1.00 20.59 379 TRP A N 1
ATOM 2662 C CA . TRP A 1 379 ? 23.984 -6.859 -23.777 1.00 20.20 379 TRP A CA 1
ATOM 2663 C C . TRP A 1 379 ? 24.904 -6.625 -22.579 1.00 19.12 379 TRP A C 1
ATOM 2664 O O . TRP A 1 379 ? 25.980 -7.207 -22.488 1.00 18.26 379 TRP A O 1
ATOM 2675 N N . THR A 1 380 ? 24.441 -5.797 -21.645 1.00 16.43 380 THR A N 1
ATOM 2676 C CA . THR A 1 380 ? 25.063 -5.678 -20.330 1.00 16.63 380 THR A CA 1
ATOM 2677 C C . THR A 1 380 ? 24.755 -6.899 -19.475 1.00 14.65 380 THR A C 1
ATOM 2678 O O . THR A 1 380 ? 23.864 -7.700 -19.818 1.00 19.17 380 THR A O 1
ATOM 2682 N N . PRO A 1 381 ? 25.443 -7.028 -18.323 1.00 14.76 381 PRO A N 1
ATOM 2683 C CA . PRO A 1 381 ? 25.088 -8.070 -17.353 1.00 12.52 381 PRO A CA 1
ATOM 2684 C C . PRO A 1 381 ? 23.631 -7.971 -16.877 1.00 13.58 381 PRO A C 1
ATOM 2685 O O . PRO A 1 381 ? 22.960 -9.005 -16.732 1.00 12.52 381 PRO A O 1
ATOM 2689 N N . ASP A 1 382 ? 23.148 -6.755 -16.629 1.00 12.66 382 ASP A N 1
ATOM 2690 C CA . ASP A 1 382 ? 21.741 -6.580 -16.213 1.00 14.99 382 ASP A CA 1
ATOM 2691 C C . ASP A 1 382 ? 20.773 -7.096 -17.239 1.00 12.62 382 ASP A C 1
ATOM 2692 O O . ASP A 1 382 ? 19.754 -7.702 -16.902 1.00 16.85 382 ASP A O 1
ATOM 2697 N N . LYS A 1 383 ? 21.069 -6.849 -18.504 1.00 14.24 383 LYS A N 1
ATOM 2698 C CA . LYS A 1 383 ? 20.261 -7.415 -19.587 1.00 14.00 383 LYS A CA 1
ATOM 2699 C C . LYS A 1 383 ? 20.264 -8.945 -19.637 1.00 12.92 383 LYS A C 1
ATOM 2700 O O . LYS A 1 383 ? 19.218 -9.570 -19.786 1.00 13.70 383 LYS A O 1
ATOM 2706 N N . VAL A 1 384 ? 21.432 -9.560 -19.481 1.00 10.01 384 VAL A N 1
ATOM 2707 C CA . VAL A 1 384 ? 21.517 -11.020 -19.346 1.00 11.20 384 VAL A CA 1
ATOM 2708 C C . VAL A 1 384 ? 20.650 -11.526 -18.178 1.00 11.44 384 VAL A C 1
ATOM 2709 O O . VAL A 1 384 ? 19.851 -12.463 -18.322 1.00 16.31 384 VAL A O 1
ATOM 2713 N N . LYS A 1 385 ? 20.732 -10.834 -17.048 1.00 9.62 385 LYS A N 1
ATOM 2714 C CA . LYS A 1 385 ? 20.048 -11.259 -15.836 1.00 9.38 385 LYS A CA 1
ATOM 2715 C C . LYS A 1 385 ? 18.531 -11.166 -16.049 1.00 10.46 385 LYS A C 1
ATOM 2716 O O . LYS A 1 385 ? 17.790 -12.111 -15.738 1.00 9.21 385 LYS A O 1
ATOM 2722 N N . THR A 1 386 ? 18.110 -10.084 -16.694 1.00 9.67 386 THR A N 1
ATOM 2723 C CA . THR A 1 386 ? 16.697 -9.876 -16.989 1.00 12.63 386 THR A CA 1
ATOM 2724 C C . THR A 1 386 ? 16.122 -10.949 -17.911 1.00 10.11 386 THR A C 1
ATOM 2725 O O . THR A 1 386 ? 15.031 -11.467 -17.670 1.00 13.41 386 THR A O 1
ATOM 2729 N N . ALA A 1 387 ? 16.796 -11.201 -19.021 1.00 10.40 387 ALA A N 1
ATOM 2730 C CA . ALA A 1 387 ? 16.370 -12.264 -19.935 1.00 11.88 387 ALA A CA 1
ATOM 2731 C C . ALA A 1 387 ? 16.228 -13.635 -19.241 1.00 11.24 387 ALA A C 1
ATOM 2732 O O . ALA A 1 387 ? 15.255 -14.348 -19.447 1.00 11.03 387 ALA A O 1
ATOM 2734 N N . LEU A 1 388 ? 17.218 -14.004 -18.426 1.00 13.81 388 LEU A N 1
ATOM 2735 C CA . LEU A 1 388 ? 17.183 -15.233 -17.608 1.00 10.82 388 LEU A CA 1
ATOM 2736 C C . LEU A 1 388 ? 15.960 -15.283 -16.675 1.00 11.92 388 LEU A C 1
ATOM 2737 O O . LEU A 1 388 ? 15.230 -16.281 -16.623 1.00 12.14 388 LEU A O 1
ATOM 2742 N N . ILE A 1 389 ? 15.704 -14.181 -15.986 1.00 11.38 389 ILE A N 1
ATOM 2743 C CA . ILE A 1 389 ? 14.634 -14.145 -15.012 1.00 11.69 389 ILE A CA 1
ATOM 2744 C C . ILE A 1 389 ? 13.272 -14.210 -15.699 1.00 11.88 389 ILE A C 1
ATOM 2745 O O . ILE A 1 389 ? 12.432 -15.033 -15.341 1.00 10.66 389 ILE A O 1
ATOM 2750 N N . GLU A 1 390 ? 13.139 -13.460 -16.791 1.00 12.32 390 GLU A N 1
ATOM 2751 C CA . GLU A 1 390 ? 11.840 -13.314 -17.454 1.00 11.16 390 GLU A CA 1
ATOM 2752 C C . GLU A 1 390 ? 11.472 -14.552 -18.261 1.00 13.77 390 GLU A C 1
ATOM 2753 O O . GLU A 1 390 ? 10.293 -14.893 -18.388 1.00 15.34 390 GLU A O 1
ATOM 2759 N N . THR A 1 391 ? 12.472 -15.261 -18.768 1.00 12.29 391 THR A N 1
ATOM 2760 C CA . THR A 1 391 ? 12.210 -16.475 -19.523 1.00 14.14 391 THR A CA 1
ATOM 2761 C C . THR A 1 391 ? 12.222 -17.776 -18.701 1.00 13.78 391 THR A C 1
ATOM 2762 O O . THR A 1 391 ? 11.790 -18.811 -19.178 1.00 14.18 391 THR A O 1
ATOM 2766 N N . ALA A 1 392 ? 12.705 -17.719 -17.471 1.00 13.69 392 ALA A N 1
ATOM 2767 C CA . ALA A 1 392 ? 12.793 -18.924 -16.643 1.00 12.52 392 ALA A CA 1
ATOM 2768 C C . ALA A 1 392 ? 11.423 -19.608 -16.600 1.00 13.98 392 ALA A C 1
ATOM 2769 O O . ALA A 1 392 ? 10.391 -18.945 -16.430 1.00 14.26 392 ALA A O 1
ATOM 2771 N N . ASP A 1 393 ? 11.424 -20.929 -16.722 1.00 12.52 393 ASP A N 1
ATOM 2772 C CA . ASP A 1 393 ? 10.200 -21.710 -16.660 1.00 15.49 393 ASP A CA 1
ATOM 2773 C C . ASP A 1 393 ? 9.581 -21.695 -15.259 1.00 15.32 393 ASP A C 1
ATOM 2774 O O . ASP A 1 393 ? 10.268 -21.954 -14.255 1.00 14.34 393 ASP A O 1
ATOM 2779 N N . ILE A 1 394 ? 8.275 -21.483 -15.196 1.00 14.68 394 ILE A N 1
ATOM 2780 C CA . ILE A 1 394 ? 7.591 -21.452 -13.920 1.00 13.45 394 ILE A CA 1
ATOM 2781 C C . ILE A 1 394 ? 7.236 -22.878 -13.495 1.00 13.50 394 ILE A C 1
ATOM 2782 O O . ILE A 1 394 ? 6.104 -23.344 -13.674 1.00 15.17 394 ILE A O 1
ATOM 2787 N N . VAL A 1 395 ? 8.244 -23.621 -13.049 1.00 12.77 395 VAL A N 1
ATOM 2788 C CA . VAL A 1 395 ? 8.072 -25.063 -12.847 1.00 11.02 395 VAL A CA 1
ATOM 2789 C C . VAL A 1 395 ? 7.223 -25.370 -11.621 1.00 12.46 395 VAL A C 1
ATOM 2790 O O . VAL A 1 395 ? 6.693 -26.472 -11.483 1.00 15.91 395 VAL A O 1
ATOM 2794 N N . LYS A 1 396 ? 7.015 -24.376 -10.764 1.00 12.65 396 LYS A N 1
ATOM 2795 C CA . LYS A 1 396 ? 6.238 -24.571 -9.564 1.00 13.56 396 LYS A CA 1
ATOM 2796 C C . LYS A 1 396 ? 5.465 -23.289 -9.255 1.00 15.42 396 LYS A C 1
ATOM 2797 O O . LYS A 1 396 ? 5.885 -22.505 -8.402 1.00 14.15 396 LYS A O 1
ATOM 2803 N N . PRO A 1 397 ? 4.321 -23.092 -9.930 1.00 12.99 397 PRO A N 1
ATOM 2804 C CA . PRO A 1 397 ? 3.662 -21.784 -9.931 1.00 13.77 397 PRO A CA 1
ATOM 2805 C C . PRO A 1 397 ? 3.383 -21.244 -8.516 1.00 12.87 397 PRO A C 1
ATOM 2806 O O . PRO A 1 397 ? 3.520 -20.042 -8.277 1.00 12.46 397 PRO A O 1
ATOM 2810 N N . ASP A 1 398 ? 2.963 -22.100 -7.596 1.00 11.35 398 ASP A N 1
ATOM 2811 C CA . ASP A 1 398 ? 2.613 -21.615 -6.262 1.00 12.83 398 ASP A CA 1
ATOM 2812 C C . ASP A 1 398 ? 3.791 -21.256 -5.398 1.00 12.89 398 ASP A C 1
ATOM 2813 O O . ASP A 1 398 ? 3.602 -20.797 -4.306 1.00 13.92 398 ASP A O 1
ATOM 2818 N N . GLU A 1 399 ? 5.009 -21.444 -5.891 1.00 14.29 399 GLU A N 1
ATOM 2819 C CA . GLU A 1 399 ? 6.183 -21.029 -5.131 1.00 12.59 399 GLU A CA 1
ATOM 2820 C C . GLU A 1 399 ? 7.050 -20.001 -5.858 1.00 14.09 399 GLU A C 1
ATOM 2821 O O . GLU A 1 399 ? 8.217 -19.796 -5.510 1.00 13.63 399 GLU A O 1
ATOM 2827 N N . ILE A 1 400 ? 6.515 -19.425 -6.926 1.00 12.45 400 ILE A N 1
ATOM 2828 C CA . ILE A 1 400 ? 7.261 -18.465 -7.747 1.00 10.58 400 ILE A CA 1
ATOM 2829 C C . ILE A 1 400 ? 6.463 -17.148 -7.827 1.00 11.40 400 ILE A C 1
ATOM 2830 O O . ILE A 1 400 ? 5.247 -17.193 -8.012 1.00 8.61 400 ILE A O 1
ATOM 2835 N N . ALA A 1 401 ? 7.092 -15.981 -7.712 1.00 9.68 401 ALA A N 1
ATOM 2836 C CA . ALA A 1 401 ? 8.423 -15.775 -7.191 1.00 10.82 401 ALA A CA 1
ATOM 2837 C C . ALA A 1 401 ? 8.476 -15.872 -5.663 1.00 12.65 401 ALA A C 1
ATOM 2838 O O . ALA A 1 401 ? 7.577 -15.384 -4.947 1.00 12.65 401 ALA A O 1
ATOM 2840 N N . ASP A 1 402 ? 9.504 -16.553 -5.177 1.00 9.15 402 ASP A N 1
ATOM 2841 C CA . ASP A 1 402 ? 9.794 -16.618 -3.761 1.00 12.59 402 ASP A CA 1
ATOM 2842 C C . ASP A 1 402 ? 11.207 -17.163 -3.562 1.00 10.75 402 ASP A C 1
ATOM 2843 O O . ASP A 1 402 ? 11.954 -17.357 -4.533 1.00 10.74 402 ASP A O 1
ATOM 2848 N N . ILE A 1 403 ? 11.576 -17.342 -2.296 1.00 10.30 403 ILE A N 1
ATOM 2849 C CA . ILE A 1 403 ? 12.978 -17.537 -1.925 1.00 10.27 403 ILE A CA 1
ATOM 2850 C C . ILE A 1 403 ? 13.465 -18.990 -1.999 1.00 11.76 403 ILE A C 1
ATOM 2851 O O . ILE A 1 403 ? 14.502 -19.307 -1.423 1.00 14.93 403 ILE A O 1
ATOM 2856 N N . ALA A 1 404 ? 12.773 -19.859 -2.730 1.00 11.37 404 ALA A N 1
ATOM 2857 C CA . ALA A 1 404 ? 13.359 -21.160 -3.039 1.00 12.93 404 ALA A CA 1
ATOM 2858 C C . ALA A 1 404 ? 13.660 -21.315 -4.530 1.00 14.54 404 ALA A C 1
ATOM 2859 O O . ALA A 1 404 ? 14.833 -21.527 -4.943 1.00 7.18 404 ALA A O 1
ATOM 2861 N N . TYR A 1 405 ? 12.636 -21.058 -5.345 1.00 9.76 405 TYR A N 1
ATOM 2862 C CA . TYR A 1 405 ? 12.757 -21.109 -6.800 1.00 10.96 405 TYR A CA 1
ATOM 2863 C C . TYR A 1 405 ? 13.181 -19.799 -7.476 1.00 12.20 405 TYR A C 1
ATOM 2864 O O . TYR A 1 405 ? 13.466 -19.786 -8.684 1.00 12.16 405 TYR A O 1
ATOM 2873 N N . GLY A 1 406 ? 13.121 -18.693 -6.745 1.00 10.76 406 GLY A N 1
ATOM 2874 C CA . GLY A 1 406 ? 13.260 -17.401 -7.385 1.00 12.43 406 GLY A CA 1
ATOM 2875 C C . GLY A 1 406 ? 12.219 -17.269 -8.485 1.00 12.67 406 GLY A C 1
ATOM 2876 O O . GLY A 1 406 ? 11.037 -17.382 -8.215 1.00 13.78 406 GLY A O 1
ATOM 2877 N N . ALA A 1 407 ? 12.670 -16.922 -9.695 1.00 12.07 407 ALA A N 1
ATOM 2878 C CA . ALA A 1 407 ? 11.807 -16.734 -10.848 1.00 13.52 407 ALA A CA 1
ATOM 2879 C C . ALA A 1 407 ? 11.464 -18.040 -11.581 1.00 15.85 407 ALA A C 1
ATOM 2880 O O . ALA A 1 407 ? 10.634 -18.038 -12.532 1.00 13.03 407 ALA A O 1
ATOM 2882 N N . GLY A 1 408 ? 12.091 -19.138 -11.142 1.00 12.20 408 GLY A N 1
ATOM 2883 C CA . GLY A 1 408 ? 11.935 -20.432 -11.793 1.00 11.15 408 GLY A CA 1
ATOM 2884 C C . GLY A 1 408 ? 13.230 -20.972 -12.370 1.00 13.61 408 GLY A C 1
ATOM 2885 O O . GLY A 1 408 ? 14.330 -20.453 -12.079 1.00 10.51 408 GLY A O 1
ATOM 2886 N N . ARG A 1 409 ? 13.095 -21.978 -13.227 1.00 12.86 409 ARG A N 1
ATOM 2887 C CA . ARG A 1 409 ? 14.241 -22.747 -13.703 1.00 13.98 409 ARG A CA 1
ATOM 2888 C C . ARG A 1 409 ? 14.664 -22.262 -15.090 1.00 14.34 409 ARG A C 1
ATOM 2889 O O . ARG A 1 409 ? 13.833 -22.085 -16.005 1.00 11.99 409 ARG A O 1
ATOM 2897 N N . VAL A 1 410 ? 15.930 -21.878 -15.213 1.00 10.88 410 VAL A N 1
ATOM 2898 C CA . VAL A 1 410 ? 16.359 -21.159 -16.388 1.00 9.91 410 VAL A CA 1
ATOM 2899 C C . VAL A 1 410 ? 16.082 -22.018 -17.629 1.00 9.63 410 VAL A C 1
ATOM 2900 O O . VAL A 1 410 ? 16.066 -23.246 -17.572 1.00 11.38 410 VAL A O 1
ATOM 2904 N N . ASN A 1 411 ? 15.781 -21.371 -18.741 1.00 11.02 411 ASN A N 1
ATOM 2905 C CA . ASN A 1 411 ? 15.543 -22.112 -19.967 1.00 11.80 411 ASN A CA 1
ATOM 2906 C C . ASN A 1 411 ? 16.468 -21.545 -21.013 1.00 11.77 411 ASN A C 1
ATOM 2907 O O . ASN A 1 411 ? 16.378 -20.368 -21.326 1.00 12.75 411 ASN A O 1
ATOM 2912 N N . ALA A 1 412 ? 17.478 -22.324 -21.396 1.00 12.72 412 ALA A N 1
ATOM 2913 C CA . ALA A 1 412 ? 18.562 -21.796 -22.239 1.00 14.19 412 ALA A CA 1
ATOM 2914 C C . ALA A 1 412 ? 18.046 -21.404 -23.631 1.00 13.87 412 ALA A C 1
ATOM 2915 O O . ALA A 1 412 ? 18.395 -20.346 -24.149 1.00 12.74 412 ALA A O 1
ATOM 2917 N N . TYR A 1 413 ? 17.085 -22.176 -24.145 1.00 15.25 413 TYR A N 1
ATOM 2918 C CA . TYR A 1 41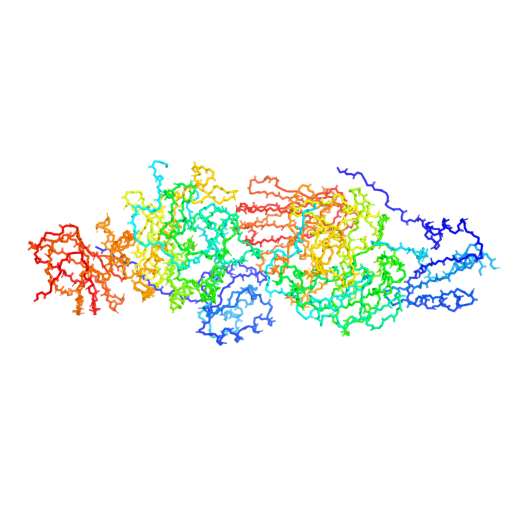3 ? 16.507 -21.889 -25.455 1.00 14.29 413 TYR A CA 1
ATOM 2919 C C . TYR A 1 413 ? 15.740 -20.564 -25.468 1.00 14.88 413 TYR A C 1
ATOM 2920 O O . TYR A 1 413 ? 15.993 -19.697 -26.312 1.00 14.90 413 TYR A O 1
ATOM 2929 N N . LYS A 1 414 ? 14.883 -20.358 -24.475 1.00 13.56 414 LYS A N 1
ATOM 2930 C CA . LYS A 1 414 ? 14.086 -19.127 -24.430 1.00 16.24 414 LYS A CA 1
ATOM 2931 C C . LYS A 1 414 ? 14.972 -17.913 -24.177 1.00 15.79 414 LYS A C 1
ATOM 2932 O O . LYS A 1 414 ? 14.711 -16.820 -24.694 1.00 15.31 414 LYS A O 1
ATOM 2938 N N . ALA A 1 415 ? 15.924 -18.068 -23.265 1.00 15.31 415 ALA A N 1
ATOM 2939 C CA . ALA A 1 415 ? 16.832 -16.969 -22.918 1.00 13.97 415 ALA A CA 1
ATOM 2940 C C . ALA A 1 415 ? 17.602 -16.541 -24.145 1.00 14.96 415 ALA A C 1
ATOM 2941 O O . ALA A 1 415 ? 17.786 -15.341 -24.381 1.00 16.71 415 ALA A O 1
ATOM 2943 N N . ALA A 1 416 ? 18.051 -17.515 -24.931 1.00 15.36 416 ALA A N 1
ATOM 2944 C CA . ALA A 1 416 ? 18.965 -17.230 -26.029 1.00 16.21 416 ALA A CA 1
ATOM 2945 C C . ALA A 1 416 ? 18.182 -16.626 -27.169 1.00 19.29 416 ALA A C 1
ATOM 2946 O O . ALA A 1 416 ? 18.676 -15.733 -27.870 1.00 18.65 416 ALA A O 1
ATOM 2948 N N . TYR A 1 417 ? 16.918 -17.042 -27.292 1.00 19.77 417 TYR A N 1
ATOM 2949 C CA . TYR A 1 417 ? 16.060 -16.538 -28.367 1.00 22.23 417 TYR A CA 1
ATOM 2950 C C . TYR A 1 417 ? 15.064 -15.480 -27.900 1.00 24.77 417 TYR A C 1
ATOM 2951 O O . TYR A 1 417 ? 14.133 -15.148 -28.621 1.00 26.76 417 TYR A O 1
ATOM 2960 N N . TYR A 1 418 ? 15.382 -14.846 -26.765 1.00 25.61 418 TYR A N 1
ATOM 2961 C CA . TYR A 1 418 ? 14.597 -13.747 -26.161 1.00 26.50 418 TYR A CA 1
ATOM 2962 C C . TYR A 1 418 ? 13.984 -12.765 -27.174 1.00 27.55 418 TYR A C 1
ATOM 2963 O O . TYR A 1 418 ? 12.866 -12.283 -26.980 1.00 24.39 418 TYR A O 1
ATOM 2972 N N . ASP A 1 419 ? 14.749 -12.406 -28.202 1.00 28.45 419 ASP A N 1
ATOM 2973 C CA . ASP A 1 419 ? 14.349 -11.298 -29.079 1.00 29.10 419 ASP A CA 1
ATOM 2974 C C . ASP A 1 419 ? 13.325 -11.735 -30.108 1.00 28.22 419 ASP A C 1
ATOM 2975 O O . ASP A 1 419 ? 12.640 -10.905 -30.672 1.00 30.21 419 ASP A O 1
ATOM 2980 N N . ASN A 1 420 ? 13.241 -13.026 -30.382 1.00 28.17 420 ASN A N 1
ATOM 2981 C CA . ASN A 1 420 ? 12.218 -13.515 -31.292 1.00 29.44 420 ASN A CA 1
ATOM 2982 C C . ASN A 1 420 ? 10.801 -13.463 -30.664 1.00 29.97 420 ASN A C 1
ATOM 2983 O O . ASN A 1 420 ? 9.802 -13.731 -31.341 1.00 28.48 420 ASN A O 1
ATOM 2988 N N . TYR A 1 421 ? 10.731 -13.171 -29.363 1.00 26.48 421 TYR A N 1
ATOM 2989 C CA . TYR A 1 421 ? 9.470 -13.246 -28.638 1.00 24.20 421 TYR A CA 1
ATOM 2990 C C . TYR A 1 421 ? 8.754 -11.902 -28.649 1.00 22.56 421 TYR A C 1
ATOM 2991 O O . TYR A 1 421 ? 9.373 -10.840 -28.516 1.00 18.99 421 TYR A O 1
ATOM 3000 N N . ALA A 1 422 ? 7.428 -11.950 -28.659 1.00 22.16 422 ALA A N 1
ATOM 3001 C CA . ALA A 1 422 ? 6.645 -10.711 -28.505 1.00 20.77 422 ALA A CA 1
ATOM 3002 C C . ALA A 1 422 ? 6.900 -10.125 -27.116 1.00 20.46 422 ALA A C 1
ATOM 3003 O O . ALA A 1 422 ? 7.080 -10.867 -26.145 1.00 18.70 422 ALA A O 1
ATOM 3005 N N . LYS A 1 423 ? 6.894 -8.804 -27.022 1.00 20.87 423 LYS A N 1
ATOM 3006 C CA . LYS A 1 423 ? 7.063 -8.131 -25.744 1.00 24.33 423 LYS A CA 1
ATOM 3007 C C . LYS A 1 423 ? 6.067 -6.989 -25.534 1.00 22.84 423 LYS A C 1
ATOM 3008 O O . LYS A 1 423 ? 5.621 -6.364 -26.483 1.00 24.25 423 LYS A O 1
ATOM 3014 N N . LEU A 1 424 ? 5.763 -6.705 -24.274 1.00 22.57 424 LEU A N 1
ATOM 3015 C CA . LEU A 1 424 ? 4.915 -5.590 -23.910 1.00 22.46 424 LEU A CA 1
ATOM 3016 C C . LEU A 1 424 ? 5.442 -5.018 -22.604 1.00 22.31 424 LEU A C 1
ATOM 3017 O O . LEU A 1 424 ? 5.752 -5.771 -21.678 1.00 21.70 424 LEU A O 1
ATOM 3022 N N . THR A 1 425 ? 5.591 -3.700 -22.531 1.00 22.16 425 THR A N 1
ATOM 3023 C CA . THR A 1 425 ? 6.037 -3.080 -21.281 1.00 23.61 425 THR A CA 1
ATOM 3024 C C . THR A 1 425 ? 5.008 -2.132 -20.685 1.00 21.77 425 THR A C 1
ATOM 3025 O O . THR A 1 425 ? 4.659 -1.131 -21.313 1.00 22.45 425 THR A O 1
ATOM 3029 N N . PHE A 1 426 ? 4.583 -2.404 -19.450 1.00 21.23 426 PHE A N 1
ATOM 3030 C CA . PHE A 1 426 ? 3.710 -1.482 -18.707 1.00 20.90 426 PHE A CA 1
ATOM 3031 C C . PHE A 1 426 ? 4.470 -0.768 -17.591 1.00 21.14 426 PHE A C 1
ATOM 3032 O O . PHE A 1 426 ? 5.375 -1.333 -16.989 1.00 20.70 426 PHE A O 1
ATOM 3040 N N . THR A 1 427 ? 4.144 0.501 -17.364 1.00 21.57 427 THR A N 1
ATOM 3041 C CA . THR A 1 427 ? 4.702 1.252 -16.241 1.00 18.93 427 THR A CA 1
ATOM 3042 C C . THR A 1 427 ? 3.612 2.099 -15.579 1.00 19.09 427 THR A C 1
ATOM 3043 O O . THR A 1 427 ? 2.523 2.294 -16.140 1.00 16.79 427 THR A O 1
ATOM 3047 N N . GLY A 1 428 ? 3.924 2.623 -14.397 1.00 17.37 428 GLY A N 1
ATOM 3048 C CA . GLY A 1 428 ? 2.941 3.353 -13.625 1.00 17.38 428 GLY A CA 1
ATOM 3049 C C . GLY A 1 428 ? 3.435 3.574 -12.222 1.00 18.10 428 GLY A C 1
ATOM 3050 O O . GLY A 1 428 ? 4.592 3.284 -11.897 1.00 19.23 428 GLY A O 1
ATOM 3051 N N . TYR A 1 429 ? 2.560 4.136 -11.400 1.00 18.45 429 TYR A N 1
ATOM 3052 C CA . TYR A 1 429 ? 2.845 4.390 -9.996 1.00 17.70 429 TYR A CA 1
ATOM 3053 C C . TYR A 1 429 ? 1.722 3.706 -9.258 1.00 20.02 429 TYR A C 1
ATOM 3054 O O . TYR A 1 429 ? 0.564 3.787 -9.670 1.00 19.76 429 TYR A O 1
ATOM 3063 N N . VAL A 1 430 ? 2.037 3.135 -8.110 1.00 17.96 430 VAL A N 1
ATOM 3064 C CA . VAL A 1 430 ? 1.009 2.687 -7.211 1.00 18.07 430 VAL A CA 1
ATOM 3065 C C . VAL A 1 430 ? 1.206 3.416 -5.877 1.00 19.18 430 VAL A C 1
ATOM 3066 O O . VAL A 1 430 ? 2.323 3.561 -5.394 1.00 16.00 430 VAL A O 1
ATOM 3070 N N . SER A 1 431 ? 0.129 3.939 -5.305 1.00 18.38 431 SER A N 1
ATOM 3071 C CA . SER A 1 431 ? 0.198 4.435 -3.932 1.00 17.67 431 SER A CA 1
ATOM 3072 C C . SER A 1 431 ? 0.090 3.286 -2.935 1.00 17.94 431 SER A C 1
ATOM 3073 O O . SER A 1 431 ? -0.317 2.177 -3.283 1.00 18.97 431 SER A O 1
ATOM 3076 N N . ASN A 1 432 ? 0.489 3.560 -1.700 1.00 18.90 432 ASN A N 1
ATOM 3077 C CA . ASN A 1 432 ? 0.375 2.614 -0.596 1.00 19.44 432 ASN A CA 1
ATOM 3078 C C . ASN A 1 432 ? -0.974 1.917 -0.545 1.00 20.14 432 ASN A C 1
ATOM 3079 O O . ASN A 1 432 ? -1.989 2.551 -0.283 1.00 21.06 432 ASN A O 1
ATOM 3084 N N . LYS A 1 433 ? -0.987 0.623 -0.873 1.00 19.21 433 LYS A N 1
ATOM 3085 C CA . LYS A 1 433 ? -2.194 -0.188 -0.835 1.00 20.48 433 LYS A CA 1
ATOM 3086 C C . LYS A 1 433 ? -3.124 0.023 -2.019 1.00 18.55 433 LYS A C 1
ATOM 3087 O O . LYS A 1 433 ? -4.152 -0.587 -2.068 1.00 20.28 433 LYS A O 1
ATOM 3093 N N . GLY A 1 434 ? -2.732 0.812 -3.008 1.00 18.71 434 GLY A N 1
ATOM 3094 C CA . GLY A 1 434 ? -3.457 0.821 -4.273 1.00 20.43 434 GLY A CA 1
ATOM 3095 C C . GLY A 1 434 ? -3.070 -0.241 -5.298 1.00 22.20 434 GLY A C 1
ATOM 3096 O O . GLY A 1 434 ? -2.166 -1.070 -5.079 1.00 23.43 434 GLY A O 1
ATOM 3097 N N . SER A 1 435 ? -3.746 -0.210 -6.438 1.00 21.68 435 SER A N 1
ATOM 3098 C CA . SER A 1 435 ? -3.444 -1.134 -7.514 1.00 20.21 435 SER A CA 1
ATOM 3099 C C . SER A 1 435 ? -3.503 -0.436 -8.855 1.00 20.68 435 SER A C 1
ATOM 3100 O O . SER A 1 435 ? -4.019 0.684 -8.967 1.00 19.50 435 SER A O 1
ATOM 3103 N N . GLN A 1 436 ? -2.933 -1.084 -9.867 1.00 18.89 436 GLN A N 1
ATOM 3104 C CA . GLN A 1 436 ? -3.152 -0.701 -11.246 1.00 19.68 436 GLN A CA 1
ATOM 3105 C C . GLN A 1 436 ? -3.346 -1.990 -12.004 1.00 20.35 436 GLN A C 1
ATOM 3106 O O . GLN A 1 436 ? -2.661 -2.982 -11.719 1.00 17.64 436 GLN A O 1
ATOM 3112 N N . SER A 1 437 ? -4.247 -1.967 -12.985 1.00 19.29 437 SER A N 1
ATOM 3113 C CA . SER A 1 437 ? -4.371 -3.063 -13.949 1.00 19.87 437 SER A CA 1
ATOM 3114 C C . SER A 1 437 ? -4.046 -2.682 -15.404 1.00 20.71 437 SER A C 1
ATOM 3115 O O . SER A 1 437 ? -4.146 -1.520 -15.819 1.00 19.86 437 SER A O 1
ATOM 3118 N N . HIS A 1 438 ? -3.682 -3.691 -16.181 1.00 18.93 438 HIS A N 1
ATOM 3119 C CA . HIS A 1 438 ? -3.318 -3.505 -17.566 1.00 18.50 438 HIS A CA 1
ATOM 3120 C C . HIS A 1 438 ? -3.841 -4.716 -18.306 1.00 19.51 438 HIS A C 1
ATOM 3121 O O . HIS A 1 438 ? -3.506 -5.867 -17.977 1.00 18.50 438 HIS A O 1
ATOM 3128 N N . GLN A 1 439 ? -4.662 -4.459 -19.317 1.00 19.76 439 GLN A N 1
ATOM 3129 C CA . GLN A 1 439 ? -5.103 -5.528 -20.185 1.00 21.54 439 GLN A CA 1
ATOM 3130 C C . GLN A 1 439 ? -4.139 -5.741 -21.328 1.00 20.64 439 GLN A C 1
ATOM 3131 O O . GLN A 1 439 ? -3.457 -4.812 -21.753 1.00 21.79 439 GLN A O 1
ATOM 3137 N N . PHE A 1 440 ? -4.010 -6.990 -21.745 1.00 19.63 440 PHE A N 1
ATOM 3138 C CA . PHE A 1 440 ? -3.338 -7.309 -23.000 1.00 19.87 440 PHE A CA 1
ATOM 3139 C C . PHE A 1 440 ? -4.042 -8.480 -23.710 1.00 18.95 440 PHE A C 1
ATOM 3140 O O . PHE A 1 440 ? -4.690 -9.329 -23.059 1.00 18.61 440 PHE A O 1
ATOM 3148 N N . THR A 1 441 ? -3.991 -8.462 -25.041 1.00 18.16 441 THR A N 1
ATOM 3149 C CA . THR A 1 441 ? -4.507 -9.558 -25.844 1.00 19.15 441 THR A CA 1
ATOM 3150 C C . THR A 1 441 ? -3.388 -10.498 -26.255 1.00 19.28 441 THR A C 1
ATOM 3151 O O . THR A 1 441 ? -2.240 -10.089 -26.441 1.00 21.21 441 THR A O 1
ATOM 3155 N N . ILE A 1 442 ? -3.732 -11.771 -26.345 1.00 20.20 442 ILE A N 1
ATOM 3156 C CA . ILE A 1 442 ? -2.782 -12.815 -26.707 1.00 21.63 442 ILE A CA 1
ATOM 3157 C C . ILE A 1 442 ? -3.477 -13.830 -27.594 1.00 19.60 442 ILE A C 1
ATOM 3158 O O . ILE A 1 442 ? -4.666 -14.101 -27.419 1.00 22.02 442 ILE A O 1
ATOM 3163 N N . SER A 1 443 ? -2.759 -14.346 -28.586 1.00 20.78 443 SER A N 1
ATOM 3164 C CA . SER A 1 443 ? -3.184 -15.583 -29.242 1.00 23.27 443 SER A CA 1
ATOM 3165 C C . SER A 1 443 ? -2.022 -16.405 -29.761 1.00 22.64 443 SER A C 1
ATOM 3166 O O . SER A 1 443 ? -0.932 -15.874 -30.024 1.00 23.98 443 SER A O 1
ATOM 3169 N N . GLY A 1 444 ? -2.308 -17.685 -29.988 1.00 22.47 444 GLY A N 1
ATOM 3170 C CA . GLY A 1 444 ? -1.337 -18.628 -30.523 1.00 24.41 444 GLY A CA 1
ATOM 3171 C C . GLY A 1 444 ? -0.166 -18.885 -29.585 1.00 24.07 444 GLY A C 1
ATOM 3172 O O . GLY A 1 444 ? 0.945 -19.201 -30.034 1.00 23.54 444 GLY A O 1
ATOM 3173 N N . ALA A 1 445 ? -0.371 -18.683 -28.290 1.00 20.24 445 ALA A N 1
ATOM 3174 C CA . ALA A 1 445 ? 0.781 -18.753 -27.386 1.00 19.66 445 ALA A CA 1
ATOM 3175 C C . ALA A 1 445 ? 0.942 -20.113 -26.708 1.00 18.84 445 ALA A C 1
ATOM 3176 O O . ALA A 1 445 ? -0.020 -20.729 -26.229 1.00 17.30 445 ALA A O 1
ATOM 3178 N N . GLY A 1 446 ? 2.176 -20.587 -26.683 1.00 17.40 446 GLY A N 1
ATOM 3179 C CA . GLY A 1 446 ? 2.539 -21.657 -25.785 1.00 15.41 446 GLY A CA 1
ATOM 3180 C C . GLY A 1 446 ? 2.885 -21.163 -24.404 1.00 12.42 446 GLY A C 1
ATOM 3181 O O . GLY A 1 446 ? 2.726 -21.887 -23.441 1.00 13.25 446 GLY A O 1
ATOM 3182 N N . PHE A 1 447 ? 3.347 -19.926 -24.289 1.00 12.43 447 PHE A N 1
ATOM 3183 C CA . PHE A 1 447 ? 3.614 -19.378 -22.975 1.00 13.50 447 PHE A CA 1
ATOM 3184 C C . PHE A 1 447 ? 3.456 -17.872 -22.911 1.00 11.89 447 PHE A C 1
ATOM 3185 O O . PHE A 1 447 ? 3.565 -17.171 -23.900 1.00 15.37 447 PHE A O 1
ATOM 3193 N N . VAL A 1 448 ? 3.189 -17.371 -21.723 1.00 14.20 448 VAL A N 1
ATOM 3194 C CA . VAL A 1 448 ? 3.321 -15.953 -21.452 1.00 11.83 448 VAL A CA 1
ATOM 3195 C C . VAL A 1 448 ? 3.917 -15.834 -20.055 1.00 11.69 448 VAL A C 1
ATOM 3196 O O . VAL A 1 448 ? 3.611 -16.637 -19.192 1.00 13.21 448 VAL A O 1
ATOM 3200 N N . THR A 1 449 ? 4.849 -14.898 -19.869 1.00 12.73 449 THR A N 1
ATOM 3201 C CA . THR A 1 449 ? 5.285 -14.504 -18.540 1.00 12.72 449 THR A CA 1
ATOM 3202 C C . THR A 1 449 ? 5.161 -13.002 -18.372 1.00 12.92 449 THR A C 1
ATOM 3203 O O . THR A 1 449 ? 5.253 -12.257 -19.340 1.00 12.93 449 THR A O 1
ATOM 3207 N N . ALA A 1 450 ? 5.035 -12.559 -17.122 1.00 13.22 450 ALA A N 1
ATOM 3208 C CA . ALA A 1 450 ? 5.020 -11.141 -16.810 1.00 11.78 450 ALA A CA 1
ATOM 3209 C C . ALA A 1 450 ? 5.848 -10.958 -15.568 1.00 12.44 450 ALA A C 1
ATOM 3210 O O . ALA A 1 450 ? 5.686 -11.689 -14.591 1.00 12.42 450 ALA A O 1
ATOM 3212 N N . THR A 1 451 ? 6.795 -10.025 -15.628 1.00 13.45 451 THR A N 1
ATOM 3213 C CA . THR A 1 451 ? 7.750 -9.861 -14.568 1.00 12.13 451 THR A CA 1
ATOM 3214 C C . THR A 1 451 ? 7.739 -8.420 -14.105 1.00 11.60 451 THR A C 1
ATOM 3215 O O . THR A 1 451 ? 7.950 -7.517 -14.897 1.00 13.74 451 THR A O 1
ATOM 3219 N N . LEU A 1 452 ? 7.630 -8.223 -12.796 1.00 12.62 452 LEU A N 1
ATOM 3220 C CA . LEU A 1 452 ? 7.342 -6.913 -12.211 1.00 12.59 452 LEU A CA 1
ATOM 3221 C C . LEU A 1 452 ? 8.588 -6.420 -11.470 1.00 12.80 452 LEU A C 1
ATOM 3222 O O . LEU A 1 452 ? 9.108 -7.128 -10.605 1.00 10.65 452 LEU A O 1
ATOM 3227 N N . TYR A 1 453 ? 9.030 -5.201 -11.790 1.00 12.65 453 TYR A N 1
ATOM 3228 C CA . TYR A 1 453 ? 10.055 -4.498 -11.015 1.00 14.54 453 TYR A CA 1
ATOM 3229 C C . TYR A 1 453 ? 9.480 -3.205 -10.491 1.00 15.57 453 TYR A C 1
ATOM 3230 O O . TYR A 1 453 ? 8.539 -2.676 -11.070 1.00 16.53 453 TYR A O 1
ATOM 3239 N N . TRP A 1 454 ? 10.109 -2.659 -9.450 1.00 15.93 454 TRP A N 1
ATOM 3240 C CA . TRP A 1 454 ? 9.771 -1.332 -8.951 1.00 16.19 454 TRP A CA 1
ATOM 3241 C C . TRP A 1 454 ? 10.927 -0.673 -8.209 1.00 16.39 454 TRP A C 1
ATOM 3242 O O . TRP A 1 454 ? 11.913 -1.324 -7.857 1.00 16.03 454 TRP A O 1
ATOM 3253 N N . ASP A 1 455 ? 10.843 0.644 -8.065 1.00 16.18 455 ASP A N 1
ATOM 3254 C CA . ASP A 1 455 ? 11.954 1.409 -7.513 1.00 17.55 455 ASP A CA 1
ATOM 3255 C C . ASP A 1 455 ? 12.081 1.353 -6.001 1.00 17.64 455 ASP A C 1
ATOM 3256 O O . ASP A 1 455 ? 13.182 1.292 -5.474 1.00 20.30 455 ASP A O 1
ATOM 3261 N N . ASN A 1 456 ? 10.971 1.420 -5.288 1.00 17.99 456 ASN A N 1
ATOM 3262 C CA . ASN A 1 456 ? 11.055 1.607 -3.847 1.00 18.52 456 ASN A CA 1
ATOM 3263 C C . ASN A 1 456 ? 11.333 0.258 -3.138 1.00 17.90 456 ASN A C 1
ATOM 3264 O O . ASN A 1 456 ? 10.421 -0.561 -2.947 1.00 17.87 456 ASN A O 1
ATOM 3269 N N . SER A 1 457 ? 12.581 0.043 -2.721 1.00 16.48 457 SER A N 1
ATOM 3270 C CA . SER A 1 457 ? 12.982 -1.235 -2.135 1.00 15.23 457 SER A CA 1
ATOM 3271 C C . SER A 1 457 ? 12.335 -1.452 -0.759 1.00 14.61 457 SER A C 1
ATOM 3272 O O . SER A 1 457 ? 12.334 -2.567 -0.237 1.00 17.75 457 SER A O 1
ATOM 3275 N N . GLY A 1 458 ? 11.810 -0.387 -0.171 1.00 15.29 458 GLY A N 1
ATOM 3276 C CA . GLY A 1 458 ? 11.079 -0.472 1.093 1.00 15.17 458 GLY A CA 1
ATOM 3277 C C . GLY A 1 458 ? 9.649 -0.924 0.871 1.00 16.04 458 GLY A C 1
ATOM 3278 O O . GLY A 1 458 ? 8.914 -1.208 1.816 1.00 16.67 458 GLY A O 1
ATOM 3279 N N . SER A 1 459 ? 9.240 -1.040 -0.386 1.00 16.39 459 SER A N 1
ATOM 3280 C CA . SER A 1 459 ? 7.833 -1.331 -0.680 1.00 14.07 459 SER A CA 1
ATOM 3281 C C . SER A 1 459 ? 7.641 -2.760 -1.169 1.00 13.57 459 SER A C 1
ATOM 3282 O O . SER A 1 459 ? 8.509 -3.305 -1.836 1.00 16.48 459 SER A O 1
ATOM 3285 N N . ASP A 1 460 ? 6.552 -3.387 -0.745 1.00 11.97 460 ASP A N 1
ATOM 3286 C CA . ASP A 1 460 ? 6.201 -4.736 -1.156 1.00 11.67 460 ASP A CA 1
ATOM 3287 C C . ASP A 1 460 ? 5.020 -4.699 -2.146 1.00 11.59 460 ASP A C 1
ATOM 3288 O O . ASP A 1 460 ? 3.860 -4.479 -1.762 1.00 11.61 460 ASP A O 1
ATOM 3293 N N . LEU A 1 461 ? 5.317 -4.926 -3.421 1.00 11.39 461 LEU A N 1
ATOM 3294 C CA . LEU A 1 461 ? 4.267 -5.014 -4.447 1.00 11.97 461 LEU A CA 1
ATOM 3295 C C . LEU A 1 461 ? 4.101 -6.478 -4.829 1.00 11.33 461 LEU A C 1
ATOM 3296 O O . LEU A 1 461 ? 5.039 -7.265 -4.703 1.00 9.75 461 LEU A O 1
ATOM 3301 N N . ASP A 1 462 ? 2.884 -6.837 -5.200 1.00 11.95 462 ASP A N 1
ATOM 3302 C CA . ASP A 1 462 ? 2.544 -8.193 -5.609 1.00 13.56 462 ASP A CA 1
ATOM 3303 C C . ASP A 1 462 ? 1.925 -8.127 -7.009 1.00 13.00 462 ASP A C 1
ATOM 3304 O O . ASP A 1 462 ? 1.597 -7.039 -7.482 1.00 15.11 462 ASP A O 1
ATOM 3309 N N . LEU A 1 463 ? 1.856 -9.267 -7.692 1.00 10.78 463 LEU A N 1
ATOM 3310 C CA . LEU A 1 463 ? 1.541 -9.328 -9.110 1.00 12.34 463 LEU A CA 1
ATOM 3311 C C . LEU A 1 463 ? 0.498 -10.427 -9.296 1.00 11.97 463 LEU A C 1
ATOM 3312 O O . LEU A 1 463 ? 0.656 -11.531 -8.765 1.00 12.64 463 LEU A O 1
ATOM 3317 N N . TYR A 1 464 ? -0.550 -10.133 -10.061 1.00 12.23 464 TYR A N 1
ATOM 3318 C CA . TYR A 1 464 ? -1.621 -11.099 -10.293 1.00 12.00 464 TYR A CA 1
ATOM 3319 C C . TYR A 1 464 ? -1.963 -11.192 -11.778 1.00 13.23 464 TYR A C 1
ATOM 3320 O O . TYR A 1 464 ? -1.915 -10.192 -12.493 1.00 12.88 464 TYR A O 1
ATOM 3329 N N . LEU A 1 465 ? -2.325 -12.394 -12.225 1.00 11.94 465 LEU A N 1
ATOM 3330 C CA . LEU A 1 465 ? -2.583 -12.646 -13.632 1.00 13.92 465 LEU A CA 1
ATOM 3331 C C . LEU A 1 465 ? -3.980 -13.277 -13.801 1.00 13.18 465 LEU A C 1
ATOM 3332 O O . LEU A 1 465 ? -4.283 -14.287 -13.168 1.00 17.32 465 LEU A O 1
ATOM 3337 N N . TYR A 1 466 ? -4.770 -12.733 -14.719 1.00 14.39 466 TYR A N 1
ATOM 3338 C CA . TYR A 1 466 ? -6.194 -13.092 -14.871 1.00 15.85 466 TYR A CA 1
ATOM 3339 C C . TYR A 1 466 ? -6.457 -13.518 -16.301 1.00 16.79 466 TYR A C 1
ATOM 3340 O O . TYR A 1 466 ? -6.034 -12.841 -17.228 1.00 18.01 466 TYR A O 1
ATOM 3349 N N . ASP A 1 467 ? -7.179 -14.631 -16.469 1.00 18.48 467 ASP A N 1
ATOM 3350 C CA . ASP A 1 467 ? -7.548 -15.135 -17.788 1.00 17.20 467 ASP A CA 1
ATOM 3351 C C . ASP A 1 467 ? -8.692 -14.343 -18.407 1.00 18.41 467 ASP A C 1
ATOM 3352 O O . ASP A 1 467 ? -9.112 -13.327 -17.851 1.00 17.54 467 ASP A O 1
ATOM 3357 N N . PRO A 1 468 ? -9.070 -14.677 -19.651 1.00 19.35 468 PRO A N 1
ATOM 3358 C CA . PRO A 1 468 ? -10.124 -13.873 -20.282 1.00 20.08 468 PRO A CA 1
ATOM 3359 C C . PRO A 1 468 ? -11.494 -13.975 -19.598 1.00 20.76 468 PRO A C 1
ATOM 3360 O O . PRO A 1 468 ? -12.411 -13.269 -19.993 1.00 22.16 468 PRO A O 1
ATOM 3364 N N . ASN A 1 469 ? -11.691 -14.949 -18.709 1.00 20.56 469 ASN A N 1
ATOM 3365 C CA . ASN A 1 469 ? -12.910 -14.960 -17.894 1.00 20.01 469 ASN A CA 1
ATOM 3366 C C . ASN A 1 469 ? -12.795 -13.988 -16.728 1.00 18.74 469 ASN A C 1
ATOM 3367 O O . ASN A 1 469 ? -13.762 -13.772 -15.986 1.00 21.67 469 ASN A O 1
ATOM 3372 N N . GLY A 1 470 ? -11.607 -13.437 -16.533 1.00 16.03 470 GLY A N 1
ATOM 3373 C CA . GLY A 1 470 ? -11.368 -12.561 -15.375 1.00 14.21 470 GLY A CA 1
ATOM 3374 C C . GLY A 1 470 ? -10.973 -13.316 -14.115 1.00 13.14 470 GLY A C 1
ATOM 3375 O O . GLY A 1 470 ? -10.802 -12.707 -13.056 1.00 14.98 470 GLY A O 1
ATOM 3376 N N . ASN A 1 471 ? -10.636 -14.597 -14.253 1.00 11.40 471 ASN A N 1
ATOM 3377 C CA . ASN A 1 471 ? -10.243 -15.391 -13.077 1.00 12.49 471 ASN A CA 1
ATOM 3378 C C . ASN A 1 471 ? -8.727 -15.455 -12.908 1.00 13.41 471 ASN A C 1
ATOM 3379 O O . ASN A 1 471 ? -8.010 -15.660 -13.866 1.00 11.05 471 ASN A O 1
ATOM 3384 N N . GLN A 1 472 ? -8.280 -15.333 -11.661 1.00 15.00 472 GLN A N 1
ATOM 3385 C CA . GLN A 1 472 ? -6.869 -15.403 -11.309 1.00 14.23 472 GLN A CA 1
ATOM 3386 C C . GLN A 1 472 ? -6.300 -16.811 -11.589 1.00 15.95 472 GLN A C 1
ATOM 3387 O O . GLN A 1 472 ? -6.831 -17.817 -11.117 1.00 15.32 472 GLN A O 1
ATOM 3393 N N . VAL A 1 473 ? -5.281 -16.890 -12.443 1.00 16.45 473 VAL A N 1
ATOM 3394 C CA . VAL A 1 473 ? -4.647 -18.176 -12.760 1.00 15.41 473 VAL A CA 1
ATOM 3395 C C . VAL A 1 473 ? -3.201 -18.259 -12.262 1.00 17.16 473 VAL A C 1
ATOM 3396 O O . VAL A 1 473 ? -2.614 -19.347 -12.248 1.00 17.23 473 VAL A O 1
ATOM 3400 N N . ASP A 1 474 ? -2.656 -17.131 -11.802 1.00 15.81 474 ASP A N 1
ATOM 3401 C CA . ASP A 1 474 ? -1.353 -17.120 -11.137 1.00 15.45 474 ASP A CA 1
ATOM 3402 C C . ASP A 1 474 ? -1.211 -15.836 -10.304 1.00 15.93 474 ASP A C 1
ATOM 3403 O O . ASP A 1 474 ? -1.935 -14.848 -10.517 1.00 15.09 474 ASP A O 1
ATOM 3408 N N . TYR A 1 475 ? -0.365 -15.890 -9.284 1.00 14.61 475 TYR A N 1
ATOM 3409 C CA . TYR A 1 475 ? -0.120 -14.740 -8.426 1.00 16.08 475 TYR A CA 1
ATOM 3410 C C . TYR A 1 475 ? 1.357 -14.851 -8.066 1.00 14.76 475 TYR A C 1
ATOM 3411 O O . TYR A 1 475 ? 1.979 -15.876 -8.281 1.00 14.72 475 TYR A O 1
ATOM 3420 N N . SER A 1 476 ? 1.924 -13.783 -7.546 1.00 14.25 476 SER A N 1
ATOM 3421 C CA . SER A 1 476 ? 3.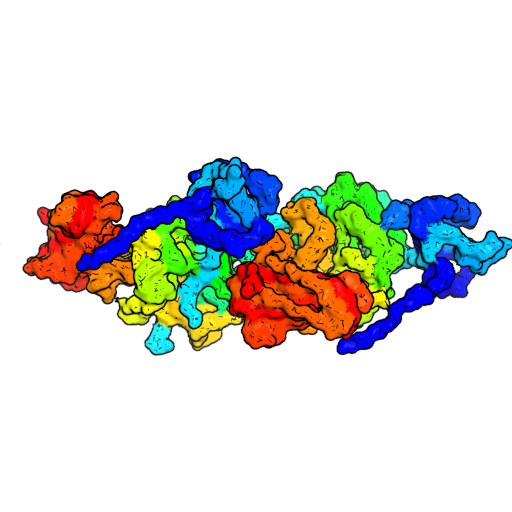325 -13.815 -7.154 1.00 14.66 476 SER A CA 1
ATOM 3422 C C . SER A 1 476 ? 3.413 -12.802 -6.048 1.00 13.47 476 SER A C 1
ATOM 3423 O O . SER A 1 476 ? 3.210 -11.610 -6.285 1.00 15.47 476 SER A O 1
ATOM 3426 N N . TYR A 1 477 ? 3.530 -13.285 -4.818 1.00 14.62 477 TYR A N 1
ATOM 3427 C CA . TYR A 1 477 ? 3.461 -12.384 -3.692 1.00 14.76 477 TYR A CA 1
ATOM 3428 C C . TYR A 1 477 ? 4.473 -12.600 -2.589 1.00 13.05 477 TYR A C 1
ATOM 3429 O O . TYR A 1 477 ? 4.134 -12.530 -1.412 1.00 12.45 477 TYR A O 1
ATOM 3438 N N . THR A 1 478 ? 5.747 -12.696 -2.953 1.00 12.63 478 THR A N 1
ATOM 3439 C CA . THR A 1 478 ? 6.765 -12.790 -1.922 1.00 11.53 478 THR A CA 1
ATOM 3440 C C . THR A 1 478 ? 6.813 -11.505 -1.059 1.00 12.51 478 THR A C 1
ATOM 3441 O O . THR A 1 478 ? 6.365 -10.435 -1.492 1.00 13.25 478 THR A O 1
ATOM 3445 N N . ALA A 1 479 ? 7.256 -11.643 0.192 1.00 10.72 479 ALA A N 1
ATOM 3446 C CA . ALA A 1 479 ? 7.435 -10.496 1.072 1.00 12.21 479 ALA A CA 1
ATOM 3447 C C . ALA A 1 479 ? 8.792 -9.839 0.776 1.00 11.91 479 ALA A C 1
ATOM 3448 O O . ALA A 1 479 ? 9.028 -8.706 1.153 1.00 13.91 479 ALA A O 1
ATOM 3450 N N . TYR A 1 480 ? 9.629 -10.507 0.002 1.00 11.90 480 TYR A N 1
ATOM 3451 C CA . TYR A 1 480 ? 11.049 -10.136 -0.024 1.00 12.91 480 TYR A CA 1
ATOM 3452 C C . TYR A 1 480 ? 11.414 -9.465 -1.348 1.00 14.09 480 TYR A C 1
ATOM 3453 O O . TYR A 1 480 ? 11.191 -10.045 -2.407 1.00 14.98 480 TYR A O 1
ATOM 3462 N N . TYR A 1 481 ? 11.961 -8.250 -1.270 1.00 11.10 481 TYR A N 1
ATOM 3463 C CA . TYR A 1 481 ? 12.054 -7.338 -2.399 1.00 13.15 481 TYR A CA 1
ATOM 3464 C C . TYR A 1 481 ? 13.026 -7.828 -3.491 1.00 14.68 481 TYR A C 1
ATOM 3465 O O . TYR A 1 481 ? 14.183 -8.142 -3.212 1.00 13.98 481 TYR A O 1
ATOM 3474 N N . GLY A 1 482 ? 12.579 -7.790 -4.736 1.00 14.53 482 GLY A N 1
ATOM 3475 C CA . GLY A 1 482 ? 13.479 -7.979 -5.888 1.00 15.12 482 GLY A CA 1
ATOM 3476 C C . GLY A 1 482 ? 12.724 -7.917 -7.210 1.00 14.84 482 GLY A C 1
ATOM 3477 O O . GLY A 1 482 ? 13.072 -7.132 -8.106 1.00 15.15 482 GLY A O 1
ATOM 3478 N N . PHE A 1 483 ? 11.648 -8.700 -7.294 1.00 12.73 483 PHE A N 1
ATOM 3479 C CA . PHE A 1 483 ? 10.752 -8.717 -8.443 1.00 12.77 483 PHE A CA 1
ATOM 3480 C C . PHE A 1 483 ? 9.592 -9.665 -8.117 1.00 14.14 483 PHE A C 1
ATOM 3481 O O . PHE A 1 483 ? 9.646 -10.380 -7.119 1.00 14.72 483 PHE A O 1
ATOM 3489 N N . GLU A 1 484 ? 8.553 -9.643 -8.948 1.00 12.41 484 GLU A N 1
ATOM 3490 C CA . GLU A 1 484 ? 7.514 -10.658 -8.942 1.00 13.27 484 GLU A CA 1
ATOM 3491 C C . GLU A 1 484 ? 7.347 -11.246 -10.354 1.00 12.87 484 GLU A C 1
ATOM 3492 O O . GLU A 1 484 ? 7.711 -10.610 -11.361 1.00 12.45 484 GLU A O 1
ATOM 3498 N N . LYS A 1 485 ? 6.832 -12.470 -10.411 1.00 10.53 485 LYS A N 1
ATOM 3499 C CA . LYS A 1 485 ? 6.861 -13.262 -11.640 1.00 11.98 485 LYS A CA 1
ATOM 3500 C C . LYS A 1 485 ? 5.610 -14.129 -11.796 1.00 12.34 485 LYS A C 1
ATOM 3501 O O . LYS A 1 485 ? 5.352 -15.027 -10.998 1.00 13.62 485 LYS A O 1
ATOM 3507 N N . VAL A 1 486 ? 4.825 -13.867 -12.834 1.00 11.98 486 VAL A N 1
ATOM 3508 C CA . VAL A 1 486 ? 3.685 -14.715 -13.113 1.00 10.16 486 VAL A CA 1
ATOM 3509 C C . VAL A 1 486 ? 3.726 -15.202 -14.530 1.00 11.90 486 VAL A C 1
ATOM 3510 O O . VAL A 1 486 ? 4.601 -14.801 -15.296 1.00 12.91 486 VAL A O 1
ATOM 3514 N N . GLY A 1 487 ? 2.829 -16.127 -14.861 1.00 12.31 487 GLY A N 1
ATOM 3515 C CA . GLY A 1 487 ? 2.684 -16.562 -16.231 1.00 11.81 487 GLY A CA 1
ATOM 3516 C C . GLY A 1 487 ? 1.846 -17.806 -16.348 1.00 12.82 487 GLY A C 1
ATOM 3517 O O . GLY A 1 487 ? 1.378 -18.331 -15.334 1.00 12.43 487 GLY A O 1
ATOM 3518 N N . TYR A 1 488 ? 1.684 -18.286 -17.588 1.00 12.94 488 TYR A N 1
ATOM 3519 C CA . TYR A 1 488 ? 0.820 -19.419 -17.904 1.00 13.61 488 TYR A CA 1
ATOM 3520 C C . TYR A 1 488 ? 1.266 -20.124 -19.199 1.00 13.11 488 TYR A C 1
ATOM 3521 O O . TYR A 1 488 ? 1.806 -19.484 -20.111 1.00 12.53 488 TYR A O 1
ATOM 3530 N N . TYR A 1 489 ? 1.083 -21.439 -19.249 1.00 13.62 489 TYR A N 1
ATOM 3531 C CA . TYR A 1 489 ? 1.411 -22.231 -20.442 1.00 17.70 489 TYR A CA 1
ATOM 3532 C C . TYR A 1 489 ? 0.120 -22.549 -21.208 1.00 18.20 489 TYR A C 1
ATOM 3533 O O . TYR A 1 489 ? -0.913 -22.780 -20.585 1.00 15.61 489 TYR A O 1
ATOM 3542 N N . ASN A 1 490 ? 0.181 -22.482 -22.538 1.00 16.83 490 ASN A N 1
ATOM 3543 C CA . ASN A 1 490 ? -1.000 -22.614 -23.389 1.00 17.38 490 ASN A CA 1
ATOM 3544 C C . ASN A 1 490 ? -2.135 -21.716 -22.913 1.00 18.66 490 ASN A C 1
ATOM 3545 O O . ASN A 1 490 ? -3.271 -22.189 -22.704 1.00 18.81 490 ASN A O 1
ATOM 3550 N N . PRO A 1 491 ? -1.826 -20.424 -22.716 1.00 18.11 491 PRO A N 1
ATOM 3551 C CA . PRO A 1 491 ? -2.879 -19.478 -22.331 1.00 20.75 491 PRO A CA 1
ATOM 3552 C C . PRO A 1 491 ? -3.927 -19.388 -23.455 1.00 22.39 491 PRO A C 1
ATOM 3553 O O . PRO A 1 491 ? -3.575 -19.196 -24.640 1.00 19.11 491 PRO A O 1
ATOM 3557 N N . THR A 1 492 ? -5.195 -19.592 -23.104 1.00 23.97 492 THR A N 1
ATOM 3558 C CA . THR A 1 492 ? -6.237 -19.448 -24.112 1.00 24.16 492 THR A CA 1
ATOM 3559 C C . THR A 1 492 ? -6.272 -18.029 -24.668 1.00 24.06 492 THR A C 1
ATOM 3560 O O . THR A 1 492 ? -5.976 -17.074 -23.949 1.00 24.18 492 THR A O 1
ATOM 3564 N N . ALA A 1 493 ? -6.433 -17.911 -25.990 1.00 24.09 493 ALA A N 1
ATOM 3565 C CA . ALA A 1 493 ? -6.401 -16.615 -26.667 1.00 22.78 493 ALA A CA 1
ATOM 3566 C C . ALA A 1 493 ? -7.508 -15.697 -26.127 1.00 23.00 493 ALA A C 1
ATOM 3567 O O . ALA A 1 493 ? -8.568 -16.159 -25.724 1.00 23.01 493 ALA A O 1
ATOM 3569 N N . GLY A 1 494 ? -7.238 -14.406 -26.074 1.00 22.28 494 GLY A N 1
ATOM 3570 C CA . GLY A 1 494 ? -8.236 -13.452 -25.603 1.00 22.19 494 GLY A CA 1
ATOM 3571 C C . GLY A 1 494 ? -7.569 -12.326 -24.849 1.00 20.68 494 GLY A C 1
ATOM 3572 O O . GLY A 1 494 ? -6.365 -12.109 -24.982 1.00 22.75 494 GLY A O 1
ATOM 3573 N N . THR A 1 495 ? -8.360 -11.587 -24.082 1.00 20.11 495 THR A N 1
ATOM 3574 C CA . THR A 1 495 ? -7.873 -10.432 -23.341 1.00 17.95 495 THR A CA 1
ATOM 3575 C C . THR A 1 495 ? -7.552 -10.819 -21.906 1.00 18.23 495 THR A C 1
ATOM 3576 O O . THR A 1 495 ? -8.438 -11.264 -21.175 1.00 20.29 495 THR A O 1
ATOM 3580 N N . TRP A 1 496 ? -6.267 -10.717 -21.530 1.00 16.02 496 TRP A N 1
ATOM 3581 C CA . TRP A 1 496 ? -5.813 -11.082 -20.192 1.00 14.97 496 TRP A CA 1
ATOM 3582 C C . TRP A 1 496 ? -5.538 -9.808 -19.420 1.00 15.35 496 TRP A C 1
ATOM 3583 O O . TRP A 1 496 ? -5.402 -8.751 -20.014 1.00 17.08 496 TRP A O 1
ATOM 3594 N N . THR A 1 497 ? -5.461 -9.913 -18.096 1.00 16.59 497 THR A N 1
ATOM 3595 C CA . THR A 1 497 ? -5.205 -8.756 -17.262 1.00 18.03 497 THR A CA 1
ATOM 3596 C C . THR A 1 497 ? -4.037 -9.055 -16.350 1.00 17.15 497 THR A C 1
ATOM 3597 O O . THR A 1 497 ? -4.026 -10.101 -15.697 1.00 17.74 497 THR A O 1
ATOM 3601 N N . ILE A 1 498 ? -3.081 -8.126 -16.247 1.00 17.37 498 ILE A N 1
ATOM 3602 C CA . ILE A 1 498 ? -2.177 -8.138 -15.095 1.00 15.59 498 ILE A CA 1
ATOM 3603 C C . ILE A 1 498 ? -2.586 -7.084 -14.097 1.00 14.52 498 ILE A C 1
ATOM 3604 O O . ILE A 1 498 ? -2.964 -5.981 -14.490 1.00 15.15 498 ILE A O 1
ATOM 3609 N N . LYS A 1 499 ? -2.486 -7.410 -12.808 1.00 13.48 499 LYS A N 1
ATOM 3610 C CA . LYS A 1 499 ? -2.717 -6.415 -11.771 1.00 13.52 499 LYS A CA 1
ATOM 3611 C C . LYS A 1 499 ? -1.530 -6.247 -10.859 1.00 13.64 499 LYS A C 1
ATOM 3612 O O . LYS A 1 499 ? -1.024 -7.218 -10.303 1.00 15.54 499 LYS A O 1
ATOM 3618 N N . VAL A 1 500 ? -1.132 -4.996 -10.655 1.00 13.43 500 VAL A N 1
ATOM 3619 C CA . VAL A 1 500 ? -0.021 -4.665 -9.773 1.00 13.93 500 VAL A CA 1
ATOM 3620 C C . VAL A 1 500 ? -0.584 -4.084 -8.482 1.00 15.22 500 VAL A C 1
ATOM 3621 O O . VAL A 1 500 ? -1.308 -3.079 -8.495 1.00 15.11 500 VAL A O 1
ATOM 3625 N N . VAL A 1 501 ? -0.330 -4.774 -7.382 1.00 13.37 501 VAL A N 1
ATOM 3626 C CA . VAL A 1 501 ? -0.943 -4.439 -6.126 1.00 15.08 501 VAL A CA 1
ATOM 3627 C C . VAL A 1 501 ? 0.135 -4.090 -5.104 1.00 13.81 501 VAL A C 1
ATOM 3628 O O . VAL A 1 501 ? 1.106 -4.830 -4.940 1.00 14.73 501 VAL A O 1
ATOM 3632 N N . SER A 1 502 ? -0.024 -2.937 -4.467 1.00 12.73 502 SER A N 1
ATOM 3633 C CA . SER A 1 502 ? 0.771 -2.578 -3.308 1.00 13.90 502 SER A CA 1
ATOM 3634 C C . SER A 1 502 ? 0.257 -3.299 -2.091 1.00 14.83 502 SER A C 1
ATOM 3635 O O . SER A 1 502 ? -0.830 -3.011 -1.603 1.00 15.57 502 SER A O 1
ATOM 3638 N N . TYR A 1 503 ? 1.032 -4.273 -1.616 1.00 17.21 503 TYR A N 1
ATOM 3639 C CA . TYR A 1 503 ? 0.745 -4.880 -0.320 1.00 16.90 503 TYR A CA 1
ATOM 3640 C C . TYR A 1 503 ? 1.070 -3.856 0.760 1.00 16.00 503 TYR A C 1
ATOM 3641 O O . TYR A 1 503 ? 0.339 -3.703 1.711 1.00 15.87 503 TYR A O 1
ATOM 3650 N N . SER A 1 504 ? 2.186 -3.159 0.592 1.00 14.90 504 SER A N 1
ATOM 3651 C CA . SER A 1 504 ? 2.603 -2.129 1.526 1.00 17.62 504 SER A CA 1
ATOM 3652 C C . SER A 1 504 ? 3.556 -1.168 0.813 1.00 16.69 504 SER A C 1
ATOM 3653 O O . SER A 1 504 ? 4.627 -1.590 0.358 1.00 17.72 504 SER A O 1
ATOM 3656 N N . GLY A 1 505 ? 3.241 0.130 0.819 1.00 14.80 505 GLY A N 1
ATOM 3657 C CA . GLY A 1 505 ? 4.179 1.117 0.300 1.00 12.95 505 GLY A CA 1
ATOM 3658 C C . GLY A 1 505 ? 3.959 1.429 -1.177 1.00 14.10 505 GLY A C 1
ATOM 3659 O O . GLY A 1 505 ? 3.415 0.612 -1.932 1.00 13.80 505 GLY A O 1
ATOM 3660 N N . SER A 1 506 ? 4.388 2.617 -1.589 1.00 13.87 506 SER A N 1
ATOM 3661 C CA . SER A 1 506 ? 4.191 3.083 -2.943 1.00 15.09 506 SER A CA 1
ATOM 3662 C C . SER A 1 506 ? 5.465 2.828 -3.720 1.00 16.13 506 SER A C 1
ATOM 3663 O O . SER A 1 506 ? 6.512 2.568 -3.131 1.00 15.13 506 SER A O 1
ATOM 3666 N N . ALA A 1 507 ? 5.355 2.880 -5.041 1.00 14.42 507 ALA A N 1
ATOM 3667 C CA . ALA A 1 507 ? 6.486 2.712 -5.923 1.00 13.67 507 ALA A CA 1
ATOM 3668 C C . ALA A 1 507 ? 6.086 3.073 -7.354 1.00 15.33 507 ALA A C 1
ATOM 3669 O O . ALA A 1 507 ? 4.906 2.916 -7.765 1.00 15.95 507 ALA A O 1
ATOM 3671 N N . ASN A 1 508 ? 7.084 3.444 -8.144 1.00 15.50 508 ASN A N 1
ATOM 3672 C CA . ASN A 1 508 ? 6.993 3.364 -9.598 1.00 16.20 508 ASN A CA 1
ATOM 3673 C C . ASN A 1 508 ? 7.377 1.954 -10.049 1.00 15.83 508 ASN A C 1
ATOM 3674 O O . ASN A 1 508 ? 8.353 1.404 -9.558 1.00 18.17 508 ASN A O 1
ATOM 3679 N N . TYR A 1 509 ? 6.662 1.401 -11.020 1.00 12.88 509 TYR A N 1
ATOM 3680 C CA . TYR A 1 509 ? 6.848 0.010 -11.370 1.00 12.39 509 TYR A CA 1
ATOM 3681 C C . TYR A 1 509 ? 6.952 -0.149 -12.871 1.00 12.99 509 TYR A C 1
ATOM 3682 O O . TYR A 1 509 ? 6.688 0.798 -13.623 1.00 12.79 509 TYR A O 1
ATOM 3691 N N . GLN A 1 510 ? 7.463 -1.308 -13.282 1.00 11.76 510 GLN A N 1
ATOM 3692 C CA . GLN A 1 510 ? 7.523 -1.711 -14.681 1.00 13.53 510 GLN A CA 1
ATOM 3693 C C . GLN A 1 510 ? 7.222 -3.206 -14.767 1.00 14.19 510 GLN A C 1
ATOM 3694 O O . GLN A 1 510 ? 7.677 -3.986 -13.919 1.00 13.44 510 GLN A O 1
ATOM 3700 N N . VAL A 1 511 ? 6.366 -3.590 -15.712 1.00 13.48 511 VAL A N 1
ATOM 3701 C CA . VAL A 1 511 ? 6.063 -5.006 -15.914 1.00 12.57 511 VAL A CA 1
ATOM 3702 C C . VAL A 1 511 ? 6.433 -5.348 -17.345 1.00 15.25 511 VAL A C 1
ATOM 3703 O O . VAL A 1 511 ? 5.969 -4.682 -18.293 1.00 12.85 511 VAL A O 1
ATOM 3707 N N . ASP A 1 512 ? 7.312 -6.332 -17.502 1.00 14.48 512 ASP A N 1
ATOM 3708 C CA . ASP A 1 512 ? 7.593 -6.873 -18.838 1.00 14.92 512 ASP A CA 1
ATOM 3709 C C . ASP A 1 512 ? 6.783 -8.116 -19.084 1.00 14.12 512 ASP A C 1
ATOM 3710 O O . ASP A 1 512 ? 6.953 -9.124 -18.382 1.00 13.42 512 ASP A O 1
ATOM 3715 N N . VAL A 1 513 ? 6.004 -8.084 -20.158 1.00 15.16 513 VAL A N 1
ATOM 3716 C CA . VAL A 1 513 ? 5.287 -9.243 -20.628 1.00 14.33 513 VAL A CA 1
ATOM 3717 C C . VAL A 1 513 ? 6.017 -9.834 -21.813 1.00 15.46 513 VAL A C 1
ATOM 3718 O O . VAL A 1 513 ? 6.378 -9.108 -22.744 1.00 17.91 513 VAL A O 1
ATOM 3722 N N . VAL A 1 514 ? 6.201 -11.152 -21.793 1.00 15.27 514 VAL A N 1
ATOM 3723 C CA . VAL A 1 514 ? 6.916 -11.856 -22.849 1.00 15.62 514 VAL A CA 1
ATOM 3724 C C . VAL A 1 514 ? 6.111 -13.067 -23.258 1.00 15.72 514 VAL A C 1
ATOM 3725 O O . VAL A 1 514 ? 5.636 -13.800 -22.414 1.00 16.65 514 VAL A O 1
ATOM 3729 N N . SER A 1 515 ? 5.993 -13.300 -24.562 1.00 16.70 515 SER A N 1
ATOM 3730 C CA . SER A 1 515 ? 5.235 -14.433 -25.069 1.00 17.71 515 SER A CA 1
ATOM 3731 C C . SER A 1 515 ? 5.805 -14.895 -26.408 1.00 18.71 515 SER A C 1
ATOM 3732 O O . SER A 1 515 ? 6.358 -14.090 -27.154 1.00 19.24 515 SER A O 1
ATOM 3735 N N . ASP A 1 516 ? 5.649 -16.186 -26.699 1.00 19.45 516 ASP A N 1
ATOM 3736 C CA . ASP A 1 516 ? 5.822 -16.706 -28.051 1.00 22.82 516 ASP A CA 1
ATOM 3737 C C . ASP A 1 516 ? 4.578 -16.564 -28.973 1.00 24.46 516 ASP A C 1
ATOM 3738 O O . ASP A 1 516 ? 4.605 -16.982 -30.119 1.00 26.89 516 ASP A O 1
ATOM 3743 N N . GLY A 1 517 ? 3.492 -15.989 -28.469 1.00 25.17 517 GLY A N 1
ATOM 3744 C CA . GLY A 1 517 ? 2.286 -15.786 -29.284 1.00 25.79 517 GLY A CA 1
ATOM 3745 C C . GLY A 1 517 ? 2.291 -14.404 -29.901 1.00 26.21 517 GLY A C 1
ATOM 3746 O O . GLY A 1 517 ? 3.324 -13.738 -29.898 1.00 25.67 517 GLY A O 1
ATOM 3747 N N . SER A 1 518 ? 1.141 -13.924 -30.376 1.00 26.28 518 SER A N 1
ATOM 3748 C CA . SER A 1 518 ? 1.036 -12.469 -30.666 1.00 26.27 518 SER A CA 1
ATOM 3749 C C . SER A 1 518 ? 0.489 -11.727 -29.443 1.00 25.34 518 SER A C 1
ATOM 3750 O O . SER A 1 518 ? -0.461 -12.195 -28.804 1.00 26.08 518 SER A O 1
ATOM 3753 N N . LEU A 1 519 ? 1.092 -10.582 -29.134 1.00 23.92 519 LEU A N 1
ATOM 3754 C CA . LEU A 1 519 ? 0.718 -9.778 -27.970 1.00 25.30 519 LEU A CA 1
ATOM 3755 C C . LEU A 1 519 ? 0.165 -8.420 -28.411 1.00 26.37 519 LEU A C 1
ATOM 3756 O O . LEU A 1 519 ? 0.844 -7.688 -29.120 1.00 27.10 519 LEU A O 1
ATOM 3761 N N . GLY A 1 520 ? -0.980 -8.016 -27.867 1.00 27.41 520 GLY A N 1
ATOM 3762 C CA . GLY A 1 520 ? -1.545 -6.706 -28.209 1.00 27.94 520 GLY A CA 1
ATOM 3763 C C . GLY A 1 520 ? -2.157 -5.961 -27.037 1.00 29.37 520 GLY A C 1
ATOM 3764 O O . GLY A 1 520 ? -1.980 -6.340 -25.868 1.00 26.72 520 GLY A O 1
ATOM 3765 N N . GLN A 1 521 ? -2.881 -4.892 -27.358 1.00 29.90 521 GLN A N 1
ATOM 3766 C CA . GLN A 1 521 ? -3.756 -4.220 -26.405 1.00 31.62 521 GLN A CA 1
ATOM 3767 C C . GLN A 1 521 ? -5.163 -4.115 -26.974 1.00 32.54 521 GLN A C 1
ATOM 3768 O O . GLN A 1 521 ? -5.326 -4.098 -28.197 1.00 33.82 521 GLN A O 1
ATOM 3774 N N . PRO A 1 522 ? -6.188 -4.165 -26.099 1.00 33.22 522 PRO A N 1
ATOM 3775 C CA . PRO A 1 522 ? -7.599 -4.197 -26.547 1.00 33.21 522 PRO A CA 1
ATOM 3776 C C . PRO A 1 522 ? -8.102 -2.858 -27.085 1.00 33.05 522 PRO A C 1
ATOM 3777 O O . PRO A 1 522 ? -7.338 -1.895 -27.187 1.00 34.66 522 PRO A O 1
ATOM 3781 N N . LYS B 1 4 ? -22.465 -23.392 -66.429 1.00 64.73 4 LYS B N 1
ATOM 3782 C CA . LYS B 1 4 ? -21.209 -23.057 -65.759 1.00 62.09 4 LYS B CA 1
ATOM 3783 C C . LYS B 1 4 ? -21.095 -21.556 -65.592 1.00 61.32 4 LYS B C 1
ATOM 3784 O O . LYS B 1 4 ? -21.095 -20.804 -66.562 1.00 60.76 4 LYS B O 1
ATOM 3790 N N . PRO B 1 5 ? -21.005 -21.118 -64.350 1.00 60.25 5 PRO B N 1
ATOM 3791 C CA . PRO B 1 5 ? -21.315 -19.727 -64.059 1.00 58.69 5 PRO B CA 1
ATOM 3792 C C . PRO B 1 5 ? -20.097 -18.854 -64.240 1.00 56.52 5 PRO B C 1
ATOM 3793 O O . PRO B 1 5 ? -18.982 -19.358 -64.224 1.00 55.92 5 PRO B O 1
ATOM 3797 N N . ALA B 1 6 ? -20.320 -17.557 -64.410 1.00 54.48 6 ALA B N 1
ATOM 3798 C CA . ALA B 1 6 ? -19.225 -16.598 -64.534 1.00 50.72 6 ALA B CA 1
ATOM 3799 C C . ALA B 1 6 ? -18.188 -16.810 -63.438 1.00 48.27 6 ALA B C 1
ATOM 3800 O O . ALA B 1 6 ? -18.528 -16.919 -62.266 1.00 46.61 6 ALA B O 1
ATOM 3802 N N . VAL B 1 7 ? -16.938 -16.980 -63.849 1.00 45.18 7 VAL B N 1
ATOM 3803 C CA . VAL B 1 7 ? -15.819 -17.045 -62.921 1.00 43.86 7 VAL B CA 1
ATOM 3804 C C . VAL B 1 7 ? -15.518 -15.635 -62.406 1.00 42.15 7 VAL B C 1
ATOM 3805 O O . VAL B 1 7 ? -15.541 -14.673 -63.167 1.00 41.89 7 VAL B O 1
ATOM 3809 N N . ARG B 1 8 ? -15.343 -15.511 -61.097 1.00 40.84 8 ARG B N 1
ATOM 3810 C CA . ARG B 1 8 ? -14.714 -14.342 -60.507 1.00 39.53 8 ARG B CA 1
ATOM 3811 C C . ARG B 1 8 ? -13.411 -14.025 -61.248 1.00 39.51 8 ARG B C 1
ATOM 3812 O O . ARG B 1 8 ? -12.551 -14.900 -61.419 1.00 38.77 8 ARG B O 1
ATOM 3820 N N . ASN B 1 9 ? -13.297 -12.795 -61.751 1.00 38.12 9 ASN B N 1
ATOM 3821 C CA . ASN B 1 9 ? -12.044 -12.324 -62.339 1.00 37.84 9 ASN B CA 1
ATOM 3822 C C . ASN B 1 9 ? -11.028 -12.031 -61.257 1.00 35.73 9 ASN B C 1
ATOM 3823 O O . ASN B 1 9 ? -11.354 -11.455 -60.221 1.00 35.82 9 ASN B O 1
ATOM 3828 N N . VAL B 1 10 ? -9.789 -12.425 -61.506 1.00 33.71 10 VAL B N 1
ATOM 3829 C CA . VAL B 1 10 ? -8.767 -12.368 -60.480 1.00 32.89 10 VAL B CA 1
ATOM 3830 C C . VAL B 1 10 ? -7.422 -11.932 -61.028 1.00 32.22 10 VAL B C 1
ATOM 3831 O O . VAL B 1 10 ? -7.128 -12.085 -62.216 1.00 29.64 10 VAL B O 1
ATOM 3835 N N . SER B 1 11 ? -6.594 -11.425 -60.123 1.00 31.37 11 SER B N 1
ATOM 3836 C CA . SER B 1 11 ? -5.437 -10.644 -60.489 1.00 30.07 11 SER B CA 1
ATOM 3837 C C . SER B 1 11 ? -4.529 -10.646 -59.284 1.00 29.11 11 SER B C 1
ATOM 3838 O O . SER B 1 11 ? -5.010 -10.516 -58.156 1.00 28.14 11 SER B O 1
ATOM 3841 N N . GLN B 1 12 ? -3.226 -10.749 -59.539 1.00 27.62 12 GLN B N 1
ATOM 3842 C CA . GLN B 1 12 ? -2.211 -10.545 -58.512 1.00 30.00 12 GLN B CA 1
ATOM 3843 C C . GLN B 1 12 ? -2.294 -9.162 -57.860 1.00 28.77 12 GLN B C 1
ATOM 3844 O O . GLN B 1 12 ? -2.232 -8.137 -58.535 1.00 28.20 12 GLN B O 1
ATOM 3850 N N . GLN B 1 13 ? -2.440 -9.150 -56.540 1.00 29.08 13 GLN B N 1
ATOM 3851 C CA . GLN B 1 13 ? -2.566 -7.906 -55.792 1.00 28.80 13 GLN B CA 1
ATOM 3852 C C . GLN B 1 13 ? -1.287 -7.090 -55.957 1.00 27.99 13 GLN B C 1
ATOM 3853 O O . GLN B 1 13 ? -0.191 -7.650 -55.952 1.00 26.92 13 GLN B O 1
ATOM 3859 N N . LYS B 1 14 ? -1.419 -5.768 -56.067 1.00 26.46 14 LYS B N 1
ATOM 3860 C CA . LYS B 1 14 ? -0.232 -4.906 -56.166 1.00 24.73 14 LYS B CA 1
ATOM 3861 C C . LYS B 1 14 ? 0.183 -4.373 -54.806 1.00 22.21 14 LYS B C 1
ATOM 3862 O O . LYS B 1 14 ? -0.649 -4.162 -53.942 1.00 21.06 14 LYS B O 1
ATOM 3868 N N . ASN B 1 15 ? 1.481 -4.158 -54.636 1.00 21.35 15 ASN B N 1
ATOM 3869 C CA . ASN B 1 15 ? 2.049 -3.863 -53.336 1.00 19.90 15 ASN B CA 1
ATOM 3870 C C . ASN B 1 15 ? 2.032 -2.353 -53.068 1.00 19.47 15 ASN B C 1
ATOM 3871 O O . ASN B 1 15 ? 1.781 -1.529 -53.976 1.00 18.74 15 ASN B O 1
ATOM 3876 N N . TYR B 1 16 ? 2.281 -2.000 -51.815 1.00 16.96 16 TYR B N 1
ATOM 3877 C CA . TYR B 1 16 ? 2.472 -0.614 -51.433 1.00 16.37 16 TYR B CA 1
ATOM 3878 C C . TYR B 1 16 ? 3.960 -0.423 -51.143 1.00 16.34 16 TYR B C 1
ATOM 3879 O O . TYR B 1 16 ? 4.469 -0.861 -50.106 1.00 14.50 16 TYR B O 1
ATOM 3888 N N . GLY B 1 17 ? 4.660 0.250 -52.034 1.00 16.03 17 GLY B N 1
ATOM 3889 C CA . GLY B 1 17 ? 6.104 0.086 -52.058 1.00 17.82 17 GLY B CA 1
ATOM 3890 C C . GLY B 1 17 ? 6.450 -1.397 -52.086 1.00 16.99 17 GLY B C 1
ATOM 3891 O O . GLY B 1 17 ? 5.970 -2.122 -52.942 1.00 16.81 17 GLY B O 1
ATOM 3892 N N . LEU B 1 18 ? 7.189 -1.876 -51.093 1.00 18.11 18 LEU B N 1
ATOM 3893 C CA . LEU B 1 18 ? 7.602 -3.266 -51.081 1.00 19.03 18 LEU B CA 1
ATOM 3894 C C . LEU B 1 18 ? 6.673 -4.160 -50.284 1.00 20.26 18 LEU B C 1
ATOM 3895 O O . LEU B 1 18 ? 6.890 -5.364 -50.248 1.00 21.81 18 LEU B O 1
ATOM 3900 N N . LEU B 1 19 ? 5.666 -3.580 -49.631 1.00 20.69 19 LEU B N 1
ATOM 3901 C CA . LEU B 1 19 ? 4.828 -4.313 -48.692 1.00 16.95 19 LEU B CA 1
ATOM 3902 C C . LEU B 1 19 ? 3.601 -4.872 -49.427 1.00 17.54 19 LEU B C 1
ATOM 3903 O O . LEU B 1 19 ? 3.037 -4.204 -50.282 1.00 16.97 19 LEU B O 1
ATOM 3908 N N . THR B 1 20 ? 3.104 -6.019 -48.973 1.00 16.57 20 THR B N 1
ATOM 3909 C CA . THR B 1 20 ? 1.832 -6.553 -49.467 1.00 17.84 20 THR B CA 1
ATOM 3910 C C . THR B 1 20 ? 0.684 -5.690 -48.955 1.00 17.11 20 THR B C 1
ATOM 3911 O O . THR B 1 20 ? 0.821 -5.051 -47.914 1.00 18.12 20 THR B O 1
ATOM 3915 N N . PRO B 1 21 ? -0.488 -5.741 -49.630 1.00 16.93 21 PRO B N 1
ATOM 3916 C CA . PRO B 1 21 ? -1.654 -5.033 -49.087 1.00 16.06 21 PRO B CA 1
ATOM 3917 C C . PRO B 1 21 ? -1.874 -5.338 -47.622 1.00 15.26 21 PRO B C 1
ATOM 3918 O O . PRO B 1 21 ? -2.083 -4.412 -46.815 1.00 14.12 21 PRO B O 1
ATOM 3922 N N . GLY B 1 22 ? -1.716 -6.616 -47.269 1.00 16.34 22 GLY B N 1
ATOM 3923 C CA . GLY B 1 22 ? -2.017 -7.103 -45.923 1.00 15.06 22 GLY B CA 1
ATOM 3924 C C . GLY B 1 22 ? -1.089 -6.520 -44.875 1.00 16.28 22 GLY B C 1
ATOM 3925 O O . GLY B 1 22 ? -1.537 -6.107 -43.783 1.00 16.68 22 GLY B O 1
ATOM 3926 N N . LEU B 1 23 ? 0.208 -6.489 -45.197 1.00 13.49 23 LEU B N 1
ATOM 3927 C CA . LEU B 1 23 ? 1.192 -5.924 -44.303 1.00 13.86 23 LEU B CA 1
ATOM 3928 C C . LEU B 1 23 ? 1.065 -4.401 -44.220 1.00 14.38 23 LEU B C 1
ATOM 3929 O O . LEU B 1 23 ? 1.171 -3.808 -43.131 1.00 14.01 23 LEU B O 1
ATOM 3934 N N . PHE B 1 24 ? 0.835 -3.771 -45.366 1.00 15.43 24 PHE B N 1
ATOM 3935 C CA . PHE B 1 24 ? 0.587 -2.327 -45.386 1.00 14.98 24 PHE B CA 1
ATOM 3936 C C . PHE B 1 24 ? -0.578 -1.918 -44.487 1.00 16.11 24 PHE B C 1
ATOM 3937 O O . PHE B 1 24 ? -0.452 -0.975 -43.690 1.00 11.98 24 PHE B O 1
ATOM 3945 N N . LYS B 1 25 ? -1.718 -2.600 -44.629 1.00 17.91 25 LYS B N 1
ATOM 3946 C CA . LYS B 1 25 ? -2.898 -2.272 -43.836 1.00 19.23 25 LYS B CA 1
ATOM 3947 C C . LYS B 1 25 ? -2.663 -2.536 -42.351 1.00 20.68 25 LYS B C 1
ATOM 3948 O O . LYS B 1 25 ? -2.950 -1.675 -41.521 1.00 20.43 25 LYS B O 1
ATOM 3954 N N . LYS B 1 26 ? -2.033 -3.662 -42.022 1.00 19.48 26 LYS B N 1
ATOM 3955 C CA . LYS B 1 26 ? -1.681 -3.932 -40.635 1.00 20.83 26 LYS B CA 1
ATOM 3956 C C . LYS B 1 26 ? -0.834 -2.808 -39.982 1.00 22.03 26 LYS B C 1
ATOM 3957 O O . LYS B 1 26 ? -1.069 -2.424 -38.829 1.00 20.68 26 LYS B O 1
ATOM 3963 N N . VAL B 1 27 ? 0.201 -2.332 -40.666 1.00 22.43 27 VAL B N 1
ATOM 3964 C CA . VAL B 1 27 ? 1.044 -1.311 -40.062 1.00 24.27 27 VAL B CA 1
ATOM 3965 C C . VAL B 1 27 ? 0.445 0.094 -40.006 1.00 25.42 27 VAL B C 1
ATOM 3966 O O . VAL B 1 27 ? 0.966 0.936 -39.280 1.00 23.52 27 VAL B O 1
ATOM 3970 N N . GLN B 1 28 ? -0.638 0.340 -40.749 1.00 25.62 28 GLN B N 1
ATOM 3971 C CA . GLN B 1 28 ? -1.312 1.643 -40.725 1.00 27.99 28 GLN B CA 1
ATOM 3972 C C . GLN B 1 28 ? -1.711 1.920 -39.295 1.00 28.80 28 GLN B C 1
ATOM 3973 O O . GLN B 1 28 ? -1.665 3.056 -38.844 1.00 28.33 28 GLN B O 1
ATOM 3979 N N . ARG B 1 29 ? -2.218 0.889 -38.625 1.00 32.10 29 ARG B N 1
ATOM 3980 C CA . ARG B 1 29 ? -2.711 1.038 -37.256 1.00 34.59 29 ARG B CA 1
ATOM 3981 C C . ARG B 1 29 ? -1.653 0.781 -36.190 1.00 33.54 29 ARG B C 1
ATOM 3982 O O . ARG B 1 29 ? -1.995 0.623 -35.018 1.00 35.10 29 ARG B O 1
ATOM 3990 N N . MET B 1 30 ? -0.382 0.695 -36.575 1.00 30.29 30 MET B N 1
ATOM 3991 C CA . MET B 1 30 ? 0.633 0.378 -35.578 1.00 27.17 30 MET B CA 1
ATOM 3992 C C . MET B 1 30 ? 1.540 1.571 -35.263 1.00 27.14 30 MET B C 1
ATOM 3993 O O . MET B 1 30 ? 1.766 2.458 -36.094 1.00 24.30 30 MET B O 1
ATOM 3998 N N . SER B 1 31 ? 2.059 1.579 -34.042 1.00 25.88 31 SER B N 1
ATOM 3999 C CA . SER B 1 31 ? 2.894 2.664 -33.567 1.00 26.35 31 SER B CA 1
ATOM 4000 C C . SER B 1 31 ? 4.313 2.525 -34.152 1.00 24.90 31 SER B C 1
ATOM 4001 O O . SER B 1 31 ? 4.732 1.420 -34.487 1.00 23.41 31 SER B O 1
ATOM 4004 N N . TRP B 1 32 ? 4.973 3.659 -34.400 1.00 22.38 32 TRP B N 1
ATOM 4005 C CA . TRP B 1 32 ? 6.211 3.717 -35.170 1.00 22.32 32 TRP B CA 1
ATOM 4006 C C . TRP B 1 32 ? 7.298 2.819 -34.595 1.00 22.13 32 TRP B C 1
ATOM 4007 O O . TRP B 1 32 ? 8.242 2.421 -35.309 1.00 23.00 32 TRP B O 1
ATOM 4018 N N . ASP B 1 33 ? 7.276 2.646 -33.282 1.00 22.71 33 ASP B N 1
ATOM 4019 C CA . ASP B 1 33 ? 8.328 1.865 -32.624 1.00 23.17 33 ASP B CA 1
ATOM 4020 C C . ASP B 1 33 ? 7.863 0.472 -32.207 1.00 22.53 33 ASP B C 1
ATOM 4021 O O . ASP B 1 33 ? 8.558 -0.222 -31.473 1.00 24.12 33 ASP B O 1
ATOM 4026 N N . GLN B 1 34 ? 6.655 0.097 -32.605 1.00 21.50 34 GLN B N 1
ATOM 4027 C CA . GLN B 1 34 ? 6.186 -1.276 -32.441 1.00 22.46 34 GLN B CA 1
ATOM 4028 C C . GLN B 1 34 ? 6.940 -2.167 -33.414 1.00 23.23 34 GLN B C 1
ATOM 4029 O O . GLN B 1 34 ? 7.170 -1.786 -34.556 1.00 25.10 34 GLN B O 1
ATOM 4035 N N . GLU B 1 35 ? 7.308 -3.363 -32.978 1.00 22.10 35 GLU B N 1
ATOM 4036 C CA . GLU B 1 35 ? 7.997 -4.276 -33.871 1.00 23.02 35 GLU B CA 1
ATOM 4037 C C . GLU B 1 35 ? 6.999 -5.176 -34.571 1.00 21.72 35 GLU B C 1
ATOM 4038 O O . GLU B 1 35 ? 5.969 -5.526 -34.003 1.00 20.09 35 GLU B O 1
ATOM 4044 N N . VAL B 1 36 ? 7.222 -5.403 -35.857 1.00 18.31 36 VAL B N 1
ATOM 4045 C CA . VAL B 1 36 ? 6.364 -6.302 -36.606 1.00 18.11 36 VAL B CA 1
ATOM 4046 C C . VAL B 1 36 ? 7.188 -7.435 -37.232 1.00 16.18 36 VAL B C 1
ATOM 4047 O O . VAL B 1 36 ? 8.318 -7.236 -37.689 1.00 16.98 36 VAL B O 1
ATOM 4051 N N . SER B 1 37 ? 6.625 -8.630 -37.199 1.00 14.92 37 SER B N 1
ATOM 4052 C CA . SER B 1 37 ? 7.241 -9.801 -37.811 1.00 15.20 37 SER B CA 1
ATOM 4053 C C . SER B 1 37 ? 6.923 -9.895 -39.300 1.00 15.13 37 SER B C 1
ATOM 4054 O O . SER B 1 37 ? 5.750 -9.942 -39.710 1.00 11.51 37 SER B O 1
ATOM 4057 N N . THR B 1 38 ? 7.965 -10.069 -40.099 1.00 11.81 38 THR B N 1
ATOM 4058 C CA . THR B 1 38 ? 7.798 -10.048 -41.537 1.00 13.24 38 THR B CA 1
ATOM 4059 C C . THR B 1 38 ? 8.579 -11.196 -42.193 1.00 14.39 38 THR B C 1
ATOM 4060 O O . THR B 1 38 ? 9.501 -11.779 -41.584 1.00 12.75 38 THR B O 1
ATOM 4064 N N . ILE B 1 39 ? 8.303 -11.410 -43.478 1.00 12.10 39 ILE B N 1
ATOM 4065 C CA . ILE B 1 39 ? 9.228 -12.125 -44.341 1.00 13.63 39 ILE B CA 1
ATOM 4066 C C . ILE B 1 39 ? 9.556 -11.284 -45.573 1.00 12.79 39 ILE B C 1
ATOM 4067 O O . ILE B 1 39 ? 8.661 -10.726 -46.198 1.00 13.72 39 ILE B O 1
ATOM 4072 N N . ILE B 1 40 ? 10.842 -11.130 -45.865 1.00 13.00 40 ILE B N 1
ATOM 4073 C CA . ILE B 1 40 ? 11.278 -10.352 -47.007 1.00 14.79 40 ILE B CA 1
ATOM 4074 C C . ILE B 1 40 ? 11.741 -11.350 -48.057 1.00 15.00 40 ILE B C 1
ATOM 4075 O O . ILE B 1 40 ? 12.741 -12.064 -47.867 1.00 12.81 40 ILE B O 1
ATOM 4080 N N . MET B 1 41 ? 10.969 -11.443 -49.132 1.00 14.95 41 MET B N 1
ATOM 4081 C CA . MET B 1 41 ? 11.301 -12.335 -50.237 1.00 18.76 41 MET B CA 1
ATOM 4082 C C . MET B 1 41 ? 12.133 -11.559 -51.260 1.00 20.62 41 MET B C 1
ATOM 4083 O O . MET B 1 41 ? 11.697 -10.522 -51.763 1.00 21.05 41 MET B O 1
ATOM 4088 N N . PHE B 1 42 ? 13.343 -12.046 -51.531 1.00 20.55 42 PHE B N 1
ATOM 4089 C CA . PHE B 1 42 ? 14.229 -11.412 -52.517 1.00 22.36 42 PHE B CA 1
ATOM 4090 C C . PHE B 1 42 ? 14.088 -12.051 -53.882 1.00 22.98 42 PHE B C 1
ATOM 4091 O O . PHE B 1 42 ? 13.507 -13.124 -53.994 1.00 22.86 42 PHE B O 1
ATOM 4099 N N . ASP B 1 43 ? 14.669 -11.424 -54.907 1.00 26.53 43 ASP B N 1
ATOM 4100 C CA . ASP B 1 43 ? 14.682 -12.017 -56.258 1.00 27.74 43 ASP B CA 1
ATOM 4101 C C . ASP B 1 43 ? 15.723 -13.139 -56.362 1.00 28.86 43 ASP B C 1
ATOM 4102 O O . ASP B 1 43 ? 15.564 -14.076 -57.147 1.00 31.78 43 ASP B O 1
ATOM 4107 N N . ASN B 1 44 ? 16.731 -13.091 -55.497 1.00 27.12 44 ASN B N 1
ATOM 4108 C CA . ASN B 1 44 ? 17.765 -14.108 -55.457 1.00 26.98 44 ASN B CA 1
ATOM 4109 C C . ASN B 1 44 ? 18.635 -14.021 -54.195 1.00 27.49 44 ASN B C 1
ATOM 4110 O O . ASN B 1 44 ? 18.525 -13.076 -53.407 1.00 25.51 44 ASN B O 1
ATOM 4115 N N . GLN B 1 45 ? 19.528 -14.993 -54.037 1.00 26.56 45 GLN B N 1
ATOM 4116 C CA . GLN B 1 45 ? 20.211 -15.205 -52.773 1.00 28.04 45 GLN B CA 1
ATOM 4117 C C . GLN B 1 45 ? 21.224 -14.108 -52.529 1.00 29.58 45 GLN B C 1
ATOM 4118 O O . GLN B 1 45 ? 21.529 -13.789 -51.380 1.00 30.13 45 GLN B O 1
ATOM 4124 N N . ALA B 1 46 ? 21.806 -13.592 -53.608 1.00 30.48 46 ALA B N 1
ATOM 4125 C CA . ALA B 1 46 ? 22.793 -12.514 -53.499 1.00 31.36 46 ALA B CA 1
ATOM 4126 C C . ALA B 1 46 ? 22.153 -11.254 -52.907 1.00 31.46 46 ALA B C 1
ATOM 4127 O O . ALA B 1 46 ? 22.704 -10.631 -52.004 1.00 31.00 46 ALA B O 1
ATOM 4129 N N . ASP B 1 47 ? 20.986 -10.889 -53.426 1.00 32.06 47 ASP B N 1
ATOM 4130 C CA . ASP B 1 47 ? 20.269 -9.739 -52.923 1.00 33.54 47 ASP B CA 1
ATOM 4131 C C . ASP B 1 47 ? 19.776 -9.955 -51.495 1.00 34.02 47 ASP B C 1
ATOM 4132 O O . ASP B 1 47 ? 19.740 -9.014 -50.700 1.00 34.64 47 ASP B O 1
ATOM 4137 N N . LYS B 1 48 ? 19.428 -11.195 -51.165 1.00 32.83 48 LYS B N 1
ATOM 4138 C CA . LYS B 1 48 ? 19.131 -11.550 -49.783 1.00 33.03 48 LYS B CA 1
ATOM 4139 C C . LYS B 1 48 ? 20.311 -11.286 -48.834 1.00 34.73 48 LYS B C 1
ATOM 4140 O O . LYS B 1 48 ? 20.175 -10.518 -47.872 1.00 33.79 48 LYS B O 1
ATOM 4146 N N . GLU B 1 49 ? 21.475 -11.859 -49.119 1.00 35.35 49 GLU B N 1
ATOM 4147 C CA . GLU B 1 49 ? 22.607 -11.680 -48.204 1.00 39.61 49 GLU B CA 1
ATOM 4148 C C . GLU B 1 49 ? 23.266 -10.303 -48.297 1.00 40.89 49 GLU B C 1
ATOM 4149 O O . GLU B 1 49 ? 23.952 -9.872 -47.373 1.00 43.24 49 GLU B O 1
ATOM 4155 N N . LYS B 1 50 ? 23.035 -9.605 -49.400 1.00 42.36 50 LYS B N 1
ATOM 4156 C CA . LYS B 1 50 ? 23.366 -8.193 -49.499 1.00 44.41 50 LYS B CA 1
ATOM 4157 C C . LYS B 1 50 ? 22.619 -7.413 -48.414 1.00 45.46 50 LYS B C 1
ATOM 4158 O O . LYS B 1 50 ? 23.192 -6.537 -47.752 1.00 46.92 50 LYS B O 1
ATOM 4164 N N . ALA B 1 51 ? 21.348 -7.763 -48.211 1.00 44.03 51 ALA B N 1
ATOM 4165 C CA . ALA B 1 51 ? 20.462 -7.025 -47.311 1.00 42.13 51 ALA B CA 1
ATOM 4166 C C . ALA B 1 51 ? 20.721 -7.279 -45.822 1.00 40.59 51 ALA B C 1
ATOM 4167 O O . ALA B 1 51 ? 20.249 -6.520 -44.973 1.00 39.69 51 ALA B O 1
ATOM 4169 N N . VAL B 1 52 ? 21.527 -8.289 -45.504 1.00 41.09 52 VAL B N 1
ATOM 4170 C CA . VAL B 1 52 ? 21.732 -8.664 -44.097 1.00 40.74 52 VAL B CA 1
ATOM 4171 C C . VAL B 1 52 ? 22.392 -7.562 -43.264 1.00 40.37 52 VAL B C 1
ATOM 4172 O O . VAL B 1 52 ? 22.036 -7.346 -42.111 1.00 37.97 52 VAL B O 1
ATOM 4176 N N . GLU B 1 53 ? 23.324 -6.833 -43.857 1.00 41.74 53 GLU B N 1
ATOM 4177 C CA . GLU B 1 53 ? 24.104 -5.894 -43.069 1.00 43.70 53 GLU B CA 1
ATOM 4178 C C . GLU B 1 53 ? 23.383 -4.552 -42.928 1.00 42.03 53 GLU B C 1
ATOM 4179 O O . GLU B 1 53 ? 23.510 -3.865 -41.915 1.00 42.75 53 GLU B O 1
ATOM 4185 N N . ILE B 1 54 ? 22.581 -4.209 -43.927 1.00 40.45 54 ILE B N 1
ATOM 4186 C CA . ILE B 1 54 ? 21.690 -3.056 -43.811 1.00 37.22 54 ILE B CA 1
ATOM 4187 C C . ILE B 1 54 ? 20.642 -3.253 -42.728 1.00 36.17 54 ILE B C 1
ATOM 4188 O O . ILE B 1 54 ? 20.231 -2.295 -42.084 1.00 35.49 54 ILE B O 1
ATOM 4193 N N . LEU B 1 55 ? 20.139 -4.479 -42.584 1.00 34.22 55 LEU B N 1
ATOM 4194 C CA . LEU B 1 55 ? 19.146 -4.758 -41.558 1.00 32.29 55 LEU B CA 1
ATOM 4195 C C . LEU B 1 55 ? 19.797 -4.795 -40.173 1.00 32.32 55 LEU B C 1
ATOM 4196 O O . LEU B 1 55 ? 19.218 -4.340 -39.176 1.00 30.26 55 LEU B O 1
ATOM 4201 N N . ASP B 1 56 ? 21.016 -5.321 -40.119 1.00 34.35 56 ASP B N 1
ATOM 4202 C CA . ASP B 1 56 ? 21.759 -5.371 -38.872 1.00 36.60 56 ASP B CA 1
ATOM 4203 C C . ASP B 1 56 ? 22.145 -3.966 -38.433 1.00 37.69 56 ASP B C 1
ATOM 4204 O O . ASP B 1 56 ? 21.951 -3.602 -37.278 1.00 38.03 56 ASP B O 1
ATOM 4209 N N . PHE B 1 57 ? 22.643 -3.160 -39.369 1.00 39.88 57 PHE B N 1
ATOM 4210 C CA . PHE B 1 57 ? 22.930 -1.757 -39.080 1.00 40.32 57 PHE B CA 1
ATOM 4211 C C . PHE B 1 57 ? 21.711 -1.060 -38.449 1.00 38.76 57 PHE B C 1
ATOM 4212 O O . PHE B 1 57 ? 21.849 -0.321 -37.476 1.00 39.28 57 PHE B O 1
ATOM 4220 N N . LEU B 1 58 ? 20.523 -1.349 -38.970 1.00 36.93 58 LEU B N 1
ATOM 4221 C CA . LEU B 1 58 ? 19.285 -0.734 -38.494 1.00 34.55 58 LEU B CA 1
ATOM 4222 C C . LEU B 1 58 ? 18.827 -1.346 -37.172 1.00 32.51 58 LEU B C 1
ATOM 4223 O O . LEU B 1 58 ? 17.881 -0.867 -36.564 1.00 33.84 58 LEU B O 1
ATOM 4228 N N . GLY B 1 59 ? 19.372 -2.501 -36.825 1.00 31.56 59 GLY B N 1
ATOM 4229 C CA . GLY B 1 59 ? 18.970 -3.194 -35.607 1.00 28.58 59 GLY B CA 1
ATOM 4230 C C . GLY B 1 59 ? 17.664 -3.981 -35.702 1.00 27.56 59 GLY B C 1
ATOM 4231 O O . GLY B 1 59 ? 17.044 -4.271 -34.690 1.00 26.37 59 GLY B O 1
ATOM 4232 N N . ALA B 1 60 ? 17.243 -4.322 -36.919 1.00 27.58 60 ALA B N 1
ATOM 4233 C CA . ALA B 1 60 ? 16.173 -5.304 -37.123 1.00 25.80 60 ALA B CA 1
ATOM 4234 C C . ALA B 1 60 ? 16.698 -6.695 -36.733 1.00 25.72 60 ALA B C 1
ATOM 4235 O O . ALA B 1 60 ? 17.906 -6.936 -36.745 1.00 24.50 60 ALA B O 1
ATOM 4237 N N . LYS B 1 61 ? 15.804 -7.569 -36.292 1.00 25.37 61 LYS B N 1
ATOM 4238 C CA . LYS B 1 61 ? 16.206 -8.893 -35.819 1.00 25.79 61 LYS B CA 1
ATOM 4239 C C . LYS B 1 61 ? 15.899 -9.975 -36.851 1.00 24.64 61 LYS B C 1
ATOM 4240 O O . LYS B 1 61 ? 14.736 -10.288 -37.114 1.00 24.43 61 LYS B O 1
ATOM 4246 N N . ILE B 1 62 ? 16.959 -10.484 -37.475 1.00 24.51 62 ILE B N 1
ATOM 4247 C CA . ILE B 1 62 ? 16.865 -11.586 -38.420 1.00 23.68 62 ILE B CA 1
ATOM 4248 C C . ILE B 1 62 ? 16.629 -12.904 -37.685 1.00 25.06 62 ILE B C 1
ATOM 4249 O O . ILE B 1 62 ? 17.503 -13.390 -36.967 1.00 25.27 62 ILE B O 1
ATOM 4254 N N . LYS B 1 63 ? 15.403 -13.412 -37.785 1.00 22.22 63 LYS B N 1
ATOM 4255 C CA . LYS B 1 63 ? 15.004 -14.641 -37.092 1.00 20.78 63 LYS B CA 1
ATOM 4256 C C . LYS B 1 63 ? 15.457 -15.888 -37.853 1.00 20.25 63 LYS B C 1
ATOM 4257 O O . LYS B 1 63 ? 16.009 -16.812 -37.265 1.00 18.86 63 LYS B O 1
ATOM 4263 N N . TYR B 1 64 ? 15.281 -15.885 -39.173 1.00 20.17 64 TYR B N 1
ATOM 4264 C CA . TYR B 1 64 ? 15.767 -16.990 -40.000 1.00 21.05 64 TYR B CA 1
ATOM 4265 C C . TYR B 1 64 ? 16.310 -16.414 -41.286 1.00 21.24 64 TYR B C 1
ATOM 4266 O O . TYR B 1 64 ? 15.747 -15.471 -41.863 1.00 22.50 64 TYR B O 1
ATOM 4275 N N . ASN B 1 65 ? 17.347 -17.062 -41.783 1.00 19.56 65 ASN B N 1
ATOM 4276 C CA . ASN B 1 65 ? 17.949 -16.715 -43.053 1.00 20.91 65 ASN B CA 1
ATOM 4277 C C . ASN B 1 65 ? 17.959 -17.974 -43.893 1.00 18.82 65 ASN B C 1
ATOM 4278 O O . ASN B 1 65 ? 18.741 -18.889 -43.625 1.00 17.98 65 ASN B O 1
ATOM 4283 N N . TYR B 1 66 ? 17.067 -18.040 -44.875 1.00 17.09 66 TYR B N 1
ATOM 4284 C CA . TYR B 1 66 ? 16.764 -19.313 -45.536 1.00 16.90 66 TYR B CA 1
ATOM 4285 C C . TYR B 1 66 ? 17.755 -19.699 -46.647 1.00 19.15 66 TYR B C 1
ATOM 4286 O O . TYR B 1 66 ? 18.343 -18.818 -47.302 1.00 16.94 66 TYR B O 1
ATOM 4295 N N . HIS B 1 67 ? 17.857 -21.007 -46.903 1.00 18.10 67 HIS B N 1
ATOM 4296 C CA . HIS B 1 67 ? 18.458 -21.533 -48.131 1.00 21.51 67 HIS B CA 1
ATOM 4297 C C . HIS B 1 67 ? 17.410 -21.864 -49.190 1.00 20.15 67 HIS B C 1
ATOM 4298 O O . HIS B 1 67 ? 17.646 -21.688 -50.400 1.00 18.76 67 HIS B O 1
ATOM 4305 N N . ILE B 1 68 ? 16.291 -22.432 -48.747 1.00 18.96 68 ILE B N 1
ATOM 4306 C CA . ILE B 1 68 ? 15.292 -22.968 -49.677 1.00 19.42 68 ILE B CA 1
ATOM 4307 C C . ILE B 1 68 ? 14.537 -21.878 -50.461 1.00 20.32 68 ILE B C 1
ATOM 4308 O O . ILE B 1 68 ? 13.949 -22.133 -51.521 1.00 19.23 68 ILE B O 1
ATOM 4313 N N . ILE B 1 69 ? 14.516 -20.668 -49.917 1.00 19.55 69 ILE B N 1
ATOM 4314 C CA . ILE B 1 69 ? 14.042 -19.508 -50.676 1.00 18.93 69 ILE B CA 1
ATOM 4315 C C . ILE B 1 69 ? 15.010 -18.367 -50.430 1.00 19.03 69 ILE B C 1
ATOM 4316 O O . ILE B 1 69 ? 15.689 -18.335 -49.400 1.00 19.30 69 ILE B O 1
ATOM 4321 N N . PRO B 1 70 ? 15.047 -17.399 -51.351 1.00 18.75 70 PRO B N 1
ATOM 4322 C CA . PRO B 1 70 ? 15.934 -16.271 -51.091 1.00 19.12 70 PRO B CA 1
ATOM 4323 C C . PRO B 1 70 ? 15.237 -15.253 -50.191 1.00 17.71 70 PRO B C 1
ATOM 4324 O O . PRO B 1 70 ? 14.784 -14.225 -50.676 1.00 17.61 70 PRO B O 1
ATOM 4328 N N . ALA B 1 71 ? 15.110 -15.565 -48.901 1.00 17.94 71 ALA B N 1
ATOM 4329 C CA . ALA B 1 71 ? 14.256 -14.787 -48.003 1.00 16.20 71 ALA B CA 1
ATOM 4330 C C . ALA B 1 71 ? 14.840 -14.691 -46.603 1.00 16.47 71 ALA B C 1
ATOM 4331 O O . ALA B 1 71 ? 15.609 -15.545 -46.184 1.00 17.22 71 ALA B O 1
ATOM 4333 N N . LEU B 1 72 ? 14.474 -13.626 -45.899 1.00 15.43 72 LEU B N 1
ATOM 4334 C CA . LEU B 1 72 ? 14.787 -13.479 -44.504 1.00 15.65 72 LEU B CA 1
ATOM 4335 C C . LEU B 1 72 ? 13.471 -13.284 -43.749 1.00 13.63 72 LEU B C 1
ATOM 4336 O O . LEU B 1 72 ? 12.603 -12.546 -44.207 1.00 13.63 72 LEU B O 1
ATOM 4341 N N . ALA B 1 73 ? 13.339 -13.950 -42.604 1.00 15.04 73 ALA B N 1
ATOM 4342 C CA . ALA B 1 73 ? 12.269 -13.671 -41.660 1.00 13.25 73 ALA B CA 1
ATOM 4343 C C . ALA B 1 73 ? 12.801 -12.629 -40.674 1.00 15.84 73 ALA B C 1
ATOM 4344 O O . ALA B 1 73 ? 13.900 -12.806 -40.090 1.00 14.24 73 ALA B O 1
ATOM 4346 N N . VAL B 1 74 ? 12.119 -11.490 -40.604 1.00 14.45 74 VAL B N 1
ATOM 4347 C CA . VAL B 1 74 ? 12.661 -10.321 -39.891 1.00 15.34 74 VAL B CA 1
ATOM 4348 C C . VAL B 1 74 ? 11.651 -9.681 -38.971 1.00 15.39 74 VAL B C 1
ATOM 4349 O O . VAL B 1 74 ? 10.530 -9.376 -39.379 1.00 14.96 74 VAL B O 1
ATOM 4353 N N . LYS B 1 75 ? 12.069 -9.454 -37.730 1.00 14.86 75 LYS B N 1
ATOM 4354 C CA . LYS B 1 75 ? 11.352 -8.598 -36.803 1.00 14.83 75 LYS B CA 1
ATOM 4355 C C . LYS B 1 75 ? 11.911 -7.179 -36.840 1.00 14.74 75 LYS B C 1
ATOM 4356 O O . LYS B 1 75 ? 13.117 -6.975 -36.647 1.00 15.35 75 LYS B O 1
ATOM 4362 N N . ILE B 1 76 ? 11.041 -6.206 -37.112 1.00 14.72 76 ILE B N 1
ATOM 4363 C CA . ILE B 1 76 ? 11.492 -4.867 -37.507 1.00 16.99 76 ILE B CA 1
ATOM 4364 C C . ILE B 1 76 ? 10.506 -3.809 -37.007 1.00 16.15 76 ILE B C 1
ATOM 4365 O O . ILE B 1 76 ? 9.307 -4.046 -36.976 1.00 18.99 76 ILE B O 1
ATOM 4370 N N . LYS B 1 77 ? 11.029 -2.685 -36.525 1.00 17.40 77 LYS B N 1
ATOM 4371 C CA . LYS B 1 77 ? 10.188 -1.568 -36.074 1.00 17.44 77 LYS B CA 1
ATOM 4372 C C . LYS B 1 77 ? 9.427 -1.013 -37.261 1.00 17.21 77 LYS B C 1
ATOM 4373 O O . LYS B 1 77 ? 9.987 -0.849 -38.335 1.00 16.14 77 LYS B O 1
ATOM 4379 N N . VAL B 1 78 ? 8.146 -0.724 -37.062 1.00 17.35 78 VAL B N 1
ATOM 4380 C CA . VAL B 1 78 ? 7.356 -0.079 -38.104 1.00 18.38 78 VAL B CA 1
ATOM 4381 C C . VAL B 1 78 ? 8.076 1.065 -38.805 1.00 19.98 78 VAL B C 1
ATOM 4382 O O . VAL B 1 78 ? 8.069 1.134 -40.045 1.00 21.94 78 VAL B O 1
ATOM 4386 N N . LYS B 1 79 ? 8.749 1.933 -38.049 1.00 19.32 79 LYS B N 1
ATOM 4387 C CA . LYS B 1 79 ? 9.426 3.060 -38.695 1.00 21.68 79 LYS B CA 1
ATOM 4388 C C . LYS B 1 79 ? 10.445 2.581 -39.726 1.00 21.90 79 LYS B C 1
ATOM 4389 O O . LYS B 1 79 ? 10.561 3.156 -40.805 1.00 22.12 79 LYS B O 1
ATOM 4395 N N . ASP B 1 80 ? 11.200 1.541 -39.381 1.00 22.28 80 ASP B N 1
ATOM 4396 C CA . ASP B 1 80 ? 12.255 1.033 -40.264 1.00 21.78 80 ASP B CA 1
ATOM 4397 C C . ASP B 1 80 ? 11.676 0.233 -41.443 1.00 20.05 80 ASP B C 1
ATOM 4398 O O . ASP B 1 80 ? 12.195 0.275 -42.574 1.00 20.16 80 ASP B O 1
ATOM 4403 N N . LEU B 1 81 ? 10.529 -0.381 -41.199 1.00 18.63 81 LEU B N 1
ATOM 4404 C CA . LEU B 1 81 ? 9.837 -1.135 -42.223 1.00 17.72 81 LEU B CA 1
ATOM 4405 C C . LEU B 1 81 ? 9.323 -0.177 -43.302 1.00 19.27 81 LEU B C 1
ATOM 4406 O O . LEU B 1 81 ? 9.471 -0.448 -44.500 1.00 19.78 81 LEU B O 1
ATOM 4411 N N . LEU B 1 82 ? 8.745 0.951 -42.887 1.00 18.32 82 LEU B N 1
ATOM 4412 C CA . LEU B 1 82 ? 8.298 1.950 -43.854 1.00 18.94 82 LEU B CA 1
ATOM 4413 C C . LEU B 1 82 ? 9.469 2.555 -44.648 1.00 19.09 82 LEU B C 1
ATOM 4414 O O . LEU B 1 82 ? 9.401 2.705 -45.867 1.00 20.78 82 LEU B O 1
ATOM 4419 N N . ILE B 1 83 ? 10.604 2.730 -43.997 1.00 20.14 83 ILE B N 1
ATOM 4420 C CA . ILE B 1 83 ? 11.787 3.218 -44.697 1.00 20.98 83 ILE B CA 1
ATOM 4421 C C . ILE B 1 83 ? 12.260 2.245 -45.770 1.00 21.92 83 ILE B C 1
ATOM 4422 O O . ILE B 1 83 ? 12.265 2.582 -46.952 1.00 22.75 83 ILE B O 1
ATOM 4427 N N . ILE B 1 84 ? 12.590 1.014 -45.378 1.00 21.11 84 ILE B N 1
ATOM 4428 C CA . ILE B 1 84 ? 13.019 0.012 -46.348 1.00 20.06 84 ILE B CA 1
ATOM 4429 C C . ILE B 1 84 ? 11.953 -0.375 -47.381 1.00 18.67 84 ILE B C 1
ATOM 4430 O O . ILE B 1 84 ? 12.286 -0.856 -48.446 1.00 18.37 84 ILE B O 1
ATOM 4435 N N . ALA B 1 85 ? 10.688 -0.121 -47.092 1.00 18.36 85 ALA B N 1
ATOM 4436 C CA . ALA B 1 85 ? 9.656 -0.445 -48.064 1.00 20.67 85 ALA B CA 1
ATOM 4437 C C . ALA B 1 85 ? 9.573 0.611 -49.166 1.00 21.31 85 ALA B C 1
ATOM 4438 O O . ALA B 1 85 ? 8.830 0.442 -50.136 1.00 21.17 85 ALA B O 1
ATOM 4440 N N . GLY B 1 86 ? 10.321 1.700 -48.994 1.00 22.02 86 GLY B N 1
ATOM 4441 C CA . GLY B 1 86 ? 10.307 2.827 -49.930 1.00 22.94 86 GLY B CA 1
ATOM 4442 C C . GLY B 1 86 ? 9.168 3.794 -49.655 1.00 24.89 86 GLY B C 1
ATOM 4443 O O . GLY B 1 86 ? 8.841 4.635 -50.486 1.00 25.98 86 GLY B O 1
ATOM 4444 N N . LEU B 1 87 ? 8.549 3.678 -48.492 1.00 24.80 87 LEU B N 1
ATOM 4445 C CA . LEU B 1 87 ? 7.330 4.422 -48.223 1.00 26.11 87 LEU B CA 1
ATOM 4446 C C . LEU B 1 87 ? 7.591 5.710 -47.429 1.00 29.11 87 LEU B C 1
ATOM 4447 O O . LEU B 1 87 ? 6.644 6.400 -47.045 1.00 27.76 87 LEU B O 1
ATOM 4452 N N . MET B 1 88 ? 8.864 6.040 -47.200 1.00 31.99 88 MET B N 1
ATOM 4453 C CA . MET B 1 88 ? 9.226 7.237 -46.434 1.00 37.37 88 MET B CA 1
ATOM 4454 C C . MET B 1 88 ? 10.402 7.976 -47.083 1.00 40.41 88 MET B C 1
ATOM 4455 O O . MET B 1 88 ? 11.486 8.046 -46.500 1.00 41.71 88 MET B O 1
ATOM 4460 N N . ASP B 1 89 ? 10.166 8.580 -48.250 1.00 44.46 89 ASP B N 1
ATOM 4461 C CA . ASP B 1 89 ? 11.253 8.956 -49.179 1.00 48.30 89 ASP B CA 1
ATOM 4462 C C . ASP B 1 89 ? 11.498 10.466 -49.368 1.00 49.03 89 ASP B C 1
ATOM 4463 O O . ASP B 1 89 ? 10.921 11.312 -48.674 1.00 50.23 89 ASP B O 1
ATOM 4468 N N . ALA B 1 96 ? 16.890 4.577 -50.341 1.00 39.48 96 ALA B N 1
ATOM 4469 C CA . ALA B 1 96 ? 15.696 4.379 -49.528 1.00 38.56 96 ALA B CA 1
ATOM 4470 C C . ALA B 1 96 ? 15.226 2.908 -49.555 1.00 37.77 96 ALA B C 1
ATOM 4471 O O . ALA B 1 96 ? 15.618 2.090 -48.708 1.00 37.65 96 ALA B O 1
ATOM 4473 N N . GLN B 1 97 ? 14.435 2.578 -50.574 1.00 37.33 97 GLN B N 1
ATOM 4474 C CA . GLN B 1 97 ? 13.841 1.245 -50.764 1.00 35.69 97 GLN B CA 1
ATOM 4475 C C . GLN B 1 97 ? 14.900 0.146 -50.921 1.00 35.81 97 GLN B C 1
ATOM 4476 O O . GLN B 1 97 ? 15.800 0.253 -51.752 1.00 34.10 97 GLN B O 1
ATOM 4482 N N . LEU B 1 98 ? 14.773 -0.921 -50.139 1.00 34.65 98 LEU B N 1
ATOM 4483 C CA . LEU B 1 98 ? 15.672 -2.078 -50.263 1.00 35.09 98 LEU B CA 1
ATOM 4484 C C . LEU B 1 98 ? 15.732 -2.622 -51.711 1.00 34.80 98 LEU B C 1
ATOM 4485 O O . LEU B 1 98 ? 14.716 -2.695 -52.410 1.00 34.77 98 LEU B O 1
ATOM 4490 N N . SER B 1 99 ? 16.923 -2.999 -52.166 1.00 35.01 99 SER B N 1
ATOM 4491 C CA . SER B 1 99 ? 17.069 -3.553 -53.524 1.00 34.94 99 SER B CA 1
ATOM 4492 C C . SER B 1 99 ? 16.803 -5.049 -53.608 1.00 33.08 99 SER B C 1
ATOM 4493 O O . SER B 1 99 ? 17.189 -5.810 -52.725 1.00 34.16 99 SER B O 1
ATOM 4496 N N . GLY B 1 100 ? 16.281 -5.472 -54.751 1.00 31.80 100 GLY B N 1
ATOM 4497 C CA . GLY B 1 100 ? 16.197 -6.880 -55.073 1.00 30.31 100 GLY B CA 1
ATOM 4498 C C . GLY B 1 100 ? 15.004 -7.570 -54.436 1.00 29.10 100 GLY B C 1
ATOM 4499 O O . GLY B 1 100 ? 14.959 -8.795 -54.384 1.00 27.35 100 GLY B O 1
ATOM 4500 N N . VAL B 1 101 ? 14.004 -6.793 -54.016 1.00 26.51 101 VAL B N 1
ATOM 4501 C CA . VAL B 1 101 ? 12.933 -7.322 -53.184 1.00 24.44 101 VAL B CA 1
ATOM 4502 C C . VAL B 1 101 ? 11.635 -7.549 -53.970 1.00 24.17 101 VAL B C 1
ATOM 4503 O O . VAL B 1 101 ? 11.125 -6.631 -54.591 1.00 24.35 101 VAL B O 1
ATOM 4507 N N . GLN B 1 102 ? 11.095 -8.766 -53.916 1.00 22.60 102 GLN B N 1
ATOM 4508 C CA . GLN B 1 102 ? 9.826 -9.072 -54.572 1.00 23.45 102 GLN B CA 1
ATOM 4509 C C . GLN B 1 102 ? 8.663 -8.515 -53.747 1.00 22.44 102 GLN B C 1
ATOM 4510 O O . GLN B 1 102 ? 7.706 -7.955 -54.285 1.00 22.67 102 GLN B O 1
ATOM 4516 N N . PHE B 1 103 ? 8.713 -8.745 -52.440 1.00 18.16 103 PHE B N 1
ATOM 4517 C CA . PHE B 1 103 ? 7.677 -8.264 -51.532 1.00 15.53 103 PHE B CA 1
ATOM 4518 C C . PHE B 1 103 ? 8.151 -8.559 -50.128 1.00 14.86 103 PHE B C 1
ATOM 4519 O O . PHE B 1 103 ? 9.155 -9.252 -49.941 1.00 15.88 103 PHE B O 1
ATOM 4527 N N . ILE B 1 104 ? 7.566 -7.841 -49.178 1.00 13.52 104 ILE B N 1
ATOM 4528 C CA . ILE B 1 104 ? 7.695 -8.115 -47.781 1.00 11.08 104 ILE B CA 1
ATOM 4529 C C . ILE B 1 104 ? 6.286 -8.433 -47.328 1.00 14.21 104 ILE B C 1
ATOM 4530 O O . ILE B 1 104 ? 5.387 -7.607 -47.515 1.00 12.62 104 ILE B O 1
ATOM 4535 N N . GLN B 1 105 ? 6.092 -9.624 -46.757 1.00 11.33 105 GLN B N 1
ATOM 4536 C CA . GLN B 1 105 ? 4.766 -10.051 -46.334 1.00 13.68 105 GLN B CA 1
ATOM 4537 C C . GLN B 1 105 ? 4.700 -10.089 -44.809 1.00 13.03 105 GLN B C 1
ATOM 4538 O O . GLN B 1 105 ? 5.723 -10.135 -44.108 1.00 13.04 105 GLN B O 1
ATOM 4544 N N . GLU B 1 106 ? 3.488 -10.152 -44.288 1.00 12.83 106 GLU B N 1
ATOM 4545 C CA . GLU B 1 106 ? 3.317 -10.453 -42.896 1.00 14.15 106 GLU B CA 1
ATOM 4546 C C . GLU B 1 106 ? 3.771 -11.887 -42.600 1.00 15.17 106 GLU B C 1
ATOM 4547 O O . GLU B 1 106 ? 3.606 -12.791 -43.427 1.00 15.28 106 GLU B O 1
ATOM 4553 N N . ASP B 1 107 ? 4.374 -12.084 -41.435 1.00 16.68 107 ASP B N 1
ATOM 4554 C CA . ASP B 1 107 ? 4.676 -13.426 -40.948 1.00 17.44 107 ASP B CA 1
ATOM 4555 C C . ASP B 1 107 ? 3.453 -13.990 -40.247 1.00 19.32 107 ASP B C 1
ATOM 4556 O O . ASP B 1 107 ? 3.340 -13.831 -39.041 1.00 20.97 107 ASP B O 1
ATOM 4561 N N . TYR B 1 108 ? 2.538 -14.587 -41.023 1.00 22.39 108 TYR B N 1
ATOM 4562 C CA . TYR B 1 108 ? 1.179 -14.974 -40.594 1.00 24.92 108 TYR B CA 1
ATOM 4563 C C . TYR B 1 108 ? 1.213 -16.060 -39.526 1.00 25.36 108 TYR B C 1
ATOM 4564 O O . TYR B 1 108 ? 2.079 -16.924 -39.567 1.00 25.69 108 TYR B O 1
ATOM 4573 N N . VAL B 1 109 ? 0.095 -16.202 -38.826 1.00 23.79 109 VAL B N 1
ATOM 4574 C CA . VAL B 1 109 ? -0.112 -17.323 -37.917 1.00 25.61 109 VAL B CA 1
ATOM 4575 C C . VAL B 1 109 ? -0.608 -18.533 -38.690 1.00 26.64 109 VAL B C 1
ATOM 4576 O O . VAL B 1 109 ? -1.309 -18.396 -39.697 1.00 28.63 109 VAL B O 1
ATOM 4580 N N . VAL B 1 110 ? -0.200 -19.714 -38.255 1.00 24.76 110 VAL B N 1
ATOM 4581 C CA . VAL B 1 110 ? -0.545 -20.939 -38.954 1.00 26.06 110 VAL B CA 1
ATOM 4582 C C . VAL B 1 110 ? -0.989 -21.944 -37.890 1.00 27.09 110 VAL B C 1
ATOM 4583 O O . VAL B 1 110 ? -0.607 -21.839 -36.713 1.00 25.49 110 VAL B O 1
ATOM 4587 N N . LYS B 1 111 ? -1.804 -22.894 -38.302 1.00 25.17 111 LYS B N 1
ATOM 4588 C CA . LYS B 1 111 ? -2.399 -23.798 -37.365 1.00 25.71 111 LYS B CA 1
ATOM 4589 C C . LYS B 1 111 ? -2.569 -25.184 -37.955 1.00 25.27 111 LYS B C 1
ATOM 4590 O O . LYS B 1 111 ? -2.801 -25.360 -39.134 1.00 24.27 111 LYS B O 1
ATOM 4596 N N . VAL B 1 112 ? -2.523 -26.107 -36.843 1.00 22.95 112 VAL B N 1
ATOM 4597 C CA . VAL B 1 112 ? -2.959 -27.459 -37.089 1.00 23.40 112 VAL B CA 1
ATOM 4598 C C . VAL B 1 112 ? -4.325 -27.583 -37.797 1.00 23.46 112 VAL B C 1
ATOM 4599 O O . VAL B 1 112 ? -5.293 -26.990 -37.372 1.00 22.67 112 VAL B O 1
ATOM 4603 N N . ALA B 1 113 ? -4.368 -28.361 -38.874 1.00 22.59 113 ALA B N 1
ATOM 4604 C CA . ALA B 1 113 ? -5.583 -28.554 -39.656 1.00 24.00 113 ALA B CA 1
ATOM 4605 C C . ALA B 1 113 ? -6.435 -29.720 -39.160 1.00 25.02 113 ALA B C 1
ATOM 4606 O O . ALA B 1 113 ? -6.896 -30.534 -39.939 1.00 23.67 113 ALA B O 1
ATOM 4608 N N . VAL B 1 114 ? -6.638 -29.768 -37.856 1.00 25.14 114 VAL B N 1
ATOM 4609 C CA . VAL B 1 114 ? -7.645 -30.601 -37.238 1.00 26.36 114 VAL B CA 1
ATOM 4610 C C . VAL B 1 114 ? -8.846 -29.802 -36.722 1.00 29.09 114 VAL B C 1
ATOM 4611 O O . VAL B 1 114 ? -8.705 -28.679 -36.269 1.00 28.29 114 VAL B O 1
ATOM 4615 N N . GLU B 1 115 ? -10.020 -30.409 -36.809 1.00 31.39 115 GLU B N 1
ATOM 4616 C CA . GLU B 1 115 ? -11.225 -29.905 -36.169 1.00 35.78 115 GLU B CA 1
ATOM 4617 C C . GLU B 1 115 ? -11.167 -30.020 -34.655 1.00 38.38 115 GLU B C 1
ATOM 4618 O O . GLU B 1 115 ? -10.895 -31.078 -34.111 1.00 39.10 115 GLU B O 1
ATOM 4624 N N . THR B 1 116 ? -11.454 -28.913 -33.988 1.00 42.84 116 THR B N 1
ATOM 4625 C CA . THR B 1 116 ? -11.294 -28.785 -32.550 1.00 45.10 116 THR B CA 1
ATOM 4626 C C . THR B 1 116 ? -12.474 -29.365 -31.774 1.00 45.93 116 THR B C 1
ATOM 4627 O O . THR B 1 116 ? -13.616 -28.958 -31.959 1.00 46.17 116 THR B O 1
ATOM 4631 N N . ALA B 1 123 ? -18.823 -40.721 -33.872 1.00 57.51 123 ALA B N 1
ATOM 4632 C CA . ALA B 1 123 ? -18.456 -41.983 -33.238 1.00 57.21 123 ALA B CA 1
ATOM 4633 C C . ALA B 1 123 ? -19.135 -43.168 -33.915 1.00 56.85 123 ALA B C 1
ATOM 4634 O O . ALA B 1 123 ? -18.623 -44.284 -33.901 1.00 56.86 123 ALA B O 1
ATOM 4636 N N . ALA B 1 124 ? -20.302 -42.914 -34.489 1.00 55.37 124 ALA B N 1
ATOM 4637 C CA . ALA B 1 124 ? -20.841 -43.745 -35.543 1.00 54.22 124 ALA B CA 1
ATOM 4638 C C . ALA B 1 124 ? -20.082 -43.498 -36.844 1.00 53.70 124 ALA B C 1
ATOM 4639 O O . ALA B 1 124 ? -20.589 -43.753 -37.934 1.00 53.56 124 ALA B O 1
ATOM 4641 N N . GLN B 1 125 ? -18.871 -42.977 -36.724 1.00 50.46 125 GLN B N 1
ATOM 4642 C CA . GLN B 1 125 ? -18.127 -42.582 -37.895 1.00 48.07 125 GLN B CA 1
ATOM 4643 C C . GLN B 1 125 ? -16.626 -42.803 -37.742 1.00 45.14 125 GLN B C 1
ATOM 4644 O O . GLN B 1 125 ? -15.876 -42.553 -38.667 1.00 45.23 125 GLN B O 1
ATOM 4650 N N . VAL B 1 126 ? -16.200 -43.273 -36.578 1.00 40.94 126 VAL B N 1
ATOM 4651 C CA . VAL B 1 126 ? -14.781 -43.585 -36.371 1.00 39.08 126 VAL B CA 1
ATOM 4652 C C . VAL B 1 126 ? -14.303 -44.660 -37.348 1.00 36.45 126 VAL B C 1
ATOM 4653 O O . VAL B 1 126 ? -15.055 -45.563 -37.697 1.00 36.35 126 VAL B O 1
ATOM 4657 N N . MET B 1 127 ? -13.096 -44.489 -37.872 1.00 32.54 127 MET B N 1
ATOM 4658 C CA . MET B 1 127 ? -12.551 -45.401 -38.873 1.00 29.20 127 MET B CA 1
ATOM 4659 C C . MET B 1 127 ? -11.013 -45.434 -38.842 1.00 27.23 127 MET B C 1
ATOM 4660 O O . MET B 1 127 ? -10.361 -44.492 -38.373 1.00 23.85 127 MET B O 1
ATOM 4665 N N . ALA B 1 128 ? -10.452 -46.574 -39.228 1.00 24.74 128 ALA B N 1
ATOM 4666 C CA . ALA B 1 128 ? -9.006 -46.718 -39.410 1.00 22.95 128 ALA B CA 1
ATOM 4667 C C . ALA B 1 128 ? -8.566 -46.078 -40.724 1.00 21.62 128 ALA B C 1
ATOM 4668 O O . ALA B 1 128 ? -9.367 -45.963 -41.649 1.00 21.67 128 ALA B O 1
ATOM 4670 N N . THR B 1 129 ? -7.278 -45.741 -40.846 1.00 20.64 129 THR B N 1
ATOM 4671 C CA . THR B 1 129 ? -6.823 -45.108 -42.073 1.00 19.03 129 THR B CA 1
ATOM 4672 C C . THR B 1 129 ? -6.636 -46.057 -43.254 1.00 19.74 129 THR B C 1
ATOM 4673 O O . THR B 1 129 ? -6.758 -45.646 -44.405 1.00 19.61 129 THR B O 1
ATOM 4677 N N . ASN B 1 130 ? -6.356 -47.318 -42.969 1.00 20.45 130 ASN B N 1
ATOM 4678 C CA . ASN B 1 130 ? -5.803 -48.207 -43.980 1.00 23.06 130 ASN B CA 1
ATOM 4679 C C . ASN B 1 130 ? -6.615 -49.472 -44.178 1.00 25.30 130 ASN B C 1
ATOM 4680 O O . ASN B 1 130 ? -6.493 -50.413 -43.391 1.00 23.25 130 ASN B O 1
ATOM 4685 N N . MET B 1 131 ? -7.290 -49.552 -45.318 1.00 27.56 131 MET B N 1
ATOM 4686 C CA . MET B 1 131 ? -8.279 -50.605 -45.565 1.00 31.58 131 MET B CA 1
ATOM 4687 C C . MET B 1 131 ? -7.719 -51.648 -46.537 1.00 32.57 131 MET B C 1
ATOM 4688 O O . MET B 1 131 ? -8.458 -52.529 -46.985 1.00 32.89 131 MET B O 1
ATOM 4693 N N . TRP B 1 132 ? -6.474 -51.459 -46.972 1.00 32.10 132 TRP B N 1
ATOM 4694 C CA . TRP B 1 132 ? -5.889 -52.312 -48.004 1.00 34.70 132 TRP B CA 1
ATOM 4695 C C . TRP B 1 132 ? -4.953 -53.343 -47.431 1.00 34.99 132 TRP B C 1
ATOM 4696 O O . TRP B 1 132 ? -4.470 -53.220 -46.300 1.00 34.37 132 TRP B O 1
ATOM 4707 N N . ASN B 1 133 ? -4.623 -54.306 -48.280 1.00 36.99 133 ASN B N 1
ATOM 4708 C CA . ASN B 1 133 ? -3.606 -55.288 -47.981 1.00 38.71 133 ASN B CA 1
ATOM 4709 C C . ASN B 1 133 ? -2.609 -55.262 -49.128 1.00 38.19 133 ASN B C 1
ATOM 4710 O O . ASN B 1 133 ? -2.824 -55.910 -50.154 1.00 39.63 133 ASN B O 1
ATOM 4715 N N . LEU B 1 134 ? -1.626 -54.374 -49.038 1.00 35.27 134 LEU B N 1
ATOM 4716 C CA . LEU B 1 134 ? -0.668 -54.223 -50.126 1.00 35.31 134 LEU B CA 1
ATOM 4717 C C . LEU B 1 134 ? 0.582 -55.017 -49.814 1.00 32.69 134 LEU B C 1
ATOM 4718 O O . LEU B 1 134 ? 0.846 -55.322 -48.663 1.00 31.97 134 LEU B O 1
ATOM 4723 N N . GLY B 1 135 ? 1.408 -55.241 -50.830 1.00 31.82 135 GLY B N 1
ATOM 4724 C CA . GLY B 1 135 ? 2.659 -55.970 -50.651 1.00 29.92 135 GLY B CA 1
ATOM 4725 C C . GLY B 1 135 ? 3.845 -55.062 -50.412 1.00 28.88 135 GLY B C 1
ATOM 4726 O O . GLY B 1 135 ? 4.987 -55.518 -50.381 1.00 30.75 135 GLY B O 1
ATOM 4727 N N . TYR B 1 136 ? 3.588 -53.764 -50.323 1.00 26.46 136 TYR B N 1
ATOM 4728 C CA . TYR B 1 136 ? 4.627 -52.795 -49.963 1.00 23.60 136 TYR B CA 1
ATOM 4729 C C . TYR B 1 136 ? 4.142 -52.015 -48.749 1.00 22.64 136 TYR B C 1
ATOM 4730 O O . TYR B 1 136 ? 2.927 -51.835 -48.567 1.00 20.22 136 TYR B O 1
ATOM 4739 N N . ASP B 1 137 ? 5.081 -51.534 -47.938 1.00 20.82 137 ASP B N 1
ATOM 4740 C CA . ASP B 1 137 ? 4.715 -50.849 -46.694 1.00 19.49 137 ASP B CA 1
ATOM 4741 C C . ASP B 1 137 ? 5.586 -49.628 -46.400 1.00 18.41 137 ASP B C 1
ATOM 4742 O O . ASP B 1 137 ? 5.527 -49.084 -45.301 1.00 17.34 137 ASP B O 1
ATOM 4747 N N . GLY B 1 138 ? 6.385 -49.206 -47.384 1.00 18.50 138 GLY B N 1
ATOM 4748 C CA . GLY B 1 138 ? 7.245 -48.022 -47.243 1.00 17.31 138 GLY B CA 1
ATOM 4749 C C . GLY B 1 138 ? 8.609 -48.272 -46.624 1.00 16.54 138 GLY B C 1
ATOM 4750 O O . GLY B 1 138 ? 9.313 -47.332 -46.243 1.00 16.49 138 GLY B O 1
ATOM 4751 N N . SER B 1 139 ? 9.018 -49.530 -46.571 1.00 17.15 139 SER B N 1
ATOM 4752 C CA . SER B 1 139 ? 10.344 -49.886 -46.059 1.00 16.57 139 SER B CA 1
ATOM 4753 C C . SER B 1 139 ? 11.431 -49.140 -46.821 1.00 18.23 139 SER B C 1
ATOM 4754 O O . SER B 1 139 ? 11.417 -49.074 -48.073 1.00 15.80 139 SER B O 1
ATOM 4757 N N . GLY B 1 140 ? 12.413 -48.648 -46.069 1.00 17.30 140 GLY B N 1
ATOM 4758 C CA . GLY B 1 140 ? 13.542 -47.946 -46.659 1.00 18.12 140 GLY B CA 1
ATOM 4759 C C . GLY B 1 140 ? 13.282 -46.488 -46.972 1.00 17.17 140 GLY B C 1
ATOM 4760 O O . GLY B 1 140 ? 14.186 -45.801 -47.423 1.00 19.51 140 GLY B O 1
ATOM 4761 N N . ILE B 1 141 ? 12.035 -46.032 -46.821 1.00 17.76 141 ILE B N 1
ATOM 4762 C CA . ILE B 1 141 ? 11.673 -44.628 -47.103 1.00 14.44 141 ILE B CA 1
ATOM 4763 C C . ILE B 1 141 ? 11.424 -43.846 -45.802 1.00 16.78 141 ILE B C 1
ATOM 4764 O O . ILE B 1 141 ? 10.863 -44.370 -44.846 1.00 15.24 141 ILE B O 1
ATOM 4769 N N . THR B 1 142 ? 11.851 -42.586 -45.767 1.00 17.34 142 THR B N 1
ATOM 4770 C CA . THR B 1 142 ? 11.699 -41.737 -44.588 1.00 15.32 142 THR B CA 1
ATOM 4771 C C . THR B 1 142 ? 10.760 -40.572 -44.887 1.00 14.50 142 THR B C 1
ATOM 4772 O O . THR B 1 142 ? 10.832 -39.957 -45.960 1.00 12.82 142 THR B O 1
ATOM 4776 N N . ILE B 1 143 ? 9.791 -40.374 -43.999 1.00 13.01 143 ILE B N 1
ATOM 4777 C CA . ILE B 1 143 ? 8.825 -39.287 -44.108 1.00 12.46 143 ILE B CA 1
ATOM 4778 C C . ILE B 1 143 ? 9.102 -38.267 -42.993 1.00 13.82 143 ILE B C 1
ATOM 4779 O O . ILE B 1 143 ? 9.096 -38.618 -41.815 1.00 13.61 143 ILE B O 1
ATOM 4784 N N . GLY B 1 144 ? 9.302 -37.000 -43.360 1.00 15.55 144 GLY B N 1
ATOM 4785 C CA . GLY B 1 144 ? 9.393 -35.935 -42.362 1.00 14.48 144 GLY B CA 1
ATOM 4786 C C . GLY B 1 144 ? 8.011 -35.448 -41.943 1.00 13.72 144 GLY B C 1
ATOM 4787 O O . GLY B 1 144 ? 7.194 -35.079 -42.784 1.00 14.48 144 GLY B O 1
ATOM 4788 N N . ILE B 1 145 ? 7.781 -35.378 -40.634 1.00 13.11 145 ILE B N 1
ATOM 4789 C CA . ILE B 1 145 ? 6.517 -34.857 -40.093 1.00 13.65 145 ILE B CA 1
ATOM 4790 C C . ILE B 1 145 ? 6.760 -33.484 -39.467 1.00 12.73 145 ILE B C 1
ATOM 4791 O O . ILE B 1 145 ? 7.449 -33.356 -38.441 1.00 13.07 145 ILE B O 1
ATOM 4796 N N . ILE B 1 146 ? 6.319 -32.461 -40.183 1.00 13.39 146 ILE B N 1
ATOM 4797 C CA . ILE B 1 146 ? 6.504 -31.074 -39.788 1.00 12.08 146 ILE B CA 1
ATOM 4798 C C . ILE B 1 146 ? 5.311 -30.490 -39.050 1.00 13.54 146 ILE B C 1
ATOM 4799 O O . ILE B 1 146 ? 4.398 -30.010 -39.667 1.00 12.12 146 ILE B O 1
ATOM 4804 N N . ASP B 1 147 ? 5.336 -30.560 -37.728 1.00 13.58 147 ASP B N 1
ATOM 4805 C CA . ASP B 1 147 ? 4.120 -30.547 -36.921 1.00 13.07 147 ASP B CA 1
ATOM 4806 C C . ASP B 1 147 ? 4.527 -30.327 -35.450 1.00 14.91 147 ASP B C 1
ATOM 4807 O O . ASP B 1 147 ? 5.571 -29.762 -35.193 1.00 15.97 147 ASP B O 1
ATOM 4812 N N . THR B 1 148 ? 3.681 -30.750 -34.512 1.00 11.99 148 THR B N 1
ATOM 4813 C CA . THR B 1 148 ? 3.898 -30.494 -33.083 1.00 15.16 148 THR B CA 1
ATOM 4814 C C . THR B 1 148 ? 4.928 -31.381 -32.409 1.00 14.65 148 THR B C 1
ATOM 4815 O O . THR B 1 148 ? 5.200 -31.230 -31.234 1.00 15.33 148 THR B O 1
ATOM 4819 N N . GLY B 1 149 ? 5.472 -32.321 -33.164 1.00 15.03 149 GLY B N 1
ATOM 4820 C CA . GLY B 1 149 ? 6.392 -33.292 -32.616 1.00 14.84 149 GLY B CA 1
ATOM 4821 C C . GLY B 1 149 ? 5.908 -34.705 -32.851 1.00 14.63 149 GLY B C 1
ATOM 4822 O O . GLY B 1 149 ? 4.942 -34.932 -33.575 1.00 15.48 149 GLY B O 1
ATOM 4823 N N . ILE B 1 150 ? 6.574 -35.651 -32.202 1.00 14.38 150 ILE B N 1
ATOM 4824 C CA . ILE B 1 150 ? 6.173 -37.033 -32.249 1.00 14.73 150 ILE B CA 1
ATOM 4825 C C . ILE B 1 150 ? 6.472 -37.662 -30.900 1.00 14.95 150 ILE B C 1
ATOM 4826 O O . ILE B 1 150 ? 7.617 -37.639 -30.449 1.00 13.80 150 ILE B O 1
ATOM 4831 N N . ASP B 1 151 ? 5.473 -38.304 -30.300 1.00 13.77 151 ASP B N 1
ATOM 4832 C CA . ASP B 1 151 ? 5.726 -39.212 -29.170 1.00 12.62 151 ASP B CA 1
ATOM 4833 C C . ASP B 1 151 ? 6.388 -40.485 -29.624 1.00 13.52 151 ASP B C 1
ATOM 4834 O O . ASP B 1 151 ? 5.714 -41.418 -30.028 1.00 14.15 151 ASP B O 1
ATOM 4839 N N . ALA B 1 152 ? 7.722 -40.499 -29.610 1.00 13.98 152 ALA B N 1
ATOM 4840 C CA . ALA B 1 152 ? 8.493 -41.608 -30.101 1.00 15.13 152 ALA B CA 1
ATOM 4841 C C . ALA B 1 152 ? 8.444 -42.815 -29.179 1.00 17.41 152 ALA B C 1
ATOM 4842 O O . ALA B 1 152 ? 8.903 -43.889 -29.556 1.00 18.05 152 ALA B O 1
ATOM 4844 N N . SER B 1 153 ? 7.907 -42.637 -27.978 1.00 17.87 153 SER B N 1
ATOM 4845 C CA . SER B 1 153 ? 7.755 -43.748 -27.028 1.00 20.10 153 SER B CA 1
ATOM 4846 C C . SER B 1 153 ? 6.496 -44.565 -27.285 1.00 18.59 153 SER B C 1
ATOM 4847 O O . SER B 1 153 ? 6.267 -45.558 -26.614 1.00 18.73 153 SER B O 1
ATOM 4850 N N . HIS B 1 154 ? 5.602 -44.067 -28.131 1.00 17.90 154 HIS B N 1
ATOM 4851 C CA . HIS B 1 154 ? 4.355 -44.797 -28.387 1.00 16.53 154 HIS B CA 1
ATOM 4852 C C . HIS B 1 154 ? 4.656 -46.136 -29.066 1.00 14.84 154 HIS B C 1
ATOM 4853 O O . HIS B 1 154 ? 5.522 -46.222 -29.918 1.00 16.33 154 HIS B O 1
ATOM 4860 N N . PRO B 1 155 ? 3.977 -47.203 -28.642 1.00 16.13 155 PRO B N 1
ATOM 4861 C CA . PRO B 1 155 ? 4.279 -48.538 -29.168 1.00 15.03 155 PRO B CA 1
ATOM 4862 C C . PRO B 1 155 ? 4.260 -48.627 -30.686 1.00 15.49 155 PRO B C 1
ATOM 4863 O O . PRO B 1 155 ? 5.080 -49.349 -31.252 1.00 16.01 155 PRO B O 1
ATOM 4867 N N . ASP B 1 156 ? 3.443 -47.804 -31.351 1.00 15.37 156 ASP B N 1
ATOM 4868 C CA . ASP B 1 156 ? 3.330 -47.858 -32.816 1.00 14.50 156 ASP B CA 1
ATOM 4869 C C . ASP B 1 156 ? 4.474 -47.142 -33.555 1.00 15.31 156 ASP B C 1
ATOM 4870 O O . ASP B 1 156 ? 4.571 -47.229 -34.782 1.00 16.21 156 ASP B O 1
ATOM 4875 N N . LEU B 1 157 ? 5.376 -46.491 -32.814 1.00 16.90 157 LEU B N 1
ATOM 4876 C CA . LEU B 1 157 ? 6.322 -45.558 -33.423 1.00 16.27 157 LEU B CA 1
ATOM 4877 C C . LEU B 1 157 ? 7.722 -45.776 -32.877 1.00 18.21 157 LEU B C 1
ATOM 4878 O O . LEU B 1 157 ? 8.677 -45.129 -33.302 1.00 19.44 157 LEU B O 1
ATOM 4883 N N . GLN B 1 158 ? 7.873 -46.761 -32.005 1.00 19.50 158 GLN B N 1
ATOM 4884 C CA . GLN B 1 158 ? 9.180 -47.054 -31.426 1.00 18.83 158 GLN B CA 1
ATOM 4885 C C . GLN B 1 158 ? 10.234 -47.455 -32.466 1.00 17.77 158 GLN B C 1
ATOM 4886 O O . GLN B 1 158 ? 9.959 -48.226 -33.386 1.00 18.58 158 GLN B O 1
ATOM 4892 N N . GLY B 1 159 ? 11.436 -46.912 -32.326 1.00 19.51 159 GLY B N 1
ATOM 4893 C CA . GLY B 1 159 ? 12.541 -47.276 -33.200 1.00 19.85 159 GLY B CA 1
ATOM 4894 C C . GLY B 1 159 ? 12.379 -46.672 -34.580 1.00 21.43 159 GLY B C 1
ATOM 4895 O O . GLY B 1 159 ? 13.196 -46.907 -35.471 1.00 24.42 159 GLY B O 1
ATOM 4896 N N . LYS B 1 160 ? 11.365 -45.828 -34.736 1.00 20.04 160 LYS B N 1
ATOM 4897 C CA . LYS B 1 160 ? 10.921 -45.371 -36.049 1.00 18.63 160 LYS B CA 1
ATOM 4898 C C . LYS B 1 160 ? 11.380 -43.943 -36.308 1.00 16.72 160 LYS B C 1
ATOM 4899 O O . LYS B 1 160 ? 11.566 -43.544 -37.443 1.00 16.90 160 LYS B O 1
ATOM 4905 N N . VAL B 1 161 ? 11.573 -43.166 -35.249 1.00 18.48 161 VAL B N 1
ATOM 4906 C CA . VAL B 1 161 ? 11.951 -41.772 -35.404 1.00 19.11 161 VAL B CA 1
ATOM 4907 C C . VAL B 1 161 ? 13.465 -41.652 -35.462 1.00 20.59 161 VAL B C 1
ATOM 4908 O O . VAL B 1 161 ? 14.120 -41.591 -34.431 1.00 23.04 161 VAL B O 1
ATOM 4912 N N . ILE B 1 162 ? 14.019 -41.548 -36.665 1.00 19.61 162 ILE B N 1
ATOM 4913 C CA . ILE B 1 162 ? 15.475 -41.656 -36.818 1.00 18.13 162 ILE B CA 1
ATOM 4914 C C . ILE B 1 162 ? 16.193 -40.305 -36.860 1.00 18.32 162 ILE B C 1
ATOM 4915 O O . ILE B 1 162 ? 17.428 -40.261 -36.927 1.00 18.98 162 ILE B O 1
ATOM 4920 N N . GLY B 1 163 ? 15.419 -39.220 -36.923 1.00 18.47 163 GLY B N 1
ATOM 4921 C CA . GLY B 1 163 ? 15.959 -37.867 -36.906 1.00 15.20 163 GLY B CA 1
ATOM 4922 C C . GLY B 1 163 ? 14.970 -36.943 -36.220 1.00 18.07 163 GLY B C 1
ATOM 4923 O O . GLY B 1 163 ? 13.760 -37.227 -36.169 1.00 14.49 163 GLY B O 1
ATOM 4924 N N . TRP B 1 164 ? 15.459 -35.803 -35.742 1.00 15.39 164 TRP B N 1
ATOM 4925 C CA . TRP B 1 164 ? 14.644 -34.941 -34.890 1.00 16.41 164 TRP B CA 1
ATOM 4926 C C . TRP B 1 164 ? 15.198 -33.521 -34.891 1.00 17.43 164 TRP B C 1
ATOM 4927 O O . TRP B 1 164 ? 16.422 -33.312 -34.881 1.00 15.58 164 TRP B O 1
ATOM 4938 N N . VAL B 1 165 ? 14.301 -32.550 -34.914 1.00 17.04 165 VAL B N 1
ATOM 4939 C CA . VAL B 1 165 ? 14.673 -31.185 -34.626 1.00 16.37 165 VAL B CA 1
ATOM 4940 C C . VAL B 1 165 ? 13.479 -30.474 -34.028 1.00 18.59 165 VAL B C 1
ATOM 4941 O O . VAL B 1 165 ? 12.335 -30.688 -34.453 1.00 17.23 165 VAL B O 1
ATOM 4945 N N . ASP B 1 166 ? 13.751 -29.663 -33.007 1.00 19.94 166 ASP B N 1
ATOM 4946 C CA . ASP B 1 166 ? 12.721 -28.951 -32.268 1.00 19.30 166 ASP B CA 1
ATOM 4947 C C . ASP B 1 166 ? 13.012 -27.441 -32.364 1.00 21.38 166 ASP B C 1
ATOM 4948 O O . ASP B 1 166 ? 13.966 -26.926 -31.748 1.00 19.43 166 ASP B O 1
ATOM 4953 N N . PHE B 1 167 ? 12.250 -26.760 -33.217 1.00 19.58 167 PHE B N 1
ATOM 4954 C CA . PHE B 1 167 ? 12.500 -25.359 -33.522 1.00 18.96 167 PHE B CA 1
ATOM 4955 C C . PHE B 1 167 ? 11.581 -24.496 -32.682 1.00 20.33 167 PHE B C 1
ATOM 4956 O O . PHE B 1 167 ? 11.576 -23.273 -32.828 1.00 19.85 167 PHE B O 1
ATOM 4964 N N . VAL B 1 168 ? 10.864 -25.128 -31.747 1.00 18.82 168 VAL B N 1
ATOM 4965 C CA . VAL B 1 168 ? 10.017 -24.414 -30.796 1.00 18.72 168 VAL B CA 1
ATOM 4966 C C . VAL B 1 168 ? 10.637 -24.340 -29.410 1.00 18.96 168 VAL B C 1
ATOM 4967 O O . VAL B 1 168 ? 10.765 -23.252 -28.843 1.00 20.71 168 VAL B O 1
ATOM 4971 N N . ASN B 1 169 ? 11.122 -25.470 -28.910 1.00 19.10 169 ASN B N 1
ATOM 4972 C CA . ASN B 1 169 ? 11.831 -25.482 -27.639 1.00 19.21 169 ASN B CA 1
ATOM 4973 C C . ASN B 1 169 ? 13.272 -25.953 -27.669 1.00 19.12 169 ASN B C 1
ATOM 4974 O O . ASN B 1 169 ? 13.918 -26.044 -26.623 1.00 22.36 169 ASN B O 1
ATOM 4979 N N . GLY B 1 170 ? 13.753 -26.373 -28.821 1.00 20.17 170 GLY B N 1
ATOM 4980 C CA . GLY B 1 170 ? 15.154 -26.834 -28.908 1.00 20.68 170 GLY B CA 1
ATOM 4981 C C . GLY B 1 170 ? 15.583 -28.072 -28.131 1.00 20.82 170 GLY B C 1
ATOM 4982 O O . GLY B 1 170 ? 16.791 -28.360 -28.054 1.00 21.00 170 GLY B O 1
ATOM 4983 N N . LYS B 1 171 ? 14.624 -28.917 -27.745 1.00 21.14 171 LYS B N 1
ATOM 4984 C CA . LYS B 1 171 ? 14.938 -30.199 -27.084 1.00 22.71 171 LYS B CA 1
ATOM 4985 C C . LYS B 1 171 ? 15.599 -31.212 -28.002 1.00 22.98 171 LYS B C 1
ATOM 4986 O O . LYS B 1 171 ? 15.247 -31.319 -29.182 1.00 23.50 171 LYS B O 1
ATOM 4992 N N . THR B 1 172 ? 16.578 -31.936 -27.469 1.00 23.72 172 THR B N 1
ATOM 4993 C CA . THR B 1 172 ? 17.472 -32.764 -28.281 1.00 22.45 172 THR B CA 1
ATOM 4994 C C . THR B 1 172 ? 16.772 -34.082 -28.612 1.00 22.86 172 THR B C 1
ATOM 4995 O O . THR B 1 172 ? 17.295 -34.927 -29.352 1.00 22.40 172 THR B O 1
ATOM 4999 N N . THR B 1 173 ? 15.591 -34.255 -28.030 1.00 22.86 173 THR B N 1
ATOM 5000 C CA . THR B 1 173 ? 14.949 -35.565 -27.908 1.00 22.92 173 THR B CA 1
ATOM 5001 C C . THR B 1 173 ? 13.479 -35.443 -28.284 1.00 18.99 173 THR B C 1
ATOM 5002 O O . THR B 1 173 ? 12.814 -34.537 -27.814 1.00 18.73 173 THR B O 1
ATOM 5006 N N . PRO B 1 174 ? 12.991 -36.319 -29.187 1.00 18.87 174 PRO B N 1
ATOM 5007 C CA . PRO B 1 174 ? 11.611 -36.265 -29.684 1.00 17.83 174 PRO B CA 1
ATOM 5008 C C . PRO B 1 174 ? 10.611 -36.228 -28.548 1.00 17.06 174 PRO B C 1
ATOM 5009 O O . PRO B 1 174 ? 10.813 -36.897 -27.529 1.00 19.92 174 PRO B O 1
ATOM 5013 N N . TYR B 1 175 ? 9.537 -35.469 -28.734 1.00 14.92 175 TYR B N 1
ATOM 5014 C CA . TYR B 1 175 ? 8.345 -35.529 -27.870 1.00 14.79 175 TYR B CA 1
ATOM 5015 C C . TYR B 1 175 ? 7.202 -34.877 -28.623 1.00 12.23 175 TYR B C 1
ATOM 5016 O O . TYR B 1 175 ? 7.414 -34.273 -29.664 1.00 15.74 175 TYR B O 1
ATOM 5025 N N . ASP B 1 176 ? 6.009 -34.903 -28.048 1.00 12.38 176 ASP B N 1
ATOM 5026 C CA . ASP B 1 176 ? 4.879 -34.209 -28.641 1.00 12.25 176 ASP B CA 1
ATOM 5027 C C . ASP B 1 176 ? 4.060 -33.654 -27.505 1.00 12.33 176 ASP B C 1
ATOM 5028 O O . ASP B 1 176 ? 3.441 -34.400 -26.763 1.00 12.36 176 ASP B O 1
ATOM 5033 N N . ASP B 1 177 ? 4.063 -32.335 -27.338 1.00 12.36 177 ASP B N 1
ATOM 5034 C CA . ASP B 1 177 ? 3.363 -31.774 -26.200 1.00 13.58 177 ASP B CA 1
ATOM 5035 C C . ASP B 1 177 ? 1.947 -31.392 -26.558 1.00 15.20 177 ASP B C 1
ATOM 5036 O O . ASP B 1 177 ? 1.305 -30.628 -25.827 1.00 17.26 177 ASP B O 1
ATOM 5041 N N . ASN B 1 178 ? 1.450 -31.884 -27.696 1.00 13.97 178 ASN B N 1
ATOM 5042 C CA . ASN B 1 178 ? 0.078 -31.520 -28.101 1.00 14.09 178 ASN B CA 1
ATOM 5043 C C . ASN B 1 178 ? -0.748 -32.741 -28.488 1.00 14.80 178 ASN B C 1
ATOM 5044 O O . ASN B 1 178 ? -1.908 -32.887 -28.078 1.00 14.56 178 ASN B O 1
ATOM 5049 N N . GLY B 1 179 ? -0.140 -33.607 -29.292 1.00 12.86 179 GLY B N 1
ATOM 5050 C CA . GLY B 1 179 ? -0.746 -34.859 -29.709 1.00 13.87 179 GLY B CA 1
ATOM 5051 C C . GLY B 1 179 ? -0.946 -34.926 -31.217 1.00 16.75 179 GLY B C 1
ATOM 5052 O O . GLY B 1 179 ? -1.042 -36.015 -31.788 1.00 15.49 179 GLY B O 1
ATOM 5053 N N . HIS B 1 180 ? -1.150 -33.762 -31.837 1.00 15.43 180 HIS B N 1
ATOM 5054 C CA . HIS B 1 180 ? -1.489 -33.695 -33.254 1.00 16.75 180 HIS B CA 1
ATOM 5055 C C . HIS B 1 180 ? -0.399 -34.330 -34.135 1.00 15.57 180 HIS B C 1
ATOM 5056 O O . HIS B 1 180 ? -0.698 -35.185 -34.955 1.00 14.50 180 HIS B O 1
ATOM 5063 N N . GLY B 1 181 ? 0.870 -34.024 -33.866 1.00 15.20 181 GLY B N 1
ATOM 5064 C CA . GLY B 1 181 ? 1.979 -34.550 -34.681 1.00 13.20 181 GLY B CA 1
ATOM 5065 C C . GLY B 1 181 ? 2.077 -36.069 -34.618 1.00 14.03 181 GLY B C 1
ATOM 5066 O O . GLY B 1 181 ? 2.371 -36.741 -35.619 1.00 11.09 181 GLY B O 1
ATOM 5067 N N . THR B 1 182 ? 1.808 -36.611 -33.431 1.00 14.08 182 THR B N 1
ATOM 5068 C CA . THR B 1 182 ? 1.839 -38.050 -33.188 1.00 13.70 182 THR B CA 1
ATOM 5069 C C . THR B 1 182 ? 0.688 -38.733 -33.935 1.00 13.31 182 THR B C 1
ATOM 5070 O O . THR B 1 182 ? 0.874 -39.752 -34.601 1.00 12.06 182 THR B O 1
ATOM 5074 N N . HIS B 1 183 ? -0.496 -38.154 -33.846 1.00 13.65 183 HIS B N 1
ATOM 5075 C CA . HIS B 1 183 ? -1.624 -38.696 -34.568 1.00 13.56 183 HIS B CA 1
ATOM 5076 C C . HIS B 1 183 ? -1.294 -38.755 -36.070 1.00 13.53 183 HIS B C 1
ATOM 5077 O O . HIS B 1 183 ? -1.408 -39.814 -36.695 1.00 9.95 183 HIS B O 1
ATOM 5084 N N . VAL B 1 184 ? -0.682 -37.688 -36.576 1.00 13.32 184 VAL B N 1
ATOM 5085 C CA . VAL B 1 184 ? -0.411 -37.547 -38.000 1.00 13.61 184 VAL B CA 1
ATOM 5086 C C . VAL B 1 184 ? 0.695 -38.513 -38.418 1.00 14.79 184 VAL B C 1
ATOM 5087 O O . VAL B 1 184 ? 0.530 -39.287 -39.378 1.00 12.58 184 VAL B O 1
ATOM 5091 N N . ALA B 1 185 ? 1.732 -38.582 -37.587 1.00 11.65 185 ALA B N 1
ATOM 5092 C CA . ALA B 1 185 ? 2.829 -39.494 -37.800 1.00 14.27 185 ALA B CA 1
ATOM 5093 C C . ALA B 1 185 ? 2.342 -40.953 -37.904 1.00 15.40 185 ALA B C 1
ATOM 5094 O O . ALA B 1 185 ? 2.823 -41.708 -38.749 1.00 13.39 185 ALA B O 1
ATOM 5096 N N . SER B 1 186 ? 1.331 -41.323 -37.118 1.00 14.64 186 SER B N 1
ATOM 5097 C CA . SER B 1 186 ? 0.933 -42.710 -37.085 1.00 14.30 186 SER B CA 1
ATOM 5098 C C . SER B 1 186 ? 0.050 -43.066 -38.251 1.00 15.38 186 SER B C 1
ATOM 5099 O O . SER B 1 186 ? 0.047 -44.214 -38.708 1.00 16.31 186 SER B O 1
ATOM 5102 N N . ILE B 1 187 ? -0.673 -42.069 -38.756 1.00 14.81 187 ILE B N 1
ATOM 5103 C CA . ILE B 1 187 ? -1.508 -42.259 -39.932 1.00 13.14 187 ILE B CA 1
ATOM 5104 C C . ILE B 1 187 ? -0.605 -42.497 -41.122 1.00 13.66 187 ILE B C 1
ATOM 5105 O O . ILE B 1 187 ? -0.942 -43.278 -42.010 1.00 14.43 187 ILE B O 1
ATOM 5110 N N . ALA B 1 188 ? 0.526 -41.792 -41.158 1.00 10.63 188 ALA B N 1
ATOM 5111 C CA . ALA B 1 188 ? 1.504 -41.975 -42.201 1.00 11.61 188 ALA B CA 1
ATOM 5112 C C . ALA B 1 188 ? 2.280 -43.312 -42.113 1.00 12.50 188 ALA B C 1
ATOM 5113 O O . ALA B 1 188 ? 2.505 -43.948 -43.136 1.00 12.11 188 ALA B O 1
ATOM 5115 N N . ALA B 1 189 ? 2.794 -43.649 -40.926 1.00 10.67 189 ALA B N 1
ATOM 5116 C CA . ALA B 1 189 ? 3.820 -44.676 -40.792 1.00 11.35 189 ALA B CA 1
ATOM 5117 C C . ALA B 1 189 ? 3.695 -45.590 -39.552 1.00 11.63 189 ALA B C 1
ATOM 5118 O O . ALA B 1 189 ? 4.564 -46.436 -39.317 1.00 15.34 189 ALA B O 1
ATOM 5120 N N . GLY B 1 190 ? 2.596 -45.486 -38.807 1.00 11.26 190 GLY B N 1
ATOM 5121 C CA . GLY B 1 190 ? 2.432 -46.284 -37.580 1.00 11.12 190 GLY B CA 1
ATOM 5122 C C . GLY B 1 190 ? 2.310 -47.771 -37.911 1.00 12.90 190 GLY B C 1
ATOM 5123 O O . GLY B 1 190 ? 1.736 -48.130 -38.944 1.00 10.14 190 GLY B O 1
ATOM 5124 N N . THR B 1 191 ? 2.921 -48.612 -37.070 1.00 12.53 191 THR B N 1
ATOM 5125 C CA . THR B 1 191 ? 2.862 -50.051 -37.214 1.00 15.61 191 THR B CA 1
ATOM 5126 C C . THR B 1 191 ? 1.516 -50.614 -36.786 1.00 15.84 191 THR B C 1
ATOM 5127 O O . THR B 1 191 ? 1.218 -51.762 -37.070 1.00 18.49 191 THR B O 1
ATOM 5131 N N . GLY B 1 192 ? 0.720 -49.826 -36.071 1.00 17.60 192 GLY B N 1
ATOM 5132 C CA . GLY B 1 192 ? -0.466 -50.357 -35.390 1.00 15.30 192 GLY B CA 1
ATOM 5133 C C . GLY B 1 192 ? -0.253 -51.472 -34.360 1.00 17.43 192 GLY B C 1
ATOM 5134 O O . GLY B 1 192 ? -1.208 -52.122 -33.961 1.00 18.30 192 GLY B O 1
ATOM 5135 N N . ALA B 1 193 ? 0.957 -51.613 -33.828 1.00 17.95 193 ALA B N 1
ATOM 5136 C CA . ALA B 1 193 ? 1.242 -52.625 -32.786 1.00 17.37 193 ALA B CA 1
ATOM 5137 C C . ALA B 1 193 ? 0.201 -52.719 -31.647 1.00 18.20 193 ALA B C 1
ATOM 5138 O O . ALA B 1 193 ? -0.294 -53.815 -31.354 1.00 15.98 193 ALA B O 1
ATOM 5140 N N . ALA B 1 194 ? -0.226 -51.576 -31.104 1.00 15.17 194 ALA B N 1
ATOM 5141 C CA . ALA B 1 194 ? -1.127 -51.578 -29.955 1.00 15.49 194 ALA B CA 1
ATOM 5142 C C . ALA B 1 194 ? -2.550 -51.998 -30.336 1.00 15.49 194 ALA B C 1
ATOM 5143 O O . ALA B 1 194 ? -3.427 -52.107 -29.477 1.00 15.09 194 ALA B O 1
ATOM 5145 N N . SER B 1 195 ? -2.799 -52.187 -31.629 1.00 14.94 195 SER B N 1
ATOM 5146 C CA . SER B 1 195 ? -4.125 -52.661 -32.060 1.00 15.64 195 SER B CA 1
ATOM 5147 C C . SER B 1 195 ? -3.971 -53.851 -32.982 1.00 15.20 195 SER B C 1
ATOM 5148 O O . SER B 1 195 ? -4.848 -54.141 -33.771 1.00 15.07 195 SER B O 1
ATOM 5151 N N . ASN B 1 196 ? -2.822 -54.522 -32.875 1.00 14.72 196 ASN B N 1
ATOM 5152 C CA . ASN B 1 196 ? -2.515 -55.667 -33.727 1.00 16.87 196 ASN B CA 1
ATOM 5153 C C . ASN B 1 196 ? -2.684 -55.328 -35.213 1.00 15.93 196 ASN B C 1
ATOM 5154 O O . ASN B 1 196 ? -3.053 -56.172 -36.013 1.00 14.87 196 ASN B O 1
ATOM 5159 N N . GLY B 1 197 ? -2.357 -54.091 -35.584 1.00 15.67 197 GLY B N 1
ATOM 5160 C CA . GLY B 1 197 ? -2.333 -53.723 -36.986 1.00 16.28 197 GLY B CA 1
ATOM 5161 C C . GLY B 1 197 ? -3.588 -53.005 -37.442 1.00 19.33 197 GLY B C 1
ATOM 5162 O O . GLY B 1 197 ? -3.606 -52.438 -38.524 1.00 20.08 197 GLY B O 1
ATOM 5163 N N . LYS B 1 198 ? -4.657 -53.043 -36.652 1.00 15.52 198 LYS B N 1
ATOM 5164 C CA . LYS B 1 198 ? -5.903 -52.433 -37.118 1.00 18.19 198 LYS B CA 1
ATOM 5165 C C . LYS B 1 198 ? -5.682 -50.945 -37.456 1.00 18.30 198 LYS B C 1
ATOM 5166 O O . LYS B 1 198 ? -6.154 -50.449 -38.495 1.00 19.86 198 LYS B O 1
ATOM 5172 N N . TYR B 1 199 ? -5.016 -50.216 -36.560 1.00 17.53 199 TYR B N 1
ATOM 5173 C CA . TYR B 1 199 ? -4.813 -48.763 -36.770 1.00 16.55 199 TYR B CA 1
ATOM 5174 C C . TYR B 1 199 ? -3.381 -48.464 -37.221 1.00 17.38 199 TYR B C 1
ATOM 5175 O O . TYR B 1 199 ? -2.775 -47.433 -36.875 1.00 16.30 199 TYR B O 1
ATOM 5184 N N . LYS B 1 200 ? -2.871 -49.342 -38.077 1.00 16.40 200 LYS B N 1
ATOM 5185 C CA . LYS B 1 200 ? -1.599 -49.079 -38.704 1.00 17.01 200 LYS B CA 1
ATOM 5186 C C . LYS B 1 200 ? -1.739 -47.913 -39.683 1.00 15.77 200 LYS B C 1
ATOM 5187 O O . LYS B 1 200 ? -2.844 -47.590 -40.157 1.00 14.94 200 LYS B O 1
ATOM 5193 N N . GLY B 1 201 ? -0.619 -47.267 -39.950 1.00 13.13 201 GLY B N 1
ATOM 5194 C CA . GLY B 1 201 ? -0.577 -46.175 -40.916 1.00 14.55 201 GLY B CA 1
ATOM 5195 C C . GLY B 1 201 ? -0.478 -46.702 -42.333 1.00 15.03 201 GLY B C 1
ATOM 5196 O O . GLY B 1 201 ? -0.430 -47.920 -42.535 1.00 14.62 201 GLY B O 1
ATOM 5197 N N . MET B 1 202 ? -0.501 -45.796 -43.310 1.00 12.81 202 MET B N 1
ATOM 5198 C CA . MET B 1 202 ? -0.485 -46.202 -44.712 1.00 15.39 202 MET B CA 1
ATOM 5199 C C . MET B 1 202 ? 0.893 -46.747 -45.138 1.00 15.66 202 MET B C 1
ATOM 5200 O O . MET B 1 202 ? 0.987 -47.543 -46.077 1.00 16.86 202 MET B O 1
ATOM 5205 N N . ALA B 1 203 ? 1.955 -46.355 -44.447 1.00 14.01 203 ALA B N 1
ATOM 5206 C CA . ALA B 1 203 ? 3.267 -46.965 -44.686 1.00 13.88 203 ALA B CA 1
ATOM 5207 C C . ALA B 1 203 ? 3.978 -47.440 -43.401 1.00 16.28 203 ALA B C 1
ATOM 5208 O O . ALA B 1 203 ? 4.983 -46.829 -42.976 1.00 15.92 203 ALA B O 1
ATOM 5210 N N . PRO B 1 204 ? 3.543 -48.596 -42.854 1.00 15.70 204 PRO B N 1
ATOM 5211 C CA . PRO B 1 204 ? 3.984 -49.122 -41.548 1.00 16.42 204 PRO B CA 1
ATOM 5212 C C . PRO B 1 204 ? 5.447 -49.499 -41.514 1.00 15.33 204 PRO B C 1
ATOM 5213 O O . PRO B 1 204 ? 6.004 -49.627 -40.434 1.00 15.09 204 PRO B O 1
ATOM 5217 N N . GLY B 1 205 ? 6.079 -49.597 -42.681 1.00 16.17 205 GLY B N 1
ATOM 5218 C CA . GLY B 1 205 ? 7.526 -49.854 -42.740 1.00 14.28 205 GLY B CA 1
ATOM 5219 C C . GLY B 1 205 ? 8.396 -48.605 -42.802 1.00 15.79 205 GLY B C 1
ATOM 5220 O O . GLY B 1 205 ? 9.621 -48.695 -42.688 1.00 14.07 205 GLY B O 1
ATOM 5221 N N . ALA B 1 206 ? 7.793 -47.458 -43.118 1.00 14.29 206 ALA B N 1
ATOM 5222 C CA . ALA B 1 206 ? 8.561 -46.221 -43.297 1.00 13.07 206 ALA B CA 1
ATOM 5223 C C . ALA B 1 206 ? 9.194 -45.746 -42.000 1.00 14.20 206 ALA B C 1
ATOM 5224 O O . ALA B 1 206 ? 8.610 -45.892 -40.935 1.00 16.63 206 ALA B O 1
ATOM 5226 N N . LYS B 1 207 ? 10.324 -45.059 -42.107 1.00 13.99 207 LYS B N 1
ATOM 5227 C CA . LYS B 1 207 ? 10.900 -44.357 -40.969 1.00 14.37 207 LYS B CA 1
ATOM 5228 C C . LYS B 1 207 ? 10.399 -42.923 -40.925 1.00 15.13 207 LYS B C 1
ATOM 5229 O O . LYS B 1 207 ? 9.900 -42.396 -41.923 1.00 15.51 207 LYS B O 1
ATOM 5235 N N . LEU B 1 208 ? 10.585 -42.284 -39.771 1.00 15.92 208 LEU B N 1
ATOM 5236 C CA . LEU B 1 208 ? 10.079 -40.944 -39.530 1.00 14.89 208 LEU B CA 1
ATOM 5237 C C . LEU B 1 208 ? 11.219 -39.995 -39.150 1.00 14.87 208 LEU B C 1
ATOM 5238 O O . LEU B 1 208 ? 12.150 -40.374 -38.441 1.00 15.75 208 LEU B O 1
ATOM 5243 N N . VAL B 1 209 ? 11.051 -38.725 -39.506 1.00 15.17 209 VAL B N 1
ATOM 5244 C CA . VAL B 1 209 ? 11.830 -37.644 -38.916 1.00 14.80 209 VAL B CA 1
ATOM 5245 C C . VAL B 1 209 ? 10.841 -36.632 -38.337 1.00 15.24 209 VAL B C 1
ATOM 5246 O O . VAL B 1 209 ? 9.892 -36.209 -39.029 1.00 14.27 209 VAL B O 1
ATOM 5250 N N . GLY B 1 210 ? 11.009 -36.306 -37.055 1.00 13.45 210 GLY B N 1
ATOM 5251 C CA . GLY B 1 210 ? 10.149 -35.334 -36.389 1.00 12.33 210 GLY B CA 1
ATOM 5252 C C . GLY B 1 210 ? 10.735 -33.938 -36.447 1.00 13.70 210 GLY B C 1
ATOM 5253 O O . GLY B 1 210 ? 11.949 -33.743 -36.174 1.00 14.44 210 GLY B O 1
ATOM 5254 N N . ILE B 1 211 ? 9.937 -33.004 -36.958 1.00 13.06 211 ILE B N 1
ATOM 5255 C CA . ILE B 1 211 ? 10.358 -31.592 -37.126 1.00 13.57 211 ILE B CA 1
ATOM 5256 C C . ILE B 1 211 ? 9.345 -30.674 -36.477 1.00 15.11 211 ILE B C 1
ATOM 5257 O O . ILE B 1 211 ? 8.242 -30.448 -37.008 1.00 17.42 211 ILE B O 1
ATOM 5262 N N . LYS B 1 212 ? 9.615 -30.287 -35.242 1.00 15.58 212 LYS B N 1
ATOM 5263 C CA . LYS B 1 212 ? 8.554 -29.638 -34.466 1.00 14.51 212 LYS B CA 1
ATOM 5264 C C . LYS B 1 212 ? 8.594 -28.139 -34.735 1.00 15.07 212 LYS B C 1
ATOM 5265 O O . LYS B 1 212 ? 9.623 -27.502 -34.506 1.00 16.80 212 LYS B O 1
ATOM 5271 N N . VAL B 1 213 ? 7.539 -27.611 -35.346 1.00 14.19 213 VAL B N 1
ATOM 5272 C CA . VAL B 1 213 ? 7.476 -26.191 -35.692 1.00 16.22 213 VAL B CA 1
ATOM 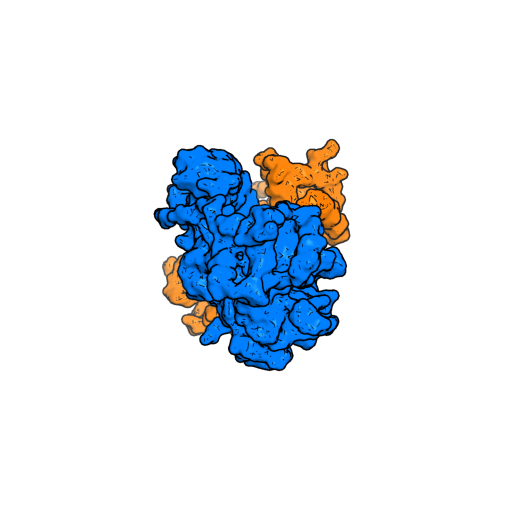5273 C C . VAL B 1 213 ? 6.190 -25.558 -35.154 1.00 15.96 213 VAL B C 1
ATOM 5274 O O . VAL B 1 213 ? 5.988 -24.356 -35.273 1.00 16.53 213 VAL B O 1
ATOM 5278 N N . LEU B 1 214 ? 5.285 -26.377 -34.637 1.00 13.99 214 LEU B N 1
ATOM 5279 C CA . LEU B 1 214 ? 4.091 -25.858 -33.972 1.00 13.74 214 LEU B CA 1
ATOM 5280 C C . LEU B 1 214 ? 4.246 -26.047 -32.472 1.00 14.69 214 LEU B C 1
ATOM 5281 O O . LEU B 1 214 ? 4.804 -27.049 -32.035 1.00 14.36 214 LEU B O 1
ATOM 5286 N N . ASN B 1 215 ? 3.678 -25.132 -31.689 1.00 16.83 215 ASN B N 1
ATOM 5287 C CA . ASN B 1 215 ? 3.689 -25.238 -30.235 1.00 16.31 215 ASN B CA 1
ATOM 5288 C C . ASN B 1 215 ? 2.602 -26.120 -29.601 1.00 15.96 215 ASN B C 1
ATOM 5289 O O . ASN B 1 215 ? 1.861 -26.842 -30.315 1.00 14.86 215 ASN B O 1
ATOM 5294 N N . GLY B 1 216 ? 2.556 -26.116 -28.265 1.00 12.12 216 GLY B N 1
ATOM 5295 C CA . GLY B 1 216 ? 1.629 -26.977 -27.512 1.00 12.95 216 GLY B CA 1
ATOM 5296 C C . GLY B 1 216 ? 0.176 -26.720 -27.839 1.00 13.22 216 GLY B C 1
ATOM 5297 O O . GLY B 1 216 ? -0.686 -27.581 -27.622 1.00 13.63 216 GLY B O 1
ATOM 5298 N N . GLN B 1 217 ? -0.106 -25.571 -28.434 1.00 12.50 217 GLN B N 1
ATOM 5299 C CA . GLN B 1 217 ? -1.467 -25.331 -28.892 1.00 16.94 217 GLN B CA 1
ATOM 5300 C C . GLN B 1 217 ? -1.635 -25.582 -30.397 1.00 18.04 217 GLN B C 1
ATOM 5301 O O . GLN B 1 217 ? -2.716 -25.392 -30.936 1.00 19.64 217 GLN B O 1
ATOM 5307 N N . GLY B 1 218 ? -0.610 -26.120 -31.046 1.00 16.21 218 GLY B N 1
ATOM 5308 C CA . GLY B 1 218 ? -0.736 -26.474 -32.464 1.00 17.52 218 GLY B CA 1
ATOM 5309 C C . GLY B 1 218 ? -0.738 -25.232 -33.340 1.00 17.05 218 GLY B C 1
ATOM 5310 O O . GLY B 1 218 ? -1.295 -25.224 -34.465 1.00 16.91 218 GLY B O 1
ATOM 5311 N N . SER B 1 219 ? -0.126 -24.171 -32.823 1.00 14.51 219 SER B N 1
ATOM 5312 C CA . SER B 1 219 ? 0.006 -22.951 -33.595 1.00 15.75 219 SER B CA 1
ATOM 5313 C C . SER B 1 219 ? 1.469 -22.567 -33.831 1.00 16.45 219 SER B C 1
ATOM 5314 O O . SER B 1 219 ? 2.381 -23.041 -33.150 1.00 14.54 219 SER B O 1
ATOM 5317 N N . GLY B 1 220 ? 1.698 -21.754 -34.853 1.00 17.10 220 GLY B N 1
ATOM 5318 C CA . GLY B 1 220 ? 3.033 -21.330 -35.221 1.00 13.93 220 GLY B CA 1
ATOM 5319 C C . GLY B 1 220 ? 2.943 -20.192 -36.212 1.00 16.29 220 GLY B C 1
ATOM 5320 O O . GLY B 1 220 ? 1.844 -19.670 -36.475 1.00 15.06 220 GLY B O 1
ATOM 5321 N N . SER B 1 221 ? 4.092 -19.754 -36.715 1.00 11.77 221 SER B N 1
ATOM 5322 C CA . SER B 1 221 ? 4.123 -18.761 -37.755 1.00 15.23 221 SER B CA 1
ATOM 5323 C C . SER B 1 221 ? 4.583 -19.374 -39.073 1.00 16.01 221 SER B C 1
ATOM 5324 O O . SER B 1 221 ? 5.328 -20.359 -39.077 1.00 15.04 221 SER B O 1
ATOM 5327 N N . ILE B 1 222 ? 4.226 -18.711 -40.167 1.00 13.79 222 ILE B N 1
ATOM 5328 C CA . ILE B 1 222 ? 4.738 -19.021 -41.492 1.00 14.04 222 ILE B CA 1
ATOM 5329 C C . ILE B 1 222 ? 6.261 -19.194 -41.490 1.00 15.57 222 ILE B C 1
ATOM 5330 O O . ILE B 1 222 ? 6.764 -20.174 -42.022 1.00 15.13 222 ILE B O 1
ATOM 5335 N N . SER B 1 223 ? 6.979 -18.291 -40.827 1.00 15.54 223 SER B N 1
ATOM 5336 C CA . SER B 1 223 ? 8.453 -18.348 -40.829 1.00 16.63 223 SER B CA 1
ATOM 5337 C C . SER B 1 223 ? 8.964 -19.664 -40.243 1.00 15.56 223 SER B C 1
ATOM 5338 O O . SER B 1 223 ? 9.875 -20.259 -40.786 1.00 16.29 223 SER B O 1
ATOM 5341 N N . ASP B 1 224 ? 8.282 -20.167 -39.224 1.00 16.68 224 ASP B N 1
ATOM 5342 C CA . ASP B 1 224 ? 8.659 -21.435 -38.583 1.00 17.88 224 ASP B CA 1
ATOM 5343 C C . ASP B 1 224 ? 8.453 -22.627 -39.485 1.00 15.73 224 ASP B C 1
ATOM 5344 O O . ASP B 1 224 ? 9.239 -23.574 -39.473 1.00 16.01 224 ASP B O 1
ATOM 5349 N N . ILE B 1 225 ? 7.405 -22.567 -40.290 1.00 14.29 225 ILE B N 1
ATOM 5350 C CA . ILE B 1 225 ? 7.128 -23.646 -41.185 1.00 12.36 225 ILE B CA 1
ATOM 5351 C C . ILE B 1 225 ? 8.188 -23.688 -42.243 1.00 13.15 225 ILE B C 1
ATOM 5352 O O . ILE B 1 225 ? 8.598 -24.765 -42.643 1.00 12.89 225 ILE B O 1
ATOM 5357 N N . ILE B 1 226 ? 8.487 -22.534 -42.832 1.00 12.58 226 ILE B N 1
ATOM 5358 C CA . ILE B 1 226 ? 9.492 -22.471 -43.878 1.00 13.87 226 ILE B CA 1
ATOM 5359 C C . ILE B 1 226 ? 10.817 -22.987 -43.318 1.00 14.11 226 ILE B C 1
ATOM 5360 O O . ILE B 1 226 ? 11.614 -23.608 -44.032 1.00 16.15 226 ILE B O 1
ATOM 5365 N N . ASN B 1 227 ? 11.097 -22.648 -42.063 1.00 13.05 227 ASN B N 1
ATOM 5366 C CA . ASN B 1 227 ? 12.330 -23.128 -41.417 1.00 12.79 227 ASN B CA 1
ATOM 5367 C C . ASN B 1 227 ? 12.342 -24.653 -41.263 1.00 12.50 227 ASN B C 1
ATOM 5368 O O . ASN B 1 227 ? 13.307 -25.305 -41.641 1.00 13.59 227 ASN B O 1
ATOM 5373 N N . GLY B 1 228 ? 11.200 -25.229 -40.896 1.00 11.29 228 GLY B N 1
ATOM 5374 C CA . GLY B 1 228 ? 11.036 -26.686 -40.887 1.00 12.21 228 GLY B CA 1
ATOM 5375 C C . GLY B 1 228 ? 11.226 -27.317 -42.263 1.00 14.80 228 GLY B C 1
ATOM 5376 O O . GLY B 1 228 ? 11.924 -28.329 -42.396 1.00 15.41 228 GLY B O 1
ATOM 5377 N N . VAL B 1 229 ? 10.707 -26.665 -43.304 1.00 13.98 229 VAL B N 1
ATOM 5378 C CA . VAL B 1 229 ? 10.902 -27.155 -44.683 1.00 14.65 229 VAL B CA 1
ATOM 5379 C C . VAL B 1 229 ? 12.367 -27.065 -45.110 1.00 15.61 229 VAL B C 1
ATOM 5380 O O . VAL B 1 229 ? 12.891 -27.986 -45.770 1.00 16.61 229 VAL B O 1
ATOM 5384 N N . ASP B 1 230 ? 12.992 -25.925 -44.808 1.00 15.04 230 ASP B N 1
ATOM 5385 C CA . ASP B 1 230 ? 14.394 -25.687 -45.132 1.00 16.26 230 ASP B CA 1
ATOM 5386 C C . ASP B 1 230 ? 15.279 -26.802 -44.547 1.00 17.79 230 ASP B C 1
ATOM 5387 O O . ASP B 1 230 ? 16.153 -27.353 -45.233 1.00 19.00 230 ASP B O 1
ATOM 5392 N N . TRP B 1 231 ? 15.093 -27.084 -43.259 1.00 15.87 231 TRP B N 1
ATOM 5393 C CA . TRP B 1 231 ? 15.848 -28.117 -42.565 1.00 17.52 231 TRP B CA 1
ATOM 5394 C C . TRP B 1 231 ? 15.658 -29.495 -43.242 1.00 16.96 231 TRP B C 1
ATOM 5395 O O . TRP B 1 231 ? 16.617 -30.254 -43.414 1.00 20.45 231 TRP B O 1
ATOM 5406 N N . ALA B 1 232 ? 14.430 -29.807 -43.620 1.00 15.86 232 ALA B N 1
ATOM 5407 C CA . ALA B 1 232 ? 14.130 -31.067 -44.308 1.00 16.23 232 ALA B CA 1
ATOM 5408 C C . ALA B 1 232 ? 14.882 -31.211 -45.620 1.00 15.13 232 ALA B C 1
ATOM 5409 O O . ALA B 1 232 ? 15.473 -32.251 -45.882 1.00 18.76 232 ALA B O 1
ATOM 5411 N N . VAL B 1 233 ? 14.907 -30.157 -46.423 1.00 15.28 233 VAL B N 1
ATOM 5412 C CA . VAL B 1 233 ? 15.724 -30.160 -47.631 1.00 14.78 233 VAL B CA 1
ATOM 5413 C C . VAL B 1 233 ? 17.224 -30.276 -47.285 1.00 17.36 233 VAL B C 1
ATOM 5414 O O . VAL B 1 233 ? 17.940 -31.114 -47.867 1.00 19.54 233 VAL B O 1
ATOM 5418 N N . GLN B 1 234 ? 17.699 -29.501 -46.311 1.00 18.64 234 GLN B N 1
ATOM 5419 C CA . GLN B 1 234 ? 19.139 -29.567 -45.945 1.00 18.85 234 GLN B CA 1
ATOM 5420 C C . GLN B 1 234 ? 19.495 -30.977 -45.513 1.00 18.61 234 GLN B C 1
ATOM 5421 O O . GLN B 1 234 ? 20.629 -31.400 -45.667 1.00 22.73 234 GLN B O 1
ATOM 5427 N N . ASN B 1 235 ? 18.594 -31.634 -44.796 1.00 17.23 235 ASN B N 1
ATOM 5428 C CA . ASN B 1 235 ? 18.945 -32.904 -44.167 1.00 17.46 235 ASN B CA 1
ATOM 5429 C C . ASN B 1 235 ? 18.450 -34.129 -44.922 1.00 19.52 235 ASN B C 1
ATOM 5430 O O . ASN B 1 235 ? 18.311 -35.224 -44.339 1.00 21.04 235 ASN B O 1
ATOM 5435 N N . LYS B 1 236 ? 18.141 -33.921 -46.198 1.00 19.37 236 LYS B N 1
ATOM 5436 C CA . LYS B 1 236 ? 17.441 -34.899 -47.026 1.00 22.73 236 LYS B CA 1
ATOM 5437 C C . LYS B 1 236 ? 18.259 -36.176 -47.197 1.00 24.28 236 LYS B C 1
ATOM 5438 O O . LYS B 1 236 ? 17.752 -37.271 -46.954 1.00 23.62 236 LYS B O 1
ATOM 5444 N N . ASP B 1 237 ? 19.541 -36.022 -47.538 1.00 24.89 237 ASP B N 1
ATOM 5445 C CA . ASP B 1 237 ? 20.431 -37.157 -47.735 1.00 26.49 237 ASP B CA 1
ATOM 5446 C C . ASP B 1 237 ? 20.781 -37.838 -46.410 1.00 26.10 237 ASP B C 1
ATOM 5447 O O . ASP B 1 237 ? 20.807 -39.062 -46.341 1.00 24.11 237 ASP B O 1
ATOM 5452 N N . LYS B 1 238 ? 21.049 -37.039 -45.372 1.00 24.38 238 LYS B N 1
ATOM 5453 C CA . LYS B 1 238 ? 21.374 -37.561 -44.052 1.00 24.40 238 LYS B CA 1
ATOM 5454 C C . LYS B 1 238 ? 20.347 -38.543 -43.474 1.00 24.72 238 LYS B C 1
ATOM 5455 O O . LYS B 1 238 ? 20.721 -39.493 -42.798 1.00 26.02 238 LYS B O 1
ATOM 5461 N N . TYR B 1 239 ? 19.066 -38.336 -43.748 1.00 22.27 239 TYR B N 1
ATOM 5462 C CA . TYR B 1 239 ? 18.047 -39.206 -43.175 1.00 22.68 239 TYR B CA 1
ATOM 5463 C C . TYR B 1 239 ? 17.216 -39.911 -44.224 1.00 20.75 239 TYR B C 1
ATOM 5464 O O . TYR B 1 239 ? 16.245 -40.585 -43.893 1.00 22.63 239 TYR B O 1
ATOM 5473 N N . GLY B 1 240 ? 17.565 -39.719 -45.489 1.00 20.69 240 GLY B N 1
ATOM 5474 C CA . GLY B 1 240 ? 16.879 -40.417 -46.561 1.00 19.22 240 GLY B CA 1
ATOM 5475 C C . GLY B 1 240 ? 15.438 -39.957 -46.644 1.00 20.38 240 GLY B C 1
ATOM 5476 O O . GLY B 1 240 ? 14.532 -40.752 -46.969 1.00 20.87 240 GLY B O 1
ATOM 5477 N N . ILE B 1 241 ? 15.217 -38.658 -46.426 1.00 18.68 241 ILE B N 1
ATOM 5478 C CA . ILE B 1 241 ? 13.845 -38.139 -46.428 1.00 17.39 241 ILE B CA 1
ATOM 5479 C C . ILE B 1 241 ? 13.342 -38.154 -47.874 1.00 17.77 241 ILE B C 1
ATOM 5480 O O . ILE B 1 241 ? 14.031 -37.683 -48.758 1.00 16.82 241 ILE B O 1
ATOM 5485 N N . LYS B 1 242 ? 12.122 -38.636 -48.122 1.00 16.39 242 LYS B N 1
ATOM 5486 C CA . LYS B 1 242 ? 11.622 -38.624 -49.495 1.00 16.29 242 LYS B CA 1
ATOM 5487 C C . LYS B 1 242 ? 10.239 -37.982 -49.593 1.00 16.01 242 LYS B C 1
ATOM 5488 O O . LYS B 1 242 ? 9.742 -37.703 -50.693 1.00 16.29 242 LYS B O 1
ATOM 5494 N N . VAL B 1 243 ? 9.564 -37.910 -48.450 1.00 14.54 243 VAL B N 1
ATOM 5495 C CA . VAL B 1 243 ? 8.243 -37.317 -48.339 1.00 15.04 243 VAL B CA 1
ATOM 5496 C C . VAL B 1 243 ? 8.281 -36.400 -47.136 1.00 13.73 243 VAL B C 1
ATOM 5497 O O . VAL B 1 243 ? 8.805 -36.762 -46.093 1.00 12.51 243 VAL B O 1
ATOM 5501 N N . ILE B 1 244 ? 7.665 -35.231 -47.261 1.00 14.51 244 ILE B N 1
ATOM 5502 C CA . ILE B 1 244 ? 7.386 -34.422 -46.079 1.00 13.68 244 ILE B CA 1
ATOM 5503 C C . ILE B 1 244 ? 5.905 -34.126 -46.025 1.00 12.35 244 ILE B C 1
ATOM 5504 O O . ILE B 1 244 ? 5.247 -34.044 -47.061 1.00 13.27 244 ILE B O 1
ATOM 5509 N N . ASN B 1 245 ? 5.387 -34.022 -44.805 1.00 13.37 245 ASN B N 1
ATOM 5510 C CA . ASN B 1 245 ? 3.946 -33.926 -44.539 1.00 11.98 245 ASN B CA 1
ATOM 5511 C C . ASN B 1 245 ? 3.710 -32.634 -43.784 1.00 13.21 245 ASN B C 1
ATOM 5512 O O . ASN B 1 245 ? 4.403 -32.370 -42.797 1.00 12.59 245 ASN B O 1
ATOM 5517 N N . LEU B 1 246 ? 2.768 -31.817 -44.251 1.00 13.00 246 LEU B N 1
ATOM 5518 C CA . LEU B 1 246 ? 2.381 -30.590 -43.538 1.00 10.48 246 LEU B CA 1
ATOM 5519 C C . LEU B 1 246 ? 0.886 -30.588 -43.314 1.00 11.57 246 LEU B C 1
ATOM 5520 O O . LEU B 1 246 ? 0.132 -30.185 -44.205 1.00 12.47 246 LEU B O 1
ATOM 5525 N N . SER B 1 247 ? 0.453 -31.078 -42.155 1.00 9.28 247 SER B N 1
ATOM 5526 C CA . SER B 1 247 ? -0.978 -31.169 -41.855 1.00 11.79 247 SER B CA 1
ATOM 5527 C C . SER B 1 247 ? -1.405 -29.874 -41.176 1.00 12.04 247 SER B C 1
ATOM 5528 O O . SER B 1 247 ? -1.840 -29.892 -40.032 1.00 15.99 247 SER B O 1
ATOM 5531 N N . LEU B 1 248 ? -1.207 -28.747 -41.858 1.00 13.10 248 LEU B N 1
ATOM 5532 C CA . LEU B 1 248 ? -1.265 -27.418 -41.233 1.00 14.89 248 LEU B CA 1
ATOM 5533 C C . LEU B 1 248 ? -1.426 -26.385 -42.356 1.00 15.47 248 LEU B C 1
ATOM 5534 O O . LEU B 1 248 ? -1.230 -26.712 -43.518 1.00 15.62 248 LEU B O 1
ATOM 5539 N N . GLY B 1 249 ? -1.756 -25.149 -42.013 1.00 16.61 249 GLY B N 1
ATOM 5540 C CA . GLY B 1 249 ? -1.947 -24.102 -43.017 1.00 22.25 249 GLY B CA 1
ATOM 5541 C C . GLY B 1 249 ? -2.454 -22.803 -42.410 1.00 24.99 249 GLY B C 1
ATOM 5542 O O . GLY B 1 249 ? -2.675 -22.737 -41.205 1.00 25.87 249 GLY B O 1
ATOM 5543 N N . SER B 1 250 ? -2.467 -21.736 -43.209 1.00 29.09 250 SER B N 1
ATOM 5544 C CA . SER B 1 250 ? -3.319 -20.562 -42.971 1.00 31.94 250 SER B CA 1
ATOM 5545 C C . SER B 1 250 ? -4.535 -20.670 -43.864 1.00 33.78 250 SER B C 1
ATOM 5546 O O . SER B 1 250 ? -4.466 -21.229 -44.965 1.00 34.20 250 SER B O 1
ATOM 5549 N N . SER B 1 251 ? -5.612 -20.021 -43.452 1.00 35.40 251 SER B N 1
ATOM 5550 C CA . SER B 1 251 ? -6.888 -20.139 -44.143 1.00 36.18 251 SER B CA 1
ATOM 5551 C C . SER B 1 251 ? -7.199 -18.946 -45.082 1.00 36.70 251 SER B C 1
ATOM 5552 O O . SER B 1 251 ? -8.205 -18.956 -45.814 1.00 37.88 251 SER B O 1
ATOM 5555 N N . GLN B 1 252 ? -6.359 -17.915 -45.046 1.00 35.80 252 GLN B N 1
ATOM 5556 C CA . GLN B 1 252 ? -6.506 -16.789 -45.977 1.00 34.77 252 GLN B CA 1
ATOM 5557 C C . GLN B 1 252 ? -6.196 -17.228 -47.419 1.00 30.87 252 GLN B C 1
ATOM 5558 O O . GLN B 1 252 ? -5.048 -17.565 -47.729 1.00 26.62 252 GLN B O 1
ATOM 5564 N N . SER B 1 253 ? -7.214 -17.202 -48.281 1.00 27.16 253 SER B N 1
ATOM 5565 C CA . SER B 1 253 ? -7.053 -17.527 -49.708 1.00 25.81 253 SER B CA 1
ATOM 5566 C C . SER B 1 253 ? -5.712 -17.051 -50.239 1.00 24.99 253 SER B C 1
ATOM 5567 O O . SER B 1 253 ? -5.327 -15.893 -50.051 1.00 25.48 253 SER B O 1
ATOM 5570 N N . SER B 1 254 ? -4.976 -17.955 -50.857 1.00 21.82 254 SER B N 1
ATOM 5571 C CA . SER B 1 254 ? -3.647 -17.653 -51.338 1.00 22.26 254 SER B CA 1
ATOM 5572 C C . SER B 1 254 ? -3.591 -17.937 -52.833 1.00 22.94 254 SER B C 1
ATOM 5573 O O . SER B 1 254 ? -4.355 -18.765 -53.337 1.00 24.66 254 SER B O 1
ATOM 5576 N N . ASP B 1 255 ? -2.703 -17.241 -53.541 1.00 23.93 255 ASP B N 1
ATOM 5577 C CA . ASP B 1 255 ? -2.389 -17.570 -54.945 1.00 21.87 255 ASP B CA 1
ATOM 5578 C C . ASP B 1 255 ? -1.076 -18.334 -55.104 1.00 20.53 255 ASP B C 1
ATOM 5579 O O . ASP B 1 255 ? -0.542 -18.464 -56.217 1.00 17.81 255 ASP B O 1
ATOM 5584 N N . GLY B 1 256 ? -0.555 -18.840 -53.987 1.00 19.93 256 GLY B N 1
ATOM 5585 C CA . GLY B 1 256 ? 0.612 -19.692 -54.025 1.00 18.23 256 GLY B CA 1
ATOM 5586 C C . GLY B 1 256 ? 1.876 -19.007 -54.502 1.00 19.45 256 GLY B C 1
ATOM 5587 O O . GLY B 1 256 ? 2.848 -19.679 -54.897 1.00 19.25 256 GLY B O 1
ATOM 5588 N N . THR B 1 257 ? 1.925 -17.682 -54.367 1.00 19.50 257 THR B N 1
ATOM 5589 C CA . THR B 1 257 ? 3.192 -16.978 -54.543 1.00 18.64 257 THR B CA 1
ATOM 5590 C C . THR B 1 257 ? 3.794 -16.443 -53.225 1.00 18.58 257 THR B C 1
ATOM 5591 O O . THR B 1 257 ? 4.851 -15.816 -53.246 1.00 17.74 257 THR B O 1
ATOM 5595 N N . ASP B 1 258 ? 3.106 -16.642 -52.110 1.00 17.99 258 ASP B N 1
ATOM 5596 C CA . ASP B 1 258 ? 3.646 -16.303 -50.788 1.00 18.74 258 ASP B CA 1
ATOM 5597 C C . ASP B 1 258 ? 4.893 -17.140 -50.484 1.00 20.08 258 ASP B C 1
ATOM 5598 O O . ASP B 1 258 ? 5.165 -18.154 -51.148 1.00 20.50 258 ASP B O 1
ATOM 5603 N N . SER B 1 259 ? 5.639 -16.708 -49.477 1.00 17.85 259 SER B N 1
ATOM 5604 C CA . SER B 1 259 ? 6.946 -17.264 -49.152 1.00 16.02 259 SER B CA 1
ATOM 5605 C C . SER B 1 259 ? 6.925 -18.769 -48.866 1.00 16.42 259 SER B C 1
ATOM 5606 O O . SER B 1 259 ? 7.884 -19.470 -49.174 1.00 16.46 259 SER B O 1
ATOM 5609 N N . LEU B 1 260 ? 5.895 -19.240 -48.179 1.00 16.28 260 LEU B N 1
ATOM 5610 C CA . LEU B 1 260 ? 5.848 -20.649 -47.769 1.00 18.02 260 LEU B CA 1
ATOM 5611 C C . LEU B 1 260 ? 5.403 -21.533 -48.949 1.00 18.48 260 LEU B C 1
ATOM 5612 O O . LEU B 1 260 ? 5.906 -22.640 -49.109 1.00 20.07 260 LEU B O 1
ATOM 5617 N N . SER B 1 261 ? 4.478 -21.035 -49.779 1.00 18.87 261 SER B N 1
ATOM 5618 C CA . SER B 1 261 ? 4.187 -21.672 -51.090 1.00 18.21 261 SER B CA 1
ATOM 5619 C C . SER B 1 261 ? 5.426 -21.854 -51.949 1.00 18.88 261 SER B C 1
ATOM 5620 O O . SER B 1 261 ? 5.733 -22.956 -52.435 1.00 17.29 261 SER B O 1
ATOM 5623 N N . GLN B 1 262 ? 6.146 -20.764 -52.158 1.00 20.29 262 GLN B N 1
ATOM 5624 C CA . GLN B 1 262 ? 7.429 -20.865 -52.834 1.00 18.07 262 GLN B CA 1
ATOM 5625 C C . GLN B 1 262 ? 8.356 -21.883 -52.171 1.00 17.18 262 GLN B C 1
ATOM 5626 O O . GLN B 1 262 ? 8.961 -22.711 -52.846 1.00 19.05 262 GLN B O 1
ATOM 5632 N N . ALA B 1 263 ? 8.484 -21.836 -50.852 1.00 16.94 263 ALA B N 1
ATOM 5633 C CA . ALA B 1 263 ? 9.335 -22.848 -50.191 1.00 15.42 263 ALA B CA 1
ATOM 5634 C C . ALA B 1 263 ? 8.895 -24.286 -50.508 1.00 14.56 263 ALA B C 1
ATOM 5635 O O . ALA B 1 263 ? 9.723 -25.115 -50.800 1.00 12.41 263 ALA B O 1
ATOM 5637 N N . VAL B 1 264 ? 7.609 -24.621 -50.351 1.00 16.13 264 VAL B N 1
ATOM 5638 C CA . VAL B 1 264 ? 7.225 -26.015 -50.640 1.00 15.96 264 VAL B CA 1
ATOM 5639 C C . VAL B 1 264 ? 7.359 -26.422 -52.140 1.00 17.51 264 VAL B C 1
ATOM 5640 O O . VAL B 1 264 ? 7.871 -27.513 -52.467 1.00 17.93 264 VAL B O 1
ATOM 5644 N N . ASN B 1 265 ? 7.009 -25.514 -53.048 1.00 17.58 265 ASN B N 1
ATOM 5645 C CA . ASN B 1 265 ? 7.472 -25.644 -54.425 1.00 16.82 265 ASN B CA 1
ATOM 5646 C C . ASN B 1 265 ? 8.965 -25.970 -54.590 1.00 17.53 265 ASN B C 1
ATOM 5647 O O . ASN B 1 265 ? 9.316 -26.926 -55.292 1.00 18.25 265 ASN B O 1
ATOM 5652 N N . ASN B 1 266 ? 9.853 -25.211 -53.962 1.00 17.46 266 ASN B N 1
ATOM 5653 C CA . ASN B 1 266 ? 11.280 -25.507 -54.125 1.00 18.23 266 ASN B CA 1
ATOM 5654 C C . ASN B 1 266 ? 11.701 -26.834 -53.476 1.00 18.44 266 ASN B C 1
ATOM 5655 O O . ASN B 1 266 ? 12.686 -27.449 -53.881 1.00 19.52 266 ASN B O 1
ATOM 5660 N N . ALA B 1 267 ? 11.007 -27.223 -52.412 1.00 16.57 267 ALA B N 1
ATOM 5661 C CA . ALA B 1 267 ? 11.280 -28.491 -51.732 1.00 15.46 267 ALA B CA 1
ATOM 5662 C C . ALA B 1 267 ? 10.927 -29.649 -52.680 1.00 14.71 267 ALA B C 1
ATOM 5663 O O . ALA B 1 267 ? 11.599 -30.678 -52.728 1.00 13.52 267 ALA B O 1
ATOM 5665 N N . TRP B 1 268 ? 9.796 -29.496 -53.353 1.00 15.27 268 TRP B N 1
ATOM 5666 C CA . TRP B 1 268 ? 9.384 -30.385 -54.429 1.00 16.35 268 TRP B CA 1
ATOM 5667 C C . TRP B 1 268 ? 10.453 -30.508 -55.513 1.00 16.45 268 TRP B C 1
ATOM 5668 O O . TRP B 1 268 ? 10.868 -31.610 -55.866 1.00 15.52 268 TRP B O 1
ATOM 5679 N N . ASP B 1 269 ? 10.933 -29.382 -56.024 1.00 17.51 269 ASP B N 1
ATOM 5680 C CA . ASP B 1 269 ? 12.018 -29.436 -57.027 1.00 19.37 269 ASP B CA 1
ATOM 5681 C C . ASP B 1 269 ? 13.296 -30.046 -56.504 1.00 18.17 269 ASP B C 1
ATOM 5682 O O . ASP B 1 269 ? 14.171 -30.390 -57.290 1.00 19.45 269 ASP B O 1
ATOM 5687 N N . ALA B 1 270 ? 13.450 -30.105 -55.188 1.00 16.61 270 ALA B N 1
ATOM 5688 C CA . ALA B 1 270 ? 14.673 -30.652 -54.624 1.00 16.63 270 ALA B CA 1
ATOM 5689 C C . ALA B 1 270 ? 14.508 -32.153 -54.424 1.00 16.98 270 ALA B C 1
ATOM 5690 O O . ALA B 1 270 ? 15.406 -32.821 -53.921 1.00 14.88 270 ALA B O 1
ATOM 5692 N N . GLY B 1 271 ? 13.365 -32.683 -54.850 1.00 16.49 271 GLY B N 1
ATOM 5693 C CA . GLY B 1 271 ? 13.198 -34.135 -54.921 1.00 16.40 271 GLY B CA 1
ATOM 5694 C C . GLY B 1 271 ? 12.376 -34.721 -53.781 1.00 15.97 271 GLY B C 1
ATOM 5695 O O . GLY B 1 271 ? 12.434 -35.918 -53.540 1.00 16.72 271 GLY B O 1
ATOM 5696 N N . LEU B 1 272 ? 11.578 -33.893 -53.114 1.00 15.28 272 LEU B N 1
ATOM 5697 C CA . LEU B 1 272 ? 10.739 -34.384 -52.025 1.00 15.12 272 LEU B CA 1
ATOM 5698 C C . LEU B 1 272 ? 9.303 -34.411 -52.484 1.00 16.16 272 LEU B C 1
ATOM 5699 O O . LEU B 1 272 ? 8.832 -33.441 -53.099 1.00 14.11 272 LEU B O 1
ATOM 5704 N N . VAL B 1 273 ? 8.600 -35.504 -52.177 1.00 14.12 273 VAL B N 1
ATOM 5705 C CA . VAL B 1 273 ? 7.153 -35.495 -52.300 1.00 13.80 273 VAL B CA 1
ATOM 5706 C C . VAL B 1 273 ? 6.560 -34.668 -51.170 1.00 14.55 273 VAL B C 1
ATOM 5707 O O . VAL B 1 273 ? 6.675 -35.024 -49.995 1.00 11.74 273 VAL B O 1
ATOM 5711 N N . VAL B 1 274 ? 6.026 -33.502 -51.509 1.00 13.53 274 VAL B N 1
ATOM 5712 C CA . VAL B 1 274 ? 5.460 -32.672 -50.475 1.00 12.78 274 VAL B CA 1
ATOM 5713 C C . VAL B 1 274 ? 3.963 -32.837 -50.456 1.00 12.17 274 VAL B C 1
ATOM 5714 O O . VAL B 1 274 ? 3.321 -32.610 -51.476 1.00 13.86 274 VAL B O 1
ATOM 5718 N N . VAL B 1 275 ? 3.408 -33.172 -49.292 1.00 13.36 275 VAL B N 1
ATOM 5719 C CA . VAL B 1 275 ? 1.957 -33.372 -49.153 1.00 11.67 275 VAL B CA 1
ATOM 5720 C C . VAL B 1 275 ? 1.390 -32.425 -48.106 1.00 13.89 275 VAL B C 1
ATOM 5721 O O . VAL B 1 275 ? 1.993 -32.221 -47.041 1.00 12.00 275 VAL B O 1
ATOM 5725 N N . VAL B 1 276 ? 0.238 -31.824 -48.408 1.00 10.64 276 VAL B N 1
ATOM 5726 C CA . VAL B 1 276 ? -0.168 -30.636 -47.695 1.00 11.41 276 VAL B CA 1
ATOM 5727 C C . VAL B 1 276 ? -1.683 -30.694 -47.519 1.00 10.42 276 VAL B C 1
ATOM 5728 O O . VAL B 1 276 ? -2.402 -31.135 -48.416 1.00 8.82 276 VAL B O 1
ATOM 5732 N N . ALA B 1 277 ? -2.147 -30.275 -46.355 1.00 8.85 277 ALA B N 1
ATOM 5733 C CA . ALA B 1 277 ? -3.578 -30.294 -46.047 1.00 10.40 277 ALA B CA 1
ATOM 5734 C C . ALA B 1 277 ? -4.251 -29.178 -46.846 1.00 13.06 277 ALA B C 1
ATOM 5735 O O . ALA B 1 277 ? -3.677 -28.101 -47.019 1.00 13.87 277 ALA B O 1
ATOM 5737 N N . ALA B 1 278 ? -5.434 -29.459 -47.380 1.00 15.86 278 ALA B N 1
ATOM 5738 C CA . ALA B 1 278 ? -6.233 -28.451 -48.051 1.00 16.67 278 ALA B CA 1
ATOM 5739 C C . ALA B 1 278 ? -6.687 -27.329 -47.096 1.00 17.90 278 ALA B C 1
ATOM 5740 O O . ALA B 1 278 ? -6.907 -26.190 -47.518 1.00 17.89 278 ALA B O 1
ATOM 5742 N N . GLY B 1 279 ? -6.807 -27.653 -45.809 1.00 19.17 279 GLY B N 1
ATOM 5743 C CA . GLY B 1 279 ? -7.368 -26.731 -44.818 1.00 15.47 279 GLY B CA 1
ATOM 5744 C C . GLY B 1 279 ? -8.766 -27.153 -44.398 1.00 19.50 279 GLY B C 1
ATOM 5745 O O . GLY B 1 279 ? -9.431 -27.921 -45.106 1.00 16.57 279 GLY B O 1
ATOM 5746 N N . ASN B 1 280 ? -9.210 -26.642 -43.239 1.00 19.26 280 ASN B N 1
ATOM 5747 C CA . ASN B 1 280 ? -10.525 -26.947 -42.716 1.00 21.68 280 ASN B CA 1
ATOM 5748 C C . ASN B 1 280 ? -11.462 -25.729 -42.741 1.00 24.43 280 ASN B C 1
ATOM 5749 O O . ASN B 1 280 ? -12.360 -25.637 -41.903 1.00 24.93 280 ASN B O 1
ATOM 5754 N N . SER B 1 281 ? -11.250 -24.806 -43.689 1.00 25.12 281 SER B N 1
ATOM 5755 C CA . SER B 1 281 ? -12.036 -23.555 -43.762 1.00 25.70 281 SER B CA 1
ATOM 5756 C C . SER B 1 281 ? -13.317 -23.706 -44.597 1.00 25.37 281 SER B C 1
ATOM 5757 O O . SER B 1 281 ? -13.955 -22.714 -44.908 1.00 25.08 281 SER B O 1
ATOM 5760 N N . GLY B 1 282 ? -13.566 -24.890 -45.143 1.00 25.71 282 GLY B N 1
ATOM 5761 C CA . GLY B 1 282 ? -14.680 -25.057 -46.073 1.00 25.43 282 GLY B CA 1
ATOM 5762 C C . GLY B 1 282 ? -15.983 -24.826 -45.332 1.00 27.47 282 GLY B C 1
ATOM 5763 O O . GLY B 1 282 ? -15.972 -24.650 -44.110 1.00 28.35 282 GLY B O 1
ATOM 5764 N N . PRO B 1 283 ? -17.125 -24.905 -46.037 1.00 26.90 283 PRO B N 1
ATOM 5765 C CA . PRO B 1 283 ? -17.302 -25.491 -47.371 1.00 26.92 283 PRO B CA 1
ATOM 5766 C C . PRO B 1 283 ? -17.392 -24.514 -48.543 1.00 27.34 283 PRO B C 1
ATOM 5767 O O . PRO B 1 283 ? -17.759 -24.933 -49.641 1.00 25.87 283 PRO B O 1
ATOM 5771 N N . ASN B 1 284 ? -17.159 -23.223 -48.306 1.00 27.63 284 ASN B N 1
ATOM 5772 C CA . ASN B 1 284 ? -17.174 -22.234 -49.395 1.00 28.50 284 ASN B CA 1
ATOM 5773 C C . ASN B 1 284 ? -15.894 -22.273 -50.237 1.00 28.90 284 ASN B C 1
ATOM 5774 O O . ASN B 1 284 ? -14.802 -22.647 -49.750 1.00 28.04 284 ASN B O 1
ATOM 5779 N N . LYS B 1 285 ? -16.029 -21.799 -51.475 1.00 25.63 285 LYS B N 1
ATOM 5780 C CA . LYS B 1 285 ? -14.916 -21.670 -52.378 1.00 25.52 285 LYS B CA 1
ATOM 5781 C C . LYS B 1 285 ? -13.855 -20.711 -51.872 1.00 24.66 285 LYS B C 1
ATOM 5782 O O . LYS B 1 285 ? -14.108 -19.872 -51.004 1.00 25.16 285 LYS B O 1
ATOM 5788 N N . TYR B 1 286 ? -12.688 -20.775 -52.491 1.00 23.31 286 TYR B N 1
ATOM 5789 C CA . TYR B 1 286 ? -11.611 -19.859 -52.158 1.00 23.19 286 TYR B CA 1
ATOM 5790 C C . TYR B 1 286 ? -11.266 -19.944 -50.670 1.00 23.84 286 TYR B C 1
ATOM 5791 O O . TYR B 1 286 ? -11.024 -18.909 -50.045 1.00 22.75 286 TYR B O 1
ATOM 5800 N N . THR B 1 287 ? -11.315 -21.150 -50.092 1.00 24.04 287 THR B N 1
ATOM 5801 C CA . THR B 1 287 ? -10.835 -21.363 -48.719 1.00 22.62 287 THR B CA 1
ATOM 5802 C C . THR B 1 287 ? -9.544 -22.170 -48.686 1.00 23.77 287 THR B C 1
ATOM 5803 O O . THR B 1 287 ? -9.193 -22.782 -47.664 1.00 22.80 287 THR B O 1
ATOM 5807 N N . VAL B 1 288 ? -8.826 -22.146 -49.813 1.00 21.77 288 VAL B N 1
ATOM 5808 C CA . VAL B 1 288 ? -7.523 -22.786 -49.922 1.00 19.37 288 VAL B CA 1
ATOM 5809 C C . VAL B 1 288 ? -6.449 -21.732 -49.692 1.00 18.82 288 VAL B C 1
ATOM 5810 O O . VAL B 1 288 ? -6.356 -20.741 -50.433 1.00 19.68 288 VAL B O 1
ATOM 5814 N N . GLY B 1 289 ? -5.614 -21.965 -48.681 1.00 19.78 289 GLY B N 1
ATOM 5815 C CA . GLY B 1 289 ? -4.664 -20.957 -48.210 1.00 17.76 289 GLY B CA 1
ATOM 5816 C C . GLY B 1 289 ? -3.241 -21.369 -48.521 1.00 18.55 289 GLY B C 1
ATOM 5817 O O . GLY B 1 289 ? -3.007 -22.062 -49.496 1.00 17.43 289 GLY B O 1
ATOM 5818 N N . SER B 1 290 ? -2.287 -20.938 -47.699 1.00 16.45 290 SER B N 1
ATOM 5819 C CA . SER B 1 290 ? -0.906 -21.425 -47.826 1.00 17.44 290 SER B CA 1
ATOM 5820 C C . SER B 1 290 ? -0.630 -22.416 -46.705 1.00 18.71 290 SER B C 1
ATOM 5821 O O . SER B 1 290 ? -1.064 -22.178 -45.563 1.00 20.94 290 SER B O 1
ATOM 5824 N N . PRO B 1 291 ? 0.046 -23.544 -47.020 1.00 17.53 291 PRO B N 1
ATOM 5825 C CA . PRO B 1 291 ? 0.630 -23.862 -48.329 1.00 16.55 291 PRO B CA 1
ATOM 5826 C C . PRO B 1 291 ? -0.265 -24.682 -49.242 1.00 15.95 291 PRO B C 1
ATOM 5827 O O . PRO B 1 291 ? 0.211 -25.182 -50.252 1.00 14.98 291 PRO B O 1
ATOM 5831 N N . ALA B 1 292 ? -1.548 -24.816 -48.899 1.00 16.16 292 ALA B N 1
ATOM 5832 C CA . ALA B 1 292 ? -2.494 -25.579 -49.732 1.00 15.65 292 ALA B CA 1
ATOM 5833 C C . ALA B 1 292 ? -2.534 -25.106 -51.186 1.00 17.19 292 ALA B C 1
ATOM 5834 O O . ALA B 1 292 ? -2.770 -25.918 -52.106 1.00 16.86 292 ALA B O 1
ATOM 5836 N N . ALA B 1 293 ? -2.260 -23.815 -51.404 1.00 15.61 293 ALA B N 1
ATOM 5837 C CA . ALA B 1 293 ? -2.368 -23.237 -52.743 1.00 17.16 293 ALA B CA 1
ATOM 5838 C C . ALA B 1 293 ? -1.118 -23.473 -53.579 1.00 17.71 293 ALA B C 1
ATOM 5839 O O . ALA B 1 293 ? -1.135 -23.238 -54.789 1.00 19.70 293 ALA B O 1
ATOM 5841 N N . ALA B 1 294 ? -0.021 -23.897 -52.955 1.00 17.20 294 ALA B N 1
ATOM 5842 C CA . ALA B 1 294 ? 1.191 -24.094 -53.729 1.00 15.07 294 ALA B CA 1
ATOM 5843 C C . ALA B 1 294 ? 0.932 -25.064 -54.891 1.00 16.37 294 ALA B C 1
ATOM 5844 O O . ALA B 1 294 ? 0.442 -26.172 -54.698 1.00 16.97 294 ALA B O 1
ATOM 5846 N N . SER B 1 295 ? 1.300 -24.668 -56.103 1.00 17.63 295 SER B N 1
ATOM 5847 C CA . SER B 1 295 ? 0.908 -25.447 -57.281 1.00 16.28 295 SER B CA 1
ATOM 5848 C C . SER B 1 295 ? 1.565 -26.836 -57.415 1.00 15.75 295 SER B C 1
ATOM 5849 O O . SER B 1 295 ? 0.943 -27.774 -57.897 1.00 13.72 295 SER B O 1
ATOM 5852 N N . LYS B 1 296 ? 2.837 -26.958 -57.054 1.00 14.49 296 LYS B N 1
ATOM 5853 C CA . LYS B 1 296 ? 3.569 -28.198 -57.299 1.00 15.68 296 LYS B CA 1
ATOM 5854 C C . LYS B 1 296 ? 3.201 -29.325 -56.333 1.00 16.65 296 LYS B C 1
ATOM 5855 O O . LYS B 1 296 ? 3.306 -30.492 -56.685 1.00 17.23 296 LYS B O 1
ATOM 5861 N N . VAL B 1 297 ? 2.707 -28.967 -55.147 1.00 16.60 297 VAL B N 1
ATOM 5862 C CA . VAL B 1 297 ? 2.503 -29.931 -54.085 1.00 15.44 297 VAL B CA 1
ATOM 5863 C C . VAL B 1 297 ? 1.187 -30.691 -54.239 1.00 16.37 297 VAL B C 1
ATOM 5864 O O . VAL B 1 297 ? 0.310 -30.331 -55.038 1.00 16.94 297 VAL B O 1
ATOM 5868 N N . ILE B 1 298 ? 1.077 -31.785 -53.505 1.00 15.43 298 ILE B N 1
ATOM 5869 C CA . ILE B 1 298 ? -0.171 -32.517 -53.447 1.00 14.46 298 ILE B CA 1
ATOM 5870 C C . ILE B 1 298 ? -1.027 -31.973 -52.320 1.00 13.95 298 ILE B C 1
ATOM 5871 O O . ILE B 1 298 ? -0.770 -32.223 -51.149 1.00 15.54 298 ILE B O 1
ATOM 5876 N N . THR B 1 299 ? -2.132 -31.347 -52.683 1.00 15.32 299 THR B N 1
ATOM 5877 C CA . THR B 1 299 ? -3.052 -30.811 -51.707 1.00 15.15 299 THR B CA 1
ATOM 5878 C C . THR B 1 299 ? -4.248 -31.731 -51.546 1.00 14.90 299 THR B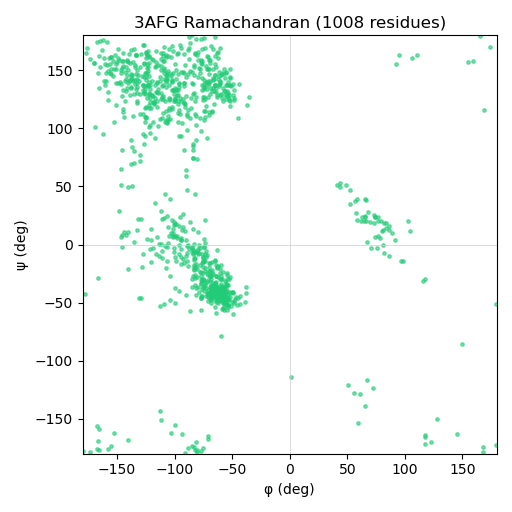 C 1
ATOM 5879 O O . THR B 1 299 ? -4.859 -32.121 -52.526 1.00 16.36 299 THR B O 1
ATOM 5883 N N . VAL B 1 300 ? -4.609 -32.026 -50.302 1.00 13.66 300 VAL B N 1
ATOM 5884 C CA . VAL B 1 300 ? -5.482 -33.146 -49.978 1.00 12.95 300 VAL B CA 1
ATOM 5885 C C . VAL B 1 300 ? -6.688 -32.688 -49.165 1.00 14.40 300 VAL B C 1
ATOM 5886 O O . VAL B 1 300 ? -6.537 -32.175 -48.046 1.00 15.29 300 VAL B O 1
ATOM 5890 N N . GLY B 1 301 ? -7.878 -32.887 -49.719 1.00 13.37 301 GLY B N 1
ATOM 5891 C CA . GLY B 1 301 ? -9.128 -32.690 -48.977 1.00 14.24 301 GLY B CA 1
ATOM 5892 C C . GLY B 1 301 ? -9.564 -33.928 -48.210 1.00 16.94 301 GLY B C 1
ATOM 5893 O O . GLY B 1 301 ? -8.903 -34.976 -48.305 1.00 16.93 301 GLY B O 1
ATOM 5894 N N . ALA B 1 302 ? -10.691 -33.821 -47.479 1.00 15.99 302 ALA B N 1
ATOM 5895 C CA . ALA B 1 302 ? -11.140 -34.882 -46.571 1.00 16.95 302 ALA B CA 1
ATOM 5896 C C . ALA B 1 302 ? -12.501 -35.421 -46.985 1.00 18.29 302 ALA B C 1
ATOM 5897 O O . ALA B 1 302 ? -13.463 -34.664 -47.086 1.00 16.67 302 ALA B O 1
ATOM 5899 N N . VAL B 1 303 ? -12.600 -36.738 -47.134 1.00 19.46 303 VAL B N 1
ATOM 5900 C CA . VAL B 1 303 ? -13.911 -37.389 -47.190 1.00 18.03 303 VAL B CA 1
ATOM 5901 C C . VAL B 1 303 ? -14.215 -38.182 -45.921 1.00 20.42 303 VAL B C 1
ATOM 5902 O O . VAL B 1 303 ? -13.332 -38.458 -45.083 1.00 16.48 303 VAL B O 1
ATOM 5906 N N . ASP B 1 304 ? -15.492 -38.495 -45.754 1.00 19.44 304 ASP B N 1
ATOM 5907 C CA . ASP B 1 304 ? -15.912 -39.258 -44.613 1.00 20.17 304 ASP B CA 1
ATOM 5908 C C . ASP B 1 304 ? -15.894 -40.756 -44.954 1.00 20.56 304 ASP B C 1
ATOM 5909 O O . ASP B 1 304 ? -15.388 -41.151 -46.005 1.00 19.68 304 ASP B O 1
ATOM 5914 N N . LYS B 1 305 ? -16.273 -41.568 -43.974 1.00 20.88 305 LYS B N 1
ATOM 5915 C CA . LYS B 1 305 ? -16.461 -43.021 -44.088 1.00 23.62 305 LYS B CA 1
ATOM 5916 C C . LYS B 1 305 ? -17.072 -43.452 -45.411 1.00 23.82 305 LYS B C 1
ATOM 5917 O O . LYS B 1 305 ? -16.815 -44.553 -45.885 1.00 21.19 305 LYS B O 1
ATOM 5923 N N . TYR B 1 306 ? -17.988 -42.633 -45.927 1.00 25.58 306 TYR B N 1
ATOM 5924 C CA . TYR B 1 306 ? -18.794 -43.006 -47.082 1.00 25.92 306 TYR B CA 1
ATOM 5925 C C . TYR B 1 306 ? -18.239 -42.379 -48.341 1.00 26.12 306 TYR B C 1
ATOM 5926 O O . TYR B 1 306 ? -18.929 -42.317 -49.352 1.00 25.95 306 TYR B O 1
ATOM 5935 N N . ASP B 1 307 ? -16.980 -41.933 -48.294 1.00 23.65 307 ASP B N 1
ATOM 5936 C CA . ASP B 1 307 ? -16.382 -41.254 -49.430 1.00 22.90 307 ASP B CA 1
ATOM 5937 C C . ASP B 1 307 ? -17.177 -40.006 -49.844 1.00 22.98 307 ASP B C 1
ATOM 5938 O O . ASP B 1 307 ? -17.112 -39.585 -51.002 1.00 23.69 307 ASP B O 1
ATOM 5943 N N . VAL B 1 308 ? -17.878 -39.395 -48.891 1.00 22.74 308 VAL B N 1
ATOM 5944 C CA . VAL B 1 308 ? -18.480 -38.078 -49.089 1.00 21.09 308 VAL B CA 1
ATOM 5945 C C . VAL B 1 308 ? -17.635 -36.944 -48.469 1.00 22.22 308 VAL B C 1
ATOM 5946 O O . VAL B 1 308 ? -17.229 -37.009 -47.293 1.00 21.29 308 VAL B O 1
ATOM 5950 N N . ILE B 1 309 ? -17.298 -35.954 -49.297 1.00 21.66 309 ILE B N 1
ATOM 5951 C CA . ILE B 1 309 ? -16.498 -34.816 -48.870 1.00 22.31 309 ILE B CA 1
ATOM 5952 C C . ILE B 1 309 ? -17.077 -34.231 -47.567 1.00 23.85 309 ILE B C 1
ATOM 5953 O O . ILE B 1 309 ? -18.299 -34.232 -47.355 1.00 22.52 309 ILE B O 1
ATOM 5958 N N . THR B 1 310 ? -16.218 -33.870 -46.625 1.00 21.08 310 THR B N 1
ATOM 5959 C CA . THR B 1 310 ? -16.746 -33.248 -45.416 1.00 22.97 310 THR B CA 1
ATOM 5960 C C . THR B 1 310 ? -17.098 -31.776 -45.616 1.00 25.90 310 THR B C 1
ATOM 5961 O O . THR B 1 310 ? -16.493 -31.085 -46.442 1.00 25.29 310 THR B O 1
ATOM 5965 N N . ASP B 1 311 ? -18.069 -31.291 -44.848 1.00 27.25 311 ASP B N 1
ATOM 5966 C CA . ASP B 1 311 ? -18.328 -29.844 -44.775 1.00 27.45 311 ASP B CA 1
ATOM 5967 C C . ASP B 1 311 ? -17.095 -28.987 -44.558 1.00 26.89 311 ASP B C 1
ATOM 5968 O O . ASP B 1 311 ? -16.946 -27.932 -45.191 1.00 25.77 311 ASP B O 1
ATOM 5973 N N . PHE B 1 312 ? -16.255 -29.377 -43.595 1.00 24.01 312 PHE B N 1
ATOM 5974 C CA . PHE B 1 312 ? -15.079 -28.563 -43.245 1.00 22.17 312 PHE B CA 1
ATOM 5975 C C . PHE B 1 312 ? -13.971 -28.504 -44.307 1.00 22.15 312 PHE B C 1
ATOM 5976 O O . PHE B 1 312 ? -13.179 -27.564 -44.335 1.00 23.56 312 PHE B O 1
ATOM 5984 N N . SER B 1 313 ? -13.863 -29.532 -45.138 1.00 22.14 313 SER B N 1
ATOM 5985 C CA . SER B 1 313 ? -12.743 -29.599 -46.072 1.00 20.11 313 SER B CA 1
ATOM 5986 C C . SER B 1 313 ? -12.667 -28.313 -46.925 1.00 20.40 313 SER B C 1
ATOM 5987 O O . SER B 1 313 ? -13.657 -27.889 -47.506 1.00 20.12 313 SER B O 1
ATOM 5990 N N . SER B 1 314 ? -11.497 -27.691 -47.001 1.00 18.91 314 SER B N 1
ATOM 5991 C CA . SER B 1 314 ? -11.391 -26.420 -47.729 1.00 19.86 314 SER B CA 1
ATOM 5992 C C . SER B 1 314 ? -11.754 -26.656 -49.190 1.00 20.87 314 SER B C 1
ATOM 5993 O O . SER B 1 314 ? -11.504 -27.739 -49.726 1.00 19.56 314 SER B O 1
ATOM 5996 N N . ARG B 1 315 ? -12.399 -25.675 -49.810 1.00 19.73 315 ARG B N 1
ATOM 5997 C CA . ARG B 1 315 ? -12.668 -25.749 -51.241 1.00 20.24 315 ARG B CA 1
ATOM 5998 C C . ARG B 1 315 ? -11.795 -24.800 -52.023 1.00 20.53 315 ARG B C 1
ATOM 5999 O O . ARG B 1 315 ? -11.504 -23.696 -51.557 1.00 22.63 315 ARG B O 1
ATOM 6007 N N . GLY B 1 316 ? -11.406 -25.210 -53.229 1.00 18.79 316 GLY B N 1
ATOM 6008 C CA . GLY B 1 316 ? -10.733 -24.312 -54.144 1.00 20.31 316 GLY B CA 1
ATOM 6009 C C . GLY B 1 316 ? -11.692 -23.269 -54.687 1.00 18.51 316 GLY B C 1
ATOM 6010 O O . GLY B 1 316 ? -12.815 -23.117 -54.162 1.00 20.07 316 GLY B O 1
ATOM 6011 N N . PRO B 1 317 ? -11.261 -22.538 -55.733 1.00 18.35 317 PRO B N 1
ATOM 6012 C CA . PRO B 1 317 ? -9.891 -22.573 -56.260 1.00 17.27 317 PRO B CA 1
ATOM 6013 C C . PRO B 1 317 ? -8.898 -21.833 -55.379 1.00 17.28 317 PRO B C 1
ATOM 6014 O O . PRO B 1 317 ? -9.272 -21.264 -54.351 1.00 16.03 317 PRO B O 1
ATOM 6018 N N . THR B 1 318 ? -7.650 -21.733 -55.843 1.00 15.78 318 THR B N 1
ATOM 6019 C CA . THR B 1 318 ? -6.706 -20.809 -55.246 1.00 15.46 318 THR B CA 1
ATOM 6020 C C . THR B 1 318 ? -7.155 -19.368 -55.556 1.00 18.62 318 THR B C 1
ATOM 6021 O O . THR B 1 318 ? -8.093 -19.171 -56.355 1.00 18.37 318 THR B O 1
ATOM 6025 N N . ALA B 1 319 ? -6.505 -18.374 -54.933 1.00 18.47 319 ALA B N 1
ATOM 6026 C CA . ALA B 1 319 ? -6.821 -16.954 -55.204 1.00 19.47 319 ALA B CA 1
ATOM 6027 C C . ALA B 1 319 ? -6.721 -16.609 -56.692 1.00 19.89 319 ALA B C 1
ATOM 6028 O O . ALA B 1 319 ? -7.443 -15.734 -57.191 1.00 19.72 319 ALA B O 1
ATOM 6030 N N . ASP B 1 320 ? -5.793 -17.269 -57.384 1.00 19.75 320 ASP B N 1
ATOM 6031 C CA . ASP B 1 320 ? -5.642 -17.100 -58.816 1.00 18.99 320 ASP B CA 1
ATOM 6032 C C . ASP B 1 320 ? -6.445 -18.115 -59.649 1.00 20.00 320 ASP B C 1
ATOM 6033 O O . ASP B 1 320 ? -6.149 -18.346 -60.803 1.00 19.80 320 ASP B O 1
ATOM 6038 N N . ASN B 1 321 ? -7.535 -18.638 -59.097 1.00 21.72 321 ASN B N 1
ATOM 6039 C CA . ASN B 1 321 ? -8.397 -19.540 -59.851 1.00 21.69 321 ASN B CA 1
ATOM 6040 C C . ASN B 1 321 ? -7.782 -20.882 -60.332 1.00 21.36 321 ASN B C 1
ATOM 6041 O O . ASN B 1 321 ? -8.300 -21.491 -61.273 1.00 19.16 321 ASN B O 1
ATOM 6046 N N . ARG B 1 322 ? -6.724 -21.366 -59.674 1.00 20.01 322 ARG B N 1
ATOM 6047 C CA . ARG B 1 322 ? -6.207 -22.715 -59.984 1.00 20.23 322 ARG B CA 1
ATOM 6048 C C . ARG B 1 322 ? -6.962 -23.839 -59.255 1.00 20.21 322 ARG B C 1
ATOM 6049 O O . ARG B 1 322 ? -7.594 -23.617 -58.223 1.00 20.25 322 ARG B O 1
ATOM 6057 N N . LEU B 1 323 ? -6.969 -25.028 -59.858 1.00 21.05 323 LEU B N 1
ATOM 6058 C CA . LEU B 1 323 ? -7.666 -26.178 -59.280 1.00 19.93 323 LEU B CA 1
ATOM 6059 C C . LEU B 1 323 ? -6.909 -26.743 -58.078 1.00 17.78 323 LEU B C 1
ATOM 6060 O O . LEU B 1 323 ? -5.798 -27.233 -58.220 1.00 18.03 323 LEU B O 1
ATOM 6065 N N . LYS B 1 324 ? -7.521 -26.646 -56.897 1.00 19.87 324 LYS B N 1
ATOM 6066 C CA . LYS B 1 324 ? -7.042 -27.319 -55.657 1.00 19.67 324 LYS B CA 1
ATOM 6067 C C . LYS B 1 324 ? -8.315 -27.670 -54.902 1.00 18.89 324 LYS B C 1
ATOM 6068 O O . LYS B 1 324 ? -9.287 -26.956 -55.044 1.00 22.42 324 LYS B O 1
ATOM 6074 N N . PRO B 1 325 ? -8.323 -28.764 -54.104 1.00 18.14 325 PRO B N 1
ATOM 6075 C CA . PRO B 1 325 ? -7.248 -29.741 -53.978 1.00 17.01 325 PRO B CA 1
ATOM 6076 C C . PRO B 1 325 ? -7.227 -30.673 -55.201 1.00 16.13 325 PRO B C 1
ATOM 6077 O O . PRO B 1 325 ? -8.262 -30.894 -55.848 1.00 16.96 325 PRO B O 1
ATOM 6081 N N . GLU B 1 326 ? -6.086 -31.290 -55.464 1.00 15.88 326 GLU B N 1
ATOM 6082 C CA . GLU B 1 326 ? -5.997 -32.340 -56.488 1.00 14.41 326 GLU B CA 1
ATOM 6083 C C . GLU B 1 326 ? -6.657 -33.671 -56.098 1.00 14.71 326 GLU B C 1
ATOM 6084 O O . GLU B 1 326 ? -7.232 -34.334 -56.958 1.00 14.23 326 GLU B O 1
ATOM 6090 N N . VAL B 1 327 ? -6.553 -34.080 -54.827 1.00 14.08 327 VAL B N 1
ATOM 6091 C CA . VAL B 1 327 ? -7.048 -35.400 -54.385 1.00 13.55 327 VAL B CA 1
ATOM 6092 C C . VAL B 1 327 ? -7.694 -35.290 -52.999 1.00 16.63 327 VAL B C 1
ATOM 6093 O O . VAL B 1 327 ? -7.480 -34.303 -52.277 1.00 18.86 327 VAL B O 1
ATOM 6097 N N . VAL B 1 328 ? -8.555 -36.241 -52.648 1.00 14.56 328 VAL B N 1
ATOM 6098 C CA . VAL B 1 328 ? -9.052 -36.317 -51.285 1.00 12.35 328 VAL B CA 1
ATOM 6099 C C . VAL B 1 328 ? -8.787 -37.692 -50.698 1.00 13.64 328 VAL B C 1
ATOM 6100 O O . VAL B 1 328 ? -8.383 -38.604 -51.413 1.00 14.79 328 VAL B O 1
ATOM 6104 N N . ALA B 1 329 ? -8.905 -37.798 -49.378 1.00 14.90 329 ALA B N 1
ATOM 6105 C CA . ALA B 1 329 ? -8.550 -39.015 -48.647 1.00 13.80 329 ALA B CA 1
ATOM 6106 C C . ALA B 1 329 ? -9.333 -39.039 -47.353 1.00 14.20 329 ALA B C 1
ATOM 6107 O O . ALA B 1 329 ? -9.914 -38.030 -46.972 1.00 15.85 329 ALA B O 1
ATOM 6109 N N . PRO B 1 330 ? -9.449 -40.225 -46.720 1.00 16.23 330 PRO B N 1
ATOM 6110 C CA . PRO B 1 330 ? -10.184 -40.372 -45.466 1.00 14.97 330 PRO B CA 1
ATOM 6111 C C . PRO B 1 330 ? -9.718 -39.374 -44.401 1.00 15.08 330 PRO B C 1
ATOM 6112 O O . PRO B 1 330 ? -8.517 -39.273 -44.122 1.00 16.94 330 PRO B O 1
ATOM 6116 N N . GLY B 1 331 ? -10.641 -38.605 -43.837 1.00 14.60 331 GLY B N 1
ATOM 6117 C CA . GLY B 1 331 ? -10.230 -37.551 -42.940 1.00 15.43 331 GLY B CA 1
ATOM 6118 C C . GLY B 1 331 ? -11.189 -37.290 -41.811 1.00 18.64 331 GLY B C 1
ATOM 6119 O O . GLY B 1 331 ? -11.052 -36.275 -41.124 1.00 20.68 331 GLY B O 1
ATOM 6120 N N . ASN B 1 332 ? -12.223 -38.123 -41.678 1.00 18.23 332 ASN B N 1
ATOM 6121 C CA . ASN B 1 332 ? -13.266 -37.867 -40.675 1.00 20.11 332 ASN B CA 1
ATOM 6122 C C . ASN B 1 332 ? -13.184 -38.852 -39.495 1.00 20.52 332 ASN B C 1
ATOM 6123 O O . ASN B 1 332 ? -13.366 -40.048 -39.674 1.00 18.97 332 ASN B O 1
ATOM 6128 N N . TRP B 1 333 ? -12.878 -38.352 -38.295 1.00 20.14 333 TRP B N 1
ATOM 6129 C CA . TRP B 1 333 ? -12.827 -39.227 -37.118 1.00 20.33 333 TRP B CA 1
ATOM 6130 C C . TRP B 1 333 ? -11.922 -40.458 -37.349 1.00 20.54 333 TRP B C 1
ATOM 6131 O O . TRP B 1 333 ? -12.311 -41.615 -37.113 1.00 21.67 333 TRP B O 1
ATOM 6142 N N . ILE B 1 334 ? -10.738 -40.190 -37.898 1.00 18.06 334 ILE B N 1
ATOM 6143 C CA . ILE B 1 334 ? -9.701 -41.188 -38.033 1.00 16.67 334 ILE B CA 1
ATOM 6144 C C . ILE B 1 334 ? -9.102 -41.537 -36.666 1.00 15.73 334 ILE B C 1
ATOM 6145 O O . ILE B 1 334 ? -8.639 -40.659 -35.940 1.00 15.40 334 ILE B O 1
ATOM 6150 N N . ILE B 1 335 ? -9.074 -42.836 -36.354 1.00 15.17 335 ILE B N 1
ATOM 6151 C CA . ILE B 1 335 ? -8.430 -43.349 -35.147 1.00 15.14 335 ILE B CA 1
ATOM 6152 C C . ILE B 1 335 ? -6.946 -43.565 -35.416 1.00 14.66 335 ILE B C 1
ATOM 6153 O O . ILE B 1 335 ? -6.567 -44.293 -36.339 1.00 13.75 335 ILE B O 1
ATOM 6158 N N . ALA B 1 336 ? -6.108 -42.971 -34.579 1.00 14.19 336 ALA B N 1
ATOM 6159 C CA . ALA B 1 336 ? -4.677 -43.125 -34.736 1.00 13.33 336 ALA B CA 1
ATOM 6160 C C . ALA B 1 336 ? -4.027 -42.845 -33.412 1.00 12.45 336 ALA B C 1
ATOM 6161 O O . ALA B 1 336 ? -4.719 -42.655 -32.415 1.00 12.12 336 ALA B O 1
ATOM 6163 N N . ALA B 1 337 ? -2.700 -42.854 -33.382 1.00 11.93 337 ALA B N 1
ATOM 6164 C CA . ALA B 1 337 ? -1.986 -42.947 -32.118 1.00 12.83 337 ALA B CA 1
ATOM 6165 C C . ALA B 1 337 ? -2.322 -41.758 -31.233 1.00 12.01 337 ALA B C 1
ATOM 6166 O O . ALA B 1 337 ? -2.406 -40.616 -31.698 1.00 11.42 337 ALA B O 1
ATOM 6168 N N . ARG B 1 338 ? -2.468 -42.027 -29.949 1.00 12.30 338 ARG B N 1
ATOM 6169 C CA . ARG B 1 338 ? -2.634 -40.969 -28.948 1.00 14.50 338 ARG B CA 1
ATOM 6170 C C . ARG B 1 338 ? -1.310 -40.761 -28.215 1.00 15.92 338 ARG B C 1
ATOM 6171 O O . ARG B 1 338 ? -0.819 -41.676 -27.558 1.00 14.54 338 ARG B O 1
ATOM 6179 N N . ALA B 1 339 ? -0.750 -39.565 -28.321 1.00 12.59 339 ALA B N 1
ATOM 6180 C CA . ALA B 1 339 ? 0.548 -39.280 -27.720 1.00 15.89 339 ALA B CA 1
ATOM 6181 C C . ALA B 1 339 ? 0.427 -39.372 -26.201 1.00 16.25 339 ALA B C 1
ATOM 6182 O O . ALA B 1 339 ? -0.602 -39.027 -25.632 1.00 15.11 339 ALA B O 1
ATOM 6184 N N . SER B 1 340 ? 1.482 -39.836 -25.546 1.00 15.94 340 SER B N 1
ATOM 6185 C CA . SER B 1 340 ? 1.470 -39.916 -24.086 1.00 19.02 340 SER B CA 1
ATOM 6186 C C . SER B 1 340 ? 1.072 -38.566 -23.455 1.00 19.02 340 SER B C 1
ATOM 6187 O O . SER B 1 340 ? 1.613 -37.527 -23.818 1.00 17.57 340 SER B O 1
ATOM 6190 N N . GLY B 1 341 ? 0.020 -38.571 -22.637 1.00 18.50 341 GLY B N 1
ATOM 6191 C CA . GLY B 1 341 ? -0.345 -37.386 -21.841 1.00 17.55 341 GLY B CA 1
ATOM 6192 C C . GLY B 1 341 ? -1.333 -36.461 -22.546 1.00 19.13 341 GLY B C 1
ATOM 6193 O O . GLY B 1 341 ? -1.605 -35.356 -22.080 1.00 21.07 341 GLY B O 1
ATOM 6194 N N . THR B 1 342 ? -1.806 -36.853 -23.723 1.00 19.19 342 THR B N 1
ATOM 6195 C CA . THR B 1 342 ? -2.642 -35.957 -24.530 1.00 18.56 342 THR B CA 1
ATOM 6196 C C . THR B 1 342 ? -3.957 -36.620 -24.855 1.00 20.15 342 THR B C 1
ATOM 6197 O O . THR B 1 342 ? -4.084 -37.840 -24.762 1.00 21.64 342 THR B O 1
ATOM 6201 N N . SER B 1 343 ? -4.934 -35.815 -25.254 1.00 21.68 343 SER B N 1
ATOM 6202 C CA . SER B 1 343 ? -6.259 -36.317 -25.628 1.00 24.22 343 SER B CA 1
ATOM 6203 C C . SER B 1 343 ? -6.856 -35.463 -26.730 1.00 23.77 343 SER B C 1
ATOM 6204 O O . SER B 1 343 ? -7.863 -34.806 -26.527 1.00 27.23 343 SER B O 1
ATOM 6207 N N . MET B 1 344 ? -6.230 -35.480 -27.901 1.00 24.65 344 MET B N 1
ATOM 6208 C CA . MET B 1 344 ? -6.774 -34.776 -29.054 1.00 24.31 344 MET B CA 1
ATOM 6209 C C . MET B 1 344 ? -7.968 -35.553 -29.596 1.00 23.90 344 MET B C 1
ATOM 6210 O O . MET B 1 344 ? -7.921 -36.785 -29.710 1.00 23.66 344 MET B O 1
ATOM 6215 N N . GLY B 1 345 ? -9.039 -34.837 -29.911 1.00 22.60 345 GLY B N 1
ATOM 6216 C CA . GLY B 1 345 ? -10.265 -35.455 -30.389 1.00 23.24 345 GLY B CA 1
ATOM 6217 C C . GLY B 1 345 ? -10.956 -36.329 -29.355 1.00 24.29 345 GLY B C 1
ATOM 6218 O O . GLY B 1 345 ? -11.065 -35.959 -28.191 1.00 21.80 345 GLY B O 1
ATOM 6219 N N . GLN B 1 346 ? -11.461 -37.479 -29.794 1.00 25.77 346 GLN B N 1
ATOM 6220 C CA . GLN B 1 346 ? -12.160 -38.387 -28.892 1.00 27.58 346 GLN B CA 1
ATOM 6221 C C . GLN B 1 346 ? -11.404 -39.701 -28.725 1.00 24.16 346 GLN B C 1
ATOM 6222 O O . GLN B 1 346 ? -11.449 -40.560 -29.598 1.00 21.30 346 GLN B O 1
ATOM 6228 N N . PRO B 1 347 ? -10.702 -39.839 -27.590 1.00 24.03 347 PRO B N 1
ATOM 6229 C CA . PRO B 1 347 ? -9.901 -41.014 -27.188 1.00 23.62 347 PRO B CA 1
ATOM 6230 C C . PRO B 1 347 ? -10.684 -42.319 -27.273 1.00 23.49 347 PRO B C 1
ATOM 6231 O O . PRO B 1 347 ? -11.902 -42.322 -27.073 1.00 20.70 347 PRO B O 1
ATOM 6235 N N . ILE B 1 348 ? -10.040 -43.358 -27.790 1.00 21.47 348 ILE B N 1
ATOM 6236 C CA . ILE B 1 348 ? -10.700 -44.647 -27.945 1.00 23.11 348 ILE B CA 1
ATOM 6237 C C . ILE B 1 348 ? -10.274 -45.533 -26.772 1.00 24.35 348 ILE B C 1
ATOM 6238 O O . ILE B 1 348 ? -11.050 -46.314 -26.236 1.00 23.68 348 ILE B O 1
ATOM 6243 N N . ASN B 1 349 ? -9.017 -45.394 -26.378 1.00 23.94 349 ASN B N 1
ATOM 6244 C CA . ASN B 1 349 ? -8.492 -46.091 -25.224 1.00 22.61 349 ASN B CA 1
ATOM 6245 C C . ASN B 1 349 ? -7.164 -45.426 -24.912 1.00 22.09 349 ASN B C 1
ATOM 6246 O O . ASN B 1 349 ? -6.851 -44.366 -25.464 1.00 19.95 349 ASN B O 1
ATOM 6251 N N . ASP B 1 350 ? -6.380 -46.032 -24.040 1.00 21.13 350 ASP B N 1
ATOM 6252 C CA . ASP B 1 350 ? -5.114 -45.436 -23.671 1.00 23.89 350 ASP B CA 1
ATOM 6253 C C . ASP B 1 350 ? -4.217 -45.119 -24.863 1.00 21.86 350 ASP B C 1
ATOM 6254 O O . ASP B 1 350 ? -3.322 -44.296 -24.748 1.00 20.09 350 ASP B O 1
ATOM 6259 N N . TYR B 1 351 ? -4.386 -45.841 -25.967 1.00 20.54 351 TYR B N 1
ATOM 6260 C CA . TYR B 1 351 ? -3.379 -45.841 -27.037 1.00 20.07 351 TYR B CA 1
ATOM 6261 C C . TYR B 1 351 ? -3.810 -45.067 -28.288 1.00 17.51 351 TYR B C 1
ATOM 6262 O O . TYR B 1 351 ? -2.985 -44.735 -29.117 1.00 16.31 351 TYR B O 1
ATOM 6271 N N . TYR B 1 352 ? -5.114 -44.864 -28.447 1.00 15.80 352 TYR B N 1
ATOM 6272 C CA . TYR B 1 352 ? -5.665 -44.403 -29.689 1.00 16.64 352 TYR B CA 1
ATOM 6273 C C . TYR B 1 352 ? -6.706 -43.353 -29.434 1.00 17.75 352 TYR B C 1
ATOM 6274 O O . TYR B 1 352 ? -7.416 -43.381 -28.409 1.00 18.59 352 TYR B O 1
ATOM 6283 N N . THR B 1 353 ? -6.754 -42.409 -30.365 1.00 14.61 353 THR B N 1
ATOM 6284 C CA . THR B 1 353 ? -7.714 -41.352 -30.358 1.00 15.36 353 THR B CA 1
ATOM 6285 C C . THR B 1 353 ? -8.159 -41.049 -31.796 1.00 15.51 353 THR B C 1
ATOM 6286 O O . THR B 1 353 ? -7.429 -41.329 -32.745 1.00 14.71 353 THR B O 1
ATOM 6290 N N . ALA B 1 354 ? -9.377 -40.539 -31.938 1.00 14.33 354 ALA B N 1
ATOM 6291 C CA . ALA B 1 354 ? -10.002 -40.335 -33.235 1.00 15.57 354 ALA B CA 1
ATOM 6292 C C . ALA B 1 354 ? -10.196 -38.834 -33.420 1.00 17.07 354 ALA B C 1
ATOM 6293 O O . ALA B 1 354 ? -10.493 -38.122 -32.458 1.00 15.59 354 ALA B O 1
ATOM 6295 N N . ALA B 1 355 ? -9.947 -38.337 -34.626 1.00 16.92 355 ALA B N 1
ATOM 6296 C CA . ALA B 1 355 ? -10.102 -36.900 -34.887 1.00 17.16 355 ALA B CA 1
ATOM 6297 C C . ALA B 1 355 ? -10.360 -36.643 -36.361 1.00 18.46 355 ALA B C 1
ATOM 6298 O O . ALA B 1 355 ? -9.890 -37.418 -37.211 1.00 18.18 355 ALA B O 1
ATOM 6300 N N . PRO B 1 356 ? -11.094 -35.547 -36.679 1.00 17.95 356 PRO B N 1
ATOM 6301 C CA . PRO B 1 356 ? -11.310 -35.125 -38.051 1.00 16.96 356 PRO B CA 1
ATOM 6302 C C . PRO B 1 356 ? -10.382 -34.008 -38.521 1.00 17.29 356 PRO B C 1
ATOM 6303 O O . PRO B 1 356 ? -10.002 -33.109 -37.751 1.00 17.32 356 PRO B O 1
ATOM 6307 N N . GLY B 1 357 ? -10.086 -34.006 -39.809 1.00 17.01 357 GLY B N 1
ATOM 6308 C CA . GLY B 1 357 ? -9.463 -32.843 -40.411 1.00 15.85 357 GLY B CA 1
ATOM 6309 C C . GLY B 1 357 ? -8.680 -33.255 -41.625 1.00 17.51 357 GLY B C 1
ATOM 6310 O O . GLY B 1 357 ? -8.346 -34.439 -41.788 1.00 14.89 357 GLY B O 1
ATOM 6311 N N . THR B 1 358 ? -8.462 -32.296 -42.521 1.00 14.73 358 THR B N 1
ATOM 6312 C CA . THR B 1 358 ? -7.607 -32.546 -43.662 1.00 15.62 358 THR B CA 1
ATOM 6313 C C . THR B 1 358 ? -6.201 -32.847 -43.148 1.00 15.63 358 THR B C 1
ATOM 6314 O O . THR B 1 358 ? -5.411 -33.499 -43.851 1.00 14.79 358 THR B O 1
ATOM 6318 N N . ALA B 1 359 ? -5.914 -32.444 -41.898 1.00 12.82 359 ALA B N 1
ATOM 6319 C CA . ALA B 1 359 ? -4.695 -32.932 -41.205 1.00 13.88 359 ALA B CA 1
ATOM 6320 C C . ALA B 1 359 ? -4.607 -34.458 -41.141 1.00 15.56 359 ALA B C 1
ATOM 6321 O O . ALA B 1 359 ? -3.518 -34.989 -41.165 1.00 13.22 359 ALA B O 1
ATOM 6323 N N . MET B 1 360 ? -5.747 -35.153 -41.008 1.00 13.75 360 MET B N 1
ATOM 6324 C CA . MET B 1 360 ? -5.726 -36.625 -41.011 1.00 13.88 360 MET B CA 1
ATOM 6325 C C . MET B 1 360 ? -5.702 -37.245 -42.410 1.00 12.70 360 MET B C 1
ATOM 6326 O O . MET B 1 360 ? -5.252 -38.373 -42.587 1.00 12.09 360 MET B O 1
ATOM 6331 N N . ALA B 1 361 ? -6.265 -36.543 -43.384 1.00 11.46 361 ALA B N 1
ATOM 6332 C CA . ALA B 1 361 ? -6.290 -37.029 -44.759 1.00 12.03 361 ALA B CA 1
ATOM 6333 C C . ALA B 1 361 ? -4.887 -36.976 -45.368 1.00 11.47 361 ALA B C 1
ATOM 6334 O O . ALA B 1 361 ? -4.460 -37.859 -46.107 1.00 11.06 361 ALA B O 1
ATOM 6336 N N . THR B 1 362 ? -4.178 -35.911 -45.031 1.00 12.91 362 THR B N 1
ATOM 6337 C CA . THR B 1 362 ? -2.894 -35.580 -45.626 1.00 10.94 362 THR B CA 1
ATOM 6338 C C . THR B 1 362 ? -1.848 -36.710 -45.447 1.00 11.96 362 THR B C 1
ATOM 6339 O O . THR B 1 362 ? -1.265 -37.172 -46.427 1.00 11.17 362 THR B O 1
ATOM 6343 N N . PRO B 1 363 ? -1.670 -37.217 -44.201 1.00 10.39 363 PRO B N 1
ATOM 6344 C CA . PRO B 1 363 ? -0.646 -38.242 -43.982 1.00 10.77 363 PRO B CA 1
ATOM 6345 C C . PRO B 1 363 ? -1.040 -39.616 -44.532 1.00 10.95 363 PRO B C 1
ATOM 6346 O O . PRO B 1 363 ? -0.173 -40.436 -44.782 1.00 9.78 363 PRO B O 1
ATOM 6350 N N . HIS B 1 364 ? -2.339 -39.868 -44.699 1.00 9.39 364 HIS B N 1
ATOM 6351 C CA . HIS B 1 364 ? -2.808 -41.003 -45.488 1.00 10.40 364 HIS B CA 1
ATOM 6352 C C . HIS B 1 364 ? -2.151 -40.951 -46.895 1.00 9.70 364 HIS B C 1
ATOM 6353 O O . HIS B 1 364 ? -1.512 -41.907 -47.349 1.00 12.88 364 HIS B O 1
ATOM 6360 N N . VAL B 1 365 ? -2.113 -39.780 -47.514 1.00 10.60 365 VAL B N 1
ATOM 6361 C CA . VAL B 1 365 ? -1.511 -39.691 -48.849 1.00 8.49 365 VAL B CA 1
ATOM 6362 C C . VAL B 1 365 ? 0.030 -39.750 -48.763 1.00 11.74 365 VAL B C 1
ATOM 6363 O O . VAL B 1 365 ? 0.687 -40.277 -49.670 1.00 9.21 365 VAL B O 1
ATOM 6367 N N . ALA B 1 366 ? 0.602 -39.145 -47.718 1.00 8.84 366 ALA B N 1
ATOM 6368 C CA . ALA B 1 366 ? 2.054 -39.195 -47.507 1.00 11.57 366 ALA B CA 1
ATOM 6369 C C . ALA B 1 366 ? 2.560 -40.630 -47.348 1.00 10.62 366 ALA B C 1
ATOM 6370 O O . ALA B 1 366 ? 3.649 -40.972 -47.836 1.00 10.52 366 ALA B O 1
ATOM 6372 N N . GLY B 1 367 ? 1.801 -41.455 -46.628 1.00 10.30 367 GLY B N 1
ATOM 6373 C CA . GLY B 1 367 ? 2.177 -42.873 -46.451 1.00 10.94 367 GLY B CA 1
ATOM 6374 C C . GLY B 1 367 ? 2.073 -43.643 -47.753 1.00 11.42 367 GLY B C 1
ATOM 6375 O O . GLY B 1 367 ? 2.917 -44.496 -48.061 1.00 14.98 367 GLY B O 1
ATOM 6376 N N . ILE B 1 368 ? 1.098 -43.276 -48.573 1.00 11.76 368 ILE B N 1
ATOM 6377 C CA . ILE B 1 368 ? 0.931 -43.900 -49.882 1.00 11.50 368 ILE B CA 1
ATOM 6378 C C . ILE B 1 368 ? 2.076 -43.498 -50.752 1.00 12.43 368 ILE B C 1
ATOM 6379 O O . ILE B 1 368 ? 2.727 -44.368 -51.351 1.00 16.11 368 ILE B O 1
ATOM 6384 N N . ALA B 1 369 ? 2.411 -42.204 -50.764 1.00 11.13 369 ALA B N 1
ATOM 6385 C CA . ALA B 1 369 ? 3.652 -41.800 -51.469 1.00 14.44 369 ALA B CA 1
ATOM 6386 C C . ALA B 1 369 ? 4.838 -42.687 -51.064 1.00 14.16 369 ALA B C 1
ATOM 6387 O O . ALA B 1 369 ? 5.617 -43.118 -51.922 1.00 14.73 369 ALA B O 1
ATOM 6389 N N . ALA B 1 370 ? 5.035 -42.875 -49.766 1.00 12.48 370 ALA B N 1
ATOM 6390 C CA . ALA B 1 370 ? 6.184 -43.684 -49.315 1.00 14.31 370 ALA B CA 1
ATOM 6391 C C . ALA B 1 370 ? 6.095 -45.142 -49.811 1.00 14.18 370 ALA B C 1
ATOM 6392 O O . ALA B 1 370 ? 7.102 -45.734 -50.176 1.00 15.90 370 ALA B O 1
ATOM 6394 N N . LEU B 1 371 ? 4.892 -45.717 -49.795 1.00 17.05 371 LEU B N 1
ATOM 6395 C CA . LEU B 1 371 ? 4.605 -47.019 -50.443 1.00 19.03 371 LEU B CA 1
ATOM 6396 C C . LEU B 1 371 ? 5.113 -47.058 -51.869 1.00 17.42 371 LEU B C 1
ATOM 6397 O O . LEU B 1 371 ? 5.861 -47.972 -52.262 1.00 16.41 371 LEU B O 1
ATOM 6402 N N . LEU B 1 372 ? 4.593 -46.133 -52.674 1.00 15.88 372 LEU B N 1
ATOM 6403 C CA . LEU B 1 372 ? 4.909 -46.087 -54.103 1.00 17.52 372 LEU B CA 1
ATOM 6404 C C . LEU B 1 372 ? 6.416 -46.005 -54.283 1.00 18.25 372 LEU B C 1
ATOM 6405 O O . LEU B 1 372 ? 6.992 -46.615 -55.193 1.00 18.77 372 LEU B O 1
ATOM 6410 N N . LEU B 1 373 ? 7.036 -45.200 -53.431 1.00 17.48 373 LEU B N 1
ATOM 6411 C CA . LEU B 1 373 ? 8.452 -44.919 -53.517 1.00 18.83 373 LEU B CA 1
ATOM 6412 C C . LEU B 1 373 ? 9.296 -46.143 -53.189 1.00 19.08 373 LEU B C 1
ATOM 6413 O O . LEU B 1 373 ? 10.324 -46.367 -53.827 1.00 18.46 373 LEU B O 1
ATOM 6418 N N . GLN B 1 374 ? 8.836 -46.970 -52.243 1.00 18.00 374 GLN B N 1
ATOM 6419 C CA . GLN B 1 374 ? 9.446 -48.304 -52.052 1.00 19.01 374 GLN B CA 1
ATOM 6420 C C . GLN B 1 374 ? 9.248 -49.194 -53.279 1.00 19.10 374 GLN B C 1
ATOM 6421 O O . GLN B 1 374 ? 10.214 -49.740 -53.793 1.00 20.84 374 GLN B O 1
ATOM 6427 N N . ALA B 1 375 ? 8.015 -49.287 -53.774 1.00 18.12 375 ALA B N 1
ATOM 6428 C CA . ALA B 1 375 ? 7.722 -50.071 -54.979 1.00 19.46 375 ALA B CA 1
ATOM 6429 C C . ALA B 1 375 ? 8.490 -49.571 -56.212 1.00 20.95 375 ALA B C 1
ATOM 6430 O O . ALA B 1 375 ? 8.829 -50.362 -57.081 1.00 21.72 375 ALA B O 1
ATOM 6432 N N . HIS B 1 376 ? 8.649 -48.248 -56.334 1.00 21.17 376 HIS B N 1
ATOM 6433 C CA . HIS B 1 376 ? 9.143 -47.619 -57.559 1.00 18.97 376 HIS B CA 1
ATOM 6434 C C . HIS B 1 376 ? 10.189 -46.557 -57.249 1.00 20.92 376 HIS B C 1
ATOM 6435 O O . HIS B 1 376 ? 9.943 -45.350 -57.392 1.00 21.66 376 HIS B O 1
ATOM 6442 N N . PRO B 1 377 ? 11.370 -46.995 -56.812 1.00 22.71 377 PRO B N 1
ATOM 6443 C CA . PRO B 1 377 ? 12.367 -46.039 -56.321 1.00 23.42 377 PRO B CA 1
ATOM 6444 C C . PRO B 1 377 ? 12.841 -45.052 -57.398 1.00 25.48 377 PRO B C 1
ATOM 6445 O O . PRO B 1 377 ? 13.563 -44.105 -57.095 1.00 26.21 377 PRO B O 1
ATOM 6449 N N . SER B 1 378 ? 12.398 -45.219 -58.634 1.00 22.87 378 SER B N 1
ATOM 6450 C CA . SER B 1 378 ? 12.781 -44.269 -59.643 1.00 23.52 378 SER B CA 1
ATOM 6451 C C . SER B 1 378 ? 11.696 -43.235 -59.956 1.00 22.51 378 SER B C 1
ATOM 6452 O O . SER B 1 378 ? 11.921 -42.357 -60.775 1.00 24.60 378 SER B O 1
ATOM 6455 N N . TRP B 1 379 ? 10.521 -43.347 -59.322 1.00 20.91 379 TRP B N 1
ATOM 6456 C CA . TRP B 1 379 ? 9.515 -42.319 -59.462 1.00 18.19 379 TRP B CA 1
ATOM 6457 C C . TRP B 1 379 ? 9.991 -41.008 -58.835 1.00 19.18 379 TRP B C 1
ATOM 6458 O O . TRP B 1 379 ? 10.560 -40.990 -57.732 1.00 18.58 379 TRP B O 1
ATOM 6469 N N . THR B 1 380 ? 9.830 -39.935 -59.597 1.00 17.21 380 THR B N 1
ATOM 6470 C CA . THR B 1 380 ? 9.988 -38.556 -59.119 1.00 17.04 380 THR B CA 1
ATOM 6471 C C . THR B 1 380 ? 8.717 -38.128 -58.375 1.00 17.02 380 THR B C 1
ATOM 6472 O O . THR B 1 380 ? 7.663 -38.701 -58.576 1.00 17.47 380 THR B O 1
ATOM 6476 N N . PRO B 1 381 ? 8.783 -37.024 -57.613 1.00 18.40 381 PRO B N 1
ATOM 6477 C CA . PRO B 1 381 ? 7.551 -36.487 -57.036 1.00 16.39 381 PRO B CA 1
ATOM 6478 C C . PRO B 1 381 ? 6.455 -36.289 -58.074 1.00 16.18 381 PRO B C 1
ATOM 6479 O O . PRO B 1 381 ? 5.280 -36.618 -57.828 1.00 13.52 381 PRO B O 1
ATOM 6483 N N . ASP B 1 382 ? 6.806 -35.724 -59.225 1.00 15.78 382 ASP B N 1
ATOM 6484 C CA . ASP B 1 382 ? 5.791 -35.524 -60.259 1.00 16.65 382 ASP B CA 1
ATOM 6485 C C . ASP B 1 382 ? 5.096 -36.824 -60.684 1.00 15.79 382 ASP B C 1
ATOM 6486 O O . ASP B 1 382 ? 3.898 -36.835 -60.913 1.00 14.71 382 ASP B O 1
ATOM 6491 N N . LYS B 1 383 ? 5.851 -37.912 -60.799 1.00 17.61 383 LYS B N 1
ATOM 6492 C CA . LYS B 1 383 ? 5.260 -39.204 -61.179 1.00 18.18 383 LYS B CA 1
ATOM 6493 C C . LYS B 1 383 ? 4.343 -39.750 -60.073 1.00 17.59 383 LYS B C 1
ATOM 6494 O O . LYS B 1 383 ? 3.235 -40.260 -60.343 1.00 12.59 383 LYS B O 1
ATOM 6500 N N . VAL B 1 384 ? 4.771 -39.567 -58.821 1.00 14.19 384 VAL B N 1
ATOM 6501 C CA . VAL B 1 384 ? 3.929 -39.937 -57.690 1.00 13.67 384 VAL B CA 1
ATOM 6502 C C . VAL B 1 384 ? 2.592 -39.192 -57.766 1.00 14.86 384 VAL B C 1
ATOM 6503 O O . VAL B 1 384 ? 1.540 -39.799 -57.649 1.00 15.75 384 VAL B O 1
ATOM 6507 N N . LYS B 1 385 ? 2.645 -37.900 -58.081 1.00 13.45 385 LYS B N 1
ATOM 6508 C CA . LYS B 1 385 ? 1.455 -37.065 -58.055 1.00 15.54 385 LYS B CA 1
ATOM 6509 C C . LYS B 1 385 ? 0.518 -37.477 -59.199 1.00 14.71 385 LYS B C 1
ATOM 6510 O O . LYS B 1 385 ? -0.688 -37.634 -59.001 1.00 13.57 385 LYS B O 1
ATOM 6516 N N . THR B 1 386 ? 1.075 -37.643 -60.393 1.00 14.57 386 THR B N 1
ATOM 6517 C CA . THR B 1 386 ? 0.233 -38.038 -61.524 1.00 18.10 386 THR B CA 1
ATOM 6518 C C . THR B 1 386 ? -0.388 -39.446 -61.403 1.00 16.03 386 THR B C 1
ATOM 6519 O O . THR B 1 386 ? -1.614 -39.611 -61.580 1.00 14.95 386 THR B O 1
ATOM 6523 N N . ALA B 1 387 ? 0.382 -40.383 -60.863 1.00 13.91 387 ALA B N 1
ATOM 6524 C CA . ALA B 1 387 ? -0.168 -41.712 -60.540 1.00 15.77 387 ALA B CA 1
ATOM 6525 C C . ALA B 1 387 ? -1.367 -41.617 -59.593 1.00 14.31 387 ALA B C 1
ATOM 6526 O O . ALA B 1 387 ? -2.365 -42.291 -59.796 1.00 15.92 387 ALA B O 1
ATOM 6528 N N . LEU B 1 388 ? -1.264 -40.773 -58.566 1.00 15.10 388 LEU B N 1
ATOM 6529 C CA . LEU B 1 388 ? -2.315 -40.674 -57.547 1.00 14.97 388 LEU B CA 1
ATOM 6530 C C . LEU B 1 388 ? -3.540 -40.019 -58.137 1.00 15.30 388 LEU B C 1
ATOM 6531 O O . LEU B 1 388 ? -4.671 -40.469 -57.897 1.00 17.24 388 LEU B O 1
ATOM 6536 N N . ILE B 1 389 ? -3.305 -38.930 -58.878 1.00 17.06 389 ILE B N 1
ATOM 6537 C CA . ILE B 1 389 ? -4.338 -38.203 -59.639 1.00 16.04 389 ILE B CA 1
ATOM 6538 C C . ILE B 1 389 ? -5.109 -39.117 -60.589 1.00 16.37 389 ILE B C 1
ATOM 6539 O O . ILE B 1 389 ? -6.362 -39.222 -60.550 1.00 12.88 389 ILE B O 1
ATOM 6544 N N . GLU B 1 390 ? -4.349 -39.778 -61.443 1.00 13.85 390 GLU B N 1
ATOM 6545 C CA . GLU B 1 390 ? -4.929 -40.487 -62.569 1.00 17.77 390 GLU B CA 1
ATOM 6546 C C . GLU B 1 390 ? -5.616 -41.774 -62.104 1.00 18.96 390 GLU B C 1
ATOM 6547 O O . GLU B 1 390 ? -6.663 -42.166 -62.661 1.00 17.76 390 GLU B O 1
ATOM 6553 N N . THR B 1 391 ? -5.102 -42.384 -61.031 1.00 17.21 391 THR B N 1
ATOM 6554 C CA . THR B 1 391 ? -5.795 -43.562 -60.494 1.00 16.21 391 THR B CA 1
ATOM 6555 C C . THR B 1 391 ? -6.864 -43.291 -59.456 1.00 16.75 391 THR B C 1
ATOM 6556 O O . THR B 1 391 ? -7.567 -44.215 -59.045 1.00 17.77 391 THR B O 1
ATOM 6560 N N . ALA B 1 392 ? -6.998 -42.047 -59.005 1.00 14.47 392 ALA B N 1
ATOM 6561 C CA . ALA B 1 392 ? -7.943 -41.783 -57.921 1.00 14.13 392 ALA B CA 1
ATOM 6562 C C . ALA B 1 392 ? -9.345 -42.286 -58.249 1.00 15.56 392 ALA B C 1
ATOM 6563 O O . ALA B 1 392 ? -9.819 -42.132 -59.370 1.00 14.76 392 ALA B O 1
ATOM 6565 N N . ASP B 1 393 ? -9.998 -42.903 -57.270 1.00 16.10 393 ASP B N 1
ATOM 6566 C CA . ASP B 1 393 ? -11.384 -43.301 -57.423 1.00 18.50 393 ASP B CA 1
ATOM 6567 C C . ASP B 1 393 ? -12.311 -42.113 -57.622 1.00 19.73 393 ASP B C 1
ATOM 6568 O O . ASP B 1 393 ? -12.270 -41.156 -56.864 1.00 21.49 393 ASP B O 1
ATOM 6573 N N . ILE B 1 394 ? -13.133 -42.169 -58.668 1.00 20.89 394 ILE B N 1
ATOM 6574 C CA . ILE B 1 394 ? -14.112 -41.115 -58.937 1.00 19.95 394 ILE B CA 1
ATOM 6575 C C . ILE B 1 394 ? -15.351 -41.369 -58.118 1.00 22.85 394 ILE B C 1
ATOM 6576 O O . ILE B 1 394 ? -16.314 -41.971 -58.607 1.00 22.43 394 ILE B O 1
ATOM 6581 N N . VAL B 1 395 ? -15.298 -40.971 -56.846 1.00 21.71 395 VAL B N 1
ATOM 6582 C CA . VAL B 1 395 ? -16.284 -41.433 -55.878 1.00 22.06 395 VAL B CA 1
ATOM 6583 C C . VAL B 1 395 ? -17.544 -40.591 -55.968 1.00 22.61 395 VAL B C 1
ATOM 6584 O O . VAL B 1 395 ? -18.597 -40.989 -55.473 1.00 24.19 395 VAL B O 1
ATOM 6588 N N . LYS B 1 396 ? -17.419 -39.405 -56.555 1.00 21.91 396 LYS B N 1
ATOM 6589 C CA . LYS B 1 396 ? -18.573 -38.528 -56.770 1.00 22.60 396 LYS B CA 1
ATOM 6590 C C . LYS B 1 396 ? -18.559 -37.925 -58.180 1.00 22.50 396 LYS B C 1
ATOM 6591 O O . LYS B 1 396 ? -18.113 -36.800 -58.369 1.00 22.13 396 LYS B O 1
ATOM 6597 N N . PRO B 1 397 ? -19.011 -38.696 -59.179 1.00 23.05 397 PRO B N 1
ATOM 6598 C CA . PRO B 1 397 ? -18.762 -38.328 -60.577 1.00 25.75 397 PRO B CA 1
ATOM 6599 C C . PRO B 1 397 ? -19.240 -36.935 -60.979 1.00 26.19 397 PRO B C 1
ATOM 6600 O O . PRO B 1 397 ? -18.519 -36.227 -61.666 1.00 24.99 397 PRO B O 1
ATOM 6604 N N . ASP B 1 398 ? -20.380 -36.500 -60.466 1.00 28.03 398 ASP B N 1
ATOM 6605 C CA . ASP B 1 398 ? -20.917 -35.203 -60.871 1.00 30.27 398 ASP B CA 1
ATOM 6606 C C . ASP B 1 398 ? -20.239 -34.026 -60.163 1.00 31.42 398 ASP B C 1
ATOM 6607 O O . ASP B 1 398 ? -20.708 -32.893 -60.256 1.00 31.63 398 ASP B O 1
ATOM 6612 N N . GLU B 1 399 ? -19.129 -34.293 -59.471 1.00 31.57 399 GLU B N 1
ATOM 6613 C CA . GLU B 1 399 ? -18.317 -33.239 -58.855 1.00 28.57 399 GLU B CA 1
ATOM 6614 C C . GLU B 1 399 ? -16.825 -33.392 -59.130 1.00 27.77 399 GLU B C 1
ATOM 6615 O O . GLU B 1 399 ? -16.007 -32.749 -58.489 1.00 27.66 399 GLU B O 1
ATOM 6621 N N . ILE B 1 400 ? -16.468 -34.258 -60.075 1.00 26.30 400 ILE B N 1
ATOM 6622 C CA . ILE B 1 400 ? -15.068 -34.480 -60.422 1.00 23.78 400 ILE B CA 1
ATOM 6623 C C . ILE B 1 400 ? -14.963 -34.269 -61.923 1.00 23.16 400 ILE B C 1
ATOM 6624 O O . ILE B 1 400 ? -15.876 -34.624 -62.635 1.00 22.43 400 ILE B O 1
ATOM 6629 N N . ALA B 1 401 ? -13.940 -33.567 -62.397 1.00 22.68 401 ALA B N 1
ATOM 6630 C CA . ALA B 1 401 ? -13.042 -32.801 -61.551 1.00 22.88 401 ALA B CA 1
ATOM 6631 C C . ALA B 1 401 ? -13.626 -31.439 -61.126 1.00 24.95 401 ALA B C 1
ATOM 6632 O O . ALA B 1 401 ? -14.352 -30.791 -61.897 1.00 24.39 401 ALA B O 1
ATOM 6634 N N . ASP B 1 402 ? -13.325 -31.026 -59.890 1.00 23.42 402 ASP B N 1
ATOM 6635 C CA . ASP B 1 402 ? -13.716 -29.710 -59.389 1.00 23.65 402 ASP B CA 1
ATOM 6636 C C . ASP B 1 402 ? -13.110 -29.420 -58.002 1.00 24.24 402 ASP B C 1
ATOM 6637 O O . ASP B 1 402 ? -12.389 -30.263 -57.426 1.00 24.80 402 ASP B O 1
ATOM 6642 N N . ILE B 1 403 ? -13.438 -28.247 -57.459 1.00 23.01 403 ILE B N 1
ATOM 6643 C CA . ILE B 1 403 ? -12.686 -27.657 -56.365 1.00 21.58 403 ILE B CA 1
ATOM 6644 C C . ILE B 1 403 ? -13.079 -28.163 -54.976 1.00 22.25 403 ILE B C 1
ATOM 6645 O O . ILE B 1 403 ? -12.658 -27.592 -53.979 1.00 21.90 403 ILE B O 1
ATOM 6650 N N . ALA B 1 404 ? -13.842 -29.255 -54.908 1.00 22.91 404 ALA B N 1
ATOM 6651 C CA . ALA B 1 404 ? -13.998 -29.977 -53.649 1.00 22.66 404 ALA B CA 1
ATOM 6652 C C . ALA B 1 404 ? -13.293 -31.346 -53.617 1.00 23.59 404 ALA B C 1
ATOM 6653 O O . ALA B 1 404 ? -12.472 -31.608 -52.711 1.00 23.94 404 ALA B O 1
ATOM 6655 N N . TYR B 1 405 ? -13.545 -32.180 -54.631 1.00 21.65 405 TYR B N 1
ATOM 6656 C CA . TYR B 1 405 ? -13.015 -33.548 -54.670 1.00 19.43 405 TYR B CA 1
ATOM 6657 C C . TYR B 1 405 ? -11.707 -33.668 -55.437 1.00 18.55 405 TYR B C 1
ATOM 6658 O O . TYR B 1 405 ? -11.054 -34.689 -55.368 1.00 16.52 405 TYR B O 1
ATOM 6667 N N . GLY B 1 406 ? -11.385 -32.661 -56.235 1.00 17.42 406 GLY B N 1
ATOM 6668 C CA . GLY B 1 406 ? -10.276 -32.750 -57.174 1.00 19.22 406 GLY B CA 1
ATOM 6669 C C . GLY B 1 406 ? -10.476 -33.854 -58.194 1.00 18.56 406 GLY B C 1
ATOM 6670 O O . GLY B 1 406 ? -11.552 -33.967 -58.786 1.00 19.88 406 GLY B O 1
ATOM 6671 N N . ALA B 1 407 ? -9.459 -34.710 -58.321 1.00 15.93 407 ALA B N 1
ATOM 6672 C CA . ALA B 1 407 ? -9.465 -35.865 -59.214 1.00 15.51 407 ALA B CA 1
ATOM 6673 C C . ALA B 1 407 ? -10.141 -37.087 -58.574 1.00 16.54 407 ALA B C 1
ATOM 6674 O O . ALA B 1 407 ? -10.297 -38.124 -59.219 1.00 17.74 407 ALA B O 1
ATOM 6676 N N . GLY B 1 408 ? -10.525 -36.971 -57.304 1.00 15.46 408 GLY B N 1
ATOM 6677 C CA . GLY B 1 408 ? -11.177 -38.069 -56.606 1.00 15.77 408 GLY B CA 1
ATOM 6678 C C . GLY B 1 408 ? -10.372 -38.572 -55.412 1.00 16.69 408 GLY B C 1
ATOM 6679 O O . GLY B 1 408 ? -9.437 -37.896 -54.955 1.00 16.13 408 GLY B O 1
ATOM 6680 N N . ARG B 1 409 ? -10.722 -39.767 -54.929 1.00 15.34 409 ARG B N 1
ATOM 6681 C CA . ARG B 1 409 ? -10.253 -40.274 -53.634 1.00 16.88 409 ARG B CA 1
ATOM 6682 C C . ARG B 1 409 ? -9.100 -41.239 -53.867 1.00 14.77 409 ARG B C 1
ATOM 6683 O O . ARG B 1 409 ? -9.249 -42.196 -54.616 1.00 14.11 409 ARG B O 1
ATOM 6691 N N . VAL B 1 410 ? -7.943 -40.982 -53.261 1.00 13.09 410 VAL B N 1
ATOM 6692 C CA . VAL B 1 410 ? -6.740 -41.738 -53.637 1.00 11.32 410 VAL B CA 1
ATOM 6693 C C . VAL B 1 410 ? -7.022 -43.228 -53.490 1.00 14.28 410 VAL B C 1
ATOM 6694 O O . VAL B 1 410 ? -7.853 -43.635 -52.671 1.00 13.30 410 VAL B O 1
ATOM 6698 N N . ASN B 1 411 ? -6.388 -44.029 -54.339 1.00 14.92 411 ASN B N 1
ATOM 6699 C CA . ASN B 1 411 ? -6.459 -45.472 -54.206 1.00 14.96 411 ASN B CA 1
ATOM 6700 C C . ASN B 1 411 ? -5.059 -46.058 -54.253 1.00 13.37 411 ASN B C 1
ATOM 6701 O O . ASN B 1 411 ? -4.404 -46.029 -55.292 1.00 14.02 411 ASN B O 1
ATOM 6706 N N . ALA B 1 412 ? -4.619 -46.605 -53.128 1.00 13.63 412 ALA B N 1
ATOM 6707 C CA . ALA B 1 412 ? -3.232 -47.063 -52.980 1.00 14.91 412 ALA B CA 1
ATOM 6708 C C . ALA B 1 412 ? -2.957 -48.295 -53.867 1.00 15.38 412 ALA B C 1
ATOM 6709 O O . ALA B 1 412 ? -1.879 -48.424 -54.471 1.00 12.40 412 ALA B O 1
ATOM 6711 N N . TYR B 1 413 ? -3.934 -49.197 -53.940 1.00 13.95 413 TYR B N 1
ATOM 6712 C CA . TYR B 1 413 ? -3.848 -50.377 -54.833 1.00 15.47 413 TYR B CA 1
ATOM 6713 C C . TYR B 1 413 ? -3.651 -49.983 -56.306 1.00 14.27 413 TYR B C 1
ATOM 6714 O O . TYR B 1 413 ? -2.677 -50.385 -56.942 1.00 17.40 413 TYR B O 1
ATOM 6723 N N . LYS B 1 414 ? -4.538 -49.144 -56.828 1.00 15.55 414 LYS B N 1
ATOM 6724 C CA . LYS B 1 414 ? -4.440 -48.704 -58.223 1.00 14.17 414 LYS B CA 1
ATOM 6725 C C . LYS B 1 414 ? -3.148 -47.941 -58.502 1.00 15.21 414 LYS B C 1
ATOM 6726 O O . LYS B 1 414 ? -2.583 -48.056 -59.581 1.00 14.43 414 LYS B O 1
ATOM 6732 N N . ALA B 1 415 ? -2.713 -47.126 -57.542 1.00 14.74 415 ALA B N 1
ATOM 6733 C CA . ALA B 1 415 ? -1.534 -46.280 -57.748 1.00 15.85 415 ALA B CA 1
ATOM 6734 C C . ALA B 1 415 ? -0.299 -47.146 -57.829 1.00 14.57 415 ALA B C 1
ATOM 6735 O O . ALA B 1 415 ? 0.575 -46.899 -58.647 1.00 16.52 415 ALA B O 1
ATOM 6737 N N . ALA B 1 416 ? -0.202 -48.130 -56.940 1.00 14.94 416 ALA B N 1
ATOM 6738 C CA . ALA B 1 416 ? 0.955 -49.036 -56.945 1.00 16.32 416 ALA B CA 1
ATOM 6739 C C . ALA B 1 416 ? 1.108 -49.770 -58.298 1.00 17.65 416 ALA B C 1
ATOM 6740 O O . ALA B 1 416 ? 2.216 -50.084 -58.721 1.00 18.20 416 ALA B O 1
ATOM 6742 N N . TYR B 1 417 ? -0.008 -49.995 -58.990 1.00 19.18 417 TYR B N 1
ATOM 6743 C CA . TYR B 1 417 ? 0.014 -50.746 -60.254 1.00 20.11 417 TYR B CA 1
ATOM 6744 C C . TYR B 1 417 ? 0.102 -49.847 -61.477 1.00 19.55 417 TYR B C 1
ATOM 6745 O O . TYR B 1 417 ? 0.089 -50.324 -62.618 1.00 19.58 417 TYR B O 1
ATOM 6754 N N . TYR B 1 418 ? 0.255 -48.550 -61.234 1.00 17.93 418 TYR B N 1
ATOM 6755 C CA . TYR B 1 418 ? 0.257 -47.576 -62.300 1.00 17.56 418 TYR B CA 1
ATOM 6756 C C . TYR B 1 418 ? 1.074 -47.999 -63.507 1.00 17.75 418 TYR B C 1
ATOM 6757 O O . TYR B 1 418 ? 0.602 -47.889 -64.634 1.00 18.05 418 TYR B O 1
ATOM 6766 N N . ASP B 1 419 ? 2.322 -48.399 -63.275 1.00 16.31 419 ASP B N 1
ATOM 6767 C CA . ASP B 1 419 ? 3.224 -48.718 -64.362 1.00 18.62 419 ASP B CA 1
ATOM 6768 C C . ASP B 1 419 ? 2.820 -50.014 -65.098 1.00 19.24 419 ASP B C 1
ATOM 6769 O O . ASP B 1 419 ? 3.354 -50.316 -66.164 1.00 19.31 419 ASP B O 1
ATOM 6774 N N . ASN B 1 420 ? 2.011 -50.844 -64.450 1.00 18.87 420 ASN B N 1
ATOM 6775 C CA . ASN B 1 420 ? 1.659 -52.165 -65.006 1.00 20.30 420 ASN B CA 1
ATOM 6776 C C . ASN B 1 420 ? 0.354 -52.117 -65.787 1.00 20.75 420 ASN B C 1
ATOM 6777 O O . ASN B 1 420 ? 0.026 -53.051 -66.515 1.00 21.79 420 ASN B O 1
ATOM 6782 N N . TYR B 1 421 ? -0.365 -51.004 -65.661 1.00 20.04 421 TYR B N 1
ATOM 6783 C CA . TYR B 1 421 ? -1.653 -50.828 -66.336 1.00 19.45 421 TYR B CA 1
ATOM 6784 C C . TYR B 1 421 ? -1.469 -50.451 -67.802 1.00 20.76 421 TYR B C 1
ATOM 6785 O O . TYR B 1 421 ? -0.425 -49.895 -68.197 1.00 18.89 421 TYR B O 1
ATOM 6794 N N . ALA B 1 422 ? -2.500 -50.681 -68.609 1.00 21.42 422 ALA B N 1
ATOM 6795 C CA . ALA B 1 422 ? -2.441 -50.192 -69.983 1.00 23.48 422 ALA B CA 1
ATOM 6796 C C . ALA B 1 422 ? -2.645 -48.682 -69.959 1.00 25.79 422 ALA B C 1
ATOM 6797 O O . ALA B 1 422 ? -3.493 -48.165 -69.206 1.00 25.31 422 ALA B O 1
ATOM 6799 N N . LYS B 1 423 ? -1.901 -47.994 -70.822 1.00 28.15 423 LYS B N 1
ATOM 6800 C CA . LYS B 1 423 ? -1.952 -46.534 -70.922 1.00 30.79 423 LYS B CA 1
ATOM 6801 C C . LYS B 1 423 ? -2.026 -46.089 -72.398 1.00 30.83 423 LYS B C 1
ATOM 6802 O O . LYS B 1 423 ? -1.412 -46.700 -73.268 1.00 31.64 423 LYS B O 1
ATOM 6808 N N . LEU B 1 424 ? -2.857 -45.091 -72.681 1.00 29.62 424 LEU B N 1
ATOM 6809 C CA . LEU B 1 424 ? -2.857 -44.438 -73.980 1.00 29.35 424 LEU B CA 1
ATOM 6810 C C . LEU B 1 424 ? -2.742 -42.944 -73.765 1.00 30.27 424 LEU B C 1
ATOM 6811 O O . LEU B 1 424 ? -3.391 -42.393 -72.869 1.00 31.98 424 LEU B O 1
ATOM 6816 N N . THR B 1 425 ? -2.035 -42.278 -74.671 1.00 30.59 425 THR B N 1
ATOM 6817 C CA . THR B 1 425 ? -1.807 -40.843 -74.572 1.00 31.32 425 THR B CA 1
ATOM 6818 C C . THR B 1 425 ? -2.209 -40.137 -75.859 1.00 31.60 425 THR B C 1
ATOM 6819 O O . THR B 1 425 ? -1.547 -40.272 -76.886 1.00 32.45 425 THR B O 1
ATOM 6823 N N . PHE B 1 426 ? -3.266 -39.336 -75.774 1.00 31.72 426 PHE B N 1
ATOM 6824 C CA . PHE B 1 426 ? -3.712 -38.515 -76.885 1.00 32.01 426 PHE B CA 1
ATOM 6825 C C . PHE B 1 426 ? -3.222 -37.075 -76.749 1.00 33.06 426 PHE B C 1
ATOM 6826 O O . PHE B 1 426 ? -3.340 -36.454 -75.693 1.00 30.55 426 PHE B O 1
ATOM 6834 N N . THR B 1 427 ? -2.679 -36.556 -77.842 1.00 33.17 427 THR B N 1
ATOM 6835 C CA . THR B 1 427 ? -2.285 -35.163 -77.935 1.00 34.95 427 THR B CA 1
ATOM 6836 C C . THR B 1 427 ? -2.957 -34.458 -79.136 1.00 36.12 427 THR B C 1
ATOM 6837 O O . THR B 1 427 ? -3.457 -35.108 -80.070 1.00 34.45 427 THR B O 1
ATOM 6841 N N . GLY B 1 428 ? -3.095 -33.140 -79.038 1.00 36.05 428 GLY B N 1
ATOM 6842 C CA . GLY B 1 428 ? -3.721 -32.376 -80.106 1.00 36.17 428 GLY B CA 1
ATOM 6843 C C . GLY B 1 428 ? -3.800 -30.901 -79.786 1.00 36.76 428 GLY B C 1
ATOM 6844 O O . GLY B 1 428 ? -3.244 -30.438 -78.783 1.00 34.57 428 GLY B O 1
ATOM 6845 N N . TYR B 1 429 ? -4.501 -30.171 -80.645 1.00 36.84 429 TYR B N 1
ATOM 6846 C CA . TYR B 1 429 ? -4.751 -28.751 -80.446 1.00 37.74 429 TYR B CA 1
ATOM 6847 C C . TYR B 1 429 ? -6.239 -28.490 -80.689 1.00 36.40 429 TYR B C 1
ATOM 6848 O O . TYR B 1 429 ? -6.777 -28.890 -81.716 1.00 38.00 429 TYR B O 1
ATOM 6857 N N . VAL B 1 430 ? -6.927 -27.954 -79.689 1.00 35.50 430 VAL B N 1
ATOM 6858 C CA . VAL B 1 430 ? -8.275 -27.424 -79.886 1.00 34.89 430 VAL B CA 1
ATOM 6859 C C . VAL B 1 430 ? -8.180 -25.895 -79.943 1.00 36.92 430 VAL B C 1
ATOM 6860 O O . VAL B 1 430 ? -7.286 -25.299 -79.309 1.00 37.04 430 VAL B O 1
ATOM 6864 N N . SER B 1 431 ? -9.025 -25.270 -80.763 1.00 36.49 431 SER B N 1
ATOM 6865 C CA . SER B 1 431 ? -9.127 -23.803 -80.786 1.00 36.72 431 SER B CA 1
ATOM 6866 C C . SER B 1 431 ? -10.459 -23.351 -80.182 1.00 36.96 431 SER B C 1
ATOM 6867 O O . SER B 1 431 ? -11.347 -24.175 -79.941 1.00 35.56 431 SER B O 1
ATOM 6870 N N . ASN B 1 432 ? -10.595 -22.044 -79.960 1.00 36.66 432 ASN B N 1
ATOM 6871 C CA . ASN B 1 432 ? -11.635 -21.501 -79.091 1.00 37.12 432 ASN B CA 1
ATOM 6872 C C . ASN B 1 432 ? -13.042 -21.956 -79.491 1.00 36.78 432 ASN B C 1
ATOM 6873 O O . ASN B 1 432 ? -13.420 -21.905 -80.656 1.00 37.69 432 ASN B O 1
ATOM 6878 N N . LYS B 1 433 ? -13.783 -22.499 -78.535 1.00 36.15 433 LYS B N 1
ATOM 6879 C CA . LYS B 1 433 ? -15.136 -22.989 -78.808 1.00 35.34 433 LYS B CA 1
ATOM 6880 C C . LYS B 1 433 ? -15.153 -24.259 -79.665 1.00 34.69 433 LYS B C 1
ATOM 6881 O O . LYS B 1 433 ? -16.228 -24.787 -79.961 1.00 33.21 433 LYS B O 1
ATOM 6887 N N . GLY B 1 434 ? -13.972 -24.718 -80.091 1.00 33.45 434 GLY B N 1
ATOM 6888 C CA . GLY B 1 434 ? -13.846 -25.958 -80.877 1.00 34.59 434 GLY B CA 1
ATOM 6889 C C . GLY B 1 434 ? -13.874 -27.218 -80.010 1.00 35.56 434 GLY B C 1
ATOM 6890 O O . GLY B 1 434 ? -14.163 -27.149 -78.806 1.00 34.36 434 GLY B O 1
ATOM 6891 N N . SER B 1 435 ? -13.698 -28.377 -80.644 1.00 36.21 435 SER B N 1
ATOM 6892 C CA . SER B 1 435 ? -13.472 -29.634 -79.932 1.00 37.73 435 SER B CA 1
ATOM 6893 C C . SER B 1 435 ? -12.747 -30.689 -80.770 1.00 38.34 435 SER B C 1
ATOM 6894 O O . SER B 1 435 ? -12.666 -30.573 -81.991 1.00 37.26 435 SER B O 1
ATOM 6897 N N . GLN B 1 436 ? -12.079 -31.614 -80.084 1.00 39.12 436 GLN B N 1
ATOM 6898 C CA . GLN B 1 436 ? -11.450 -32.780 -80.712 1.00 39.14 436 GLN B CA 1
ATOM 6899 C C . GLN B 1 436 ? -11.944 -34.077 -80.064 1.00 41.06 436 GLN B C 1
ATOM 6900 O O . GLN B 1 436 ? -12.272 -34.107 -78.872 1.00 42.35 436 GLN B O 1
ATOM 6906 N N . SER B 1 437 ? -12.025 -35.148 -80.848 1.00 40.90 437 SER B N 1
ATOM 6907 C CA . SER B 1 437 ? -12.423 -36.433 -80.301 1.00 39.81 437 SER B CA 1
ATOM 6908 C C . SER B 1 437 ? -11.291 -37.434 -80.427 1.00 39.17 437 SER B C 1
ATOM 6909 O O . SER B 1 437 ? -10.383 -37.259 -81.242 1.00 39.28 437 SER B O 1
ATOM 6912 N N . HIS B 1 438 ? -11.284 -38.416 -79.532 1.00 38.27 438 HIS B N 1
ATOM 6913 C CA . HIS B 1 438 ? -10.402 -39.569 -79.669 1.00 37.06 438 HIS B CA 1
ATOM 6914 C C . HIS B 1 438 ? -11.125 -40.852 -79.277 1.00 36.99 438 HIS B C 1
ATOM 6915 O O . HIS B 1 438 ? -11.912 -40.887 -78.314 1.00 36.74 438 HIS B O 1
ATOM 6922 N N . GLN B 1 439 ? -10.856 -41.912 -80.024 1.00 35.59 439 GLN B N 1
ATOM 6923 C CA . GLN B 1 439 ? -11.479 -43.183 -79.727 1.00 35.50 439 GLN B CA 1
ATOM 6924 C C . GLN B 1 439 ? -10.435 -44.153 -79.174 1.00 34.43 439 GLN B C 1
ATOM 6925 O O . GLN B 1 439 ? -9.248 -44.068 -79.504 1.00 32.81 439 GLN B O 1
ATOM 6931 N N . PHE B 1 440 ? -10.881 -45.023 -78.277 1.00 33.91 440 PHE B N 1
ATOM 6932 C CA . PHE B 1 440 ? -10.048 -46.116 -77.799 1.00 33.31 440 PHE B CA 1
ATOM 6933 C C . PHE B 1 440 ? -10.880 -47.384 -77.648 1.00 33.47 440 PHE B C 1
ATOM 6934 O O . PHE B 1 440 ? -12.100 -47.334 -77.382 1.00 30.80 440 PHE B O 1
ATOM 6942 N N . THR B 1 441 ? -10.201 -48.512 -77.825 1.00 32.58 441 THR B N 1
ATOM 6943 C CA . THR B 1 441 ? -10.778 -49.824 -77.590 1.00 34.52 441 THR B CA 1
ATOM 6944 C C . THR B 1 441 ? -10.494 -50.257 -76.157 1.00 33.63 441 THR B C 1
ATOM 6945 O O . THR B 1 441 ? -9.396 -50.029 -75.636 1.00 34.53 441 THR B O 1
ATOM 6949 N N . ILE B 1 442 ? -11.496 -50.853 -75.521 1.00 32.15 442 ILE B N 1
ATOM 6950 C CA . ILE B 1 442 ? -11.348 -51.395 -74.177 1.00 32.43 442 ILE B CA 1
ATOM 6951 C C . ILE B 1 442 ? -12.060 -52.738 -74.052 1.00 32.21 442 ILE B C 1
ATOM 6952 O O . ILE B 1 442 ? -13.176 -52.902 -74.549 1.00 31.95 442 ILE B O 1
ATOM 6957 N N . SER B 1 443 ? -11.452 -53.671 -73.324 1.00 32.10 443 SER B N 1
ATOM 6958 C CA . SER B 1 443 ? -12.226 -54.751 -72.714 1.00 31.64 443 SER B CA 1
ATOM 6959 C C . SER B 1 443 ? -11.659 -55.292 -71.408 1.00 31.49 443 SER B C 1
ATOM 6960 O O . SER B 1 443 ? -10.450 -55.166 -71.118 1.00 31.56 443 SER B O 1
ATOM 6963 N N . GLY B 1 444 ? -12.556 -55.889 -70.629 1.00 29.52 444 GLY B N 1
ATOM 6964 C CA . GLY B 1 444 ? -12.202 -56.604 -69.415 1.00 30.09 444 GLY B CA 1
ATOM 6965 C C . GLY B 1 444 ? -11.881 -55.712 -68.222 1.00 29.93 444 GLY B C 1
ATOM 6966 O O . GLY B 1 444 ? -11.424 -56.196 -67.176 1.00 29.98 444 GLY B O 1
ATOM 6967 N N . ALA B 1 445 ? -12.107 -54.413 -68.381 1.00 27.59 445 ALA B N 1
ATOM 6968 C CA . ALA B 1 445 ? -11.670 -53.426 -67.395 1.00 25.11 445 ALA B CA 1
ATOM 6969 C C . ALA B 1 445 ? -12.542 -53.451 -66.156 1.00 24.81 445 ALA B C 1
ATOM 6970 O O . ALA B 1 445 ? -13.780 -53.453 -66.254 1.00 26.02 445 ALA B O 1
ATOM 6972 N N . GLY B 1 446 ? -11.902 -53.408 -64.988 1.00 22.25 446 GLY B N 1
ATOM 6973 C CA . GLY B 1 446 ? -12.587 -52.983 -63.776 1.00 21.75 446 GLY B CA 1
ATOM 6974 C C . GLY B 1 446 ? -12.761 -51.474 -63.770 1.00 18.71 446 GLY B C 1
ATOM 6975 O O . GLY B 1 446 ? -13.786 -50.957 -63.348 1.00 17.61 446 GLY B O 1
ATOM 6976 N N . PHE B 1 447 ? -11.825 -50.771 -64.388 1.00 18.88 447 PHE B N 1
ATOM 6977 C CA . PHE B 1 447 ? -11.983 -49.337 -64.497 1.00 19.47 447 PHE B CA 1
ATOM 6978 C C . PHE B 1 447 ? -11.266 -48.737 -65.682 1.00 20.43 447 PHE B C 1
ATOM 6979 O O . PHE B 1 447 ? -10.275 -49.286 -66.213 1.00 20.60 447 PHE B O 1
ATOM 6987 N N . VAL B 1 448 ? -11.745 -47.561 -66.062 1.00 19.97 448 VAL B N 1
ATOM 6988 C CA . VAL B 1 448 ? -11.002 -46.742 -66.970 1.00 17.74 448 VAL B CA 1
ATOM 6989 C C . VAL B 1 448 ? -10.959 -45.310 -66.487 1.00 18.20 448 VAL B C 1
ATOM 6990 O O . VAL B 1 448 ? -11.925 -44.779 -65.956 1.00 17.55 448 VAL B O 1
ATOM 6994 N N . THR B 1 449 ? -9.849 -44.655 -66.774 1.00 17.14 449 THR B N 1
ATOM 6995 C CA . THR B 1 449 ? -9.722 -43.287 -66.371 1.00 18.93 449 THR B CA 1
ATOM 6996 C C . THR B 1 449 ? -9.120 -42.451 -67.515 1.00 19.09 449 THR B C 1
ATOM 6997 O O . THR B 1 449 ? -8.182 -42.906 -68.217 1.00 16.78 449 THR B O 1
ATOM 7001 N N . ALA B 1 450 ? -9.633 -41.226 -67.684 1.00 18.25 450 ALA B N 1
ATOM 7002 C CA . ALA B 1 450 ? -9.006 -40.267 -68.621 1.00 18.34 450 ALA B CA 1
ATOM 7003 C C . ALA B 1 450 ? -8.820 -38.886 -67.999 1.00 17.38 450 ALA B C 1
ATOM 7004 O O . ALA B 1 450 ? -9.755 -38.308 -67.409 1.00 20.12 450 ALA B O 1
ATOM 7006 N N . THR B 1 451 ? -7.569 -38.442 -68.006 1.00 16.64 451 THR B N 1
ATOM 7007 C CA . THR B 1 451 ? -7.187 -37.196 -67.382 1.00 18.10 451 THR B CA 1
ATOM 7008 C C . THR B 1 451 ? -6.618 -36.243 -68.408 1.00 19.39 451 THR B C 1
ATOM 7009 O O . THR B 1 451 ? -5.574 -36.520 -69.031 1.00 20.26 451 THR B O 1
ATOM 7013 N N . LEU B 1 452 ? -7.245 -35.073 -68.490 1.00 21.81 452 LEU B N 1
ATOM 7014 C CA . LEU B 1 452 ? -6.935 -34.080 -69.525 1.00 23.55 452 LEU B CA 1
ATOM 7015 C C . LEU B 1 452 ? -6.031 -32.973 -68.965 1.00 24.95 452 LEU B C 1
ATOM 7016 O O . LEU B 1 452 ? -6.290 -32.448 -67.880 1.00 23.75 452 LEU B O 1
ATOM 7021 N N . TYR B 1 453 ? -4.938 -32.690 -69.674 1.00 24.97 453 TYR B N 1
ATOM 7022 C CA . TYR B 1 453 ? -4.030 -31.584 -69.345 1.00 25.92 453 TYR B CA 1
ATOM 7023 C C . TYR B 1 453 ? -3.874 -30.655 -70.582 1.00 28.65 453 TYR B C 1
ATOM 7024 O O . TYR B 1 453 ? -4.085 -31.097 -71.735 1.00 26.23 453 TYR B O 1
ATOM 7033 N N . TRP B 1 454 ? -3.422 -29.421 -70.356 1.00 27.45 454 TRP B N 1
ATOM 7034 C CA . TRP B 1 454 ? -3.199 -28.481 -71.456 1.00 28.71 454 TRP B CA 1
ATOM 7035 C C . TRP B 1 454 ? -2.363 -27.265 -71.076 1.00 30.69 454 TRP B C 1
ATOM 7036 O O . TRP B 1 454 ? -2.233 -26.921 -69.900 1.00 30.62 454 TRP B O 1
ATOM 7047 N N . ASP B 1 455 ? -1.828 -26.599 -72.096 1.00 33.20 455 ASP B N 1
ATOM 7048 C CA . ASP B 1 455 ? -0.665 -25.737 -71.938 1.00 33.93 455 ASP B CA 1
ATOM 7049 C C . ASP B 1 455 ? -1.009 -24.253 -71.843 1.00 34.63 455 ASP B C 1
ATOM 7050 O O . ASP B 1 455 ? -0.132 -23.443 -71.602 1.00 36.41 455 ASP B O 1
ATOM 7055 N N . ASN B 1 456 ? -2.254 -23.880 -72.122 1.00 36.05 456 ASN B N 1
ATOM 7056 C CA . ASN B 1 456 ? -2.658 -22.481 -71.970 1.00 34.96 456 ASN B CA 1
ATOM 7057 C C . ASN B 1 456 ? -3.544 -22.304 -70.750 1.00 33.99 456 ASN B C 1
ATOM 7058 O O . ASN B 1 456 ? -4.744 -22.623 -70.781 1.00 33.45 456 ASN B O 1
ATOM 7063 N N . SER B 1 457 ? -2.956 -21.739 -69.699 1.00 32.55 457 SER B N 1
ATOM 7064 C CA . SER B 1 457 ? -3.627 -21.610 -68.415 1.00 31.68 457 SER B CA 1
ATOM 7065 C C . SER B 1 457 ? -4.762 -20.603 -68.453 1.00 32.71 457 SER B C 1
ATOM 7066 O O . SER B 1 457 ? -5.618 -20.595 -67.550 1.00 33.17 457 SER B O 1
ATOM 7069 N N . GLY B 1 458 ? -4.779 -19.770 -69.501 1.00 31.86 458 GLY B N 1
ATOM 7070 C CA . GLY B 1 458 ? -5.899 -18.877 -69.781 1.00 32.09 458 GLY B CA 1
ATOM 7071 C C . GLY B 1 458 ? -7.146 -19.558 -70.327 1.00 33.53 458 GLY B C 1
ATOM 7072 O O . GLY B 1 458 ? -8.261 -19.006 -70.252 1.00 33.79 458 GLY B O 1
ATOM 7073 N N . SER B 1 459 ? -6.981 -20.756 -70.882 1.00 32.51 459 SER B N 1
ATOM 7074 C CA . SER B 1 459 ? -8.106 -21.446 -71.505 1.00 33.11 459 SER B CA 1
ATOM 7075 C C . SER B 1 459 ? -8.790 -22.458 -70.571 1.00 33.14 459 SER B C 1
ATOM 7076 O O . SER B 1 459 ? -8.128 -23.147 -69.795 1.00 32.65 459 SER B O 1
ATOM 7079 N N . ASP B 1 460 ? -10.121 -22.476 -70.624 1.00 31.24 460 ASP B N 1
ATOM 7080 C CA . ASP B 1 460 ? -10.960 -23.443 -69.931 1.00 30.85 460 ASP B CA 1
ATOM 7081 C C . ASP B 1 460 ? -11.328 -24.562 -70.916 1.00 31.58 460 ASP B C 1
ATOM 7082 O O . ASP B 1 460 ? -12.121 -24.351 -71.853 1.00 31.96 460 ASP B O 1
ATOM 7087 N N . LEU B 1 461 ? -10.701 -25.726 -70.749 1.00 30.40 461 LEU B N 1
ATOM 7088 C CA . LEU B 1 461 ? -11.090 -26.914 -71.506 1.00 29.47 461 LEU B CA 1
ATOM 7089 C C . LEU B 1 461 ? -11.897 -27.861 -70.631 1.00 31.00 461 LEU B C 1
ATOM 7090 O O . LEU B 1 461 ? -11.664 -27.935 -69.409 1.00 31.17 461 LEU B O 1
ATOM 7095 N N . ASP B 1 462 ? -12.852 -28.556 -71.258 1.00 29.31 462 ASP B N 1
ATOM 7096 C CA . ASP B 1 462 ? -13.709 -29.531 -70.590 1.00 28.76 462 ASP B CA 1
ATOM 7097 C C . ASP B 1 462 ? -13.601 -30.912 -71.281 1.00 29.83 462 ASP B C 1
ATOM 7098 O O . ASP B 1 462 ? -12.939 -31.025 -72.313 1.00 30.51 462 ASP B O 1
ATOM 7103 N N . LEU B 1 463 ? -14.099 -31.972 -70.627 1.00 27.77 463 LEU B N 1
ATOM 7104 C CA . LEU B 1 463 ? -13.770 -33.357 -71.008 1.00 26.71 463 LEU B CA 1
ATOM 7105 C C . LEU B 1 463 ? -15.027 -34.203 -70.945 1.00 26.84 463 LEU B C 1
ATOM 7106 O O . LEU B 1 463 ? -15.809 -34.085 -70.001 1.00 27.71 463 LEU B O 1
ATOM 7111 N N . TYR B 1 464 ? -15.242 -35.030 -71.968 1.00 26.18 464 TYR B N 1
ATOM 7112 C CA . TYR B 1 464 ? -16.451 -35.837 -72.041 1.00 25.95 464 TYR B CA 1
ATOM 7113 C C . TYR B 1 464 ? -16.152 -37.283 -72.386 1.00 25.40 464 TYR B C 1
ATOM 7114 O O . TYR B 1 464 ? -15.257 -37.572 -73.180 1.00 23.67 464 TYR B O 1
ATOM 7123 N N . LEU B 1 465 ? -16.909 -38.183 -71.756 1.00 26.01 465 LEU B N 1
ATOM 7124 C CA . LEU B 1 465 ? -16.804 -39.612 -72.006 1.00 25.65 465 LEU B CA 1
ATOM 7125 C C . LEU B 1 465 ? -18.110 -40.185 -72.574 1.00 26.29 465 LEU B C 1
ATOM 7126 O O . LEU B 1 465 ? -19.196 -40.024 -71.986 1.00 25.65 465 LEU B O 1
ATOM 7131 N N . TYR B 1 466 ? -17.992 -40.855 -73.717 1.00 27.98 466 TYR B N 1
ATOM 7132 C CA . TYR B 1 466 ? -19.124 -41.593 -74.311 1.00 29.31 466 TYR B CA 1
ATOM 7133 C C . TYR B 1 466 ? -18.847 -43.090 -74.393 1.00 29.30 466 TYR B C 1
ATOM 7134 O O . TYR B 1 466 ? -17.755 -43.515 -74.801 1.00 27.85 466 TYR B O 1
ATOM 7143 N N . ASP B 1 467 ? -19.857 -43.883 -74.040 1.00 30.35 467 ASP B N 1
ATOM 7144 C CA . ASP B 1 467 ? -19.768 -45.333 -74.180 1.00 31.14 467 ASP B CA 1
ATOM 7145 C C . ASP B 1 467 ? -19.896 -45.809 -75.632 1.00 32.25 467 ASP B C 1
ATOM 7146 O O . ASP B 1 467 ? -19.988 -44.990 -76.561 1.00 29.96 467 ASP B O 1
ATOM 7151 N N . PRO B 1 468 ? -19.782 -47.132 -75.838 1.00 33.69 468 PRO B N 1
ATOM 7152 C CA . PRO B 1 468 ? -19.848 -47.692 -77.184 1.00 35.13 468 PRO B CA 1
ATOM 7153 C C . PRO B 1 468 ? -21.160 -47.350 -77.905 1.00 36.80 468 PRO B C 1
ATOM 7154 O O . PRO B 1 468 ? -21.189 -47.307 -79.136 1.00 36.13 468 PRO B O 1
ATOM 7158 N N . ASN B 1 469 ? -22.214 -47.057 -77.147 1.00 37.50 469 ASN B N 1
ATOM 7159 C CA . ASN B 1 469 ? -23.458 -46.581 -77.741 1.00 38.94 469 ASN B CA 1
ATOM 7160 C C . ASN B 1 469 ? -23.514 -45.080 -78.000 1.00 39.13 469 ASN B C 1
ATOM 7161 O O . ASN B 1 469 ? -24.442 -44.589 -78.626 1.00 39.44 469 ASN B O 1
ATOM 7166 N N . GLY B 1 470 ? -22.458 -44.368 -77.624 1.00 40.37 470 GLY B N 1
ATOM 7167 C CA . GLY B 1 470 ? -22.393 -42.930 -77.865 1.00 40.12 470 GLY B CA 1
ATOM 7168 C C . GLY B 1 470 ? -23.174 -42.108 -76.852 1.00 41.04 470 GLY B C 1
ATOM 7169 O O . GLY B 1 470 ? -23.373 -40.900 -77.046 1.00 40.98 470 GLY B O 1
ATOM 7170 N N . ASN B 1 471 ? -23.599 -42.748 -75.759 1.00 41.05 471 ASN B N 1
ATOM 7171 C CA . ASN B 1 471 ? -24.214 -42.039 -74.629 1.00 40.60 471 ASN B CA 1
ATOM 7172 C C . ASN B 1 471 ? -23.142 -41.326 -73.793 1.00 39.87 471 ASN B C 1
ATOM 7173 O O . ASN B 1 471 ? -22.092 -41.906 -73.490 1.00 37.92 471 ASN B O 1
ATOM 7178 N N . GLN B 1 472 ? -23.379 -40.059 -73.459 1.00 39.48 472 GLN B N 1
ATOM 7179 C CA . GLN B 1 472 ? -22.440 -39.332 -72.604 1.00 39.13 472 GLN B CA 1
ATOM 7180 C C . GLN B 1 472 ? -22.526 -39.902 -71.189 1.00 37.51 472 GLN B C 1
ATOM 7181 O O . GLN B 1 472 ? -23.558 -39.769 -70.543 1.00 37.08 472 GLN B O 1
ATOM 7187 N N . VAL B 1 473 ? -21.480 -40.573 -70.715 1.00 35.42 473 VAL B N 1
ATOM 7188 C CA . VAL B 1 473 ? -21.608 -41.254 -69.422 1.00 35.44 473 VAL B CA 1
ATOM 7189 C C . VAL B 1 473 ? -20.781 -40.641 -68.286 1.00 34.58 473 VAL B C 1
ATOM 7190 O O . VAL B 1 473 ? -20.907 -41.039 -67.125 1.00 33.05 473 VAL B O 1
ATOM 7194 N N . ASP B 1 474 ? -19.971 -39.645 -68.628 1.00 32.90 474 ASP B N 1
ATOM 7195 C CA . ASP B 1 474 ? -19.274 -38.843 -67.626 1.00 31.64 474 ASP B CA 1
ATOM 7196 C C . ASP B 1 474 ? -18.744 -37.568 -68.285 1.00 30.61 474 ASP B C 1
ATOM 7197 O O . ASP B 1 474 ? -18.569 -37.521 -69.517 1.00 29.47 474 ASP B O 1
ATOM 7202 N N . TYR B 1 475 ? -18.604 -36.503 -67.493 1.00 27.27 475 TYR B N 1
ATOM 7203 C CA . TYR B 1 475 ? -18.029 -35.251 -67.997 1.00 28.18 475 TYR B CA 1
ATOM 7204 C C . TYR B 1 475 ? -17.227 -34.628 -66.870 1.00 27.30 475 TYR B C 1
ATOM 7205 O O . TYR B 1 475 ? -17.437 -34.937 -65.711 1.00 25.90 475 TYR B O 1
ATOM 7214 N N . SER B 1 476 ? -16.290 -33.768 -67.228 1.00 27.86 476 SER B N 1
ATOM 7215 C CA . SER B 1 476 ? -15.523 -33.008 -66.255 1.00 26.41 476 SER B CA 1
ATOM 7216 C C . SER B 1 476 ? -15.448 -31.572 -66.788 1.00 26.82 476 SER B C 1
ATOM 7217 O O . SER B 1 476 ? -14.840 -31.329 -67.829 1.00 26.95 476 SER B O 1
ATOM 7220 N N . TYR B 1 477 ? -16.124 -30.640 -66.129 1.00 27.93 477 TYR B N 1
ATOM 7221 C CA . TYR B 1 477 ? -16.124 -29.260 -66.615 1.00 30.37 477 TYR B CA 1
ATOM 7222 C C . TYR B 1 477 ? -16.031 -28.159 -65.547 1.00 29.24 477 TYR B C 1
ATOM 7223 O O . TYR B 1 477 ? -16.734 -27.136 -65.620 1.00 29.66 477 TYR B O 1
ATOM 7232 N N . THR B 1 478 ? -15.060 -28.308 -64.647 1.00 28.10 478 THR B N 1
ATOM 7233 C CA . THR B 1 478 ? -14.658 -27.216 -63.761 1.00 26.20 478 THR B CA 1
ATOM 7234 C C . THR B 1 478 ? -14.226 -25.978 -64.557 1.00 26.04 478 THR B C 1
ATOM 7235 O O . THR B 1 478 ? -13.685 -26.083 -65.659 1.00 25.96 478 THR B O 1
ATOM 7239 N N . ALA B 1 479 ? -14.418 -24.807 -63.958 1.00 26.60 479 ALA B N 1
ATOM 7240 C CA . ALA B 1 479 ? -13.977 -23.549 -64.550 1.00 25.08 479 ALA B CA 1
ATOM 7241 C C . ALA B 1 479 ? -12.494 -23.314 -64.287 1.00 24.79 479 ALA B C 1
ATOM 7242 O O . ALA B 1 479 ? -11.857 -22.517 -64.978 1.00 24.26 479 ALA B O 1
ATOM 7244 N N . TYR B 1 480 ? -11.957 -24.003 -63.280 1.00 23.32 480 TYR B N 1
ATOM 7245 C CA . TYR B 1 480 ? -10.658 -23.646 -62.681 1.00 20.46 480 TYR B CA 1
ATOM 7246 C C . TYR B 1 480 ? -9.541 -24.528 -63.168 1.00 21.40 480 TYR B C 1
ATOM 7247 O O . TYR B 1 480 ? -9.642 -25.768 -63.138 1.00 23.99 480 TYR B O 1
ATOM 7256 N N . TYR B 1 481 ? -8.439 -23.903 -63.545 1.00 20.63 481 TYR B N 1
ATOM 7257 C CA . TYR B 1 481 ? -7.400 -24.559 -64.326 1.00 20.52 481 TYR B CA 1
ATOM 7258 C C . TYR B 1 481 ? -6.536 -25.535 -63.544 1.00 21.26 481 TYR B C 1
ATOM 7259 O O . TYR B 1 481 ? -5.939 -25.178 -62.543 1.00 21.26 481 TYR B O 1
ATOM 7268 N N . GLY B 1 482 ? -6.437 -26.754 -64.051 1.00 19.60 482 GLY B N 1
ATOM 7269 C CA . GLY B 1 482 ? -5.417 -27.688 -63.630 1.00 18.97 482 GLY B CA 1
ATOM 7270 C C . GLY B 1 482 ? -5.403 -29.026 -64.347 1.00 20.57 482 GLY B C 1
ATOM 7271 O O . GLY B 1 482 ? -4.359 -29.531 -64.708 1.00 20.84 482 GLY B O 1
ATOM 7272 N N . PHE B 1 483 ? -6.588 -29.574 -64.547 1.00 19.60 483 PHE B N 1
ATOM 7273 C CA . PHE B 1 483 ? -6.790 -30.799 -65.275 1.00 19.49 483 PHE B CA 1
ATOM 7274 C C . PHE B 1 483 ? -8.295 -31.009 -65.323 1.00 20.06 483 PHE B C 1
ATOM 7275 O O . PHE B 1 483 ? -9.040 -30.378 -64.591 1.00 19.90 483 PHE B O 1
ATOM 7283 N N . GLU B 1 484 ? -8.733 -31.894 -66.198 1.00 20.33 484 GLU B N 1
ATOM 7284 C CA . GLU B 1 484 ? -10.046 -32.519 -66.034 1.00 20.54 484 GLU B CA 1
ATOM 7285 C C . GLU B 1 484 ? -9.923 -34.032 -65.956 1.00 19.59 484 GLU B C 1
ATOM 7286 O O . GLU B 1 484 ? -8.905 -34.590 -66.321 1.00 18.40 484 GLU B O 1
ATOM 7292 N N . LYS B 1 485 ? -10.953 -34.702 -65.462 1.00 20.31 485 LYS B N 1
ATOM 7293 C CA . LYS B 1 485 ? -10.827 -36.138 -65.191 1.00 21.08 485 LYS B CA 1
ATOM 7294 C C . LYS B 1 485 ? -12.169 -36.822 -65.335 1.00 20.17 485 LYS B C 1
ATOM 7295 O O . LYS B 1 485 ? -13.126 -36.472 -64.651 1.00 21.71 485 LYS B O 1
ATOM 7301 N N . VAL B 1 486 ? -12.238 -37.785 -66.247 1.00 22.04 486 VAL B N 1
ATOM 7302 C CA . VAL B 1 486 ? -13.439 -38.607 -66.389 1.00 21.77 486 VAL B CA 1
ATOM 7303 C C . VAL B 1 486 ? -13.036 -40.063 -66.261 1.00 22.01 486 VAL B C 1
ATOM 7304 O O . VAL B 1 486 ? -11.847 -40.391 -66.228 1.00 21.53 486 VAL B O 1
ATOM 7308 N N . GLY B 1 487 ? -14.015 -40.924 -66.067 1.00 20.47 487 GLY B N 1
ATOM 7309 C CA . GLY B 1 487 ? -13.728 -42.327 -66.038 1.00 21.67 487 GLY B CA 1
ATOM 7310 C C . GLY B 1 487 ? -14.983 -43.112 -65.817 1.00 23.01 487 GLY B C 1
ATOM 7311 O O . GLY B 1 487 ? -16.081 -42.555 -65.705 1.00 20.74 487 GLY B O 1
ATOM 7312 N N . TYR B 1 488 ? -14.817 -44.420 -65.731 1.00 25.34 488 TYR B N 1
ATOM 7313 C CA . TYR B 1 488 ? -15.959 -45.285 -65.600 1.00 25.21 488 TYR B CA 1
ATOM 7314 C C . TYR B 1 488 ? -15.528 -46.623 -65.020 1.00 24.96 488 TYR B C 1
ATOM 7315 O O . TYR B 1 488 ? -14.421 -47.091 -65.291 1.00 25.81 488 TYR B O 1
ATOM 7324 N N . TYR B 1 489 ? -16.423 -47.242 -64.253 1.00 26.29 489 TYR B N 1
ATOM 7325 C CA . TYR B 1 489 ? -16.160 -48.539 -63.626 1.00 28.60 489 TYR B CA 1
ATOM 7326 C C . TYR B 1 489 ? -16.935 -49.713 -64.269 1.00 29.81 489 TYR B C 1
ATOM 7327 O O . TYR B 1 489 ? -18.077 -49.557 -64.692 1.00 29.78 489 TYR B O 1
ATOM 7336 N N . ASN B 1 490 ? -16.270 -50.859 -64.415 1.00 30.37 490 ASN B N 1
ATOM 7337 C CA . ASN B 1 490 ? -16.778 -51.953 -65.240 1.00 30.46 490 ASN B CA 1
ATOM 7338 C C . ASN B 1 490 ? -17.343 -51.491 -66.591 1.00 31.01 490 ASN B C 1
ATOM 7339 O O . ASN B 1 490 ? -18.470 -51.851 -66.939 1.00 29.76 490 ASN B O 1
ATOM 7344 N N . PRO B 1 491 ? -16.576 -50.667 -67.340 1.00 29.93 491 PRO B N 1
ATOM 7345 C CA . PRO B 1 491 ? -16.985 -50.228 -68.682 1.00 28.65 491 PRO B CA 1
ATOM 7346 C C . PRO B 1 491 ? -17.280 -51.413 -69.629 1.00 30.28 491 PRO B C 1
ATOM 7347 O O . PRO B 1 491 ? -16.512 -52.379 -69.688 1.00 24.56 491 PRO B O 1
ATOM 7351 N N . THR B 1 492 ? -18.417 -51.354 -70.327 1.00 30.24 492 THR B N 1
ATOM 7352 C CA . THR B 1 492 ? -18.776 -52.424 -71.255 1.00 31.32 492 THR B CA 1
ATOM 7353 C C . THR B 1 492 ? -17.748 -52.457 -72.389 1.00 30.34 492 THR B C 1
ATOM 7354 O O . THR B 1 492 ? -17.290 -51.406 -72.840 1.00 30.08 492 THR B O 1
ATOM 7358 N N . ALA B 1 493 ? -17.314 -53.656 -72.788 1.00 31.48 493 ALA B N 1
ATOM 7359 C CA . ALA B 1 493 ? -16.306 -53.798 -73.852 1.00 30.97 493 ALA B CA 1
ATOM 7360 C C . ALA B 1 493 ? -16.630 -53.045 -75.139 1.00 30.97 493 ALA B C 1
ATOM 7361 O O . ALA B 1 493 ? -17.793 -52.922 -75.534 1.00 28.68 493 ALA B O 1
ATOM 7363 N N . GLY B 1 494 ? -15.582 -52.634 -75.848 1.00 30.73 494 GLY B N 1
ATOM 7364 C CA . GLY B 1 494 ? -15.757 -52.074 -77.176 1.00 30.78 494 GLY B CA 1
ATOM 7365 C C . GLY B 1 494 ? -15.087 -50.731 -77.362 1.00 31.64 494 GLY B C 1
ATOM 7366 O O . GLY B 1 494 ? -14.022 -50.466 -76.782 1.00 31.13 494 GLY B O 1
ATOM 7367 N N . THR B 1 495 ? -15.667 -49.905 -78.231 1.00 29.91 495 THR B N 1
ATOM 7368 C CA . THR B 1 495 ? -14.994 -48.681 -78.662 1.00 30.28 495 THR B CA 1
ATOM 7369 C C . THR B 1 495 ? -15.569 -47.467 -77.934 1.00 30.59 495 THR B C 1
ATOM 7370 O O . THR B 1 495 ? -16.744 -47.133 -78.105 1.00 31.62 495 THR B O 1
ATOM 7374 N N . TRP B 1 496 ? -14.734 -46.796 -77.144 1.00 30.19 496 TRP B N 1
ATOM 7375 C CA . TRP B 1 496 ? -15.180 -45.610 -76.391 1.00 29.98 496 TRP B CA 1
ATOM 7376 C C . TRP B 1 496 ? -14.710 -44.302 -77.031 1.00 27.61 496 TRP B C 1
ATOM 7377 O O . TRP B 1 496 ? -13.752 -44.279 -77.797 1.00 27.37 496 TRP B O 1
ATOM 7388 N N . THR B 1 497 ? -15.363 -43.205 -76.668 1.00 28.04 497 THR B N 1
ATOM 7389 C CA . THR B 1 497 ? -14.943 -41.885 -77.122 1.00 27.93 497 THR B CA 1
ATOM 7390 C C . THR B 1 497 ? -14.765 -40.910 -75.956 1.00 27.61 497 THR B C 1
ATOM 7391 O O . THR B 1 497 ? -15.627 -40.804 -75.061 1.00 26.67 497 THR B O 1
ATOM 7395 N N . ILE B 1 498 ? -13.680 -40.147 -76.029 1.00 27.48 498 ILE B N 1
ATOM 7396 C CA . ILE B 1 498 ? -13.495 -38.945 -75.225 1.00 30.14 498 ILE B CA 1
ATOM 7397 C C . ILE B 1 498 ? -13.512 -37.727 -76.144 1.00 30.29 498 ILE B C 1
ATOM 7398 O O . ILE B 1 498 ? -12.913 -37.741 -77.224 1.00 32.53 498 ILE B O 1
ATOM 7403 N N . LYS B 1 499 ? -14.142 -36.657 -75.683 1.00 31.43 499 LYS B N 1
ATOM 7404 C CA . LYS B 1 499 ? -14.143 -35.388 -76.412 1.00 31.52 499 LYS B CA 1
ATOM 7405 C C . LYS B 1 499 ? -13.519 -34.269 -75.548 1.00 30.84 499 LYS B C 1
ATOM 7406 O O . LYS B 1 499 ? -13.980 -34.006 -74.434 1.00 30.26 499 LYS B O 1
ATOM 7412 N N . VAL B 1 500 ? -12.406 -33.710 -76.025 1.00 29.41 500 VAL B N 1
ATOM 7413 C CA . VAL B 1 500 ? -11.846 -32.454 -75.509 1.00 28.47 500 VAL B CA 1
ATOM 7414 C C . VAL B 1 500 ? -12.554 -31.216 -76.096 1.00 29.50 500 VAL B C 1
ATOM 7415 O O . VAL B 1 500 ? -12.399 -30.920 -77.276 1.00 31.74 500 VAL B O 1
ATOM 7419 N N . VAL B 1 501 ? -13.315 -30.499 -75.267 1.00 31.14 501 VAL B N 1
ATOM 7420 C CA . VAL B 1 501 ? -14.093 -29.326 -75.701 1.00 29.51 501 VAL B CA 1
ATOM 7421 C C . VAL B 1 501 ? -13.518 -28.056 -75.097 1.00 31.23 501 VAL B C 1
ATOM 7422 O O . VAL B 1 501 ? -13.347 -27.966 -73.874 1.00 30.40 501 VAL B O 1
ATOM 7426 N N . SER B 1 502 ? -13.192 -27.091 -75.958 1.00 30.71 502 SER B N 1
ATOM 7427 C CA . SER B 1 502 ? -12.920 -25.715 -75.538 1.00 32.76 502 SER B CA 1
ATOM 7428 C C . SER B 1 502 ? -14.184 -25.006 -75.064 1.00 34.12 502 SER B C 1
ATOM 7429 O O . SER B 1 502 ? -15.098 -24.743 -75.856 1.00 34.30 502 SER B O 1
ATOM 7432 N N . TYR B 1 503 ? -14.237 -24.667 -73.779 1.00 34.73 503 TYR B N 1
ATOM 7433 C CA . TYR B 1 503 ? -15.339 -23.834 -73.305 1.00 34.67 503 TYR B CA 1
ATOM 7434 C C . TYR B 1 503 ? -14.977 -22.398 -73.620 1.00 34.68 503 TYR B C 1
ATOM 7435 O O . TYR B 1 503 ? -15.833 -21.608 -73.999 1.00 34.41 503 TYR B O 1
ATOM 7444 N N . SER B 1 504 ? -13.688 -22.094 -73.528 1.00 34.89 504 SER B N 1
ATOM 7445 C CA . SER B 1 504 ? -13.163 -20.845 -74.033 1.00 35.25 504 SER B CA 1
ATOM 7446 C C . SER B 1 504 ? -11.647 -20.916 -74.126 1.00 34.84 504 SER B C 1
ATOM 7447 O O . SER B 1 504 ? -10.978 -21.352 -73.189 1.00 34.74 504 SER B O 1
ATOM 7450 N N . GLY B 1 505 ? -11.117 -20.454 -75.252 1.00 32.66 505 GLY B N 1
ATOM 7451 C CA . GLY B 1 505 ? -9.680 -20.333 -75.434 1.00 33.51 505 GLY B CA 1
ATOM 7452 C C . GLY B 1 505 ? -9.115 -21.553 -76.119 1.00 33.58 505 GLY B C 1
ATOM 7453 O O . GLY B 1 505 ? -9.760 -22.617 -76.174 1.00 35.61 505 GLY B O 1
ATOM 7454 N N . SER B 1 506 ? -7.911 -21.405 -76.648 1.00 32.18 506 SER B N 1
ATOM 7455 C CA . SER B 1 506 ? -7.311 -22.463 -77.439 1.00 32.26 506 SER B CA 1
ATOM 7456 C C . SER B 1 506 ? -6.166 -23.078 -76.634 1.00 31.10 506 SER B C 1
ATOM 7457 O O . SER B 1 506 ? -5.658 -22.453 -75.709 1.00 30.85 506 SER B O 1
ATOM 7460 N N . ALA B 1 507 ? -5.787 -24.311 -76.962 1.00 30.36 507 ALA B N 1
ATOM 7461 C CA . ALA B 1 507 ? -4.688 -24.975 -76.267 1.00 28.65 507 ALA B CA 1
ATOM 7462 C C . ALA B 1 507 ? -4.198 -26.208 -76.983 1.00 29.32 507 ALA B C 1
ATOM 7463 O O . ALA B 1 507 ? -4.981 -26.924 -77.631 1.00 29.99 507 ALA B O 1
ATOM 7465 N N . ASN B 1 508 ? -2.898 -26.460 -76.839 1.00 28.34 508 ASN B N 1
ATOM 7466 C CA . ASN B 1 508 ? -2.347 -27.800 -76.934 1.00 28.93 508 ASN B CA 1
ATOM 7467 C C . ASN B 1 508 ? -2.629 -28.635 -75.678 1.00 29.76 508 ASN B C 1
ATOM 7468 O O . ASN B 1 508 ? -2.250 -28.237 -74.565 1.00 26.75 508 ASN B O 1
ATOM 7473 N N . TYR B 1 509 ? -3.213 -29.822 -75.883 1.00 28.58 509 TYR B N 1
ATOM 7474 C CA . TYR B 1 509 ? -3.720 -30.648 -74.789 1.00 29.65 509 TYR B CA 1
ATOM 7475 C C . TYR B 1 509 ? -3.174 -32.064 -74.863 1.00 28.86 509 TYR B C 1
ATOM 7476 O O . TYR B 1 509 ? -2.593 -32.458 -75.863 1.00 28.93 509 TYR B O 1
ATOM 7485 N N . GLN B 1 510 ? -3.447 -32.840 -73.817 1.00 29.27 510 GLN B N 1
ATOM 7486 C CA . GLN B 1 510 ? -2.901 -34.180 -73.625 1.00 28.14 510 GLN B CA 1
ATOM 7487 C C . GLN B 1 510 ? -3.836 -34.906 -72.686 1.00 27.29 510 GLN B C 1
ATOM 7488 O O . GLN B 1 510 ? -4.284 -34.341 -71.684 1.00 25.81 510 GLN B O 1
ATOM 7494 N N . VAL B 1 511 ? -4.217 -36.118 -73.076 1.00 26.40 511 VAL B N 1
ATOM 7495 C CA . VAL B 1 511 ? -5.203 -36.890 -72.342 1.00 25.67 511 VAL B CA 1
ATOM 7496 C C . VAL B 1 511 ? -4.576 -38.237 -72.005 1.00 25.69 511 VAL B C 1
ATOM 7497 O O . VAL B 1 511 ? -4.264 -39.023 -72.907 1.00 26.17 511 VAL B O 1
ATOM 7501 N N . ASP B 1 512 ? -4.285 -38.462 -70.724 1.00 24.81 512 ASP B N 1
ATOM 7502 C CA . ASP B 1 512 ? -3.801 -39.773 -70.296 1.00 22.67 512 ASP B CA 1
ATOM 7503 C C . ASP B 1 512 ? -4.971 -40.707 -69.998 1.00 22.30 512 ASP B C 1
ATOM 7504 O O . ASP B 1 512 ? -5.808 -40.427 -69.148 1.00 20.46 512 ASP B O 1
ATOM 7509 N N . VAL B 1 513 ? -5.055 -41.794 -70.752 1.00 22.36 513 VAL B N 1
ATOM 7510 C CA . VAL B 1 513 ? -6.060 -42.800 -70.493 1.00 22.54 513 VAL B CA 1
ATOM 7511 C C . VAL B 1 513 ? -5.413 -44.005 -69.827 1.00 19.93 513 VAL B C 1
ATOM 7512 O O . VAL B 1 513 ? -4.426 -44.523 -70.326 1.00 23.18 513 VAL B O 1
ATOM 7516 N N . VAL B 1 514 ? -5.932 -44.375 -68.660 1.00 19.74 514 VAL B N 1
ATOM 7517 C CA . VAL B 1 514 ? -5.390 -45.478 -67.850 1.00 18.98 514 VAL B CA 1
ATOM 7518 C C . VAL B 1 514 ? -6.491 -46.502 -67.559 1.00 16.52 514 VAL B C 1
ATOM 7519 O O . VAL B 1 514 ? -7.656 -46.134 -67.403 1.00 20.17 514 VAL B O 1
ATOM 7523 N N . SER B 1 515 ? -6.133 -47.787 -67.586 1.00 16.55 515 SER B N 1
ATOM 7524 C CA . SER B 1 515 ? -7.084 -48.857 -67.381 1.00 17.53 515 SER B CA 1
ATOM 7525 C C . SER B 1 515 ? -6.383 -50.108 -66.887 1.00 15.71 515 SER B C 1
ATOM 7526 O O . SER B 1 515 ? -5.287 -50.414 -67.354 1.00 15.80 515 SER B O 1
ATOM 7529 N N . ASP B 1 516 ? -7.075 -50.901 -66.064 1.00 15.56 516 ASP B N 1
ATOM 7530 C CA . ASP B 1 516 ? -6.573 -52.245 -65.742 1.00 15.73 516 ASP B CA 1
ATOM 7531 C C . ASP B 1 516 ? -6.954 -53.303 -66.781 1.00 18.18 516 ASP B C 1
ATOM 7532 O O . ASP B 1 516 ? -6.462 -54.424 -66.736 1.00 16.23 516 ASP B O 1
ATOM 7537 N N . GLY B 1 517 ? -7.809 -52.933 -67.737 1.00 20.91 517 GLY B N 1
ATOM 7538 C CA . GLY B 1 517 ? -8.065 -53.773 -68.912 1.00 23.31 517 GLY B CA 1
ATOM 7539 C C . GLY B 1 517 ? -7.128 -53.526 -70.084 1.00 25.41 517 GLY B C 1
ATOM 7540 O O . GLY B 1 517 ? -6.218 -52.706 -69.989 1.00 26.33 517 GLY B O 1
ATOM 7541 N N . SER B 1 518 ? -7.370 -54.194 -71.217 1.00 27.86 518 SER B N 1
ATOM 7542 C CA . SER B 1 518 ? -6.619 -53.884 -72.449 1.00 28.99 518 SER B CA 1
ATOM 7543 C C . SER B 1 518 ? -7.134 -52.595 -73.079 1.00 29.85 518 SER B C 1
ATOM 7544 O O . SER B 1 518 ? -8.333 -52.338 -73.105 1.00 29.24 518 SER B O 1
ATOM 7547 N N . LEU B 1 519 ? -6.223 -51.814 -73.638 1.00 31.99 519 LEU B N 1
ATOM 7548 C CA . LEU B 1 519 ? -6.596 -50.609 -74.366 1.00 33.36 519 LEU B CA 1
ATOM 7549 C C . LEU B 1 519 ? -5.951 -50.691 -75.765 1.00 36.15 519 LEU B C 1
ATOM 7550 O O . LEU B 1 519 ? -4.810 -51.147 -75.909 1.00 36.78 519 LEU B O 1
ATOM 7555 N N . GLY B 1 520 ? -6.643 -50.200 -76.785 1.00 38.62 520 GLY B N 1
ATOM 7556 C CA . GLY B 1 520 ? -5.981 -49.935 -78.074 1.00 42.57 520 GLY B CA 1
ATOM 7557 C C . GLY B 1 520 ? -6.435 -48.632 -78.711 1.00 45.15 520 GLY B C 1
ATOM 7558 O O . GLY B 1 520 ? -7.548 -48.148 -78.433 1.00 45.56 520 GLY B O 1
ATOM 7559 N N . GLN B 1 521 ? -5.601 -48.063 -79.583 1.00 46.52 521 GLN B N 1
ATOM 7560 C CA . GLN B 1 521 ? -6.020 -46.872 -80.341 1.00 48.72 521 GLN B CA 1
ATOM 7561 C C . GLN B 1 521 ? -6.190 -47.107 -81.841 1.00 49.05 521 GLN B C 1
ATOM 7562 O O . GLN B 1 521 ? -5.211 -47.328 -82.560 1.00 48.24 521 GLN B O 1
ATOM 7568 N N . PRO B 1 522 ? -7.453 -47.126 -82.302 1.00 49.67 522 PRO B N 1
ATOM 7569 C CA . PRO B 1 522 ? -7.783 -47.252 -83.730 1.00 50.03 522 PRO B CA 1
ATOM 7570 C C . PRO B 1 522 ? -7.256 -46.067 -84.550 1.00 50.02 522 PRO B C 1
ATOM 7571 O O . PRO B 1 522 ? -7.323 -46.085 -85.780 1.00 49.47 522 PRO B O 1
#

Solvent-accessible surface area: 36890 Å² total; per-residue (Å²): 99,65,98,72,138,96,115,44,142,126,110,32,94,50,9,0,30,45,49,1,45,117,79,5,131,225,36,58,128,97,77,62,6,41,1,0,0,2,2,71,73,70,59,32,9,78,129,1,48,110,72,0,88,184,46,52,9,133,53,104,37,66,0,117,18,0,25,0,0,0,3,86,2,76,0,69,7,0,20,40,6,6,21,95,72,102,130,81,107,60,95,18,88,20,15,107,24,0,10,46,15,60,112,1,114,65,95,107,54,38,28,5,12,77,5,104,26,67,70,53,0,51,75,14,5,0,0,1,0,0,0,0,0,13,28,69,5,48,0,0,117,66,12,26,75,6,32,25,9,57,48,91,52,119,128,95,39,37,11,67,37,2,14,0,0,0,0,0,1,2,0,0,0,57,0,62,40,28,148,23,132,28,48,0,1,0,29,23,0,86,0,0,0,0,0,0,0,55,28,136,0,24,10,21,0,0,17,0,0,20,0,0,5,40,0,23,101,26,40,130,153,44,33,1,66,0,0,0,0,1,6,24,34,28,160,42,14,57,7,75,25,0,0,0,53,0,0,21,51,0,10,92,44,22,0,1,0,0,0,8,1,16,81,54,18,82,110,86,42,19,0,0,4,0,4,0,0,51,81,0,1,0,0,0,0,0,34,88,136,42,76,19,11,117,52,0,0,28,0,0,0,34,66,19,40,6,1,0,8,0,0,0,13,0,34,67,0,7,2,0,51,1,83,89,20,70,39,45,86,62,69,70,114,109,0,2,0,4,50,2,1,10,3,0,0,0,0,0,0,0,0,0,0,0,0,5,54,19,29,112,102,25,79,16,88,64,0,27,32,0,1,6,0,1,0,17,8,40,73,69,87,61,4,3,46,11,11,2,0,0,0,15,0,6,0,26,16,0,3,46,8,30,50,23,24,89,30,71,17,86,25,121,2,63,89,158,23,61,68,64,35,90,0,42,5,51,21,0,12,11,1,2,0,0,0,56,17,89,66,75,73,5,21,0,3,0,39,1,41,26,57,129,47,86,91,41,7,55,1,99,4,20,6,59,26,7,1,0,0,6,87,89,62,0,84,59,28,48,2,27,0,62,0,33,3,116,55,20,30,4,79,8,72,0,5,0,1,0,47,14,72,27,23,127,105,72,105,108,60,128,134,57,91,122,126,179,62,94,36,17,0,23,30,33,0,45,121,82,4,102,217,40,52,158,66,81,52,4,49,1,0,0,0,0,77,70,66,64,33,12,104,126,1,46,124,64,0,81,182,55,46,9,64,48,61,32,70,2,122,18,2,23,0,0,1,2,26,0,73,4,76,7,0,30,71,4,0,18,60,126,146,94,83,15,69,22,22,89,22,0,4,40,15,47,98,1,134,14,7,21,62,178,86,96,69,50,44,24,5,17,161,42,152,42,78,105,53,0,52,73,12,6,0,0,0,0,0,0,0,0,14,28,75,6,55,0,0,110,70,12,27,79,8,34,27,7,51,26,35,2,54,66,85,39,49,11,66,38,2,0,0,0,0,0,0,1,1,0,0,0,56,0,58,36,22,151,17,128,29,58,0,1,0,29,20,0,83,0,0,0,0,0,1,0,10,12,74,1,14,15,29,0,0,19,0,0,21,0,0,8,38,0,28,107,24,45,135,152,43,30,1,74,0,0,1,0,0,1,16,18,69,113,50,13,33,8,59,22,0,0,0,39,0,0,20,55,0,7,92,43,28,0,2,0,0,0,2,1,15,32,41,15,71,110,91,34,22,0,1,5,0,4,0,0,52,84,0,1,0,0,0,0,0,32,95,154,41,74,21,12,111,25,0,0,29,0,0,0,33,58,20,47,7,2,0,9,0,0,0,16,0,19,54,0,7,2,0,51,1,86,86,20,69,28,40,98,60,74,71,121,103,2,2,0,0,7,0,0,0,0,0,0,0,1,0,0,0,0,0,0,6,0,8,55,23,29,107,102,21,76,19,85,56,0,28,44,0,0,7,0,2,0,18,11,40,69,68,90,65,5,3,47,15,9,2,0,0,0,27,0,12,1,113,32,0,19,100,15,64,117,25,34,83,28,75,10,90,28,114,3,56,89,144,24,53,79,66,36,94,0,53,2,52,78,8,33,3,2,1,2,0,0,56,18,95,63,78,72,4,19,0,3,0,42,2,36,25,54,129,50,82,90,44,8,68,1,102,6,26,17,60,28,9,1,0,0,5,86,81,117,7,92,67,30,57,1,28,0,68,0,34,2,96,45,23,34,3,82,8,72,0,21,0,0,0,70,10,73,28,21,117,123

Organism: Thermococcus kodakarensis (strain ATCC BAA-918 / JCM 12380 / KOD1) (NCBI:txid69014)

Sequence (1012 aa):
KPAVRNVSQQKNYGLLTPGLFKKVQRMSWDQEVSTIIMFDNQADKEKAVEILDFLGAKIKYNYHIIPALAVKIKVKDLLIIAGLMDTGNAQLSGVQFIQEDYVVKVAQVMATNMWNLGYDGSGITIGIIDTGIDASHPDLQGKVIGWVDFVNGKTTPYDDNGHGTHVASIAAGTGAASNGKYKGMAPGAKLVGIKVLNGQGSGSISDIINGVDWAVQNKDKYGIKVINLSLGSSQSSDGTDSLSQAVNNAWDAGLVVVVAAGNSGPNKYTVGSPAAASKVITVGAVDKYDVITDFSSRGPTADNRLKPEVVAPGNWIIAARASGTSMGQPINDYYTAAPGTAMATPHVAGIAALLLQAHPSWTPDKVKTALIETADIVKPDEIADIAYGAGRVNAYKAAYYDNYAKLTFTGYVSNKGSQSHQFTISGAGFVTATLYWDNSGSDLDLYLYDPNGNQVDYSYTAYYGFEKVGYYNPTAGTWTIKVVSYSGSANYQVDVVSDGSLGQPKPAVRNVSQQKNYGLLTPGLFKKVQRMSWDQEVSTIIMFDNQADKEKAVEILDFLGAKIKYNYHIIPALAVKIKVKDLLIIAGLMDAQLSGVQFIQEDYVVKVAVETAAQVMATNMWNLGYDGSGITIGIIDTGIDASHPDLQGKVIGWVDFVNGKTTPYDDNGHGTHVASIAAGTGAASNGKYKGMAPGAKLVGIKVLNGQGSGSISDIINGVDWAVQNKDKYGIKVINLSLGSSQSSDGTDSLSQAVNNAWDAGLVVVVAAGNSGPNKYTVGSPAAASKVITVGAVDKYDVITDFSSRGPTADNRLKPEVVAPGNWIIAARASGTSMGQPINDYYTAAPGTAMATPHVAGIAALLLQAHPSWTPDKVKTALIETADIVKPDEIADIAYGAGRVNAYKAAYYDNYAKLTFTGYVSNKGSQSHQFTISGAGFVTATLYWDNSGSDLDLYLYDPNGNQVDYSYTAYYGFEKVGYYNPTAGTWTIKVVSYSGSANYQVDVVSDGSLGQP

B-factor: mean 22.47, std 10.85, range [3.32, 81.47]

GO terms:
  GO:0005509 calcium ion binding (F, IDA)
  GO:0008233 peptidase activity (F, IDA)
  GO:0004252 serine-type endopeptidase activity (F, IDA)
  GO:0006508 proteolysis (P, IDA)